Protein AF-0000000069117168 (afdb_homodimer)

Sequence (1388 aa):
MRLRKQLPQWQRTLDWGQEKKAVSTMLRDIQVFTWLEYSKSKDAAFCFPCRIFGKHLKNDTFVNTGFQNWKKALDVYREHEKSPAHKASMESWCSYKASAAHGSVVEQLDSASEREIKERREYLSRVVAVTKFLGKQNIPFRGPDEGMSSDNQGNFLECMNLLKEFDPFLQAYSPPSHSTYLSPSSQNEVIQCCAQEIVKAISQEIKEAGMFSVMADEARDGTTEQLAVCVRYVAGGSVKEHLLAMTDLKGFDAESITTAIEDQLRLNGIDHVKVVAQAYDGASVMSGTVGGVQAKFRENHPMAIYVHCYAHQLNVVLCCTCQAIPVARNLFDLLQNVYTFFSGSLVNHDKFKETQKQLGLQPSELVQLSKTRWSCQLMSINAMIENFPAVLTCLSNISNPTAVGLHANLARFTTIYLLMVFKTFLSVTESLHKYLQSETVDLAKAEEFKCAVCATLKEMRTDPKATEVYDRAKALCETHQIPESCVPRQRQKQRHLEEYIVESSCGAASDLGNAEKLRTNVYLPCLDRMIAELEQRFSSLNSVVLKGVQACNPGSSTFLKEEDLRGLADHYNVDLKREEVWVAKHYLDRKQESLPITDMQCLFGLLDNVMFPTLTQVIKICLTIPVSSCSCERTFSVLRRLHTWLRSTMGQDRLHLLAIMSVERGELSKLSQSQLIDSFAKMKQRRYRLLLKKMRLRKQLPQWQRTLDWGQEKKAVSTMLRDIQVFTWLEYSKSKDAAFCFPCRIFGKHLKNDTFVNTGFQNWKKALDVYREHEKSPAHKASMESWCSYKASAAHGSVVEQLDSASEREIKERREYLSRVVAVTKFLGKQNIPFRGPDEGMSSDNQGNFLECMNLLKEFDPFLQAYSPPSHSTYLSPSSQNEVIQCCAQEIVKAISQEIKEAGMFSVMADEARDGTTEQLAVCVRYVAGGSVKEHLLAMTDLKGFDAESITTAIEDQLRLNGIDHVKVVAQAYDGASVMSGTVGGVQAKFRENHPMAIYVHCYAHQLNVVLCCTCQAIPVARNLFDLLQNVYTFFSGSLVNHDKFKETQKQLGLQPSELVQLSKTRWSCQLMSINAMIENFPAVLTCLSNISNPTAVGLHANLARFTTIYLLMVFKTFLSVTESLHKYLQSETVDLAKAEEFKCAVCATLKEMRTDPKATEVYDRAKALCETHQIPESCVPRQRQKQRHLEEYIVESSCGAASDLGNAEKLRTNVYLPCLDRMIAELEQRFSSLNSVVLKGVQACNPGSSTFLKEEDLRGLADHYNVDLKREEVWVAKHYLDRKQESLPITDMQCLFGLLDNVMFPTLTQVIKICLTIPVSSCSCERTFSVLRRLHTWLRSTMGQDRLHLLAIMSVERGELSKLSQSQLIDSFAKMKQRRYRLLLKK

Organism: Gadus morhua (NCBI:txid8049)

Foldseek 3Di:
DVVPPPPVQQDQDCPPDPDDDVVVVLVVLVVVLVQWGAGPVLRFIAGNLCLPVQPPCPPPCRNPNGHNPSVCVNVVSVVLCPDPSSVVSVVVVVVQVVCVVVCHVVNVLVPCPVVNLVLLLVLVLLLLVLLLVCLQVLHWAADPDLDPPDPDNGSSVVVVVVCCVPPPSNVPDDDDPPSNLSDPVSSLLLLVLLLLVLLLVVLVQLVVQLEKAWEWEWDDDPPWIKIWIKIWADGPLAIDIATNFMDTQPDDALVSNLVVNCVSCVVNPNLPGAHQAYEYADPCQAPPCPGHNRNVNCVSHVNHYYFHFVLNLLVVLLVCLCVLDVLSVVLLVLLQLLLCVQVVDPVNVVQLQVLCVVVPADDDHAFHQDPRDRVRVLSNLVRCLSSVLSLLVSLVPDPDPSSVVSNVVCLALLSLLSSLLCNVLVVLCNVLNVQSLDDQHFPLVNVVSLVVSLVVLVVCLDPVNLVVSSVVSVVSSVVNVRDLDDPPPPPDPPPDPPPPPVVVPPPPPPRLSDSVSCCVPPNVSSSVSSSVSSVPRNPSGDPLQNLLLNCLWPVHPNPLPPSSVVSLCVSSVQDADPVLSVVLVVVVVVVCVPPNDHGLSSVLVVDDCVSGVRSNVSSSSSSSYRNRSSLNVVLVVSLVVSPPDRDVPPDPVSSTSSSSSNSPSVSSVPDDSLSSQVSSCPVDPDPRHNDDDD/DVVPPPPVQFDQDCPPDPDDDVVVVLVVLVVVLVQWGAGPVLRFIAGNLCLVVQPPCPPDCRNPNGHNPSVCVNVVSVVLCPDPSSVVSVVVVVVQVVCVVVCHVVNVLVPCPVVNLVLLLVLLLLLLVLLLVCLQVLHWAADPDLDPPDPDNGSSVVVVVVCCVPPPSNVPDDDDPPSNLSDPVSSLLLLVLLLLVLLLVVLVQLVVQLEKAWEWEWDDDPPWIKIWIKIWADGPLAIDIATNFMDTQPDDALVSNLVVNCVSCVVNPNLPGAHQAYEYADPCQAPPCPGHNRNVNCVSHVNHYYFHFPLNLLVVLLVCLCVLDVLSVVLLVLLQLLLCVCVVDPVNVVQLQVLCVVVPADDDHAFHDDPRDRVRVLSNLVRCLSSVLSLLVSLVPDPDPSSVVSNVVCLALLSLLSSLLCNVLVVLCNVLNVQSLDPQHFPLVNVVSLVVSLVVLVVCLDPVNLVVSSVVSVVSSVVNVRDLDPPPPPPDPPPDPPPPPVVVPPPPPHRLSDSVSCCVPPNVSSSVSSSVSSVPRNPSGDPLQNLLLNCLWPPHPNPLPPSSVVSQCVSVVQDADPVLSVVLVVVVVVVCVPPNDHGLSSVLVPDDCVSGVRSNVSSSSSSSYRNRSSLNVVLVVSLVVSPPDRPVPPDPVSSTSSSSSNSPSVSSVPDDSVSSQVSSCPVDPDPRHNDDDD

Nearest PDB structures (foldseek):
  4d1q-assembly1_H-2  TM=6.725E-01  e=7.048E-11  Musca domestica
  8sjd-assembly1_A  TM=7.132E-01  e=2.355E-10  Musca domestica
  7kzi-assembly2_B  TM=3.952E-01  e=1.306E+00  Escherichia coli K-12
  7n46-assembly1_A  TM=2.799E-01  e=7.436E-01  Escherichia coli K-12
  5nro-assembly1_A  TM=2.473E-01  e=2.032E+00  Escherichia coli

Structure (mmCIF, N/CA/C/O backbone):
data_AF-0000000069117168-model_v1
#
loop_
_entity.id
_entity.type
_entity.pdbx_description
1 polymer 'TTF-type domain-containing protein'
#
loop_
_atom_site.group_PDB
_atom_site.id
_atom_site.type_symbol
_atom_site.label_atom_id
_atom_site.label_alt_id
_atom_site.label_comp_id
_atom_site.label_asym_id
_atom_site.label_entity_id
_atom_site.label_seq_id
_atom_site.pdbx_PDB_ins_code
_atom_site.Cartn_x
_atom_site.Cartn_y
_atom_site.Cartn_z
_atom_site.occupancy
_atom_site.B_iso_or_equiv
_atom_site.auth_seq_id
_atom_site.auth_comp_id
_atom_site.auth_asym_id
_atom_site.auth_atom_id
_atom_site.pdbx_PDB_model_num
ATOM 1 N N . MET A 1 1 ? 27.547 -4.562 40.5 1 19.56 1 MET A N 1
ATOM 2 C CA . MET A 1 1 ? 27.078 -3.723 41.625 1 19.56 1 MET A CA 1
ATOM 3 C C . MET A 1 1 ? 25.781 -3.018 41.25 1 19.56 1 MET A C 1
ATOM 5 O O . MET A 1 1 ? 25.094 -2.451 42.094 1 19.56 1 MET A O 1
ATOM 9 N N . ARG A 1 2 ? 25.625 -2.869 39.875 1 24.41 2 ARG A N 1
ATOM 10 C CA . ARG A 1 2 ? 24.656 -1.885 39.375 1 24.41 2 ARG A CA 1
ATOM 11 C C . ARG A 1 2 ? 23.234 -2.436 39.438 1 24.41 2 ARG A C 1
ATOM 13 O O . ARG A 1 2 ? 22.297 -1.787 38.969 1 24.41 2 ARG A O 1
ATOM 20 N N . LEU A 1 3 ? 23.109 -3.775 39.562 1 25.89 3 LEU A N 1
ATOM 21 C CA . LEU A 1 3 ? 21.766 -4.34 39.719 1 25.89 3 LEU A CA 1
ATOM 22 C C . LEU A 1 3 ? 21.078 -3.828 40.969 1 25.89 3 LEU A C 1
ATOM 24 O O . LEU A 1 3 ? 19.969 -4.23 41.281 1 25.89 3 LEU A O 1
ATOM 28 N N . ARG A 1 4 ? 21.859 -3.516 41.938 1 27.33 4 ARG A N 1
ATOM 29 C CA . ARG A 1 4 ? 21.266 -3.193 43.25 1 27.33 4 ARG A CA 1
ATOM 30 C C . ARG A 1 4 ? 20.391 -1.947 43.125 1 27.33 4 ARG A C 1
ATOM 32 O O . ARG A 1 4 ? 20.031 -1.349 44.156 1 27.33 4 ARG A O 1
ATOM 39 N N . LYS A 1 5 ? 20.625 -1.207 42.094 1 31.44 5 LYS A N 1
ATOM 40 C CA . LYS A 1 5 ? 19.781 -0.058 42.438 1 31.44 5 LYS A CA 1
ATOM 41 C C . LYS A 1 5 ? 18.344 -0.485 42.688 1 31.44 5 LYS A C 1
ATOM 43 O O . LYS A 1 5 ? 17.688 -1.009 41.812 1 31.44 5 LYS A O 1
ATOM 48 N N . GLN A 1 6 ? 18.125 -1.001 43.906 1 27.95 6 GLN A N 1
ATOM 49 C CA . GLN A 1 6 ? 16.938 -1.363 44.656 1 27.95 6 GLN A CA 1
ATOM 50 C C . GLN A 1 6 ? 15.758 -0.451 44.344 1 27.95 6 GLN A C 1
ATOM 52 O O . GLN A 1 6 ? 15.922 0.769 44.25 1 27.95 6 GLN A O 1
ATOM 57 N N . LEU A 1 7 ? 14.977 -1.053 43.531 1 30.5 7 LEU A N 1
ATOM 58 C CA . LEU A 1 7 ? 13.688 -0.367 43.406 1 30.5 7 LEU A CA 1
ATOM 59 C C . LEU A 1 7 ? 13.227 0.154 44.75 1 30.5 7 LEU A C 1
ATOM 61 O O . LEU A 1 7 ? 13.266 -0.572 45.75 1 30.5 7 LEU A O 1
ATOM 65 N N . PRO A 1 8 ? 13.414 1.433 44.969 1 33.44 8 PRO A N 1
ATOM 66 C CA . PRO A 1 8 ? 12.977 1.977 46.25 1 33.44 8 PRO A CA 1
ATOM 67 C C . PRO A 1 8 ? 11.727 1.282 46.781 1 33.44 8 PRO A C 1
ATOM 69 O O . PRO A 1 8 ? 11.484 1.291 48 1 33.44 8 PRO A O 1
ATOM 72 N N . GLN A 1 9 ? 10.938 0.814 45.938 1 35.41 9 GLN A N 1
ATOM 73 C CA . GLN A 1 9 ? 9.664 0.413 46.5 1 35.41 9 GLN A CA 1
ATOM 74 C C . GLN A 1 9 ? 9.766 -0.946 47.188 1 35.41 9 GLN A C 1
ATOM 76 O O . GLN A 1 9 ? 8.836 -1.384 47.844 1 35.41 9 GLN A O 1
ATOM 81 N N . TRP A 1 10 ? 10.805 -1.75 46.812 1 33.75 10 TRP A N 1
ATOM 82 C CA . TRP A 1 10 ? 10.875 -3.064 47.438 1 33.75 10 TRP A CA 1
ATOM 83 C C . TRP A 1 10 ? 11.875 -3.064 48.594 1 33.75 10 TRP A C 1
ATOM 85 O O . TRP A 1 10 ? 13.062 -2.805 48.406 1 33.75 10 TRP A O 1
ATOM 95 N N . GLN A 1 11 ? 11.711 -2.342 49.562 1 33.22 11 GLN A N 1
ATOM 96 C CA . GLN A 1 11 ? 12.586 -2.369 50.75 1 33.22 11 GLN A CA 1
ATOM 97 C C . GLN A 1 11 ? 12.594 -3.748 51.406 1 33.22 11 GLN A C 1
ATOM 99 O O . GLN A 1 11 ? 11.539 -4.367 51.562 1 33.22 11 GLN A O 1
ATOM 104 N N . ARG A 1 12 ? 13.617 -4.293 51.25 1 35.94 12 ARG A N 1
ATOM 105 C CA . ARG A 1 12 ? 13.711 -5.441 52.156 1 35.94 12 ARG A CA 1
ATOM 106 C C . ARG A 1 12 ? 13.234 -5.086 53.562 1 35.94 12 ARG A C 1
ATOM 108 O O . ARG A 1 12 ? 12.711 -5.945 54.281 1 35.94 12 ARG A O 1
ATOM 115 N N . THR A 1 13 ? 13.891 -3.848 53.906 1 32.69 13 THR A N 1
ATOM 116 C CA . THR A 1 13 ? 13.688 -3.631 55.312 1 32.69 13 THR A CA 1
ATOM 117 C C . THR A 1 13 ? 12.281 -3.113 55.594 1 32.69 13 THR A C 1
ATOM 119 O O . THR A 1 13 ? 11.82 -2.17 54.938 1 32.69 13 THR A O 1
ATOM 122 N N . LEU A 1 14 ? 11.414 -3.873 56.031 1 35.66 14 LEU A N 1
ATOM 123 C CA . LEU A 1 14 ? 10.109 -3.613 56.656 1 35.66 14 LEU A CA 1
ATOM 124 C C . LEU A 1 14 ? 10.172 -2.4 57.562 1 35.66 14 LEU A C 1
ATOM 126 O O . LEU A 1 14 ? 10.727 -2.479 58.656 1 35.66 14 LEU A O 1
ATOM 130 N N . ASP A 1 15 ? 10.656 -1.271 57.125 1 32.44 15 ASP A N 1
ATOM 131 C CA . ASP A 1 15 ? 10.453 -0.247 58.125 1 32.44 15 ASP A CA 1
ATOM 132 C C . ASP A 1 15 ? 8.969 -0.108 58.469 1 32.44 15 ASP A C 1
ATOM 134 O O . ASP A 1 15 ? 8.211 0.51 57.719 1 32.44 15 ASP A O 1
ATOM 138 N N . TRP A 1 16 ? 8.352 -1.13 59.062 1 31.94 16 TRP A N 1
ATOM 139 C CA . TRP A 1 16 ? 7.016 -1.102 59.656 1 31.94 16 TRP A CA 1
ATOM 140 C C . TRP A 1 16 ? 6.855 0.083 60.594 1 31.94 16 TRP A C 1
ATOM 142 O O . TRP A 1 16 ? 7.777 0.415 61.344 1 31.94 16 TRP A O 1
ATOM 152 N N . GLY A 1 17 ? 6.238 1.073 60.188 1 31.64 17 GLY A N 1
ATOM 153 C CA . GLY A 1 17 ? 5.84 2.021 61.219 1 31.64 17 GLY A CA 1
ATOM 154 C C . GLY A 1 17 ? 5.66 1.381 62.562 1 31.64 17 GLY A C 1
ATOM 155 O O . GLY A 1 17 ? 5.441 0.172 62.688 1 31.64 17 GLY A O 1
ATOM 156 N N . GLN A 1 18 ? 6.277 1.798 63.656 1 31.84 18 GLN A N 1
ATOM 157 C CA . GLN A 1 18 ? 6.34 1.524 65.125 1 31.84 18 GLN A CA 1
ATOM 158 C C . GLN A 1 18 ? 4.98 1.084 65.625 1 31.84 18 GLN A C 1
ATOM 160 O O . GLN A 1 18 ? 4.824 0.869 66.812 1 31.84 18 GLN A O 1
ATOM 165 N N . GLU A 1 19 ? 3.801 1.077 65 1 33.59 19 GLU A N 1
ATOM 166 C CA . GLU A 1 19 ? 2.77 0.779 66 1 33.59 19 GLU A CA 1
ATOM 167 C C . GLU A 1 19 ? 2.891 -0.654 66.5 1 33.59 19 GLU A C 1
ATOM 169 O O . GLU A 1 19 ? 2.883 -0.892 67.75 1 33.59 19 GLU A O 1
ATOM 174 N N . LYS A 1 20 ? 1.916 -1.735 66.438 1 37.31 20 LYS A N 1
ATOM 175 C CA . LYS A 1 20 ? 1.505 -2.652 67.5 1 37.31 20 LYS A CA 1
ATOM 176 C C . LYS A 1 20 ? 2.447 -3.85 67.625 1 37.31 20 LYS A C 1
ATOM 178 O O . LYS A 1 20 ? 3.043 -4.25 66.625 1 37.31 20 LYS A O 1
ATOM 183 N N . LYS A 1 21 ? 2.676 -4.574 68.75 1 36.28 21 LYS A N 1
ATOM 184 C CA . LYS A 1 21 ? 3.367 -5.652 69.438 1 36.28 21 LYS A CA 1
ATOM 185 C C . LYS A 1 21 ? 3.332 -6.945 68.625 1 36.28 21 LYS A C 1
ATOM 187 O O . LYS A 1 21 ? 4.324 -7.676 68.625 1 36.28 21 LYS A O 1
ATOM 192 N N . ALA A 1 22 ? 2.066 -7.375 68.375 1 37.09 22 ALA A N 1
ATOM 193 C CA . ALA A 1 22 ? 1.873 -8.734 67.875 1 37.09 22 ALA A CA 1
ATOM 194 C C . ALA A 1 22 ? 2.674 -8.977 66.562 1 37.09 22 ALA A C 1
ATOM 196 O O . ALA A 1 22 ? 2.953 -10.125 66.25 1 37.09 22 ALA A O 1
ATOM 197 N N . VAL A 1 23 ? 2.941 -7.906 65.875 1 39.59 23 VAL A N 1
ATOM 198 C CA . VAL A 1 23 ? 3.576 -8.039 64.562 1 39.59 23 VAL A CA 1
ATOM 199 C C . VAL A 1 23 ? 5.066 -8.336 64.688 1 39.59 23 VAL A C 1
ATOM 201 O O . VAL A 1 23 ? 5.746 -8.711 63.75 1 39.59 23 VAL A O 1
ATOM 204 N N . SER A 1 24 ? 5.492 -8.242 66 1 43.88 24 SER A N 1
ATOM 205 C CA . SER A 1 24 ? 6.926 -8.422 66.188 1 43.88 24 SER A CA 1
ATOM 206 C C . SER A 1 24 ? 7.312 -9.898 66.125 1 43.88 24 SER A C 1
ATOM 208 O O . SER A 1 24 ? 8.352 -10.234 65.562 1 43.88 24 SER A O 1
ATOM 210 N N . THR A 1 25 ? 6.504 -10.812 66.875 1 47.22 25 THR A N 1
ATOM 211 C CA . THR A 1 25 ? 6.879 -12.227 66.938 1 47.22 25 THR A CA 1
ATOM 212 C C . THR A 1 25 ? 6.793 -12.859 65.562 1 47.22 25 THR A C 1
ATOM 214 O O . THR A 1 25 ? 7.648 -13.672 65.188 1 47.22 25 THR A O 1
ATOM 217 N N . MET A 1 26 ? 5.68 -12.578 64.875 1 49.03 26 MET A N 1
ATOM 218 C CA . MET A 1 26 ? 5.52 -13.117 63.531 1 49.03 26 MET A CA 1
ATOM 219 C C . MET A 1 26 ? 6.648 -12.648 62.625 1 49.03 26 MET A C 1
ATOM 221 O O . MET A 1 26 ? 7.105 -13.398 61.781 1 49.03 26 MET A O 1
ATOM 225 N N . LEU A 1 27 ? 7.172 -11.531 63.031 1 50.66 27 LEU A N 1
ATOM 226 C CA . LEU A 1 27 ? 8.266 -11 62.25 1 50.66 27 LEU A CA 1
ATOM 227 C C . LEU A 1 27 ? 9.547 -11.781 62.469 1 50.66 27 LEU A C 1
ATOM 229 O O . LEU A 1 27 ? 10.32 -12.016 61.531 1 50.66 27 LEU A O 1
ATOM 233 N N . ARG A 1 28 ? 9.766 -12.203 63.719 1 56 28 ARG A N 1
ATOM 234 C CA . ARG A 1 28 ? 10.961 -12.984 64 1 56 28 ARG A CA 1
ATOM 235 C C . ARG A 1 28 ? 10.922 -14.336 63.312 1 56 28 ARG A C 1
ATOM 237 O O . ARG A 1 28 ? 11.945 -14.82 62.844 1 56 28 ARG A O 1
ATOM 244 N N . ASP A 1 29 ? 9.758 -14.984 63.344 1 58.03 29 ASP A N 1
ATOM 245 C CA . ASP A 1 29 ? 9.641 -16.328 62.781 1 58.03 29 ASP A CA 1
ATOM 246 C C . ASP A 1 29 ? 9.703 -16.297 61.25 1 58.03 29 ASP A C 1
ATOM 248 O O . ASP A 1 29 ? 10.156 -17.25 60.625 1 58.03 29 ASP A O 1
ATOM 252 N N . ILE A 1 30 ? 9.305 -15.148 60.688 1 61.16 30 ILE A N 1
ATOM 253 C CA . ILE A 1 30 ? 9.32 -15.016 59.219 1 61.16 30 ILE A CA 1
ATOM 254 C C . ILE A 1 30 ? 10.734 -14.68 58.75 1 61.16 30 ILE A C 1
ATOM 256 O O . ILE A 1 30 ? 11.117 -15.023 57.625 1 61.16 30 ILE A O 1
ATOM 260 N N . GLN A 1 31 ? 11.617 -14.242 59.688 1 61.19 31 GLN A N 1
ATOM 261 C CA . GLN A 1 31 ? 12.984 -13.875 59.312 1 61.19 31 GLN A CA 1
ATOM 262 C C . GLN A 1 31 ? 13.82 -15.117 59 1 61.19 31 GLN A C 1
ATOM 264 O O . GLN A 1 31 ? 14.844 -15.023 58.344 1 61.19 31 GLN A O 1
ATOM 269 N N . VAL A 1 32 ? 13.391 -16.281 59.406 1 67 32 VAL A N 1
ATOM 270 C CA . VAL A 1 32 ? 14.133 -17.516 59.156 1 67 32 VAL A CA 1
ATOM 271 C C . VAL A 1 32 ? 14.055 -17.891 57.688 1 67 32 VAL A C 1
ATOM 273 O O . VAL A 1 32 ? 14.961 -18.547 57.156 1 67 32 VAL A O 1
ATOM 276 N N . PHE A 1 33 ? 13.023 -17.578 57.031 1 73.94 33 PHE A N 1
ATOM 277 C CA . PHE A 1 33 ? 12.891 -17.859 55.594 1 73.94 33 PHE A CA 1
ATOM 278 C C . PHE A 1 33 ? 13.586 -16.797 54.75 1 73.94 33 PHE A C 1
ATOM 280 O O . PHE A 1 33 ? 13 -15.758 54.469 1 73.94 33 PHE A O 1
ATOM 287 N N . THR A 1 34 ? 14.914 -16.984 54.344 1 71.25 34 THR A N 1
ATOM 288 C CA . THR A 1 34 ? 15.797 -16.047 53.656 1 71.25 34 THR A CA 1
ATOM 289 C C . THR A 1 34 ? 15.289 -15.734 52.25 1 71.25 34 THR A C 1
ATOM 291 O O . THR A 1 34 ? 15.719 -14.758 51.625 1 71.25 34 THR A O 1
ATOM 294 N N . TRP A 1 35 ? 14.383 -16.562 51.812 1 72.31 35 TRP A N 1
ATOM 295 C CA . TRP A 1 35 ? 13.891 -16.422 50.438 1 72.31 35 TRP A CA 1
ATOM 296 C C . TRP A 1 35 ? 12.633 -15.562 50.406 1 72.31 35 TRP A C 1
ATOM 298 O O . TRP A 1 35 ? 12.156 -15.188 49.312 1 72.31 35 TRP A O 1
ATOM 308 N N . LEU A 1 36 ? 12.07 -15.266 51.5 1 73.06 36 LEU A N 1
ATOM 309 C CA . LEU A 1 36 ? 10.781 -14.594 51.594 1 73.06 36 LEU A CA 1
ATOM 310 C C . LEU A 1 36 ? 10.93 -13.094 51.375 1 73.06 36 LEU A C 1
ATOM 312 O O . LEU A 1 36 ? 11.812 -12.469 51.969 1 73.06 36 LEU A O 1
ATOM 316 N N . GLU A 1 37 ? 10.188 -12.477 50.406 1 72.44 37 GLU A N 1
ATOM 317 C CA . GLU A 1 37 ? 10.086 -11.047 50.125 1 72.44 37 GLU A CA 1
ATOM 318 C C . GLU A 1 37 ? 8.672 -10.539 50.406 1 72.44 37 GLU A C 1
ATOM 320 O O . GLU A 1 37 ? 7.688 -11.188 50.031 1 72.44 37 GLU A O 1
ATOM 325 N N . TYR A 1 38 ? 8.586 -9.469 51.156 1 68.19 38 TYR A N 1
ATOM 326 C CA . TYR A 1 38 ? 7.312 -8.844 51.5 1 68.19 38 TYR A CA 1
ATOM 327 C C . TYR A 1 38 ? 7.074 -7.598 50.656 1 68.19 38 TYR A C 1
ATOM 329 O O . TYR A 1 38 ? 7.941 -6.723 50.562 1 68.19 38 TYR A O 1
ATOM 337 N N . SER A 1 39 ? 5.965 -7.512 50 1 68.19 39 SER A N 1
ATOM 338 C CA . SER A 1 39 ? 5.535 -6.324 49.281 1 68.19 39 SER A CA 1
ATOM 339 C C . SER A 1 39 ? 4.531 -5.508 50.062 1 68.19 39 SER A C 1
ATOM 341 O O . SER A 1 39 ? 3.428 -5.977 50.344 1 68.19 39 SER A O 1
ATOM 343 N N . LYS A 1 40 ? 4.867 -4.281 50.438 1 67.38 40 LYS A N 1
ATOM 344 C CA . LYS A 1 40 ? 4 -3.395 51.219 1 67.38 40 LYS A CA 1
ATOM 345 C C . LYS A 1 40 ? 2.764 -2.998 50.406 1 67.38 40 LYS A C 1
ATOM 347 O O . LYS A 1 40 ? 1.671 -2.873 50.969 1 67.38 40 LYS A O 1
ATOM 352 N N . SER A 1 41 ? 3.041 -2.861 49.312 1 67.38 41 SER A N 1
ATOM 353 C CA . SER A 1 41 ? 1.94 -2.365 48.5 1 67.38 41 SER A CA 1
ATOM 354 C C . SER A 1 41 ? 0.868 -3.434 48.312 1 67.38 41 SER A C 1
ATOM 356 O O . SER A 1 41 ? -0.325 -3.125 48.281 1 67.38 41 SER A O 1
ATOM 358 N N . LYS A 1 42 ? 1.21 -4.602 48.406 1 73.88 42 LYS A N 1
ATOM 359 C CA . LYS A 1 42 ? 0.228 -5.668 48.219 1 73.88 42 LYS A CA 1
ATOM 360 C C . LYS A 1 42 ? -0.007 -6.41 49.531 1 73.88 42 LYS A C 1
ATOM 362 O O . LYS A 1 42 ? -0.868 -7.289 49.625 1 73.88 42 LYS A O 1
ATOM 367 N N . ASP A 1 43 ? 0.499 -6.016 50.438 1 74.81 43 ASP A N 1
ATOM 368 C CA . ASP A 1 43 ? 0.437 -6.676 51.75 1 74.81 43 ASP A CA 1
ATOM 369 C C . ASP A 1 43 ? 0.468 -8.195 51.594 1 74.81 43 ASP A C 1
ATOM 371 O O . ASP A 1 43 ? -0.417 -8.891 52.094 1 74.81 43 ASP A O 1
ATOM 375 N N . ALA A 1 44 ? 1.405 -8.578 50.812 1 79.25 44 ALA A N 1
ATOM 376 C CA . ALA A 1 44 ? 1.518 -10.008 50.531 1 79.25 44 ALA A CA 1
ATOM 377 C C . ALA A 1 44 ? 2.975 -10.461 50.562 1 79.25 44 ALA A C 1
ATOM 379 O O . ALA A 1 44 ? 3.885 -9.656 50.344 1 79.25 44 ALA A O 1
ATOM 380 N N . ALA A 1 45 ? 3.15 -11.789 50.844 1 77.5 45 ALA A N 1
ATOM 381 C CA . ALA A 1 45 ? 4.48 -12.383 50.906 1 77.5 45 ALA A CA 1
ATOM 382 C C . ALA A 1 45 ? 4.797 -13.148 49.625 1 77.5 45 ALA A C 1
ATOM 384 O O . ALA A 1 45 ? 3.947 -13.875 49.094 1 77.5 45 ALA A O 1
ATOM 385 N N . PHE A 1 46 ? 5.91 -12.844 49.125 1 79.81 46 PHE A N 1
ATOM 386 C CA . PHE A 1 46 ? 6.371 -13.523 47.906 1 79.81 46 PHE A CA 1
ATOM 387 C C . PHE A 1 46 ? 7.672 -14.273 48.188 1 79.81 46 PHE A C 1
ATOM 389 O O . PHE A 1 46 ? 8.391 -13.953 49.125 1 79.81 46 PHE A O 1
ATOM 396 N N . CYS A 1 47 ? 7.977 -15.328 47.312 1 76.88 47 CYS A N 1
ATOM 397 C CA . CYS A 1 47 ? 9.266 -16.016 47.312 1 76.88 47 CYS A CA 1
ATOM 398 C C . CYS A 1 47 ? 10.18 -15.469 46.25 1 76.88 47 CYS A C 1
ATOM 400 O O . CYS A 1 47 ? 9.898 -15.625 45.031 1 76.88 47 CYS A O 1
ATOM 402 N N . PHE A 1 48 ? 11.289 -14.836 46.656 1 74.5 48 PHE A N 1
ATOM 403 C CA . PHE A 1 48 ? 12.195 -14.164 45.75 1 74.5 48 PHE A CA 1
ATOM 404 C C . PHE A 1 48 ? 12.82 -15.148 44.75 1 74.5 48 PHE A C 1
ATOM 406 O O . PHE A 1 48 ? 12.789 -14.938 43.562 1 74.5 48 PHE A O 1
ATOM 413 N N . PRO A 1 49 ? 13.406 -16.219 45.094 1 74.75 49 PRO A N 1
ATOM 414 C CA . PRO A 1 49 ? 14.023 -17.125 44.125 1 74.75 49 PRO A CA 1
ATOM 415 C C . PRO A 1 49 ? 13.008 -17.75 43.188 1 74.75 49 PRO A C 1
ATOM 417 O O . PRO A 1 49 ? 13.281 -17.891 41.969 1 74.75 49 PRO A O 1
ATOM 420 N N . CYS A 1 50 ? 11.844 -18.094 43.625 1 76.69 50 CYS A N 1
ATOM 421 C CA . CYS A 1 50 ? 10.867 -18.734 42.75 1 76.69 50 CYS A CA 1
ATOM 422 C C . CYS A 1 50 ? 10.266 -17.719 41.781 1 76.69 50 CYS A C 1
ATOM 424 O O . CYS A 1 50 ? 9.922 -18.062 40.656 1 76.69 50 CYS A O 1
ATOM 426 N N . ARG A 1 51 ? 10.094 -16.422 42.188 1 74.81 51 ARG A N 1
ATOM 427 C CA . ARG A 1 51 ? 9.555 -15.367 41.344 1 74.81 51 ARG A CA 1
ATOM 428 C C . ARG A 1 51 ? 10.516 -15.047 40.219 1 74.81 51 ARG A C 1
ATOM 430 O O . ARG A 1 51 ? 10.078 -14.773 39.094 1 74.81 51 ARG A O 1
ATOM 437 N N . ILE A 1 52 ? 11.797 -15.109 40.469 1 71.75 52 ILE A N 1
ATOM 438 C CA . ILE A 1 52 ? 12.797 -14.68 39.5 1 71.75 52 ILE A CA 1
ATOM 439 C C . ILE A 1 52 ? 13.312 -15.883 38.719 1 71.75 52 ILE A C 1
ATOM 441 O O . ILE A 1 52 ? 13.508 -15.805 37.5 1 71.75 52 ILE A O 1
ATOM 445 N N . PHE A 1 53 ? 13.594 -16.984 39.219 1 69.44 53 PHE A N 1
ATOM 446 C CA . PHE A 1 53 ? 14.281 -18.125 38.625 1 69.44 53 PHE A CA 1
ATOM 447 C C . PHE A 1 53 ? 13.328 -19.312 38.469 1 69.44 53 PHE A C 1
ATOM 449 O O . PHE A 1 53 ? 13.727 -20.359 37.938 1 69.44 53 PHE A O 1
ATOM 456 N N . GLY A 1 54 ? 12.156 -19.109 38.875 1 67 54 GLY A N 1
ATOM 457 C CA . GLY A 1 54 ? 11.219 -20.219 38.844 1 67 54 GLY A CA 1
ATOM 458 C C . GLY A 1 54 ? 10.523 -20.344 37.5 1 67 54 GLY A C 1
ATOM 459 O O . GLY A 1 54 ? 9.656 -19.531 37.156 1 67 54 GLY A O 1
ATOM 460 N N . LYS A 1 55 ? 10.906 -21.109 36.5 1 57.59 55 LYS A N 1
ATOM 461 C CA . LYS A 1 55 ? 10.406 -21.234 35.125 1 57.59 55 LYS A CA 1
ATOM 462 C C . LYS A 1 55 ? 9.008 -21.828 35.094 1 57.59 55 LYS A C 1
ATOM 464 O O . LYS A 1 55 ? 8.188 -21.484 34.25 1 57.59 55 LYS A O 1
ATOM 469 N N . HIS A 1 56 ? 8.602 -22.797 35.906 1 56.5 56 HIS A N 1
ATOM 470 C CA . HIS A 1 56 ? 7.383 -23.578 35.812 1 56.5 56 HIS A CA 1
ATOM 471 C C . HIS A 1 56 ? 6.41 -23.234 36.938 1 56.5 56 HIS A C 1
ATOM 473 O O . HIS A 1 56 ? 5.418 -23.938 37.125 1 56.5 56 HIS A O 1
ATOM 479 N N . LEU A 1 57 ? 6.633 -22.203 37.719 1 55.31 57 LEU A N 1
ATOM 480 C CA . LEU A 1 57 ? 5.758 -21.953 38.844 1 55.31 57 LEU A CA 1
ATOM 481 C C . LEU A 1 57 ? 4.805 -20.797 38.562 1 55.31 57 LEU A C 1
ATOM 483 O O . LEU A 1 57 ? 4.508 -20 39.469 1 55.31 57 LEU A O 1
ATOM 487 N N . LYS A 1 58 ? 4.211 -20.75 37.438 1 53.06 58 LYS A N 1
ATOM 488 C CA . LYS A 1 58 ? 3.396 -19.609 37.062 1 53.06 58 LYS A CA 1
ATOM 489 C C . LYS A 1 58 ? 2.148 -19.5 37.938 1 53.06 58 LYS A C 1
ATOM 491 O O . LYS A 1 58 ? 1.669 -18.391 38.188 1 53.06 58 LYS A O 1
ATOM 496 N N . ASN A 1 59 ? 1.652 -20.531 38.438 1 59.22 59 ASN A N 1
ATOM 497 C CA . ASN A 1 59 ? 0.389 -20.469 39.188 1 59.22 59 ASN A CA 1
ATOM 498 C C . ASN A 1 59 ? 0.608 -20.531 40.688 1 59.22 59 ASN A C 1
ATOM 500 O O . ASN A 1 59 ? -0.337 -20.734 41.438 1 59.22 59 ASN A O 1
ATOM 504 N N . ASP A 1 60 ? 1.808 -20.266 41.062 1 67.88 60 ASP A N 1
ATOM 505 C CA . ASP A 1 60 ? 2.045 -20.375 42.5 1 67.88 60 ASP A CA 1
ATOM 506 C C . ASP A 1 60 ? 1.777 -19.047 43.219 1 67.88 60 ASP A C 1
ATOM 508 O O . ASP A 1 60 ? 2.119 -17.984 42.688 1 67.88 60 ASP A O 1
ATOM 512 N N . THR A 1 61 ? 1.05 -19.094 44.375 1 74.69 61 THR A N 1
ATOM 513 C CA . THR A 1 61 ? 0.591 -17.953 45.156 1 74.69 61 THR A CA 1
ATOM 514 C C . THR A 1 61 ? 1.768 -17.078 45.562 1 74.69 61 THR A C 1
ATOM 516 O O . THR A 1 61 ? 1.638 -15.852 45.656 1 74.69 61 THR A O 1
ATOM 519 N N . PHE A 1 62 ? 2.988 -17.734 45.594 1 76.81 62 PHE A N 1
ATOM 520 C CA . PHE A 1 62 ? 4.133 -16.969 46.094 1 76.81 62 PHE A CA 1
ATOM 521 C C . PHE A 1 62 ? 4.816 -16.234 44.938 1 76.81 62 PHE A C 1
ATOM 523 O O . PHE A 1 62 ? 5.645 -15.352 45.156 1 76.81 62 PHE A O 1
ATOM 530 N N . VAL A 1 63 ? 4.531 -16.641 43.688 1 75.81 63 VAL A N 1
ATOM 531 C CA . VAL A 1 63 ? 5.203 -16.031 42.531 1 75.81 63 VAL A CA 1
ATOM 532 C C . VAL A 1 63 ? 4.301 -14.969 41.938 1 75.81 63 VAL A C 1
ATOM 534 O O . VAL A 1 63 ? 4.762 -13.883 41.562 1 75.81 63 VAL A O 1
ATOM 537 N N . ASN A 1 64 ? 2.977 -15.125 41.906 1 74.5 64 ASN A N 1
ATOM 538 C CA . ASN A 1 64 ? 2.08 -14.242 41.156 1 74.5 64 ASN A CA 1
ATOM 539 C C . ASN A 1 64 ? 1.264 -13.352 42.094 1 74.5 64 ASN A C 1
ATOM 541 O O . ASN A 1 64 ? 1.316 -12.125 41.969 1 74.5 64 ASN A O 1
ATOM 545 N N . THR A 1 65 ? 0.373 -13.773 42.938 1 76.31 65 THR A N 1
ATOM 546 C CA . THR A 1 65 ? -0.562 -12.992 43.75 1 76.31 65 THR A CA 1
ATOM 547 C C . THR A 1 65 ? 0.03 -12.68 45.125 1 76.31 65 THR A C 1
ATOM 549 O O . THR A 1 65 ? -0.346 -11.695 45.75 1 76.31 65 THR A O 1
ATOM 552 N N . GLY A 1 66 ? 0.982 -13.289 45.469 1 76.38 66 GLY A N 1
ATOM 553 C CA . GLY A 1 66 ? 1.521 -13.148 46.812 1 76.38 66 GLY A CA 1
ATOM 554 C C . GLY A 1 66 ? 0.675 -13.828 47.875 1 76.38 66 GLY A C 1
ATOM 555 O O . GLY A 1 66 ? -0.541 -13.961 47.719 1 76.38 66 GLY A O 1
ATOM 556 N N . PHE A 1 67 ? 1.174 -14.227 48.875 1 77.25 67 PHE A N 1
ATOM 557 C CA . PHE A 1 67 ? 0.472 -14.898 49.969 1 77.25 67 PHE A CA 1
ATOM 558 C C . PHE A 1 67 ? 0.067 -13.898 51.031 1 77.25 67 PHE A C 1
ATOM 560 O O . PHE A 1 67 ? 0.915 -13.188 51.594 1 77.25 67 PHE A O 1
ATOM 567 N N . GLN A 1 68 ? -1.305 -13.867 51.25 1 74.94 68 GLN A N 1
ATOM 568 C CA . GLN A 1 68 ? -1.845 -12.852 52.156 1 74.94 68 GLN A CA 1
ATOM 569 C C . GLN A 1 68 ? -2.457 -13.492 53.406 1 74.94 68 GLN A C 1
ATOM 571 O O . GLN A 1 68 ? -2.844 -12.789 54.344 1 74.94 68 GLN A O 1
ATOM 576 N N . ASN A 1 69 ? -2.691 -14.727 53.5 1 75.56 69 ASN A N 1
ATOM 577 C CA . ASN A 1 69 ? -3.273 -15.352 54.688 1 75.56 69 ASN A CA 1
ATOM 578 C C . ASN A 1 69 ? -2.23 -15.57 55.781 1 75.56 69 ASN A C 1
ATOM 580 O O . ASN A 1 69 ? -1.597 -16.625 55.844 1 75.56 69 ASN A O 1
ATOM 584 N N . TRP A 1 70 ? -2.121 -14.742 56.719 1 68.81 70 TRP A N 1
ATOM 585 C CA . TRP A 1 70 ? -1.05 -14.641 57.688 1 68.81 70 TRP A CA 1
ATOM 586 C C . TRP A 1 70 ? -1.253 -15.641 58.812 1 68.81 70 TRP A C 1
ATOM 588 O O . TRP A 1 70 ? -0.302 -16 59.531 1 68.81 70 TRP A O 1
ATOM 598 N N . LYS A 1 71 ? -2.541 -16.156 59 1 71.38 71 LYS A N 1
ATOM 599 C CA . LYS A 1 71 ? -2.822 -17.094 60.094 1 71.38 71 LYS A CA 1
ATOM 600 C C . LYS A 1 71 ? -2.158 -18.438 59.844 1 71.38 71 LYS A C 1
ATOM 602 O O . LYS A 1 71 ? -1.723 -19.109 60.781 1 71.38 71 LYS A O 1
ATOM 607 N N . LYS A 1 72 ? -2.016 -18.75 58.5 1 76.62 72 LYS A N 1
ATOM 608 C CA . LYS A 1 72 ? -1.425 -20.047 58.156 1 76.62 72 LYS A CA 1
ATOM 609 C C . LYS A 1 72 ? -0.065 -19.891 57.5 1 76.62 72 LYS A C 1
ATOM 611 O O . LYS A 1 72 ? 0.424 -20.797 56.812 1 76.62 72 LYS A O 1
ATOM 616 N N . ALA A 1 73 ? 0.533 -18.75 57.656 1 73.25 73 ALA A N 1
ATOM 617 C CA . ALA A 1 73 ? 1.725 -18.375 56.906 1 73.25 73 ALA A CA 1
ATOM 618 C C . ALA A 1 73 ? 2.889 -19.312 57.219 1 73.25 73 ALA A C 1
ATOM 620 O O . ALA A 1 73 ? 3.547 -19.812 56.281 1 73.25 73 ALA A O 1
ATOM 621 N N . LEU A 1 74 ? 3.105 -19.609 58.344 1 74.12 74 LEU A N 1
ATOM 622 C CA . LEU A 1 74 ? 4.277 -20.375 58.75 1 74.12 74 LEU A CA 1
ATOM 623 C C . LEU A 1 74 ? 4.199 -21.797 58.219 1 74.12 74 LEU A C 1
ATOM 625 O O . LEU A 1 74 ? 5.199 -22.344 57.719 1 74.12 74 LEU A O 1
ATOM 629 N N . ASP A 1 75 ? 2.953 -22.391 58.25 1 77.5 75 ASP A N 1
ATOM 630 C CA . ASP A 1 75 ? 2.791 -23.75 57.719 1 77.5 75 ASP A CA 1
ATOM 631 C C . ASP A 1 75 ? 2.936 -23.797 56.219 1 77.5 75 ASP A C 1
ATOM 633 O O . ASP A 1 75 ? 3.574 -24.703 55.656 1 77.5 75 ASP A O 1
ATOM 637 N N . VAL A 1 76 ? 2.432 -22.75 55.562 1 79.38 76 VAL A N 1
ATOM 638 C CA . VAL A 1 76 ? 2.484 -22.719 54.094 1 79.38 76 VAL A CA 1
ATOM 639 C C . VAL A 1 76 ? 3.906 -22.406 53.625 1 79.38 76 VAL A C 1
ATOM 641 O O . VAL A 1 76 ? 4.367 -22.922 52.625 1 79.38 76 VAL A O 1
ATOM 644 N N . TYR A 1 77 ? 4.586 -21.547 54.438 1 78 77 TYR A N 1
ATOM 645 C CA . TYR A 1 77 ? 5.973 -21.25 54.094 1 78 77 TYR A CA 1
ATOM 646 C C . TYR A 1 77 ? 6.84 -22.5 54.219 1 78 77 TYR A C 1
ATOM 648 O O . TYR A 1 77 ? 7.691 -22.75 53.344 1 78 77 TYR A O 1
ATOM 656 N N . ARG A 1 78 ? 6.562 -23.234 55.156 1 79.19 78 ARG A N 1
ATOM 657 C CA . ARG A 1 78 ? 7.328 -24.469 55.344 1 79.19 78 ARG A CA 1
ATOM 658 C C . ARG A 1 78 ? 7.031 -25.484 54.25 1 79.19 78 ARG A C 1
ATOM 660 O O . ARG A 1 78 ? 7.934 -26.172 53.781 1 79.19 78 ARG A O 1
ATOM 667 N N . GLU A 1 79 ? 5.77 -25.562 53.844 1 81.5 79 GLU A N 1
ATOM 668 C CA . GLU A 1 79 ? 5.41 -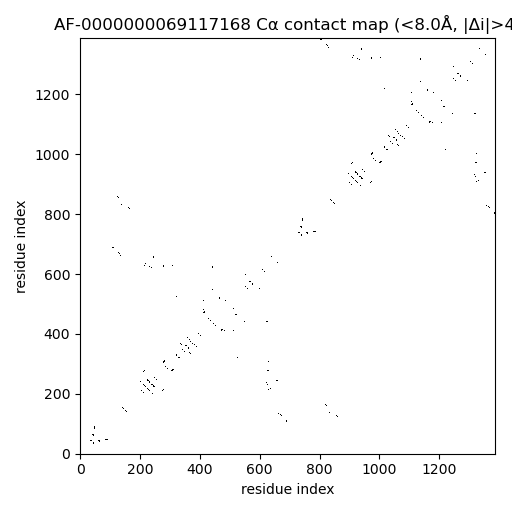26.453 52.75 1 81.5 79 GLU A CA 1
ATOM 669 C C . GLU A 1 79 ? 6.031 -25.984 51.438 1 81.5 79 GLU A C 1
ATOM 671 O O . GLU A 1 79 ? 6.488 -26.797 50.625 1 81.5 79 GLU A O 1
ATOM 676 N N . HIS A 1 80 ? 6.066 -24.641 51.219 1 79 80 HIS A N 1
ATOM 677 C CA . HIS A 1 80 ? 6.707 -24.094 50.031 1 79 80 HIS A CA 1
ATOM 678 C C . HIS A 1 80 ? 8.203 -24.406 50.031 1 79 80 HIS A C 1
ATOM 680 O O . HIS A 1 80 ? 8.742 -24.797 48.969 1 79 80 HIS A O 1
ATOM 686 N N . GLU A 1 81 ? 8.859 -24.328 51.062 1 75.56 81 GLU A N 1
ATOM 687 C CA . GLU A 1 81 ? 10.289 -24.594 51.188 1 75.56 81 GLU A CA 1
ATOM 688 C C . GLU A 1 81 ? 10.609 -26.047 50.844 1 75.56 81 GLU A C 1
ATOM 690 O O . GLU A 1 81 ? 11.703 -26.359 50.375 1 75.56 81 GLU A O 1
ATOM 695 N N . LYS A 1 82 ? 9.625 -26.891 51 1 78.12 82 LYS A N 1
ATOM 696 C CA . LYS A 1 82 ? 9.844 -28.312 50.75 1 78.12 82 LYS A CA 1
ATOM 697 C C . LYS A 1 82 ? 9.492 -28.672 49.312 1 78.12 82 LYS A C 1
ATOM 699 O O . LYS A 1 82 ? 9.75 -29.797 48.875 1 78.12 82 LYS A O 1
ATOM 704 N N . SER A 1 83 ? 8.844 -27.797 48.625 1 78.88 83 SER A N 1
ATOM 705 C CA . SER A 1 83 ? 8.445 -28.109 47.25 1 78.88 83 SER A CA 1
ATOM 706 C C . SER A 1 83 ? 9.664 -28.203 46.312 1 78.88 83 SER A C 1
ATOM 708 O O . SER A 1 83 ? 10.625 -27.453 46.5 1 78.88 83 SER A O 1
ATOM 710 N N . PRO A 1 84 ? 9.727 -29.094 45.344 1 79.88 84 PRO A N 1
ATOM 711 C CA . PRO A 1 84 ? 10.867 -29.25 44.438 1 79.88 84 PRO A CA 1
ATOM 712 C C . PRO A 1 84 ? 11.102 -28.031 43.562 1 79.88 84 PRO A C 1
ATOM 714 O O . PRO A 1 84 ? 12.25 -27.688 43.25 1 79.88 84 PRO A O 1
ATOM 717 N N . ALA A 1 85 ? 10.023 -27.359 43.25 1 75.88 85 ALA A N 1
ATOM 718 C CA . ALA A 1 85 ? 10.172 -26.172 42.406 1 75.88 85 ALA A CA 1
ATOM 719 C C . ALA A 1 85 ? 10.875 -25.047 43.156 1 75.88 85 ALA A C 1
ATOM 721 O O . ALA A 1 85 ? 11.719 -24.359 42.594 1 75.88 85 ALA A O 1
ATOM 722 N N . HIS A 1 86 ? 10.648 -24.859 44.344 1 76 86 HIS A N 1
ATOM 723 C CA . HIS A 1 86 ? 11.352 -23.859 45.156 1 76 86 HIS A CA 1
ATOM 724 C C . HIS A 1 86 ? 12.82 -24.25 45.344 1 76 86 HIS A C 1
ATOM 726 O O . HIS A 1 86 ? 13.703 -23.391 45.188 1 76 86 HIS A O 1
ATOM 732 N N . LYS A 1 87 ? 13.07 -25.531 45.594 1 79.56 87 LYS A N 1
ATOM 733 C CA . LYS A 1 87 ? 14.453 -25.969 45.781 1 79.56 87 LYS A CA 1
ATOM 734 C C . LYS A 1 87 ? 15.281 -25.75 44.531 1 79.56 87 LYS A C 1
ATOM 736 O O . LYS A 1 87 ? 16.438 -25.297 44.594 1 79.56 87 LYS A O 1
ATOM 741 N N . ALA A 1 88 ? 14.656 -26.047 43.406 1 77.25 88 ALA A N 1
ATOM 742 C CA . ALA A 1 88 ? 15.367 -25.797 42.156 1 77.25 88 ALA A CA 1
ATOM 743 C C . ALA A 1 88 ? 15.617 -24.312 41.938 1 77.25 88 ALA A C 1
ATOM 745 O O . ALA A 1 88 ? 16.703 -23.906 41.5 1 77.25 88 ALA A O 1
ATOM 746 N N . SER A 1 89 ? 14.633 -23.469 42.25 1 76.38 89 SER A N 1
ATOM 747 C CA . SER A 1 89 ? 14.805 -22.031 42.125 1 76.38 89 SER A CA 1
ATOM 748 C C . SER A 1 89 ? 15.82 -21.5 43.125 1 76.38 89 SER A C 1
ATOM 750 O O . SER A 1 89 ? 16.594 -20.594 42.812 1 76.38 89 SER A O 1
ATOM 752 N N . MET A 1 90 ? 15.852 -22.094 44.25 1 75.31 90 MET A N 1
ATOM 753 C CA . MET A 1 90 ? 16.828 -21.703 45.281 1 75.31 90 MET A CA 1
ATOM 754 C C . MET A 1 90 ? 18.234 -22.094 44.844 1 75.31 90 MET A C 1
ATOM 756 O O . MET A 1 90 ? 19.188 -21.344 45.062 1 75.31 90 MET A O 1
ATOM 760 N N . GLU A 1 91 ? 18.422 -23.219 44.25 1 74.88 91 GLU A N 1
ATOM 761 C CA . GLU A 1 91 ? 19.734 -23.625 43.75 1 74.88 91 GLU A CA 1
ATOM 762 C C . GLU A 1 91 ? 20.219 -22.672 42.656 1 74.88 91 GLU A C 1
ATOM 764 O O . GLU A 1 91 ? 21.391 -22.297 42.625 1 74.88 91 GLU A O 1
ATOM 769 N N . SER A 1 92 ? 19.312 -22.359 41.781 1 70.62 92 SER A N 1
ATOM 770 C CA . SER A 1 92 ? 19.656 -21.391 40.75 1 70.62 92 SER A CA 1
ATOM 771 C C . SER A 1 92 ? 20.016 -20.031 41.344 1 70.62 92 SER A C 1
ATOM 773 O O . SER A 1 92 ? 20.953 -19.375 40.906 1 70.62 92 SER A O 1
ATOM 775 N N . TRP A 1 93 ? 19.328 -19.688 42.281 1 67.5 93 TRP A N 1
ATOM 776 C CA . TRP A 1 93 ? 19.609 -18.438 42.969 1 67.5 93 TRP A CA 1
ATOM 777 C C . TRP A 1 93 ? 20.938 -18.516 43.719 1 67.5 93 TRP A C 1
ATOM 779 O O . TRP A 1 93 ? 21.75 -17.578 43.656 1 67.5 93 TRP A O 1
ATOM 789 N N . CYS A 1 94 ? 21.203 -19.578 44.406 1 66.25 94 CYS A N 1
ATOM 790 C CA . CYS A 1 94 ? 22.469 -19.734 45.094 1 66.25 94 CYS A CA 1
ATOM 791 C C . CYS A 1 94 ? 23.641 -19.812 44.125 1 66.25 94 CYS A C 1
ATOM 793 O O . CYS A 1 94 ? 24.703 -19.234 44.344 1 66.25 94 CYS A O 1
ATOM 795 N N . SER A 1 95 ? 23.438 -20.531 43.062 1 60.78 95 SER A N 1
ATOM 796 C CA . SER A 1 95 ? 24.469 -20.516 42.031 1 60.78 95 SER A CA 1
ATOM 797 C C . SER A 1 95 ? 24.672 -19.125 41.469 1 60.78 95 SER A C 1
ATOM 799 O O . SER A 1 95 ? 25.812 -18.719 41.219 1 60.78 95 SER A O 1
ATOM 801 N N . TYR A 1 96 ? 23.578 -18.438 41.312 1 56.03 96 TYR A N 1
ATOM 802 C CA . TYR A 1 96 ? 23.672 -17.047 40.906 1 56.03 96 TYR A CA 1
ATOM 803 C C . TYR A 1 96 ? 24.406 -16.203 41.938 1 56.03 96 TYR A C 1
ATOM 805 O O . TYR A 1 96 ? 25.281 -15.398 41.594 1 56.03 96 TYR A O 1
ATOM 813 N N . LYS A 1 97 ? 24.125 -16.281 43.125 1 53.59 97 LYS A N 1
ATOM 814 C CA . LYS A 1 97 ? 24.812 -15.562 44.188 1 53.59 97 LYS A CA 1
ATOM 815 C C . LYS A 1 97 ? 26.281 -15.977 44.281 1 53.59 97 LYS A C 1
ATOM 817 O O . LYS A 1 97 ? 27.156 -15.141 44.5 1 53.59 97 LYS A O 1
ATOM 822 N N . ALA A 1 98 ? 26.531 -17.203 44.344 1 52.5 98 ALA A N 1
ATOM 823 C CA . ALA A 1 98 ? 27.906 -17.672 44.375 1 52.5 98 ALA A CA 1
ATOM 824 C C . ALA A 1 98 ? 28.672 -17.188 43.156 1 52.5 98 ALA A C 1
ATOM 826 O O . ALA A 1 98 ? 29.859 -16.812 43.25 1 52.5 98 ALA A O 1
ATOM 827 N N . SER A 1 99 ? 28.062 -17.219 41.969 1 46.47 99 SER A N 1
ATOM 828 C CA . SER A 1 99 ? 28.734 -16.641 40.812 1 46.47 99 SER A CA 1
ATOM 829 C C . SER A 1 99 ? 28.812 -15.125 40.906 1 46.47 99 SER A C 1
ATOM 831 O O . SER A 1 99 ? 29.781 -14.516 40.438 1 46.47 99 SER A O 1
ATOM 833 N N . ALA A 1 100 ? 27.844 -14.445 41.406 1 42.16 100 ALA A N 1
ATOM 834 C CA . ALA A 1 100 ? 27.891 -13.023 41.688 1 42.16 100 ALA A CA 1
ATOM 835 C C . ALA A 1 100 ? 28.953 -12.727 42.75 1 42.16 100 ALA A C 1
ATOM 837 O O . ALA A 1 100 ? 29.594 -11.68 42.75 1 42.16 100 ALA A O 1
ATOM 838 N N . ALA A 1 101 ? 29.031 -13.305 43.875 1 39.25 101 ALA A N 1
ATOM 839 C CA . ALA A 1 101 ? 30.047 -13.117 44.906 1 39.25 101 ALA A CA 1
ATOM 840 C C . ALA A 1 101 ? 31.438 -13.43 44.344 1 39.25 101 ALA A C 1
ATOM 842 O O . ALA A 1 101 ? 32.438 -12.867 44.812 1 39.25 101 ALA A O 1
ATOM 843 N N . HIS A 1 102 ? 31.641 -14.672 43.812 1 34.69 102 HIS A N 1
ATOM 844 C CA . HIS A 1 102 ? 32.938 -14.797 43.125 1 34.69 102 HIS A CA 1
ATOM 845 C C . HIS A 1 102 ? 32.938 -13.992 41.844 1 34.69 102 HIS A C 1
ATOM 847 O O . HIS A 1 102 ? 32.062 -14.148 41 1 34.69 102 HIS A O 1
ATOM 853 N N . GLY A 1 103 ? 33.781 -12.734 41.656 1 36.16 103 GLY A N 1
ATOM 854 C CA . GLY A 1 103 ? 33.906 -11.547 40.844 1 36.16 103 GLY A CA 1
ATOM 855 C C . GLY A 1 103 ? 33 -11.57 39.594 1 36.16 103 GLY A C 1
ATOM 856 O O . GLY A 1 103 ? 33.188 -12.391 38.719 1 36.16 103 GLY A O 1
ATOM 857 N N . SER A 1 104 ? 31.781 -11.445 39.688 1 34.53 104 SER A N 1
ATOM 858 C CA . SER A 1 104 ? 30.625 -11.953 38.969 1 34.53 104 SER A CA 1
ATOM 859 C C . SER A 1 104 ? 30.797 -11.82 37.469 1 34.53 104 SER A C 1
ATOM 861 O O . SER A 1 104 ? 31.594 -10.992 37 1 34.53 104 SER A O 1
ATOM 863 N N . VAL A 1 105 ? 30.344 -12.773 36.562 1 34.91 105 VAL A N 1
ATOM 864 C CA . VAL A 1 105 ? 30.422 -12.648 35.125 1 34.91 105 VAL A CA 1
ATOM 865 C C . VAL A 1 105 ? 30.188 -11.195 34.719 1 34.91 105 VAL A C 1
ATOM 867 O O . VAL A 1 105 ? 30.625 -10.766 33.656 1 34.91 105 VAL A O 1
ATOM 870 N N . VAL A 1 106 ? 29.422 -10.461 35.406 1 36.38 106 VAL A N 1
ATOM 871 C CA . VAL A 1 106 ? 29.172 -9.031 35.219 1 36.38 106 VAL A CA 1
ATOM 872 C C . VAL A 1 106 ? 30.438 -8.242 35.531 1 36.38 106 VAL A C 1
ATOM 874 O O . VAL A 1 106 ? 30.75 -7.27 34.812 1 36.38 106 VAL A O 1
ATOM 877 N N . GLU A 1 107 ? 31.203 -8.477 36.531 1 37.5 107 GLU A N 1
ATOM 878 C CA . GLU A 1 107 ? 32.469 -7.836 36.844 1 37.5 107 GLU A CA 1
ATOM 879 C C . GLU A 1 107 ? 33.562 -8.219 35.844 1 37.5 107 GLU A C 1
ATOM 881 O O . GLU A 1 107 ? 34.438 -7.41 35.5 1 37.5 107 GLU A O 1
ATOM 886 N N . GLN A 1 108 ? 33.719 -9.492 35.531 1 36.88 108 GLN A N 1
ATOM 887 C CA . GLN A 1 108 ? 34.562 -9.906 34.438 1 36.88 108 GLN A CA 1
ATOM 888 C C . GLN A 1 108 ? 34.094 -9.336 33.094 1 36.88 108 GLN A C 1
ATOM 890 O O . GLN A 1 108 ? 34.875 -9.125 32.188 1 36.88 108 GLN A O 1
ATOM 895 N N . LEU A 1 109 ? 32.75 -9.281 32.844 1 38.09 109 LEU A N 1
ATOM 896 C CA . LEU A 1 109 ? 32.125 -8.57 31.734 1 38.09 109 LEU A CA 1
ATOM 897 C C . LEU A 1 109 ? 32.344 -7.066 31.859 1 38.09 109 LEU A C 1
ATOM 899 O O . LEU A 1 109 ? 32.25 -6.34 30.859 1 38.09 109 LEU A O 1
ATOM 903 N N . ASP A 1 110 ? 32.406 -6.539 32.969 1 43.38 110 ASP A N 1
ATOM 904 C CA . ASP A 1 110 ? 32.781 -5.168 33.281 1 43.38 110 ASP A CA 1
ATOM 905 C C . ASP A 1 110 ? 34.219 -4.887 32.781 1 43.38 110 ASP A C 1
ATOM 907 O O . ASP A 1 110 ? 34.656 -3.732 32.75 1 43.38 110 ASP A O 1
ATOM 911 N N . SER A 1 111 ? 34.938 -5.875 32.812 1 46.22 111 SER A N 1
ATOM 912 C CA . SER A 1 111 ? 36.312 -5.688 32.312 1 46.22 111 SER A CA 1
ATOM 913 C C . SER A 1 111 ? 36.344 -5.527 30.812 1 46.22 111 SER A C 1
ATOM 915 O O . SER A 1 111 ? 37.219 -6.035 30.141 1 46.22 111 SER A O 1
ATOM 917 N N . ALA A 1 112 ? 35.219 -5.566 30.25 1 54.16 112 ALA A N 1
ATOM 918 C CA . ALA A 1 112 ? 35.375 -5.297 28.828 1 54.16 112 ALA A CA 1
ATOM 919 C C . ALA A 1 112 ? 36.312 -4.117 28.594 1 54.16 112 ALA A C 1
ATOM 921 O O . ALA A 1 112 ? 36.156 -3.059 29.219 1 54.16 112 ALA A O 1
ATOM 922 N N . SER A 1 113 ? 37.438 -4.438 28.188 1 64.38 113 SER A N 1
ATOM 923 C CA . SER A 1 113 ? 38.406 -3.414 27.812 1 64.38 113 SER A CA 1
ATOM 924 C C . SER A 1 113 ? 37.75 -2.295 27.016 1 64.38 113 SER A C 1
ATOM 926 O O . SER A 1 113 ? 36.688 -2.482 26.438 1 64.38 113 SER A O 1
ATOM 928 N N . GLU A 1 114 ? 38.031 -1.123 27.453 1 77.19 114 GLU A N 1
ATOM 929 C CA . GLU A 1 114 ? 37.625 0.041 26.656 1 77.19 114 GLU A CA 1
ATOM 930 C C . GLU A 1 114 ? 37.594 -0.295 25.172 1 77.19 114 GLU A C 1
ATOM 932 O O . GLU A 1 114 ? 36.719 0.215 24.453 1 77.19 114 GLU A O 1
ATOM 937 N N . ARG A 1 115 ? 38.375 -1.275 24.938 1 79.81 115 ARG A N 1
ATOM 938 C CA . ARG A 1 115 ? 38.406 -1.668 23.531 1 79.81 115 ARG A CA 1
ATOM 939 C C . ARG A 1 115 ? 37.188 -2.469 23.141 1 79.81 115 ARG A C 1
ATOM 941 O O . ARG A 1 115 ? 36.625 -2.258 22.078 1 79.81 115 ARG A O 1
ATOM 948 N N . GLU A 1 116 ? 36.719 -3.312 24 1 82.62 116 GLU A N 1
ATOM 949 C CA . GLU A 1 116 ? 35.562 -4.137 23.703 1 82.62 116 GLU A CA 1
ATOM 950 C C . GLU A 1 116 ? 34.281 -3.297 23.641 1 82.62 116 GLU A C 1
ATOM 952 O O . GLU A 1 116 ? 33.406 -3.535 22.812 1 82.62 116 GLU A O 1
ATOM 957 N N . ILE A 1 117 ? 34.281 -2.377 24.547 1 86.06 117 ILE A N 1
ATOM 958 C CA . ILE A 1 117 ? 33.094 -1.495 24.562 1 86.06 117 ILE A CA 1
ATOM 959 C C . ILE A 1 117 ? 33.062 -0.666 23.281 1 86.06 117 ILE A C 1
ATOM 961 O O . ILE A 1 117 ? 32 -0.474 22.688 1 86.06 117 ILE A O 1
ATOM 965 N N . LYS A 1 118 ? 34.219 -0.223 22.906 1 87.06 118 LYS A N 1
ATOM 966 C CA . LYS A 1 118 ? 34.312 0.567 21.672 1 87.06 118 LYS A CA 1
ATOM 967 C C . LYS A 1 118 ? 33.875 -0.256 20.469 1 87.06 118 LYS A C 1
ATOM 969 O O . LYS A 1 118 ? 33.219 0.259 19.547 1 87.06 118 LYS A O 1
ATOM 974 N N . GLU A 1 119 ? 34.219 -1.5 20.484 1 88.25 119 GLU A N 1
ATOM 975 C CA . GLU A 1 119 ? 33.875 -2.377 19.375 1 88.25 119 GLU A CA 1
ATOM 976 C C . GLU A 1 119 ? 32.375 -2.646 19.359 1 88.25 119 GLU A C 1
ATOM 978 O O . GLU A 1 119 ? 31.75 -2.686 18.297 1 88.25 119 GLU A O 1
ATOM 983 N N . ARG A 1 120 ? 31.859 -2.828 20.516 1 88.5 120 ARG A N 1
ATOM 984 C CA . ARG A 1 120 ? 30.422 -3.053 20.594 1 88.5 120 ARG A CA 1
ATOM 985 C C . ARG A 1 120 ? 29.641 -1.82 20.141 1 88.5 120 ARG A C 1
ATOM 987 O O . ARG A 1 120 ? 28.609 -1.938 19.484 1 88.5 120 ARG A O 1
ATOM 994 N N . ARG A 1 121 ? 30.125 -0.743 20.531 1 90.75 121 ARG A N 1
ATOM 995 C CA . ARG A 1 121 ? 29.469 0.506 20.141 1 90.75 121 ARG A CA 1
ATOM 996 C C . ARG A 1 121 ? 29.562 0.726 18.641 1 90.75 121 ARG A C 1
ATOM 998 O O . ARG A 1 121 ? 28.625 1.242 18.031 1 90.75 121 ARG A O 1
ATOM 1005 N N . GLU A 1 122 ? 30.672 0.33 18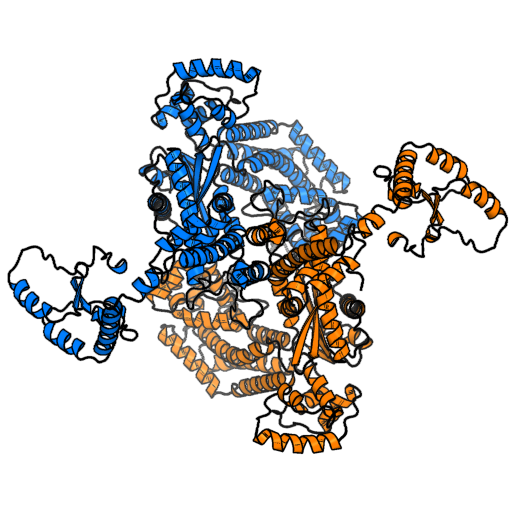.109 1 91 122 GLU A N 1
ATOM 1006 C CA . GLU A 1 122 ? 30.828 0.442 16.672 1 91 122 GLU A CA 1
ATOM 1007 C C . GLU A 1 122 ? 29.859 -0.47 15.938 1 91 122 GLU A C 1
ATOM 1009 O O . GLU A 1 122 ? 29.312 -0.093 14.898 1 91 122 GLU A O 1
ATOM 1014 N N . TYR A 1 123 ? 29.703 -1.587 16.5 1 93.06 123 TYR A N 1
ATOM 1015 C CA . TYR A 1 123 ? 28.734 -2.521 15.93 1 93.06 123 TYR A CA 1
ATOM 1016 C C . TYR A 1 123 ? 27.328 -1.958 16.016 1 93.06 123 TYR A C 1
ATOM 1018 O O . TYR A 1 123 ? 26.578 -1.986 15.047 1 93.06 123 TYR A O 1
ATOM 1026 N N . LEU A 1 124 ? 27.016 -1.384 17.141 1 93 124 LEU A N 1
ATOM 1027 C CA . LEU A 1 124 ? 25.672 -0.841 17.375 1 93 124 LEU A CA 1
ATOM 1028 C C . LEU A 1 124 ? 25.422 0.375 16.484 1 93 124 LEU A C 1
ATOM 1030 O O . LEU A 1 124 ? 24.281 0.668 16.141 1 93 124 LEU A O 1
ATOM 1034 N N . SER A 1 125 ? 26.5 1.038 16.203 1 94.94 125 SER A N 1
ATOM 1035 C CA . SER A 1 125 ? 26.359 2.189 15.312 1 94.94 125 SER A CA 1
ATOM 1036 C C . SER A 1 125 ? 25.781 1.778 13.961 1 94.94 125 SER A C 1
ATOM 1038 O O . SER A 1 125 ? 25.016 2.527 13.352 1 94.94 125 SER A O 1
ATOM 1040 N N . ARG A 1 126 ? 26.219 0.563 13.508 1 95.25 126 ARG A N 1
ATOM 1041 C CA . ARG A 1 126 ? 25.672 0.054 12.25 1 95.25 126 ARG A CA 1
ATOM 1042 C C . ARG A 1 126 ? 24.203 -0.323 12.398 1 95.25 126 ARG A C 1
ATOM 1044 O O . ARG A 1 126 ? 23.391 -0.039 11.516 1 95.25 126 ARG A O 1
ATOM 1051 N N . VAL A 1 127 ? 23.844 -0.898 13.539 1 94.94 127 VAL A N 1
ATOM 1052 C CA . VAL A 1 127 ? 22.469 -1.307 13.805 1 94.94 127 VAL A CA 1
ATOM 1053 C C . VAL A 1 127 ? 21.562 -0.076 13.852 1 94.94 127 VAL A C 1
ATOM 1055 O O . VAL A 1 127 ? 20.469 -0.07 13.273 1 94.94 127 VAL A O 1
ATOM 1058 N N . VAL A 1 128 ? 22.016 0.94 14.516 1 96.12 128 VAL A N 1
ATOM 1059 C CA . VAL A 1 128 ? 21.25 2.172 14.656 1 96.12 128 VAL A CA 1
ATOM 1060 C C . VAL A 1 128 ? 21.109 2.855 13.297 1 96.12 128 VAL A C 1
ATOM 1062 O O . VAL A 1 128 ? 20.031 3.383 12.977 1 96.12 128 VAL A O 1
ATOM 1065 N N . ALA A 1 129 ? 22.172 2.842 12.562 1 96.25 129 ALA A N 1
ATOM 1066 C CA . ALA A 1 129 ? 22.141 3.477 11.242 1 96.25 129 ALA A CA 1
ATOM 1067 C C . ALA A 1 129 ? 21.125 2.803 10.336 1 96.25 129 ALA A C 1
ATOM 1069 O O . ALA A 1 129 ? 20.391 3.479 9.602 1 96.25 129 ALA A O 1
ATOM 1070 N N . VAL A 1 130 ? 21.109 1.494 10.359 1 96.62 130 VAL A N 1
ATOM 1071 C CA . VAL A 1 130 ? 20.156 0.745 9.555 1 96.62 130 VAL A CA 1
ATOM 1072 C C . VAL A 1 130 ? 18.734 1.034 10.031 1 96.62 130 VAL A C 1
ATOM 1074 O O . VAL A 1 130 ? 17.828 1.206 9.219 1 96.62 130 VAL A O 1
ATOM 1077 N N . THR A 1 131 ? 18.531 1.098 11.344 1 96 131 THR A N 1
ATOM 1078 C CA . THR A 1 131 ? 17.234 1.402 11.906 1 96 131 THR A CA 1
ATOM 1079 C C . THR A 1 131 ? 16.766 2.801 11.5 1 96 131 THR A C 1
ATOM 1081 O O . THR A 1 131 ? 15.609 3.004 11.148 1 96 131 THR A O 1
ATOM 1084 N N . LYS A 1 132 ? 17.656 3.754 11.531 1 95.81 132 LYS A N 1
ATOM 1085 C CA . LYS A 1 132 ? 17.359 5.121 11.109 1 95.81 132 LYS A CA 1
ATOM 1086 C C . LYS A 1 132 ? 16.953 5.172 9.641 1 95.81 132 LYS A C 1
ATOM 1088 O O . LYS A 1 132 ? 15.992 5.863 9.281 1 95.81 132 LYS A O 1
ATOM 1093 N N . PHE A 1 133 ? 17.703 4.395 8.875 1 95.69 133 PHE A N 1
ATOM 1094 C CA . PHE A 1 133 ? 17.422 4.375 7.441 1 95.69 133 PHE A CA 1
ATOM 1095 C C . PHE A 1 133 ? 16.031 3.812 7.168 1 95.69 133 PHE A C 1
ATOM 1097 O O . PHE A 1 133 ? 15.242 4.422 6.445 1 95.69 133 PHE A O 1
ATOM 1104 N N . LEU A 1 134 ? 15.727 2.66 7.746 1 94.12 134 LEU A N 1
ATOM 1105 C CA . LEU A 1 134 ? 14.438 2.012 7.516 1 94.12 134 LEU A CA 1
ATOM 1106 C C . LEU A 1 134 ? 13.297 2.854 8.078 1 94.12 134 LEU A C 1
ATOM 1108 O O . LEU A 1 134 ? 12.242 2.971 7.445 1 94.12 134 LEU A O 1
ATOM 1112 N N . GLY A 1 135 ? 13.477 3.42 9.242 1 92.06 135 GLY A N 1
ATOM 1113 C CA . GLY A 1 135 ? 12.453 4.266 9.836 1 92.06 135 GLY A CA 1
ATOM 1114 C C . GLY A 1 135 ? 12.203 5.543 9.062 1 92.06 135 GLY A C 1
ATOM 1115 O O . GLY A 1 135 ? 11.055 5.926 8.836 1 92.06 135 GLY A O 1
ATOM 1116 N N . LYS A 1 136 ? 13.273 6.16 8.633 1 92.5 136 LYS A N 1
ATOM 1117 C CA . LYS A 1 136 ? 13.188 7.398 7.871 1 92.5 136 LYS A CA 1
ATOM 1118 C C . LYS A 1 136 ? 12.445 7.184 6.555 1 92.5 136 LYS A C 1
ATOM 1120 O O . LYS A 1 136 ? 11.641 8.016 6.145 1 92.5 136 LYS A O 1
ATOM 1125 N N . GLN A 1 137 ? 12.758 6.066 5.918 1 89.94 137 GLN A N 1
ATOM 1126 C CA . GLN A 1 137 ? 12.234 5.789 4.586 1 89.94 137 GLN A CA 1
ATOM 1127 C C . GLN A 1 137 ? 10.898 5.055 4.66 1 89.94 137 GLN A C 1
ATOM 1129 O O . GLN A 1 137 ? 10.305 4.727 3.631 1 89.94 137 GLN A O 1
ATOM 1134 N N . ASN A 1 138 ? 10.453 4.84 5.867 1 87.12 138 ASN A N 1
ATOM 1135 C CA . ASN A 1 138 ? 9.172 4.176 6.062 1 87.12 138 ASN A CA 1
ATOM 1136 C C . ASN A 1 138 ? 9.164 2.779 5.445 1 87.12 138 ASN A C 1
ATOM 1138 O O . ASN A 1 138 ? 8.219 2.416 4.738 1 87.12 138 ASN A O 1
ATOM 1142 N N . ILE A 1 139 ? 10.242 2.057 5.578 1 88.69 139 ILE A N 1
ATOM 1143 C CA . ILE A 1 139 ? 10.375 0.692 5.078 1 88.69 139 ILE A CA 1
ATOM 1144 C C . ILE A 1 139 ? 10.109 -0.3 6.207 1 88.69 139 ILE A C 1
ATOM 1146 O O . ILE A 1 139 ? 10.625 -0.149 7.312 1 88.69 139 ILE A O 1
ATOM 1150 N N . PRO A 1 140 ? 9.328 -1.282 5.93 1 85.69 140 PRO A N 1
ATOM 1151 C CA . PRO A 1 140 ? 9.094 -2.287 6.969 1 85.69 140 PRO A CA 1
ATOM 1152 C C . PRO A 1 140 ? 10.367 -3.033 7.363 1 85.69 140 PRO A C 1
ATOM 1154 O O . PRO A 1 140 ? 11.234 -3.279 6.516 1 85.69 140 PRO A O 1
ATOM 1157 N N . PHE A 1 141 ? 10.438 -3.477 8.594 1 88.5 141 PHE A N 1
ATOM 1158 C CA . PHE A 1 141 ? 11.664 -4.062 9.117 1 88.5 141 PHE A CA 1
ATOM 1159 C C . PHE A 1 141 ? 11.688 -5.57 8.883 1 88.5 141 PHE A C 1
ATOM 1161 O O . PHE A 1 141 ? 12.664 -6.105 8.359 1 88.5 141 PHE A O 1
ATOM 1168 N N . ARG A 1 142 ? 10.602 -6.219 9.211 1 82.62 142 ARG A N 1
ATOM 1169 C CA . ARG A 1 142 ? 10.641 -7.672 9.328 1 82.62 142 ARG A CA 1
ATOM 1170 C C . ARG A 1 142 ? 9.969 -8.328 8.125 1 82.62 142 ARG A C 1
ATOM 1172 O O . ARG A 1 142 ? 9.203 -7.684 7.402 1 82.62 142 ARG A O 1
ATOM 1179 N N . GLY A 1 143 ? 10.398 -9.547 7.891 1 75.31 143 GLY A N 1
ATOM 1180 C CA . GLY A 1 143 ? 9.781 -10.383 6.875 1 75.31 143 GLY A CA 1
ATOM 1181 C C . GLY A 1 143 ? 9.023 -11.562 7.453 1 75.31 143 GLY A C 1
ATOM 1182 O O . GLY A 1 143 ? 9 -11.758 8.672 1 75.31 143 GLY A O 1
ATOM 1183 N N . PRO A 1 144 ? 8.398 -12.273 6.613 1 71.75 144 PRO A N 1
ATOM 1184 C CA . PRO A 1 144 ? 7.621 -13.43 7.078 1 71.75 144 PRO A CA 1
ATOM 1185 C C . PRO A 1 144 ? 8.492 -14.531 7.672 1 71.75 144 PRO A C 1
ATOM 1187 O O . PRO A 1 144 ? 8.094 -15.195 8.633 1 71.75 144 PRO A O 1
ATOM 1190 N N . ASP A 1 145 ? 9.648 -14.695 7.09 1 74.75 145 ASP A N 1
ATOM 1191 C CA . ASP A 1 145 ? 10.578 -15.734 7.516 1 74.75 145 ASP A CA 1
ATOM 1192 C C . ASP A 1 145 ? 12 -15.188 7.609 1 74.75 145 ASP A C 1
ATOM 1194 O O . ASP A 1 145 ? 12.648 -14.93 6.59 1 74.75 145 ASP A O 1
ATOM 1198 N N . GLU A 1 146 ? 12.422 -15.047 8.852 1 79.12 146 GLU A N 1
ATOM 1199 C CA . GLU A 1 146 ? 13.75 -14.477 9.055 1 79.12 146 GLU A CA 1
ATOM 1200 C C . GLU A 1 146 ? 14.781 -15.57 9.336 1 79.12 146 GLU A C 1
ATOM 1202 O O . GLU A 1 146 ? 15.859 -15.289 9.867 1 79.12 146 GLU A O 1
ATOM 1207 N N . GLY A 1 147 ? 14.375 -16.734 8.938 1 76.5 147 GLY A N 1
ATOM 1208 C CA . GLY A 1 147 ? 15.289 -17.859 9.141 1 76.5 147 GLY A CA 1
ATOM 1209 C C . GLY A 1 147 ? 16.484 -17.828 8.195 1 76.5 147 GLY A C 1
ATOM 1210 O O . GLY A 1 147 ? 16.469 -17.109 7.203 1 76.5 147 GLY A O 1
ATOM 1211 N N . MET A 1 148 ? 17.516 -18.578 8.469 1 78.31 148 MET A N 1
ATOM 1212 C CA . MET A 1 148 ? 18.766 -18.609 7.707 1 78.31 148 MET A CA 1
ATOM 1213 C C . MET A 1 148 ? 18.547 -19.156 6.305 1 78.31 148 MET A C 1
ATOM 1215 O O . MET A 1 148 ? 19.234 -18.766 5.359 1 78.31 148 MET A O 1
ATOM 1219 N N . SER A 1 149 ? 17.578 -19.922 6.164 1 77.19 149 SER A N 1
ATOM 1220 C CA . SER A 1 149 ? 17.344 -20.562 4.875 1 77.19 149 SER A CA 1
ATOM 1221 C C . SER A 1 149 ? 16.359 -19.766 4.027 1 77.19 149 SER A C 1
ATOM 1223 O O . SER A 1 149 ? 16.109 -20.094 2.871 1 77.19 149 SER A O 1
ATOM 1225 N N . SER A 1 150 ? 15.953 -18.688 4.582 1 82.44 150 SER A N 1
ATOM 1226 C CA . SER A 1 150 ? 14.961 -17.891 3.871 1 82.44 150 SER A CA 1
ATOM 1227 C C . SER A 1 150 ? 15.609 -17.047 2.779 1 82.44 150 SER A C 1
ATOM 1229 O O . SER A 1 150 ? 16.734 -16.547 2.949 1 82.44 150 SER A O 1
ATOM 1231 N N . ASP A 1 151 ? 14.945 -16.938 1.658 1 81.12 151 ASP A N 1
ATOM 1232 C CA . ASP A 1 151 ? 15.414 -16.094 0.562 1 81.12 151 ASP A CA 1
ATOM 1233 C C . ASP A 1 151 ? 15.148 -14.617 0.848 1 81.12 151 ASP A C 1
ATOM 1235 O O . ASP A 1 151 ? 15.633 -13.742 0.126 1 81.12 151 ASP A O 1
ATOM 1239 N N . ASN A 1 152 ? 14.453 -14.336 1.844 1 84.75 152 ASN A N 1
ATOM 1240 C CA . ASN A 1 152 ? 14.141 -12.969 2.256 1 84.75 152 ASN A CA 1
ATOM 1241 C C . ASN A 1 152 ? 13.977 -12.867 3.771 1 84.75 152 ASN A C 1
ATOM 1243 O O . ASN A 1 152 ? 12.906 -13.141 4.305 1 84.75 152 ASN A O 1
ATOM 1247 N N . GLN A 1 153 ? 14.945 -12.438 4.383 1 87.19 153 GLN A N 1
ATOM 1248 C CA . GLN A 1 153 ? 14.961 -12.406 5.84 1 87.19 153 GLN A CA 1
ATOM 1249 C C . GLN A 1 153 ? 14.406 -11.086 6.371 1 87.19 153 GLN A C 1
ATOM 1251 O O . GLN A 1 153 ? 14.594 -10.75 7.543 1 87.19 153 GLN A O 1
ATOM 1256 N N . GLY A 1 154 ? 13.781 -10.32 5.543 1 88.62 154 GLY A N 1
ATOM 1257 C CA . GLY A 1 154 ? 13.273 -9.023 5.969 1 88.62 154 GLY A CA 1
ATOM 1258 C C . GLY A 1 154 ? 14.188 -7.871 5.594 1 88.62 154 GLY A C 1
ATOM 1259 O O . GLY A 1 154 ? 15.367 -8.086 5.285 1 88.62 154 GLY A O 1
ATOM 1260 N N . ASN A 1 155 ? 13.719 -6.684 5.613 1 91.12 155 ASN A N 1
ATOM 1261 C CA . ASN A 1 155 ? 14.492 -5.535 5.145 1 91.12 155 ASN A CA 1
ATOM 1262 C C . ASN A 1 155 ? 15.633 -5.199 6.105 1 91.12 155 ASN A C 1
ATOM 1264 O O . ASN A 1 155 ? 16.703 -4.777 5.672 1 91.12 155 ASN A O 1
ATOM 1268 N N . PHE A 1 156 ? 15.398 -5.387 7.406 1 94.06 156 PHE A N 1
ATOM 1269 C CA . PHE A 1 156 ? 16.406 -5.039 8.398 1 94.06 156 PHE A CA 1
ATOM 1270 C C . PHE A 1 156 ? 17.625 -5.934 8.266 1 94.06 156 PHE A C 1
ATOM 1272 O O . PHE A 1 156 ? 18.75 -5.438 8.125 1 94.06 156 PHE A O 1
ATOM 1279 N N . LEU A 1 157 ? 17.422 -7.207 8.25 1 93.81 157 LEU A N 1
ATOM 1280 C CA . LEU A 1 157 ? 18.531 -8.148 8.164 1 93.81 157 LEU A CA 1
ATOM 1281 C C . LEU A 1 157 ? 19.203 -8.078 6.793 1 93.81 157 LEU A C 1
ATOM 1283 O O . LEU A 1 157 ? 20.422 -8.18 6.688 1 93.81 157 LEU A O 1
ATOM 1287 N N . GLU A 1 158 ? 18.375 -7.941 5.758 1 94.06 158 GLU A N 1
ATOM 1288 C CA . GLU A 1 158 ? 18.922 -7.828 4.414 1 94.06 158 GLU A CA 1
ATOM 1289 C C . GLU A 1 158 ? 19.781 -6.566 4.27 1 94.06 158 GLU A C 1
ATOM 1291 O O . GLU A 1 158 ? 20.766 -6.559 3.539 1 94.06 158 GLU A O 1
ATOM 1296 N N . CYS A 1 159 ? 19.344 -5.52 4.895 1 95.44 159 CYS A N 1
ATOM 1297 C CA . CYS A 1 159 ? 20.125 -4.289 4.879 1 95.44 159 CYS A CA 1
ATOM 1298 C C . CYS A 1 159 ? 21.438 -4.469 5.637 1 95.44 159 CYS A C 1
ATOM 1300 O O . CYS A 1 159 ? 22.484 -3.961 5.215 1 95.44 159 CYS A O 1
ATOM 1302 N N . MET A 1 160 ? 21.391 -5.184 6.77 1 94.25 160 MET A N 1
ATOM 1303 C CA . MET A 1 160 ? 22.609 -5.484 7.523 1 94.25 160 MET A CA 1
ATOM 1304 C C . MET A 1 160 ? 23.578 -6.305 6.68 1 94.25 160 MET A C 1
ATOM 1306 O O . MET A 1 160 ? 24.781 -6.078 6.723 1 94.25 160 MET A O 1
ATOM 1310 N N . ASN A 1 161 ? 23 -7.254 5.941 1 93.62 161 ASN A N 1
ATOM 1311 C CA . ASN A 1 161 ? 23.828 -8.07 5.055 1 93.62 161 ASN A CA 1
ATOM 1312 C C . ASN A 1 161 ? 24.469 -7.234 3.953 1 93.62 161 ASN A C 1
ATOM 1314 O O . ASN A 1 161 ? 25.609 -7.477 3.57 1 93.62 161 ASN A O 1
ATOM 1318 N N . LEU A 1 162 ? 23.734 -6.301 3.467 1 95.06 162 LEU A N 1
ATOM 1319 C CA . LEU A 1 162 ? 24.266 -5.395 2.453 1 95.06 162 LEU A CA 1
ATOM 1320 C C . LEU A 1 162 ? 25.438 -4.598 2.996 1 95.06 162 LEU A C 1
ATOM 1322 O O . LEU A 1 162 ? 26.469 -4.453 2.318 1 95.06 162 LEU A O 1
ATOM 1326 N N . LEU A 1 163 ? 25.328 -4.094 4.215 1 95.5 163 LEU A N 1
ATOM 1327 C CA . LEU A 1 163 ? 26.422 -3.354 4.84 1 95.5 163 LEU A CA 1
ATOM 1328 C C . LEU A 1 163 ? 27.641 -4.246 5.031 1 95.5 163 LEU A C 1
ATOM 1330 O O . LEU A 1 163 ? 28.766 -3.814 4.805 1 95.5 163 LEU A O 1
ATOM 1334 N N . LYS A 1 164 ? 27.344 -5.449 5.445 1 93.94 164 LYS A N 1
ATOM 1335 C CA . LYS A 1 164 ? 28.422 -6.395 5.734 1 93.94 164 LYS A CA 1
ATOM 1336 C C . LYS A 1 164 ? 29.234 -6.703 4.477 1 93.94 164 LYS A C 1
ATOM 1338 O O . LYS A 1 164 ? 30.422 -6.969 4.555 1 93.94 164 LYS A O 1
ATOM 1343 N N . GLU A 1 165 ? 28.609 -6.68 3.365 1 94.12 165 GLU A N 1
ATOM 1344 C CA . GLU A 1 165 ? 29.266 -6.969 2.1 1 94.12 165 GLU A CA 1
ATOM 1345 C C . GLU A 1 165 ? 30.406 -5.984 1.84 1 94.12 165 GLU A C 1
ATOM 1347 O O . GLU A 1 165 ? 31.406 -6.34 1.22 1 94.12 165 GLU A O 1
ATOM 1352 N N . PHE A 1 166 ? 30.312 -4.707 2.365 1 93.69 166 PHE A N 1
ATOM 1353 C CA . PHE A 1 166 ? 31.281 -3.701 1.962 1 93.69 166 PHE A CA 1
ATOM 1354 C C . PHE A 1 166 ? 31.938 -3.059 3.182 1 93.69 166 PHE A C 1
ATOM 1356 O O . PHE A 1 166 ? 32.875 -2.256 3.047 1 93.69 166 PHE A O 1
ATOM 1363 N N . ASP A 1 167 ? 31.438 -3.352 4.398 1 93.5 167 ASP A N 1
ATOM 1364 C CA . ASP A 1 167 ? 32 -2.807 5.637 1 93.5 167 ASP A CA 1
ATOM 1365 C C . ASP A 1 167 ? 33.031 -3.744 6.227 1 93.5 167 ASP A C 1
ATOM 1367 O O . ASP A 1 167 ? 32.719 -4.812 6.746 1 93.5 167 ASP A O 1
ATOM 1371 N N . PRO A 1 168 ? 34.25 -3.299 6.258 1 92.56 168 PRO A N 1
ATOM 1372 C CA . PRO A 1 168 ? 35.312 -4.16 6.777 1 92.56 168 PRO A CA 1
ATOM 1373 C C . PRO A 1 168 ? 35.125 -4.496 8.258 1 92.56 168 PRO A C 1
ATOM 1375 O O . PRO A 1 168 ? 35.469 -5.594 8.695 1 92.56 168 PRO A O 1
ATOM 1378 N N . PHE A 1 169 ? 34.594 -3.572 8.953 1 92.12 169 PHE A N 1
ATOM 1379 C CA . PHE A 1 169 ? 34.375 -3.828 10.375 1 92.12 169 PHE A CA 1
ATOM 1380 C C . PHE A 1 169 ? 33.375 -4.98 10.57 1 92.12 169 PHE A C 1
ATOM 1382 O O . PHE A 1 169 ? 33.656 -5.898 11.344 1 92.12 169 PHE A O 1
ATOM 1389 N N . LEU A 1 170 ? 32.281 -4.988 9.867 1 92.81 170 LEU A N 1
ATOM 1390 C CA . LEU A 1 170 ? 31.25 -6.012 10.016 1 92.81 170 LEU A CA 1
ATOM 1391 C C . LEU A 1 170 ? 31.75 -7.363 9.516 1 92.81 170 LEU A C 1
ATOM 1393 O O . LEU A 1 170 ? 31.328 -8.406 10.008 1 92.81 170 LEU A O 1
ATOM 1397 N N . GLN A 1 171 ? 32.625 -7.301 8.578 1 92.19 171 GLN A N 1
ATOM 1398 C CA . GLN A 1 171 ? 33.188 -8.539 8.047 1 92.19 171 GLN A CA 1
ATOM 1399 C C . GLN A 1 171 ? 34.094 -9.211 9.062 1 92.19 171 GLN A C 1
ATOM 1401 O O . GLN A 1 171 ? 34.188 -10.445 9.125 1 92.19 171 GLN A O 1
ATOM 1406 N N . ALA A 1 172 ? 34.719 -8.375 9.867 1 90.31 172 ALA A N 1
ATOM 1407 C CA . ALA A 1 172 ? 35.719 -8.891 10.789 1 90.31 172 ALA A CA 1
ATOM 1408 C C . ALA A 1 172 ? 35.125 -9.141 12.172 1 90.31 172 ALA A C 1
ATOM 1410 O O . ALA A 1 172 ? 35.656 -9.969 12.938 1 90.31 172 ALA A O 1
ATOM 1411 N N . TYR A 1 173 ? 34.125 -8.406 12.383 1 89.12 173 TYR A N 1
ATOM 1412 C CA . TYR A 1 173 ? 33.594 -8.438 13.734 1 89.12 173 TYR A CA 1
ATOM 1413 C C . TYR A 1 173 ? 32.469 -9.477 13.867 1 89.12 173 TYR A C 1
ATOM 1415 O O . TYR A 1 173 ? 31.609 -9.578 13 1 89.12 173 TYR A O 1
ATOM 1423 N N . SER A 1 174 ? 32.562 -10.328 14.836 1 84.31 174 SER A N 1
ATOM 1424 C CA . SER A 1 174 ? 31.484 -11.258 15.195 1 84.31 174 SER A CA 1
ATOM 1425 C C . SER A 1 174 ? 30.969 -10.984 16.609 1 84.31 174 SER A C 1
ATOM 1427 O O . SER A 1 174 ? 31.703 -11.156 17.578 1 84.31 174 SER A O 1
ATOM 1429 N N . PRO A 1 175 ? 29.781 -10.523 16.625 1 81.94 175 PRO A N 1
ATOM 1430 C CA . PRO A 1 175 ? 29.25 -10.242 17.953 1 81.94 175 PRO A CA 1
ATOM 1431 C C . PRO A 1 175 ? 29.156 -11.492 18.828 1 81.94 175 PRO A C 1
ATOM 1433 O O . PRO A 1 175 ? 28.984 -12.602 18.312 1 81.94 175 PRO A O 1
ATOM 1436 N N . PRO A 1 176 ? 29.406 -11.195 20.062 1 73.38 176 PRO A N 1
ATOM 1437 C CA . PRO A 1 176 ? 29.281 -12.336 20.969 1 73.38 176 PRO A CA 1
ATOM 1438 C C . PRO A 1 176 ? 27.875 -12.953 20.938 1 73.38 176 PRO A C 1
ATOM 1440 O O . PRO A 1 176 ? 26.922 -12.305 20.516 1 73.38 176 PRO A O 1
ATOM 1443 N N . SER A 1 177 ? 27.812 -14.133 21.344 1 68.12 177 SER A N 1
ATOM 1444 C CA . SER A 1 177 ? 26.562 -14.883 21.328 1 68.12 177 SER A CA 1
ATOM 1445 C C . SER A 1 177 ? 25.469 -14.156 22.125 1 68.12 177 SER A C 1
ATOM 1447 O O . SER A 1 177 ? 25.734 -13.594 23.188 1 68.12 177 SER A O 1
ATOM 1449 N N . HIS A 1 178 ? 24.266 -14.055 21.719 1 64.31 178 HIS A N 1
ATOM 1450 C CA . HIS A 1 178 ? 23.062 -13.508 22.344 1 64.31 178 HIS A CA 1
ATOM 1451 C C . HIS A 1 178 ? 23.141 -11.984 22.438 1 64.31 178 HIS A C 1
ATOM 1453 O O . HIS A 1 178 ? 22.438 -11.375 23.25 1 64.31 178 HIS A O 1
ATOM 1459 N N . SER A 1 179 ? 24.203 -11.406 21.75 1 69.75 179 SER A N 1
ATOM 1460 C CA . SER A 1 179 ? 24.281 -9.945 21.781 1 69.75 179 SER A CA 1
ATOM 1461 C C . SER A 1 179 ? 24.344 -9.375 20.375 1 69.75 179 SER A C 1
ATOM 1463 O O . SER A 1 179 ? 25.094 -8.422 20.109 1 69.75 179 SER A O 1
ATOM 1465 N N . THR A 1 180 ? 23.688 -9.93 19.5 1 79.06 180 THR A N 1
ATOM 1466 C CA . THR A 1 180 ? 23.719 -9.438 18.125 1 79.06 180 THR A CA 1
ATOM 1467 C C . THR A 1 180 ? 22.797 -8.227 17.969 1 79.06 180 THR A C 1
ATOM 1469 O O . THR A 1 180 ? 22.984 -7.426 17.047 1 79.06 180 THR A O 1
ATOM 1472 N N . TYR A 1 181 ? 21.812 -8.078 18.906 1 85 181 TYR A N 1
ATOM 1473 C CA . TYR A 1 181 ? 20.859 -6.984 18.906 1 85 181 TYR A CA 1
ATOM 1474 C C . TYR A 1 181 ? 20.109 -6.91 17.578 1 85 181 TYR A C 1
ATOM 1476 O O . TYR A 1 181 ? 19.781 -5.82 17.109 1 85 181 TYR A O 1
ATOM 1484 N N . LEU A 1 182 ? 19.969 -8.055 16.938 1 88.94 182 LEU A N 1
ATOM 1485 C CA . LEU A 1 182 ? 19.266 -8.117 15.656 1 88.94 182 LEU A CA 1
ATOM 1486 C C . LEU A 1 182 ? 17.859 -8.688 15.82 1 88.94 182 LEU A C 1
ATOM 1488 O O . LEU A 1 182 ? 17.078 -8.703 14.875 1 88.94 182 LEU A O 1
ATOM 1492 N N . SER A 1 183 ? 17.562 -9.039 17 1 86.62 183 SER A N 1
ATOM 1493 C CA . SER A 1 183 ? 16.266 -9.641 17.281 1 86.62 183 SER A CA 1
ATOM 1494 C C . SER A 1 183 ? 15.141 -8.609 17.188 1 86.62 183 SER A C 1
ATOM 1496 O O . SER A 1 183 ? 15.391 -7.406 17.25 1 86.62 183 SER A O 1
ATOM 1498 N N . PRO A 1 184 ? 13.938 -9.094 17 1 86.19 184 PRO A N 1
ATOM 1499 C CA . PRO A 1 184 ? 12.805 -8.172 16.922 1 86.19 184 PRO A CA 1
ATOM 1500 C C . PRO A 1 184 ? 12.672 -7.289 18.156 1 86.19 184 PRO A C 1
ATOM 1502 O O . PRO A 1 184 ? 12.328 -6.109 18.047 1 86.19 184 PRO A O 1
ATOM 1505 N N . SER A 1 185 ? 12.938 -7.844 19.281 1 87.06 185 SER A N 1
ATOM 1506 C CA . SER A 1 185 ? 12.828 -7.074 20.516 1 87.06 185 SER A CA 1
ATOM 1507 C C . SER A 1 185 ? 13.859 -5.949 20.562 1 87.06 185 SER A C 1
ATOM 1509 O O . SER A 1 185 ? 13.539 -4.824 20.938 1 87.06 185 SER A O 1
ATOM 1511 N N . SER A 1 186 ? 15.094 -6.285 20.219 1 89.56 186 SER A N 1
ATOM 1512 C CA . SER A 1 186 ? 16.141 -5.27 20.188 1 89.56 186 SER A CA 1
ATOM 1513 C C . SER A 1 186 ? 15.836 -4.188 19.156 1 89.56 186 SER A C 1
ATOM 1515 O O . SER A 1 186 ? 16.109 -3.008 19.391 1 89.56 186 SER A O 1
ATOM 1517 N N . GLN A 1 187 ? 15.297 -4.633 18 1 91.06 187 GLN A N 1
ATOM 1518 C CA . GLN A 1 187 ? 14.922 -3.662 16.969 1 91.06 187 GLN A CA 1
ATOM 1519 C C . GLN A 1 187 ? 13.891 -2.674 17.516 1 91.06 187 GLN A C 1
ATOM 1521 O O . GLN A 1 187 ? 14.016 -1.465 17.297 1 91.06 187 GLN A O 1
ATOM 1526 N N . ASN A 1 188 ? 12.914 -3.209 18.203 1 90.81 188 ASN A N 1
ATOM 1527 C CA . ASN A 1 188 ? 11.859 -2.367 18.766 1 90.81 188 ASN A CA 1
ATOM 1528 C C . ASN A 1 188 ? 12.406 -1.392 19.797 1 90.81 188 ASN A C 1
ATOM 1530 O O . ASN A 1 188 ? 11.93 -0.263 19.922 1 90.81 188 ASN A O 1
ATOM 1534 N N . GLU A 1 189 ? 13.352 -1.869 20.5 1 92.5 189 GLU A N 1
ATOM 1535 C CA . GLU A 1 189 ? 13.961 -1.002 21.5 1 92.5 189 GLU A CA 1
ATOM 1536 C C . GLU A 1 189 ? 14.719 0.15 20.844 1 92.5 189 GLU A C 1
ATOM 1538 O O . GLU A 1 189 ? 14.656 1.288 21.312 1 92.5 189 GLU A O 1
ATOM 1543 N N . VAL A 1 190 ? 15.445 -0.148 19.828 1 94.44 190 VAL A N 1
ATOM 1544 C CA . VAL A 1 190 ? 16.188 0.9 19.125 1 94.44 190 VAL A CA 1
ATOM 1545 C C . VAL A 1 190 ? 15.203 1.886 18.5 1 94.44 190 VAL A C 1
ATOM 1547 O O . VAL A 1 190 ? 15.438 3.098 18.516 1 94.44 190 VAL A O 1
ATOM 1550 N N . ILE A 1 191 ? 14.102 1.382 17.922 1 94.19 191 ILE A N 1
ATOM 1551 C CA . ILE A 1 191 ? 13.062 2.227 17.344 1 94.19 191 ILE A CA 1
ATOM 1552 C C . ILE A 1 191 ? 12.484 3.148 18.406 1 94.19 191 ILE A C 1
ATOM 1554 O O . ILE A 1 191 ? 12.305 4.344 18.172 1 94.19 191 ILE A O 1
ATOM 1558 N N . GLN A 1 192 ? 12.211 2.57 19.531 1 93.94 192 GLN A N 1
ATOM 1559 C CA . GLN A 1 192 ? 11.68 3.344 20.641 1 93.94 192 GLN A CA 1
ATOM 1560 C C . GLN A 1 192 ? 12.648 4.445 21.062 1 93.94 192 GLN A C 1
ATOM 1562 O O . GLN A 1 192 ? 12.234 5.578 21.328 1 93.94 192 GLN A O 1
ATOM 1567 N N . CYS A 1 193 ? 13.906 4.102 21.078 1 94.94 193 CYS A N 1
ATOM 1568 C CA . CYS A 1 193 ? 14.922 5.082 21.438 1 94.94 193 CYS A CA 1
ATOM 1569 C C . CYS A 1 193 ? 14.961 6.223 20.422 1 94.94 193 CYS A C 1
ATOM 1571 O O . CYS A 1 193 ? 15.047 7.391 20.812 1 94.94 193 CYS A O 1
ATOM 1573 N N . CYS A 1 194 ? 14.906 5.891 19.188 1 95.94 194 CYS A N 1
ATOM 1574 C CA . CYS A 1 194 ? 14.922 6.906 18.141 1 95.94 194 CYS A CA 1
ATOM 1575 C C . CYS A 1 194 ? 13.734 7.844 18.266 1 95.94 194 CYS A C 1
ATOM 1577 O O . CYS A 1 194 ? 13.891 9.062 18.266 1 95.94 194 CYS A O 1
ATOM 1579 N N . ALA A 1 195 ? 12.555 7.309 18.391 1 95 195 ALA A N 1
ATOM 1580 C CA . ALA A 1 195 ? 11.328 8.102 18.469 1 95 195 ALA A CA 1
ATOM 1581 C C . ALA A 1 195 ? 11.336 8.992 19.719 1 95 195 ALA A C 1
ATOM 1583 O O . ALA A 1 195 ? 10.961 10.164 19.656 1 95 195 ALA A O 1
ATOM 1584 N N . GLN A 1 196 ? 11.773 8.43 20.781 1 94.25 196 GLN A N 1
ATOM 1585 C CA . GLN A 1 196 ? 11.797 9.172 22.031 1 94.25 196 GLN A CA 1
ATOM 1586 C C . GLN A 1 196 ? 12.773 10.336 21.969 1 94.25 196 GLN A C 1
ATOM 1588 O O . GLN A 1 196 ? 12.5 11.422 22.484 1 94.25 196 GLN A O 1
ATOM 1593 N N . GLU A 1 197 ? 13.891 10.086 21.422 1 95.69 197 GLU A N 1
ATOM 1594 C CA . GLU A 1 197 ? 14.883 11.148 21.297 1 95.69 197 GLU A CA 1
ATOM 1595 C C . GLU A 1 197 ? 14.391 12.266 20.375 1 95.69 197 GLU A C 1
ATOM 1597 O O . GLU A 1 197 ? 14.703 13.438 20.594 1 95.69 197 GLU A O 1
ATOM 1602 N N . ILE A 1 198 ? 13.688 11.93 19.312 1 96.69 198 ILE A N 1
ATOM 1603 C CA . ILE A 1 198 ? 13.086 12.922 18.438 1 96.69 198 ILE A CA 1
ATOM 1604 C C . ILE A 1 198 ? 12.141 13.82 19.219 1 96.69 198 ILE A C 1
ATOM 1606 O O . ILE A 1 198 ? 12.25 15.047 19.172 1 96.69 198 ILE A O 1
ATOM 1610 N N . VAL A 1 199 ? 11.234 13.211 19.953 1 96.94 199 VAL A N 1
ATOM 1611 C CA . VAL A 1 199 ? 10.219 13.945 20.703 1 96.94 199 VAL A CA 1
ATOM 1612 C C . VAL A 1 199 ? 10.875 14.766 21.812 1 96.94 199 VAL A C 1
ATOM 1614 O O . VAL A 1 199 ? 10.438 15.883 22.109 1 96.94 199 VAL A O 1
ATOM 1617 N N . LYS A 1 200 ? 11.906 14.188 22.375 1 95.5 200 LYS A N 1
ATOM 1618 C CA . LYS A 1 200 ? 12.648 14.93 23.391 1 95.5 200 LYS A CA 1
ATOM 1619 C C . LYS A 1 200 ? 13.266 16.203 22.812 1 95.5 200 LYS A C 1
ATOM 1621 O O . LYS A 1 200 ? 13.25 17.25 23.453 1 95.5 200 LYS A O 1
ATOM 1626 N N . ALA A 1 201 ? 13.812 16.062 21.672 1 95.75 201 ALA A N 1
ATOM 1627 C CA . ALA A 1 201 ? 14.398 17.219 21.016 1 95.75 201 ALA A CA 1
ATOM 1628 C C . ALA A 1 201 ? 13.336 18.281 20.719 1 95.75 201 ALA A C 1
ATOM 1630 O O . ALA A 1 201 ? 13.57 19.469 20.891 1 95.75 201 ALA A O 1
ATOM 1631 N N . ILE A 1 202 ? 12.195 17.906 20.266 1 96.88 202 ILE A N 1
ATOM 1632 C CA . ILE A 1 202 ? 11.086 18.797 19.969 1 96.88 202 ILE A CA 1
ATOM 1633 C C . ILE A 1 202 ? 10.602 19.469 21.25 1 96.88 202 ILE A C 1
ATOM 1635 O O . ILE A 1 202 ? 10.391 20.688 21.281 1 96.88 202 ILE A O 1
ATOM 1639 N N . SER A 1 203 ? 10.453 18.688 22.297 1 97.38 203 SER A N 1
ATOM 1640 C CA . SER A 1 203 ? 10 19.203 23.578 1 97.38 203 SER A CA 1
ATOM 1641 C C . SER A 1 203 ? 10.977 20.234 24.141 1 97.38 203 SER A C 1
ATOM 1643 O O . SER A 1 203 ? 10.555 21.234 24.719 1 97.38 203 SER A O 1
ATOM 1645 N N . GLN A 1 204 ? 12.219 19.922 23.938 1 95.81 204 GLN A N 1
ATOM 1646 C CA . GLN A 1 204 ? 13.227 20.875 24.406 1 95.81 204 GLN A CA 1
ATOM 1647 C C . GLN A 1 204 ? 13.156 22.188 23.625 1 95.81 204 GLN A C 1
ATOM 1649 O O . GLN A 1 204 ? 13.281 23.266 24.219 1 95.81 204 GLN A O 1
ATOM 1654 N N . GLU A 1 205 ? 12.953 22.109 22.391 1 96.06 205 GLU A N 1
ATOM 1655 C CA . GLU A 1 205 ? 12.805 23.312 21.562 1 96.06 205 GLU A CA 1
ATOM 1656 C C . GLU A 1 205 ? 11.57 24.109 21.984 1 96.06 205 GLU A C 1
ATOM 1658 O O . GLU A 1 205 ? 11.594 25.344 21.969 1 96.06 205 GLU A O 1
ATOM 1663 N N . ILE A 1 206 ? 10.531 23.469 22.328 1 97.44 206 ILE A N 1
ATOM 1664 C CA . ILE A 1 206 ? 9.297 24.125 22.766 1 97.44 206 ILE A CA 1
ATOM 1665 C C . ILE A 1 206 ? 9.523 24.844 24.078 1 97.44 206 ILE A C 1
ATOM 1667 O O . ILE A 1 206 ? 9.07 25.984 24.266 1 97.44 206 ILE A O 1
ATOM 1671 N N . LYS A 1 207 ? 10.234 24.156 24.969 1 96.62 207 LYS A N 1
ATOM 1672 C CA . LYS A 1 207 ? 10.547 24.781 26.25 1 96.62 207 LYS A CA 1
ATOM 1673 C C . LYS A 1 207 ? 11.398 26.031 26.078 1 96.62 207 LYS A C 1
ATOM 1675 O O . LYS A 1 207 ? 11.188 27.031 26.766 1 96.62 207 LYS A O 1
ATOM 1680 N N . GLU A 1 208 ? 12.297 25.938 25.172 1 95.31 208 GLU A N 1
ATOM 1681 C CA . GLU A 1 208 ? 13.148 27.094 24.891 1 95.31 208 GLU A CA 1
ATOM 1682 C C . GLU A 1 208 ? 12.359 28.219 24.234 1 95.31 208 GLU A C 1
ATOM 1684 O O . GLU A 1 208 ? 12.641 29.391 24.469 1 95.31 208 GLU A O 1
ATOM 1689 N N . ALA A 1 209 ? 11.391 27.906 23.422 1 95.38 209 ALA A N 1
ATOM 1690 C CA . ALA A 1 209 ? 10.555 28.906 22.75 1 95.38 209 ALA A CA 1
ATOM 1691 C C . ALA A 1 209 ? 9.617 29.578 23.75 1 95.38 209 ALA A C 1
ATOM 1693 O O . ALA A 1 209 ? 9.234 30.734 23.562 1 95.38 209 ALA A O 1
ATOM 1694 N N . GLY A 1 210 ? 9.164 28.875 24.719 1 95.38 210 GLY A N 1
ATOM 1695 C CA . GLY A 1 210 ? 8.359 29.422 25.797 1 95.38 210 GLY A CA 1
ATOM 1696 C C . GLY A 1 210 ? 6.871 29.406 25.5 1 95.38 210 GLY A C 1
ATOM 1697 O O . GLY A 1 210 ? 6.059 29.734 26.375 1 95.38 210 GLY A O 1
ATOM 1698 N N . MET A 1 211 ? 6.512 29.141 24.312 1 97.19 211 MET A N 1
ATOM 1699 C CA . MET A 1 211 ? 5.105 29.062 23.938 1 97.19 211 MET A CA 1
ATOM 1700 C C . MET A 1 211 ? 4.922 28.141 22.734 1 97.19 211 MET A C 1
ATOM 1702 O O . MET A 1 211 ? 5.844 27.953 21.938 1 97.19 211 MET A O 1
ATOM 1706 N N . PHE A 1 212 ? 3.756 27.547 22.562 1 98.12 212 PHE A N 1
ATOM 1707 C CA . PHE A 1 212 ? 3.455 26.688 21.422 1 98.12 212 PHE A CA 1
ATOM 1708 C C . PHE A 1 212 ? 1.949 26.547 21.234 1 98.12 212 PHE A C 1
ATOM 1710 O O . PHE A 1 212 ? 1.166 27.109 22 1 98.12 212 PHE A O 1
ATOM 1717 N N . SER A 1 213 ? 1.551 26 20.172 1 97.56 213 SER A N 1
ATOM 1718 C CA . SER A 1 213 ? 0.153 25.688 19.891 1 97.56 213 SER A CA 1
ATOM 1719 C C . SER A 1 213 ? -0.036 24.203 19.578 1 97.56 213 SER A C 1
ATOM 1721 O O . SER A 1 213 ? 0.916 23.516 19.203 1 97.56 213 SER A O 1
ATOM 1723 N N . VAL A 1 214 ? -1.259 23.75 19.766 1 97.25 214 VAL A N 1
ATOM 1724 C CA . VAL A 1 214 ? -1.552 22.328 19.594 1 97.25 214 VAL A CA 1
ATOM 1725 C C . VAL A 1 214 ? -2.527 22.141 18.438 1 97.25 214 VAL A C 1
ATOM 1727 O O . VAL A 1 214 ? -3.471 22.922 18.281 1 97.25 214 VAL A O 1
ATOM 1730 N N . MET A 1 215 ? -2.246 21.266 17.625 1 96.19 215 MET A N 1
ATOM 1731 C CA . MET A 1 215 ? -3.141 20.812 16.562 1 96.19 215 MET A CA 1
ATOM 1732 C C . MET A 1 215 ? -3.436 19.328 16.688 1 96.19 215 MET A C 1
ATOM 1734 O O . MET A 1 215 ? -2.543 18.531 17.016 1 96.19 215 MET A O 1
ATOM 1738 N N . ALA A 1 216 ? -4.656 18.938 16.484 1 95.25 216 ALA A N 1
ATOM 1739 C CA . ALA A 1 216 ? -5.012 17.516 16.609 1 95.25 216 ALA A CA 1
ATOM 1740 C C . ALA A 1 216 ? -6.086 17.125 15.602 1 95.25 216 ALA A C 1
ATOM 1742 O O . ALA A 1 216 ? -6.898 17.969 15.195 1 95.25 216 ALA A O 1
ATOM 1743 N N . ASP A 1 217 ? -6.012 15.984 15.156 1 91.56 217 ASP A N 1
ATOM 1744 C CA . ASP A 1 217 ? -6.984 15.406 14.234 1 91.56 217 ASP A CA 1
ATOM 1745 C C . ASP A 1 217 ? -7.078 13.891 14.422 1 91.56 217 ASP A C 1
ATOM 1747 O O . ASP A 1 217 ? -6.148 13.266 14.938 1 91.56 217 ASP A O 1
ATOM 1751 N N . GLU A 1 218 ? -8.234 13.391 14.102 1 89.31 218 GLU A N 1
ATOM 1752 C CA . GLU A 1 218 ? -8.461 11.953 14.234 1 89.31 218 GLU A CA 1
ATOM 1753 C C . GLU A 1 218 ? -8.625 11.289 12.875 1 89.31 218 GLU A C 1
ATOM 1755 O O . GLU A 1 218 ? -9.109 11.906 11.93 1 89.31 218 GLU A O 1
ATOM 1760 N N . ALA A 1 219 ? -8.148 10.102 12.75 1 83.69 219 ALA A N 1
ATOM 1761 C CA . ALA A 1 219 ? -8.336 9.32 11.531 1 83.69 219 ALA A CA 1
ATOM 1762 C C . ALA A 1 219 ? -8.547 7.84 11.859 1 83.69 219 ALA A C 1
ATOM 1764 O O . ALA A 1 219 ? -7.918 7.305 12.773 1 83.69 219 ALA A O 1
ATOM 1765 N N . ARG A 1 220 ? -9.391 7.281 11.125 1 78.56 220 ARG A N 1
ATOM 1766 C CA . ARG A 1 220 ? -9.656 5.855 11.289 1 78.56 220 ARG A CA 1
ATOM 1767 C C . ARG A 1 220 ? -8.562 5.016 10.641 1 78.56 220 ARG A C 1
ATOM 1769 O O . ARG A 1 220 ? -8.148 5.289 9.508 1 78.56 220 ARG A O 1
ATOM 1776 N N . ASP A 1 221 ? -8.047 4.152 11.328 1 74.69 221 ASP A N 1
ATOM 1777 C CA . ASP A 1 221 ? -7.074 3.186 10.828 1 74.69 221 ASP A CA 1
ATOM 1778 C C . ASP A 1 221 ? -7.551 1.755 11.07 1 74.69 221 ASP A C 1
ATOM 1780 O O . ASP A 1 221 ? -7.219 1.151 12.094 1 74.69 221 ASP A O 1
ATOM 1784 N N 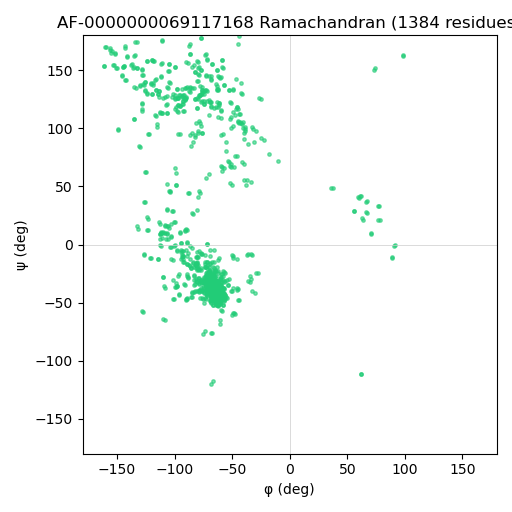. GLY A 1 222 ? -8.172 1.21 10.047 1 71.88 222 GLY A N 1
ATOM 1785 C CA . GLY A 1 222 ? -8.766 -0.101 10.25 1 71.88 222 GLY A CA 1
ATOM 1786 C C . GLY A 1 222 ? -9.852 -0.106 11.305 1 71.88 222 GLY A C 1
ATOM 1787 O O . GLY A 1 222 ? -10.875 0.565 11.148 1 71.88 222 GLY A O 1
ATOM 1788 N N . THR A 1 223 ? -9.547 -0.768 12.43 1 73.5 223 THR A N 1
ATOM 1789 C CA . THR A 1 223 ? -10.531 -0.881 13.5 1 73.5 223 THR A CA 1
ATOM 1790 C C . THR A 1 223 ? -10.156 0.018 14.672 1 73.5 223 THR A C 1
ATOM 1792 O O . THR A 1 223 ? -10.75 -0.082 15.75 1 73.5 223 THR A O 1
ATOM 1795 N N . THR A 1 224 ? -9.164 0.839 14.391 1 78.75 224 THR A N 1
ATOM 1796 C CA . THR A 1 224 ? -8.711 1.721 15.461 1 78.75 224 THR A CA 1
ATOM 1797 C C . THR A 1 224 ? -8.734 3.178 15.008 1 78.75 224 THR A C 1
ATOM 1799 O O . THR A 1 224 ? -8.516 3.469 13.828 1 78.75 224 THR A O 1
ATOM 1802 N N . GLU A 1 225 ? -9.156 3.988 15.93 1 85.12 225 GLU A N 1
ATOM 1803 C CA . GLU A 1 225 ? -9.07 5.422 15.664 1 85.12 225 GLU A CA 1
ATOM 1804 C C . GLU A 1 225 ? -7.777 6.012 16.219 1 85.12 225 GLU A C 1
ATOM 1806 O O . GLU A 1 225 ? -7.426 5.777 17.375 1 85.12 225 GLU A O 1
ATOM 1811 N N . GLN A 1 226 ? -7.102 6.695 15.367 1 89.31 226 GLN A N 1
ATOM 1812 C CA . GLN A 1 226 ? -5.812 7.273 15.734 1 89.31 226 GLN A CA 1
ATOM 1813 C C . GLN A 1 226 ? -5.922 8.789 15.914 1 89.31 226 GLN A C 1
ATOM 1815 O O . GLN A 1 226 ? -6.633 9.461 15.164 1 89.31 226 GLN A O 1
ATOM 1820 N N . LEU A 1 227 ? -5.336 9.25 16.953 1 92.88 227 LEU A N 1
ATOM 1821 C CA . LEU A 1 227 ? -5.246 10.688 17.203 1 92.88 227 LEU A CA 1
ATOM 1822 C C . LEU A 1 227 ? -3.824 11.188 16.984 1 92.88 227 LEU A C 1
ATOM 1824 O O . LEU A 1 227 ? -2.873 10.656 17.562 1 92.88 227 LEU A O 1
ATOM 1828 N N . ALA A 1 228 ? -3.678 12.094 16.078 1 94.75 228 ALA A N 1
ATOM 1829 C CA . ALA A 1 228 ? -2.391 12.75 15.859 1 94.75 228 ALA A CA 1
ATOM 1830 C C . ALA A 1 228 ? -2.326 14.094 16.578 1 94.75 228 ALA A C 1
ATOM 1832 O O . ALA A 1 228 ? -3.238 14.914 16.453 1 94.75 228 ALA A O 1
ATOM 1833 N N . VAL A 1 229 ? -1.344 14.273 17.359 1 96.94 229 VAL A N 1
ATOM 1834 C CA . VAL A 1 229 ? -1.121 15.531 18.062 1 96.94 229 VAL A CA 1
ATOM 1835 C C . VAL A 1 229 ? 0.118 16.234 17.516 1 96.94 229 VAL A C 1
ATOM 1837 O O . VAL A 1 229 ? 1.239 15.742 17.672 1 96.94 229 VAL A O 1
ATOM 1840 N N . CYS A 1 230 ? -0.101 17.359 16.891 1 96.94 230 CYS A N 1
ATOM 1841 C CA . CYS A 1 230 ? 0.992 18.156 16.344 1 96.94 230 CYS A CA 1
ATOM 1842 C C . CYS A 1 230 ? 1.157 19.453 17.109 1 96.94 230 CYS A C 1
ATOM 1844 O O . CYS A 1 230 ? 0.22 19.922 17.766 1 96.94 230 CYS A O 1
ATOM 1846 N N . VAL A 1 231 ? 2.35 19.984 17.031 1 97.44 231 VAL A N 1
ATOM 1847 C CA . VAL A 1 231 ? 2.65 21.219 17.75 1 97.44 231 VAL A CA 1
ATOM 1848 C C . VAL A 1 231 ? 3.264 22.234 16.781 1 97.44 231 VAL A C 1
ATOM 1850 O O . VAL A 1 231 ? 3.9 21.859 15.797 1 97.44 231 VAL A O 1
ATOM 1853 N N . ARG A 1 232 ? 2.982 23.438 16.984 1 96.56 232 ARG A N 1
ATOM 1854 C CA . ARG A 1 232 ? 3.502 24.562 16.219 1 96.56 232 ARG A CA 1
ATOM 1855 C C . ARG A 1 232 ? 4.184 25.578 17.125 1 96.56 232 ARG A C 1
ATOM 1857 O O . ARG A 1 232 ? 3.643 25.938 18.172 1 96.56 232 ARG A O 1
ATOM 1864 N N . TYR A 1 233 ? 5.367 26.031 16.875 1 96.5 233 TYR A N 1
ATOM 1865 C CA . TYR A 1 233 ? 6.117 27.016 17.641 1 96.5 233 TYR A CA 1
ATOM 1866 C C . TYR A 1 233 ? 7.16 27.703 16.781 1 96.5 233 TYR A C 1
ATOM 1868 O O . TYR A 1 233 ? 7.352 27.344 15.617 1 96.5 233 TYR A O 1
ATOM 1876 N N . VAL A 1 234 ? 7.719 28.75 17.312 1 95.19 234 VAL A N 1
ATOM 1877 C CA . VAL A 1 234 ? 8.766 29.5 16.609 1 95.19 234 VAL A CA 1
ATOM 1878 C C . VAL A 1 234 ? 10.117 29.219 17.25 1 95.19 234 VAL A C 1
ATOM 1880 O O . VAL A 1 234 ? 10.297 29.422 18.453 1 95.19 234 VAL A O 1
ATOM 1883 N N . ALA A 1 235 ? 10.969 28.562 16.516 1 92.19 235 ALA A N 1
ATOM 1884 C CA . ALA A 1 235 ? 12.32 28.297 16.969 1 92.19 235 ALA A CA 1
ATOM 1885 C C . ALA A 1 235 ? 13.352 28.688 15.93 1 92.19 235 ALA A C 1
ATOM 1887 O O . ALA A 1 235 ? 13.172 28.438 14.734 1 92.19 235 ALA A O 1
ATOM 1888 N N . GLY A 1 236 ? 14.445 29.328 16.281 1 85.69 236 GLY A N 1
ATOM 1889 C CA . GLY A 1 236 ? 15.492 29.75 15.367 1 85.69 236 GLY A CA 1
ATOM 1890 C C . GLY A 1 236 ? 15.016 30.75 14.336 1 85.69 236 GLY A C 1
ATOM 1891 O O . GLY A 1 236 ? 15.484 30.75 13.203 1 85.69 236 GLY A O 1
ATOM 1892 N N . GLY A 1 237 ? 13.93 31.438 14.68 1 85.56 237 GLY A N 1
ATOM 1893 C CA . GLY A 1 237 ? 13.453 32.5 13.797 1 85.56 237 GLY A CA 1
ATOM 1894 C C . GLY A 1 237 ? 12.445 32 12.781 1 85.56 237 GLY A C 1
ATOM 1895 O O . GLY A 1 237 ? 11.938 32.781 11.977 1 85.56 237 GLY A O 1
ATOM 1896 N N . SER A 1 238 ? 12.18 30.766 12.828 1 90.06 238 SER A N 1
ATOM 1897 C CA . SER A 1 238 ? 11.242 30.219 11.844 1 90.06 238 SER A CA 1
ATOM 1898 C C . SER A 1 238 ? 10.133 29.422 12.523 1 90.06 238 SER A C 1
ATOM 1900 O O . SER A 1 238 ? 10.305 28.922 13.641 1 90.06 238 SER A O 1
ATOM 1902 N N . VAL A 1 239 ? 9 29.438 11.883 1 93.38 239 VAL A N 1
ATOM 1903 C CA . VAL A 1 239 ? 7.871 28.641 12.367 1 93.38 239 VAL A CA 1
ATOM 1904 C C . VAL A 1 239 ? 8.109 27.172 12.07 1 93.38 239 VAL A C 1
ATOM 1906 O O . VAL A 1 239 ? 8.562 26.812 10.984 1 93.38 239 VAL A O 1
ATOM 1909 N N . LYS A 1 240 ? 7.898 26.344 13.023 1 93.5 240 LYS A N 1
ATOM 1910 C CA . LYS A 1 240 ? 8.07 24.906 12.875 1 93.5 240 LYS A CA 1
ATOM 1911 C C . LYS A 1 240 ? 6.812 24.156 13.32 1 93.5 240 LYS A C 1
ATOM 1913 O O . LYS A 1 240 ? 6.16 24.547 14.289 1 93.5 240 LYS A O 1
ATOM 1918 N N . GLU A 1 241 ? 6.441 23.203 12.609 1 95.06 241 GLU A N 1
ATOM 1919 C CA . GLU A 1 241 ? 5.379 22.266 12.984 1 95.06 241 GLU A CA 1
ATOM 1920 C C . GLU A 1 241 ? 5.902 20.844 13.055 1 95.06 241 GLU A C 1
ATOM 1922 O O . GLU A 1 241 ? 6.629 20.391 12.172 1 95.06 241 GLU A O 1
ATOM 1927 N N . HIS A 1 242 ? 5.633 20.172 14.125 1 96.19 242 HIS A N 1
ATOM 1928 C CA . HIS A 1 242 ? 6.133 18.812 14.328 1 96.19 242 HIS A CA 1
ATOM 1929 C C . HIS A 1 242 ? 5.047 17.891 14.883 1 96.19 242 HIS A C 1
ATOM 1931 O O . HIS A 1 242 ? 4.094 18.375 15.508 1 96.19 242 HIS A O 1
ATOM 1937 N N . LEU A 1 243 ? 5.145 16.672 14.609 1 96.69 243 LEU A N 1
ATOM 1938 C CA . LEU A 1 243 ? 4.309 15.648 15.234 1 96.69 243 LEU A CA 1
ATOM 1939 C C . LEU A 1 243 ? 4.84 15.281 16.609 1 96.69 243 LEU A C 1
ATOM 1941 O O . LEU A 1 243 ? 5.977 14.82 16.75 1 96.69 243 LEU A O 1
ATOM 1945 N N . LEU A 1 244 ? 4.07 15.531 17.547 1 96.62 244 LEU A N 1
ATOM 1946 C CA . LEU A 1 244 ? 4.48 15.242 18.922 1 96.62 244 LEU A CA 1
ATOM 1947 C C . LEU A 1 244 ? 4.18 13.789 19.281 1 96.62 244 LEU A C 1
ATOM 1949 O O . LEU A 1 244 ? 4.992 13.125 19.938 1 96.62 244 LEU A O 1
ATOM 1953 N N . ALA A 1 245 ? 2.977 13.383 18.906 1 94.81 245 ALA A N 1
ATOM 1954 C CA . ALA A 1 245 ? 2.574 12.039 19.281 1 94.81 245 ALA A CA 1
ATOM 1955 C C . ALA A 1 245 ? 1.413 11.539 18.422 1 94.81 245 ALA A C 1
ATOM 1957 O O . ALA A 1 245 ? 0.673 12.344 17.859 1 94.81 245 ALA A O 1
ATOM 1958 N N . MET A 1 246 ? 1.395 10.297 18.344 1 92.38 246 MET A N 1
ATOM 1959 C CA . MET A 1 246 ? 0.246 9.586 17.797 1 92.38 246 MET A CA 1
ATOM 1960 C C . MET A 1 246 ? -0.261 8.531 18.781 1 92.38 246 MET A C 1
ATOM 1962 O O . MET A 1 246 ? 0.531 7.812 19.375 1 92.38 246 MET A O 1
ATOM 1966 N N . THR A 1 247 ? -1.575 8.516 18.984 1 90.19 247 THR A N 1
ATOM 1967 C CA . THR A 1 247 ? -2.1 7.586 19.969 1 90.19 247 THR A CA 1
ATOM 1968 C C . THR A 1 247 ? -3.459 7.043 19.547 1 90.19 247 THR A C 1
ATOM 1970 O O . THR A 1 247 ? -4.168 7.68 18.766 1 90.19 247 THR A O 1
ATOM 1973 N N . ASP A 1 248 ? -3.764 5.844 20.016 1 88.38 248 ASP A N 1
ATOM 1974 C CA . ASP A 1 248 ? -5.09 5.273 19.797 1 88.38 248 ASP A CA 1
ATOM 1975 C C . ASP A 1 248 ? -6.113 5.887 20.75 1 88.38 248 ASP A C 1
ATOM 1977 O O . ASP A 1 248 ? -5.809 6.16 21.906 1 88.38 248 ASP A O 1
ATOM 1981 N N . LEU A 1 249 ? -7.23 6.195 20.219 1 87.38 249 LEU A N 1
ATOM 1982 C CA . LEU A 1 249 ? -8.305 6.762 21.031 1 87.38 249 LEU A CA 1
ATOM 1983 C C . LEU A 1 249 ? -9.195 5.66 21.609 1 87.38 249 LEU A C 1
ATOM 1985 O O . LEU A 1 249 ? -9.625 4.766 20.875 1 87.38 249 LEU A O 1
ATOM 1989 N N . LYS A 1 250 ? -9.398 5.629 22.812 1 77.94 250 LYS A N 1
ATOM 1990 C CA . LYS A 1 250 ? -10.273 4.664 23.484 1 77.94 250 LYS A CA 1
ATOM 1991 C C . LYS A 1 250 ? -11.734 5.086 23.375 1 77.94 250 LYS A C 1
ATOM 1993 O O . LYS A 1 250 ? -12.633 4.246 23.422 1 77.94 250 LYS A O 1
ATOM 1998 N N . GLY A 1 251 ? -11.953 6.41 23.359 1 81.5 251 GLY A N 1
ATOM 1999 C CA . GLY A 1 251 ? -13.289 6.973 23.203 1 81.5 251 GLY A CA 1
ATOM 2000 C C . GLY A 1 251 ? -13.352 8.109 22.203 1 81.5 251 GLY A C 1
ATOM 2001 O O . GLY A 1 251 ? -12.328 8.742 21.922 1 81.5 251 GLY A O 1
ATOM 2002 N N . PHE A 1 252 ? -14.562 8.375 21.797 1 80.75 252 PHE A N 1
ATOM 2003 C CA . PHE A 1 252 ? -14.711 9.367 20.75 1 80.75 252 PHE A CA 1
ATOM 2004 C C . PHE A 1 252 ? -15.406 10.617 21.266 1 80.75 252 PHE A C 1
ATOM 2006 O O . PHE A 1 252 ? -15.727 11.523 20.5 1 80.75 252 PHE A O 1
ATOM 2013 N N . ASP A 1 253 ? -15.539 10.609 22.5 1 87.5 253 ASP A N 1
ATOM 2014 C CA . ASP A 1 253 ? -16.188 11.781 23.094 1 87.5 253 ASP A CA 1
ATOM 2015 C C . ASP A 1 253 ? -15.164 12.883 23.391 1 87.5 253 ASP A C 1
ATOM 2017 O O . ASP A 1 253 ? -13.961 12.633 23.375 1 87.5 253 ASP A O 1
ATOM 2021 N N . ALA A 1 254 ? -15.664 14.062 23.609 1 91.81 254 ALA A N 1
ATOM 2022 C CA . ALA A 1 254 ? -14.828 15.242 23.797 1 91.81 254 ALA A CA 1
ATOM 2023 C C . ALA A 1 254 ? -13.914 15.062 25.016 1 91.81 254 ALA A C 1
ATOM 2025 O O . ALA A 1 254 ? -12.75 15.484 24.984 1 91.81 254 ALA A O 1
ATOM 2026 N N . GLU A 1 255 ? -14.414 14.43 25.969 1 92.19 255 GLU A N 1
ATOM 2027 C CA . GLU A 1 255 ? -13.641 14.227 27.188 1 92.19 255 GLU A CA 1
ATOM 2028 C C . GLU A 1 255 ? -12.453 13.297 26.938 1 92.19 255 GLU A C 1
ATOM 2030 O O . GLU A 1 255 ? -11.336 13.578 27.359 1 92.19 255 GLU A O 1
ATOM 2035 N N . SER A 1 256 ? -12.742 12.234 26.297 1 91.69 256 SER A N 1
ATOM 2036 C CA . SER A 1 256 ? -11.703 11.25 26.016 1 91.69 256 SER A CA 1
ATOM 2037 C C . SER A 1 256 ? -10.609 11.844 25.125 1 91.69 256 SER A C 1
ATOM 2039 O O . SER A 1 256 ? -9.422 11.594 25.328 1 91.69 256 SER A O 1
ATOM 2041 N N . ILE A 1 257 ? -11 12.602 24.172 1 93.81 257 ILE A N 1
ATOM 2042 C CA . ILE A 1 257 ? -10.047 13.203 23.234 1 93.81 257 ILE A CA 1
ATOM 2043 C C . ILE A 1 257 ? -9.195 14.242 23.969 1 93.81 257 ILE A C 1
ATOM 2045 O O . ILE A 1 257 ? -7.977 14.289 23.797 1 93.81 257 ILE A O 1
ATOM 2049 N N . THR A 1 258 ? -9.875 15.102 24.781 1 95.31 258 THR A N 1
ATOM 2050 C CA . THR A 1 258 ? -9.164 16.109 25.547 1 95.31 258 THR A CA 1
ATOM 2051 C C . THR A 1 258 ? -8.148 15.469 26.5 1 95.31 258 THR A C 1
ATOM 2053 O O . THR A 1 258 ? -7.016 15.938 26.609 1 95.31 258 THR A O 1
ATOM 2056 N N . THR A 1 259 ? -8.578 14.414 27.078 1 94.88 259 THR A N 1
ATOM 2057 C CA . THR A 1 259 ? -7.695 13.703 28 1 94.88 259 THR A CA 1
ATOM 2058 C C . THR A 1 259 ? -6.492 13.133 27.266 1 94.88 259 THR A C 1
ATOM 2060 O O . THR A 1 259 ? -5.371 13.164 27.766 1 94.88 259 THR A O 1
ATOM 2063 N N . ALA A 1 260 ? -6.734 12.602 26.141 1 94.88 260 ALA A N 1
ATOM 2064 C CA . ALA A 1 260 ? -5.652 12.039 25.344 1 94.88 260 ALA A CA 1
ATOM 2065 C C . ALA A 1 260 ? -4.625 13.109 24.969 1 94.88 260 ALA A C 1
ATOM 2067 O O . ALA A 1 260 ? -3.418 12.859 25.031 1 94.88 260 ALA A O 1
ATOM 2068 N N . ILE A 1 261 ? -5.066 14.297 24.578 1 96.12 261 ILE A N 1
ATOM 2069 C CA . ILE A 1 261 ? -4.18 15.398 24.219 1 96.12 261 ILE A CA 1
ATOM 2070 C C . ILE A 1 261 ? -3.377 15.844 25.438 1 96.12 261 ILE A C 1
ATOM 2072 O O . ILE A 1 261 ? -2.152 15.969 25.375 1 96.12 261 ILE A O 1
ATOM 2076 N N . GLU A 1 262 ? -4.086 16.016 26.547 1 96.5 262 GLU A N 1
ATOM 2077 C CA . GLU A 1 262 ? -3.439 16.453 27.781 1 96.5 262 GLU A CA 1
ATOM 2078 C C . GLU A 1 262 ? -2.406 15.445 28.25 1 96.5 262 GLU A C 1
ATOM 2080 O O . GLU A 1 262 ? -1.345 15.828 28.75 1 96.5 262 GLU A O 1
ATOM 2085 N N . ASP A 1 263 ? -2.785 14.203 28.125 1 95.69 263 ASP A N 1
ATOM 2086 C CA . ASP A 1 263 ? -1.862 13.148 28.531 1 95.69 263 ASP A CA 1
ATOM 2087 C C . ASP A 1 263 ? -0.566 13.211 27.734 1 95.69 263 ASP A C 1
ATOM 2089 O O . ASP A 1 263 ? 0.521 13.016 28.281 1 95.69 263 ASP A O 1
ATOM 2093 N N . GLN A 1 264 ? -0.685 13.469 26.5 1 95.31 264 GLN A N 1
ATOM 2094 C CA . GLN A 1 264 ? 0.5 13.547 25.656 1 95.31 264 GLN A CA 1
ATOM 2095 C C . GLN A 1 264 ? 1.357 14.758 26.016 1 95.31 264 GLN A C 1
ATOM 2097 O O . GLN A 1 264 ? 2.588 14.688 25.969 1 95.31 264 GLN A O 1
ATOM 2102 N N . LEU A 1 265 ? 0.715 15.938 26.312 1 97.06 265 LEU A N 1
ATOM 2103 C CA . LEU A 1 265 ? 1.462 17.125 26.734 1 97.06 265 LEU A CA 1
ATOM 2104 C C . LEU A 1 265 ? 2.195 16.859 28.047 1 97.06 265 LEU A C 1
ATOM 2106 O O . LEU A 1 265 ? 3.352 17.266 28.203 1 97.06 265 LEU A O 1
ATOM 2110 N N . ARG A 1 266 ? 1.558 16.094 28.906 1 96 266 ARG A N 1
ATOM 2111 C CA . ARG A 1 266 ? 2.145 15.773 30.203 1 96 266 ARG A CA 1
ATOM 2112 C C . ARG A 1 266 ? 3.299 14.789 30.047 1 96 266 ARG A C 1
ATOM 2114 O O . ARG A 1 266 ? 4.359 14.969 30.656 1 96 266 ARG A O 1
ATOM 2121 N N . LEU A 1 267 ? 3.057 13.766 29.281 1 94.44 267 LEU A N 1
ATOM 2122 C CA . LEU A 1 267 ? 4.059 12.727 29.078 1 94.44 267 LEU A CA 1
ATOM 2123 C C . LEU A 1 267 ? 5.332 13.32 28.469 1 94.44 267 LEU A C 1
ATOM 2125 O O . LEU A 1 267 ? 6.434 12.836 28.75 1 94.44 267 LEU A O 1
ATOM 2129 N N . ASN A 1 268 ? 5.223 14.367 27.734 1 94.94 268 ASN A N 1
ATOM 2130 C CA . ASN A 1 268 ? 6.379 14.961 27.062 1 94.94 268 ASN A CA 1
ATOM 2131 C C . ASN A 1 268 ? 6.895 16.188 27.828 1 94.94 268 ASN A C 1
ATOM 2133 O O . ASN A 1 268 ? 7.816 16.859 27.375 1 94.94 268 ASN A O 1
ATOM 2137 N N . GLY A 1 269 ? 6.285 16.547 28.891 1 94.44 269 GLY A N 1
ATOM 2138 C CA . GLY A 1 269 ? 6.77 17.547 29.828 1 94.44 269 GLY A CA 1
ATOM 2139 C C . GLY A 1 269 ? 6.57 18.969 29.328 1 94.44 269 GLY A C 1
ATOM 2140 O O . GLY A 1 269 ? 7.414 19.844 29.562 1 94.44 269 GLY A O 1
ATOM 2141 N N . ILE A 1 270 ? 5.52 19.219 28.594 1 96.31 270 ILE A N 1
ATOM 2142 C CA . ILE A 1 270 ? 5.328 20.578 28.062 1 96.31 270 ILE A CA 1
ATOM 2143 C C . ILE A 1 270 ? 3.967 21.109 28.5 1 96.31 270 ILE A C 1
ATOM 2145 O O . ILE A 1 270 ? 3.48 22.094 27.953 1 96.31 270 ILE A O 1
ATOM 2149 N N . ASP A 1 271 ? 3.361 20.422 29.422 1 93.88 271 ASP A N 1
ATOM 2150 C CA . ASP A 1 271 ? 2.035 20.812 29.891 1 93.88 271 ASP A CA 1
ATOM 2151 C C . ASP A 1 271 ? 2.08 22.156 30.609 1 93.88 271 ASP A C 1
ATOM 2153 O O . ASP A 1 271 ? 1.072 22.859 30.688 1 93.88 271 ASP A O 1
ATOM 2157 N N . HIS A 1 272 ? 3.24 22.578 31.078 1 93.31 272 HIS A N 1
ATOM 2158 C CA . HIS A 1 272 ? 3.377 23.812 31.828 1 93.31 272 HIS A CA 1
ATOM 2159 C C . HIS A 1 272 ? 3.734 24.984 30.922 1 93.31 272 HIS A C 1
ATOM 2161 O O . HIS A 1 272 ? 3.732 26.141 31.359 1 93.31 272 HIS A O 1
ATOM 2167 N N . VAL A 1 273 ? 4.055 24.672 29.703 1 95.81 273 VAL A N 1
ATOM 2168 C CA . VAL A 1 273 ? 4.43 25.703 28.75 1 95.81 273 VAL A CA 1
ATOM 2169 C C . VAL A 1 273 ? 3.176 26.406 28.219 1 95.81 273 VAL A C 1
ATOM 2171 O O . VAL A 1 273 ? 2.121 25.781 28.094 1 95.81 273 VAL A O 1
ATOM 2174 N N . LYS A 1 274 ? 3.271 27.672 27.953 1 95.94 274 LYS A N 1
ATOM 2175 C CA . LYS A 1 274 ? 2.146 28.5 27.5 1 95.94 274 LYS A CA 1
ATOM 2176 C C . LYS A 1 274 ? 1.598 28 26.172 1 95.94 274 LYS A C 1
ATOM 2178 O O . LYS A 1 274 ? 2.336 27.906 25.188 1 95.94 274 LYS A O 1
ATOM 2183 N N . VAL A 1 275 ? 0.321 27.672 26.172 1 97.44 275 VAL A N 1
ATOM 2184 C CA . VAL A 1 275 ? -0.338 27.281 24.922 1 97.44 275 VAL A CA 1
ATOM 2185 C C . VAL A 1 275 ? -1.076 28.469 24.328 1 97.44 275 VAL A C 1
ATOM 2187 O O . VAL A 1 275 ? -1.991 29.016 24.953 1 97.44 275 VAL A O 1
ATOM 2190 N N . VAL A 1 276 ? -0.702 28.812 23.172 1 96.75 276 VAL A N 1
ATOM 2191 C CA . VAL A 1 276 ? -1.199 30.047 22.547 1 96.75 276 VAL A CA 1
ATOM 2192 C C . VAL A 1 276 ? -2.535 29.766 21.875 1 96.75 276 VAL A C 1
ATOM 2194 O O . VAL A 1 276 ? -3.434 30.609 21.875 1 96.75 276 VAL A O 1
ATOM 2197 N N . ALA A 1 277 ? -2.564 28.609 21.219 1 96 277 ALA A N 1
ATOM 2198 C CA . ALA A 1 277 ? -3.762 28.328 20.438 1 96 277 ALA A CA 1
ATOM 2199 C C . ALA A 1 277 ? -3.959 26.828 20.266 1 96 277 ALA A C 1
ATOM 2201 O O . ALA A 1 277 ? -3.08 26.031 20.625 1 96 277 ALA A O 1
ATOM 2202 N N . GLN A 1 278 ? -5.145 26.438 19.828 1 95.5 278 GLN A N 1
ATOM 2203 C CA . GLN A 1 278 ? -5.531 25.062 19.484 1 95.5 278 GLN A CA 1
ATOM 2204 C C . GLN A 1 278 ? -6.301 25.031 18.172 1 95.5 278 GLN A C 1
ATOM 2206 O O . GLN A 1 278 ? -7.074 25.938 17.875 1 95.5 278 GLN A O 1
ATOM 2211 N N . ALA A 1 279 ? -5.961 24.125 17.359 1 93.5 279 ALA A N 1
ATOM 2212 C CA . ALA A 1 279 ? -6.625 24.016 16.062 1 93.5 279 ALA A CA 1
ATOM 2213 C C . ALA A 1 279 ? -7.125 22.594 15.812 1 93.5 279 ALA A C 1
ATOM 2215 O O . ALA A 1 279 ? -6.348 21.641 15.867 1 93.5 279 ALA A O 1
ATOM 2216 N N . TYR A 1 280 ? -8.414 22.438 15.586 1 91.31 280 TYR A N 1
ATOM 2217 C CA . TYR A 1 280 ? -9.07 21.156 15.305 1 91.31 280 TYR A CA 1
ATOM 2218 C C . TYR A 1 280 ? -10.023 21.297 14.125 1 91.31 280 TYR A C 1
ATOM 2220 O O . TYR A 1 280 ? -10.242 22.391 13.609 1 91.31 280 TYR A O 1
ATOM 2228 N N . ASP A 1 281 ? -10.562 20.172 13.719 1 83.81 281 ASP A N 1
ATOM 2229 C CA . ASP A 1 281 ? -11.602 20.219 12.688 1 83.81 281 ASP A CA 1
ATOM 2230 C C . ASP A 1 281 ? -12.938 20.672 13.273 1 83.81 281 ASP A C 1
ATOM 2232 O O . ASP A 1 281 ? -13.031 20.953 14.469 1 83.81 281 ASP A O 1
ATOM 2236 N N . GLY A 1 282 ? -13.977 20.812 12.5 1 75.31 282 GLY A N 1
ATOM 2237 C CA . GLY A 1 282 ? -15.227 21.438 12.906 1 75.31 282 GLY A CA 1
ATOM 2238 C C . GLY A 1 282 ? -16.266 20.438 13.367 1 75.31 282 GLY A C 1
ATOM 2239 O O . GLY A 1 282 ? -17.438 20.797 13.539 1 75.31 282 GLY A O 1
ATOM 2240 N N . ALA A 1 283 ? -15.844 19.203 13.539 1 76.62 283 ALA A N 1
ATOM 2241 C CA . ALA A 1 283 ? -16.828 18.25 14.062 1 76.62 283 ALA A CA 1
ATOM 2242 C C . ALA A 1 283 ? -17.344 18.703 15.43 1 76.62 283 ALA A C 1
ATOM 2244 O O . ALA A 1 283 ? -16.609 19.344 16.188 1 76.62 283 ALA A O 1
ATOM 2245 N N . SER A 1 284 ? -18.516 18.484 15.688 1 75.62 284 SER A N 1
ATOM 2246 C CA . SER A 1 284 ? -19.172 18.953 16.891 1 75.62 284 SER A CA 1
ATOM 2247 C C . SER A 1 284 ? -18.422 18.531 18.141 1 75.62 284 SER A C 1
ATOM 2249 O O . SER A 1 284 ? -18.312 19.297 19.109 1 75.62 284 SER A O 1
ATOM 2251 N N . VAL A 1 285 ? -17.875 17.422 18.094 1 83.19 285 VAL A N 1
ATOM 2252 C CA . VAL A 1 285 ? -17.156 16.875 19.25 1 83.19 285 VAL A CA 1
ATOM 2253 C C . VAL A 1 285 ? -15.898 17.719 19.5 1 83.19 285 VAL A C 1
ATOM 2255 O O . VAL A 1 285 ? -15.492 17.891 20.656 1 83.19 285 VAL A O 1
ATOM 2258 N N . MET A 1 286 ? -15.398 18.234 18.453 1 84.88 286 MET A N 1
ATOM 2259 C CA . MET A 1 286 ? -14.164 19 18.562 1 84.88 286 MET A CA 1
ATOM 2260 C C . MET A 1 286 ? -14.445 20.469 18.844 1 84.88 286 MET A C 1
ATOM 2262 O O . MET A 1 286 ? -13.859 21.062 19.75 1 84.88 286 MET A O 1
ATOM 2266 N N . SER A 1 287 ? -15.43 21.047 18.062 1 81.38 287 SER A N 1
ATOM 2267 C CA . SER A 1 287 ? -15.586 22.5 18 1 81.38 287 SER A CA 1
ATOM 2268 C C . SER A 1 287 ? -16.688 22.969 18.938 1 81.38 287 SER A C 1
ATOM 2270 O O . SER A 1 287 ? -16.844 24.172 19.156 1 81.38 287 SER A O 1
ATOM 2272 N N . GLY A 1 288 ? -17.375 22.047 19.547 1 77.44 288 GLY A N 1
ATOM 2273 C CA . GLY A 1 288 ? -18.484 22.453 20.406 1 77.44 288 GLY A CA 1
ATOM 2274 C C . GLY A 1 288 ? -18.078 23.484 21.438 1 77.44 288 GLY A C 1
ATOM 2275 O O . GLY A 1 288 ? -17.062 23.344 22.109 1 77.44 288 GLY A O 1
ATOM 2276 N N . THR A 1 289 ? -18.859 24.562 21.609 1 78.75 289 THR A N 1
ATOM 2277 C CA . THR A 1 289 ? -18.531 25.703 22.469 1 78.75 289 THR A CA 1
ATOM 2278 C C . THR A 1 289 ? -18.672 25.328 23.938 1 78.75 289 THR A C 1
ATOM 2280 O O . THR A 1 289 ? -17.953 25.875 24.797 1 78.75 289 THR A O 1
ATOM 2283 N N . VAL A 1 290 ? -19.484 24.406 24.234 1 80.19 290 VAL A N 1
ATOM 2284 C CA . VAL A 1 290 ? -19.75 24.125 25.641 1 80.19 290 VAL A CA 1
ATOM 2285 C C . VAL A 1 290 ? -19.109 22.797 26.031 1 80.19 290 VAL A C 1
ATOM 2287 O O . VAL A 1 290 ? -18.484 22.672 27.094 1 80.19 290 VAL A O 1
ATOM 2290 N N . GLY A 1 291 ? -19.156 21.891 25.109 1 81.69 291 GLY A N 1
ATOM 2291 C CA . GLY A 1 291 ? -18.734 20.562 25.5 1 81.69 291 GLY A CA 1
ATOM 2292 C C . GLY A 1 291 ? -17.75 19.938 24.531 1 81.69 291 GLY A C 1
ATOM 2293 O O . GLY A 1 291 ? -17.453 18.75 24.609 1 81.69 291 GLY A O 1
ATOM 2294 N N . GLY A 1 292 ? -17.281 20.781 23.734 1 89.69 292 GLY A N 1
ATOM 2295 C CA . GLY A 1 292 ? -16.344 20.219 22.766 1 89.69 292 GLY A CA 1
ATOM 2296 C C . GLY A 1 292 ? -14.922 20.156 23.281 1 89.69 292 GLY A C 1
ATOM 2297 O O . GLY A 1 292 ? -14.633 20.625 24.391 1 89.69 292 GLY A O 1
ATOM 2298 N N . VAL A 1 293 ? -14.102 19.578 22.609 1 92.44 293 VAL A N 1
ATOM 2299 C CA . VAL A 1 293 ? -12.688 19.422 22.969 1 92.44 293 VAL A CA 1
ATOM 2300 C C . VAL A 1 293 ? -12.062 20.797 23.188 1 92.44 293 VAL A C 1
ATOM 2302 O O . VAL A 1 293 ? -11.297 21 24.125 1 92.44 293 VAL A O 1
ATOM 2305 N N . GLN A 1 294 ? -12.359 21.781 22.266 1 92.44 294 GLN A N 1
ATOM 2306 C CA . GLN A 1 294 ? -11.789 23.125 22.375 1 92.44 294 GLN A CA 1
ATOM 2307 C C . GLN A 1 294 ? -12.148 23.766 23.719 1 92.44 294 GLN A C 1
ATOM 2309 O O . GLN A 1 294 ? -11.312 24.422 24.328 1 92.44 294 GLN A O 1
ATOM 2314 N N . ALA A 1 295 ? -13.391 23.625 24.156 1 92.62 295 ALA A N 1
ATOM 2315 C CA . ALA A 1 295 ? -13.844 24.219 25.422 1 92.62 295 ALA A CA 1
ATOM 2316 C C . ALA A 1 295 ? -13.188 23.547 26.609 1 92.62 295 ALA A C 1
ATOM 2318 O O . ALA A 1 295 ? -12.742 24.219 27.547 1 92.62 295 ALA A O 1
ATOM 2319 N N . LYS A 1 296 ? -13.133 22.297 26.578 1 94.5 296 LYS A N 1
ATOM 2320 C CA . LYS A 1 296 ? -12.531 21.547 27.688 1 94.5 296 LYS A CA 1
ATOM 2321 C C . LYS A 1 296 ? -11.039 21.828 27.781 1 94.5 296 LYS A C 1
ATOM 2323 O O . LYS A 1 296 ? -10.484 21.906 28.875 1 94.5 296 LYS A O 1
ATOM 2328 N N . PHE A 1 297 ? -10.391 21.891 26.688 1 95.38 297 PHE A N 1
ATOM 2329 C CA . PHE A 1 297 ? -8.969 22.188 26.656 1 95.38 297 PHE A CA 1
ATOM 2330 C C . PHE A 1 297 ? -8.688 23.578 27.219 1 95.38 297 PHE A C 1
ATOM 2332 O O . PHE A 1 297 ? -7.684 23.797 27.891 1 95.38 297 PHE A O 1
ATOM 2339 N N . ARG A 1 298 ? -9.57 24.562 26.969 1 93.69 298 ARG A N 1
ATOM 2340 C CA . ARG A 1 298 ? -9.422 25.938 27.422 1 93.69 298 ARG A CA 1
ATOM 2341 C C . ARG A 1 298 ? -9.586 26.031 28.938 1 93.69 298 ARG A C 1
ATOM 2343 O O . ARG A 1 298 ? -9.141 27 29.547 1 93.69 298 ARG A O 1
ATOM 2350 N N . GLU A 1 299 ? -10.25 25.062 29.484 1 93.31 299 GLU A N 1
ATOM 2351 C CA . GLU A 1 299 ? -10.352 25.031 30.938 1 93.31 299 GLU A CA 1
ATOM 2352 C C . GLU A 1 299 ? -8.969 24.875 31.578 1 93.31 299 GLU A C 1
ATOM 2354 O O . GLU A 1 299 ? -8.695 25.5 32.625 1 93.31 299 GLU A O 1
ATOM 2359 N N . ASN A 1 300 ? -8.141 24.094 30.953 1 92.75 300 ASN A N 1
ATOM 2360 C CA . ASN A 1 300 ? -6.785 23.875 31.453 1 92.75 300 ASN A CA 1
ATOM 2361 C C . ASN A 1 300 ? -5.816 24.922 30.906 1 92.75 300 ASN A C 1
ATOM 2363 O O . ASN A 1 300 ? -4.785 25.203 31.516 1 92.75 300 ASN A O 1
ATOM 2367 N N . HIS A 1 301 ? -6.148 25.406 29.719 1 95.69 301 HIS A N 1
ATOM 2368 C CA . HIS A 1 301 ? -5.332 26.406 29.031 1 95.69 301 HIS A CA 1
ATOM 2369 C C . HIS A 1 301 ? -6.184 27.578 28.562 1 95.69 301 HIS A C 1
ATOM 2371 O O . HIS A 1 301 ? -6.457 27.703 27.359 1 95.69 301 HIS A O 1
ATOM 2377 N N . PRO A 1 302 ? -6.457 28.484 29.312 1 92.75 302 PRO A N 1
ATOM 2378 C CA . PRO A 1 302 ? -7.422 29.547 29.016 1 92.75 302 PRO A CA 1
ATOM 2379 C C . PRO A 1 302 ? -6.961 30.469 27.891 1 92.75 302 PRO A C 1
ATOM 2381 O O . PRO A 1 302 ? -7.789 31.078 27.203 1 92.75 302 PRO A O 1
ATOM 2384 N N . MET A 1 303 ? -5.699 30.594 27.734 1 93.25 303 MET A N 1
ATOM 2385 C CA . MET A 1 303 ? -5.199 31.5 26.703 1 93.25 303 MET A CA 1
ATOM 2386 C C . MET A 1 303 ? -5.238 30.859 25.328 1 93.25 303 MET A C 1
ATOM 2388 O O . MET A 1 303 ? -5.023 31.516 24.312 1 93.25 303 MET A O 1
ATOM 2392 N N . ALA A 1 304 ? -5.488 29.547 25.266 1 94.69 304 ALA A N 1
ATOM 2393 C CA . ALA A 1 304 ? -5.438 28.812 24 1 94.69 304 ALA A CA 1
ATOM 2394 C C . ALA A 1 304 ? -6.672 29.078 23.156 1 94.69 304 ALA A C 1
ATOM 2396 O O . ALA A 1 304 ? -7.684 28.391 23.266 1 94.69 304 ALA A O 1
ATOM 2397 N N . ILE A 1 305 ? -6.547 29.969 22.297 1 92.38 305 ILE A N 1
ATOM 2398 C CA . ILE A 1 305 ? -7.664 30.312 21.406 1 92.38 305 ILE A CA 1
ATOM 2399 C C . ILE A 1 305 ? -7.934 29.156 20.453 1 92.38 305 ILE A C 1
ATOM 2401 O O . ILE A 1 305 ? -7.004 28.469 20.031 1 92.38 305 ILE A O 1
ATOM 2405 N N . TYR A 1 306 ? -9.234 29.016 20.172 1 92.19 306 TYR A N 1
ATOM 2406 C CA . TYR A 1 306 ? -9.625 27.953 19.234 1 92.19 306 TYR A CA 1
ATOM 2407 C C . TYR A 1 306 ? -9.664 28.469 17.812 1 92.19 306 TYR A C 1
ATOM 2409 O O . TYR A 1 306 ? -10.305 29.484 17.516 1 92.19 306 TYR A O 1
ATOM 2417 N N . VAL A 1 307 ? -8.945 27.797 17 1 90.5 307 VAL A N 1
ATOM 2418 C CA . VAL A 1 307 ? -8.992 28.078 15.57 1 90.5 307 VAL A CA 1
ATOM 2419 C C . VAL A 1 307 ? -9.609 26.891 14.828 1 90.5 307 VAL A C 1
ATOM 2421 O O . VAL A 1 307 ? -9.07 25.797 14.844 1 90.5 307 VAL A O 1
ATOM 2424 N N . HIS A 1 308 ? -10.734 27.125 14.281 1 90.94 308 HIS A N 1
ATOM 2425 C CA . HIS A 1 308 ? -11.297 26.125 13.383 1 90.94 308 HIS A CA 1
ATOM 2426 C C . HIS A 1 308 ? -10.484 26.016 12.102 1 90.94 308 HIS A C 1
ATOM 2428 O O . HIS A 1 308 ? -10.359 26.984 11.359 1 90.94 308 HIS A O 1
ATOM 2434 N N . CYS A 1 309 ? -9.938 24.875 11.844 1 90.44 309 CYS A N 1
ATOM 2435 C CA . CYS A 1 309 ? -9.047 24.672 10.703 1 90.44 309 CYS A CA 1
ATOM 2436 C C . CYS A 1 309 ? -9.633 25.281 9.438 1 90.44 309 CYS A C 1
ATOM 2438 O O . CYS A 1 309 ? -10.688 24.859 8.969 1 90.44 309 CYS A O 1
ATOM 2440 N N . TYR A 1 310 ? -8.938 26.281 8.898 1 89.81 310 TYR A N 1
ATOM 2441 C CA . TYR A 1 310 ? -9.406 27.016 7.73 1 89.81 310 TYR A CA 1
ATOM 2442 C C . TYR A 1 310 ? -9.516 26.094 6.516 1 89.81 310 TYR A C 1
ATOM 2444 O O . TYR A 1 310 ? -10.391 26.281 5.664 1 89.81 310 TYR A O 1
ATOM 2452 N N . ALA A 1 311 ? -8.609 25.141 6.418 1 88.5 311 ALA A N 1
ATOM 2453 C CA . ALA A 1 311 ? -8.656 24.203 5.297 1 88.5 311 ALA A CA 1
ATOM 2454 C C . ALA A 1 311 ? -9.945 23.391 5.324 1 88.5 311 ALA A C 1
ATOM 2456 O O . ALA A 1 311 ? -10.57 23.172 4.281 1 88.5 311 ALA A O 1
ATOM 2457 N N . HIS A 1 312 ? -10.352 22.938 6.457 1 87.19 312 HIS A N 1
ATOM 2458 C CA . HIS A 1 312 ? -11.594 22.188 6.602 1 87.19 312 HIS A CA 1
ATOM 2459 C C . HIS A 1 312 ? -12.812 23.062 6.328 1 87.19 312 HIS A C 1
ATOM 2461 O O . HIS A 1 312 ? -13.805 22.594 5.762 1 87.19 312 HIS A O 1
ATOM 2467 N N . GLN A 1 313 ? -12.742 24.25 6.816 1 89.06 313 GLN A N 1
ATOM 2468 C CA . GLN A 1 313 ? -13.836 25.188 6.59 1 89.06 313 GLN A CA 1
ATOM 2469 C C . GLN A 1 313 ? -14.039 25.453 5.098 1 89.06 313 GLN A C 1
ATOM 2471 O O . GLN A 1 313 ? -15.172 25.453 4.613 1 89.06 313 GLN A O 1
ATOM 2476 N N . LEU A 1 314 ? -12.938 25.703 4.457 1 88.56 314 LEU A N 1
ATOM 2477 C CA . LEU A 1 314 ? -13.039 25.922 3.018 1 88.56 314 LEU A CA 1
ATOM 2478 C C . LEU A 1 314 ? -13.625 24.703 2.318 1 88.56 314 LEU A C 1
ATOM 2480 O O . LEU A 1 314 ? -14.43 24.844 1.394 1 88.56 314 LEU A O 1
ATOM 2484 N N . ASN A 1 315 ? -13.203 23.562 2.711 1 86.5 315 ASN A N 1
ATOM 2485 C CA . ASN A 1 315 ? -13.734 22.328 2.133 1 86.5 315 ASN A CA 1
ATOM 2486 C C . ASN A 1 315 ? -15.242 22.219 2.311 1 86.5 315 ASN A C 1
ATOM 2488 O O . ASN A 1 315 ? -15.953 21.781 1.402 1 86.5 315 ASN A O 1
ATOM 2492 N N . VAL A 1 316 ? -15.734 22.562 3.438 1 85.62 316 VAL A N 1
ATOM 2493 C CA . VAL A 1 316 ? -17.172 22.531 3.713 1 85.62 316 VAL A CA 1
ATOM 2494 C C . VAL A 1 316 ? -17.891 23.531 2.816 1 85.62 316 VAL A C 1
ATOM 2496 O O . VAL A 1 316 ? -18.984 23.25 2.311 1 85.62 316 VAL A O 1
ATOM 2499 N N . VAL A 1 317 ? -17.312 24.688 2.676 1 88.31 317 VAL A N 1
ATOM 2500 C CA . VAL A 1 317 ? -17.891 25.703 1.811 1 88.31 317 VAL A CA 1
ATOM 2501 C C . VAL A 1 317 ? -18.047 25.156 0.394 1 88.31 317 VAL A C 1
ATOM 2503 O O . VAL A 1 317 ? -19.094 25.312 -0.226 1 88.31 317 VAL A O 1
ATOM 2506 N N . LEU A 1 318 ? -17.016 24.531 -0.077 1 86.94 318 LEU A N 1
ATOM 2507 C CA . LEU A 1 318 ? -17.031 24 -1.434 1 86.94 318 LEU A CA 1
ATOM 2508 C C . LEU A 1 318 ? -18.062 22.875 -1.565 1 86.94 318 LEU A C 1
ATOM 2510 O O . LEU A 1 318 ? -18.797 22.812 -2.555 1 86.94 318 LEU A O 1
ATOM 2514 N N . CYS A 1 319 ? -18.141 22.062 -0.594 1 83.88 319 CYS A N 1
ATOM 2515 C CA . CYS A 1 319 ? -19.094 20.969 -0.608 1 83.88 319 CYS A CA 1
ATOM 2516 C C . CYS A 1 319 ? -20.531 21.5 -0.603 1 83.88 319 CYS A C 1
ATOM 2518 O O . CYS A 1 319 ? -21.375 21 -1.35 1 83.88 319 CYS A O 1
ATOM 2520 N N . CYS A 1 320 ? -20.766 22.438 0.214 1 84.44 320 CYS A N 1
ATOM 2521 C CA . CYS A 1 320 ? -22.094 23.031 0.319 1 84.44 320 CYS A CA 1
ATOM 2522 C C . CYS A 1 320 ? -22.484 23.719 -0.981 1 84.44 320 CYS A C 1
ATOM 2524 O O . CYS A 1 320 ? -23.656 23.672 -1.378 1 84.44 320 CYS A O 1
ATOM 2526 N N . THR A 1 321 ? -21.547 24.297 -1.563 1 87.44 321 THR A N 1
ATOM 2527 C CA . THR A 1 321 ? -21.812 24.969 -2.828 1 87.44 321 THR A CA 1
ATOM 2528 C C . THR A 1 321 ? -22.188 23.969 -3.91 1 87.44 321 THR A C 1
ATOM 2530 O O . THR A 1 321 ? -23.109 24.203 -4.691 1 87.44 321 THR A O 1
ATOM 2533 N N . CYS A 1 322 ? -21.5 22.859 -3.947 1 85.12 322 CYS A N 1
ATOM 2534 C CA . CYS A 1 322 ? -21.734 21.844 -4.957 1 85.12 322 CYS A CA 1
ATOM 2535 C C . CYS A 1 322 ? -23.047 21.125 -4.703 1 85.12 322 CYS A C 1
ATOM 2537 O O . CYS A 1 322 ? -23.594 20.469 -5.598 1 85.12 322 CYS A O 1
ATOM 2539 N N . GLN A 1 323 ? -23.562 21.312 -3.516 1 83.62 323 GLN A N 1
ATOM 2540 C CA . GLN A 1 323 ? -24.828 20.688 -3.16 1 83.62 323 GLN A CA 1
ATOM 2541 C C . GLN A 1 323 ? -25.938 21.719 -2.996 1 83.62 323 GLN A C 1
ATOM 2543 O O . GLN A 1 323 ? -27 21.422 -2.439 1 83.62 323 GLN A O 1
ATOM 2548 N N . ALA A 1 324 ? -25.656 22.906 -3.381 1 82.75 324 ALA A N 1
ATOM 2549 C CA . ALA A 1 324 ? -26.547 24.031 -3.137 1 82.75 324 ALA A CA 1
ATOM 2550 C C . ALA A 1 324 ? -27.891 23.828 -3.809 1 82.75 324 ALA A C 1
ATOM 2552 O O . ALA A 1 324 ? -28.938 24.156 -3.234 1 82.75 324 ALA A O 1
ATOM 2553 N N . ILE A 1 325 ? -27.812 23.297 -5.066 1 85.06 325 ILE A N 1
ATOM 2554 C CA . ILE A 1 325 ? -29.031 23.109 -5.836 1 85.06 325 ILE A CA 1
ATOM 2555 C C . ILE A 1 325 ? -29.047 21.703 -6.434 1 85.06 325 ILE A C 1
ATOM 2557 O O . ILE A 1 325 ? -27.984 21.094 -6.648 1 85.06 325 ILE A O 1
ATOM 2561 N N . PRO A 1 326 ? -30.172 21.188 -6.641 1 89.81 326 PRO A N 1
ATOM 2562 C CA . PRO A 1 326 ? -30.266 19.828 -7.152 1 89.81 326 PRO A CA 1
ATOM 2563 C C . PRO A 1 326 ? -29.562 19.641 -8.484 1 89.81 326 PRO A C 1
ATOM 2565 O O . PRO A 1 326 ? -28.938 18.594 -8.727 1 89.81 326 PRO A O 1
ATOM 2568 N N . VAL A 1 327 ? -29.688 20.672 -9.32 1 89.44 327 VAL A N 1
ATOM 2569 C CA . VAL A 1 327 ? -29.078 20.547 -10.648 1 89.44 327 VAL A CA 1
ATOM 2570 C C . VAL A 1 327 ? -27.562 20.438 -10.508 1 89.44 327 VAL A C 1
ATOM 2572 O O . VAL A 1 327 ? -26.922 19.734 -11.297 1 89.44 327 VAL A O 1
ATOM 2575 N N . ALA A 1 328 ? -27.062 21.109 -9.562 1 90.19 328 ALA A N 1
ATOM 2576 C CA . ALA A 1 328 ? -25.641 21.016 -9.305 1 90.19 328 ALA A CA 1
ATOM 2577 C C . ALA A 1 328 ? -25.25 19.625 -8.812 1 90.19 328 ALA A C 1
ATOM 2579 O O . ALA A 1 328 ? -24.234 19.062 -9.25 1 90.19 328 ALA A O 1
ATOM 2580 N N . ARG A 1 329 ? -26.031 19.094 -7.941 1 89 329 ARG A N 1
ATOM 2581 C CA . ARG A 1 329 ? -25.797 17.75 -7.438 1 89 329 ARG A CA 1
ATOM 2582 C C . ARG A 1 329 ? -25.812 16.719 -8.57 1 89 329 ARG A C 1
ATOM 2584 O O . ARG A 1 329 ? -25 15.805 -8.609 1 89 329 ARG A O 1
ATOM 2591 N N . ASN A 1 330 ? -26.719 16.891 -9.383 1 90.56 330 ASN A N 1
ATOM 2592 C CA . ASN A 1 330 ? -26.859 15.992 -10.516 1 90.56 330 ASN A CA 1
ATOM 2593 C C . ASN A 1 330 ? -25.641 16.047 -11.43 1 90.56 330 ASN A C 1
ATOM 2595 O O . ASN A 1 330 ? -25.25 15.047 -12.023 1 90.56 330 ASN A O 1
ATOM 2599 N N . LEU A 1 331 ? -25.125 17.203 -11.562 1 92.12 331 LEU A N 1
ATOM 2600 C CA . LEU A 1 331 ? -23.938 17.344 -12.391 1 92.12 331 LEU A CA 1
ATOM 2601 C C . LEU A 1 331 ? -22.781 16.5 -11.836 1 92.12 331 LEU A C 1
ATOM 2603 O O . LEU A 1 331 ? -22.156 15.758 -12.578 1 92.12 331 LEU A O 1
ATOM 2607 N N . PHE A 1 332 ? -22.531 16.625 -10.594 1 90.31 332 PHE A N 1
ATOM 2608 C CA . PHE A 1 332 ? -21.391 15.945 -10 1 90.31 332 PHE A CA 1
ATOM 2609 C C . PHE A 1 332 ? -21.641 14.445 -9.93 1 90.31 332 PHE A C 1
ATOM 2611 O O . PHE A 1 332 ? -20.703 13.648 -10.055 1 90.31 332 PHE A O 1
ATOM 2618 N N . ASP A 1 333 ? -22.844 14.078 -9.805 1 88.81 333 ASP A N 1
ATOM 2619 C CA . ASP A 1 333 ? -23.188 12.664 -9.922 1 88.81 333 ASP A CA 1
ATOM 2620 C C . ASP A 1 333 ? -22.891 12.148 -11.336 1 88.81 333 ASP A C 1
ATOM 2622 O O . ASP A 1 333 ? -22.406 11.031 -11.5 1 88.81 333 ASP A O 1
ATOM 2626 N N . LEU A 1 334 ? -23.281 12.984 -12.227 1 92.44 334 LEU A N 1
ATOM 2627 C CA . LEU A 1 334 ? -23.031 12.641 -13.625 1 92.44 334 LEU A CA 1
ATOM 2628 C C . LEU A 1 334 ? -21.531 12.477 -13.883 1 92.44 334 LEU A C 1
ATOM 2630 O O . LEU A 1 334 ? -21.125 11.531 -14.555 1 92.44 334 LEU A O 1
ATOM 2634 N N . LEU A 1 335 ? -20.75 13.383 -13.375 1 92.81 335 LEU A N 1
ATOM 2635 C CA . LEU A 1 335 ? -19.312 13.32 -13.555 1 92.81 335 LEU A CA 1
ATOM 2636 C C . LEU A 1 335 ? -18.75 12.047 -12.938 1 92.81 335 LEU A C 1
ATOM 2638 O O . LEU A 1 335 ? -17.859 11.414 -13.508 1 92.81 335 LEU A O 1
ATOM 2642 N N . GLN A 1 336 ? -19.25 11.688 -11.805 1 90.62 336 GLN A N 1
ATOM 2643 C CA . GLN A 1 336 ? -18.812 10.461 -11.141 1 90.62 336 GLN A CA 1
ATOM 2644 C C . GLN A 1 336 ? -19.188 9.227 -11.953 1 90.62 336 GLN A C 1
ATOM 2646 O O . GLN A 1 336 ? -18.422 8.273 -12.031 1 90.62 336 GLN A O 1
ATOM 2651 N N . ASN A 1 337 ? -20.391 9.258 -12.531 1 92 337 ASN A N 1
ATOM 2652 C CA . ASN A 1 337 ? -20.828 8.141 -13.359 1 92 337 ASN A CA 1
ATOM 2653 C C . ASN A 1 337 ? -19.969 7.98 -14.602 1 92 337 ASN A C 1
ATOM 2655 O O . ASN A 1 337 ? -19.656 6.859 -15.016 1 92 337 ASN A O 1
ATOM 2659 N N . VAL A 1 338 ? -19.641 9.109 -15.141 1 93.19 338 VAL A N 1
ATOM 2660 C CA . VAL A 1 338 ? -18.797 9.07 -16.328 1 93.19 338 VAL A CA 1
ATOM 2661 C C . VAL A 1 338 ? -17.422 8.508 -15.961 1 93.19 338 VAL A C 1
ATOM 2663 O O . VAL A 1 338 ? -16.859 7.699 -16.703 1 93.19 338 VAL A O 1
ATOM 2666 N N . TYR A 1 339 ? -16.891 8.922 -14.859 1 91.19 339 TYR A N 1
ATOM 2667 C CA . TYR A 1 339 ? -15.609 8.422 -14.383 1 91.19 339 TYR A CA 1
ATOM 2668 C C . TYR A 1 339 ? -15.656 6.91 -14.188 1 91.19 339 TYR A C 1
ATOM 2670 O O . TYR A 1 339 ? -14.758 6.191 -14.633 1 91.19 339 TYR A O 1
ATOM 2678 N N . THR A 1 340 ? -16.688 6.473 -13.562 1 89.38 340 THR A N 1
ATOM 2679 C CA . THR A 1 340 ? -16.844 5.051 -13.258 1 89.38 340 THR A CA 1
ATOM 2680 C C . THR A 1 340 ? -17 4.238 -14.547 1 89.38 340 THR A C 1
ATOM 2682 O O . THR A 1 340 ? -16.484 3.119 -14.641 1 89.38 340 THR A O 1
ATOM 2685 N N . PHE A 1 341 ? -17.734 4.785 -15.531 1 90.94 341 PHE A N 1
ATOM 2686 C CA . PHE A 1 341 ? -17.953 4.113 -16.797 1 90.94 341 PHE A CA 1
ATOM 2687 C C . PHE A 1 341 ? -16.641 3.855 -17.531 1 90.94 341 PHE A C 1
ATOM 2689 O O . PHE A 1 341 ? -16.422 2.77 -18.062 1 90.94 341 PHE A O 1
ATOM 2696 N N . PHE A 1 342 ? -15.789 4.793 -17.469 1 89.81 342 PHE A N 1
ATOM 2697 C CA . PHE A 1 342 ? -14.555 4.684 -18.234 1 89.81 342 PHE A CA 1
ATOM 2698 C C . PHE A 1 342 ? -13.453 4.051 -17.406 1 89.81 342 PHE A C 1
ATOM 2700 O O . PHE A 1 342 ? -12.57 3.373 -17.938 1 89.81 342 PHE A O 1
ATOM 2707 N N . SER A 1 343 ? -13.398 4.293 -16.094 1 85.31 343 SER A N 1
ATOM 2708 C CA . SER A 1 343 ? -12.336 3.777 -15.234 1 85.31 343 SER A CA 1
ATOM 2709 C C . SER A 1 343 ? -12.633 2.35 -14.789 1 85.31 343 SER A C 1
ATOM 2711 O O . SER A 1 343 ? -11.711 1.59 -14.469 1 85.31 343 SER A O 1
ATOM 2713 N N . GLY A 1 344 ? -13.859 1.947 -14.703 1 80.56 344 GLY A N 1
ATOM 2714 C CA . GLY A 1 344 ? -14.258 0.631 -14.234 1 80.56 344 GLY A CA 1
ATOM 2715 C C . GLY A 1 344 ? -14.062 -0.459 -15.273 1 80.56 344 GLY A C 1
ATOM 2716 O O . GLY A 1 344 ? -13.859 -1.624 -14.93 1 80.56 344 GLY A O 1
ATOM 2717 N N . SER A 1 345 ? -14.188 -0.102 -16.547 1 82 345 SER A N 1
ATOM 2718 C CA . SER A 1 345 ? -14.055 -1.062 -17.641 1 82 345 SER A CA 1
ATOM 2719 C C . SER A 1 345 ? -12.781 -0.816 -18.438 1 82 345 SER A C 1
ATOM 2721 O O . SER A 1 345 ? -12.57 0.274 -18.969 1 82 345 SER A O 1
ATOM 2723 N N . LEU A 1 346 ? -11.992 -1.839 -18.578 1 81.81 346 LEU A N 1
ATOM 2724 C CA . LEU A 1 346 ? -10.742 -1.719 -19.328 1 81.81 346 LEU A CA 1
ATOM 2725 C C . LEU A 1 346 ? -11.016 -1.474 -20.812 1 81.81 346 LEU A C 1
ATOM 2727 O O . LEU A 1 346 ? -10.273 -0.741 -21.469 1 81.81 346 LEU A O 1
ATOM 2731 N N . VAL A 1 347 ? -12.062 -2.07 -21.297 1 82.19 347 VAL A N 1
ATOM 2732 C CA . VAL A 1 347 ? -12.438 -1.924 -22.703 1 82.19 347 VAL A CA 1
ATOM 2733 C C . VAL A 1 347 ? -12.805 -0.47 -22.984 1 82.19 347 VAL A C 1
ATOM 2735 O O . VAL A 1 347 ? -12.336 0.114 -23.969 1 82.19 347 VAL A O 1
ATOM 2738 N N . ASN A 1 348 ? -13.648 0.091 -22.125 1 87.31 348 ASN A N 1
ATOM 2739 C CA . ASN A 1 348 ? -14.078 1.475 -22.297 1 87.31 348 ASN A CA 1
ATOM 2740 C C . ASN A 1 348 ? -12.914 2.447 -22.141 1 87.31 348 ASN A C 1
ATOM 2742 O O . ASN A 1 348 ? -12.852 3.471 -22.828 1 87.31 348 ASN A O 1
ATOM 2746 N N . HIS A 1 349 ? -12.055 2.098 -21.25 1 88.75 349 HIS A N 1
ATOM 2747 C CA . HIS A 1 349 ? -10.898 2.951 -21.016 1 88.75 349 HIS A CA 1
ATOM 2748 C C . HIS A 1 349 ? -9.984 2.979 -22.234 1 88.75 349 HIS A C 1
ATOM 2750 O O . HIS A 1 349 ? -9.445 4.031 -22.594 1 88.75 349 HIS A O 1
ATOM 2756 N N . ASP A 1 350 ? -9.82 1.852 -22.828 1 85.56 350 ASP A N 1
ATOM 2757 C CA . ASP A 1 350 ? -8.984 1.77 -24.016 1 85.56 350 ASP A CA 1
ATOM 2758 C C . ASP A 1 350 ? -9.602 2.562 -25.172 1 85.56 350 ASP A C 1
ATOM 2760 O O . ASP A 1 350 ? -8.883 3.219 -25.922 1 85.56 350 ASP A O 1
ATOM 2764 N N . LYS A 1 351 ? -10.859 2.387 -25.297 1 88.81 351 LYS A N 1
ATOM 2765 C CA . LYS A 1 351 ? -11.562 3.15 -26.328 1 88.81 351 LYS A CA 1
ATOM 2766 C C . LYS A 1 351 ? -11.422 4.652 -26.094 1 88.81 351 LYS A C 1
ATOM 2768 O O . LYS A 1 351 ? -11.273 5.426 -27.031 1 88.81 351 LYS A O 1
ATOM 2773 N N . PHE A 1 352 ? -11.484 5.02 -24.859 1 92.56 352 PHE A N 1
ATOM 2774 C CA . PHE A 1 352 ? -11.328 6.418 -24.469 1 92.56 352 PHE A CA 1
ATOM 2775 C C . PHE A 1 352 ? -9.945 6.934 -24.859 1 92.56 352 PHE A C 1
ATOM 2777 O O . PHE A 1 352 ? -9.82 8 -25.453 1 92.56 352 PHE A O 1
ATOM 2784 N N . LYS A 1 353 ? -8.922 6.152 -24.609 1 88.88 353 LYS A N 1
ATOM 2785 C CA . LYS A 1 353 ? -7.547 6.543 -24.922 1 88.88 353 LYS A CA 1
ATOM 2786 C C . LYS A 1 353 ? -7.328 6.613 -26.422 1 88.88 353 LYS A C 1
ATOM 2788 O O . LYS A 1 353 ? -6.637 7.512 -26.922 1 88.88 353 LYS A O 1
ATOM 2793 N N . GLU A 1 354 ? -7.852 5.672 -27.078 1 88.44 354 GLU A N 1
ATOM 2794 C CA . GLU A 1 354 ? -7.738 5.652 -28.531 1 88.44 354 GLU A CA 1
ATOM 2795 C C . GLU A 1 354 ? -8.414 6.871 -29.156 1 88.44 354 GLU A C 1
ATOM 2797 O O . GLU A 1 354 ? -7.895 7.465 -30.109 1 88.44 354 GLU A O 1
ATOM 2802 N N . THR A 1 355 ? -9.578 7.188 -28.609 1 92.62 355 THR A N 1
ATOM 2803 C CA . THR A 1 355 ? -10.305 8.344 -29.125 1 92.62 355 THR A CA 1
ATOM 2804 C C . THR A 1 355 ? -9.547 9.633 -28.844 1 92.62 355 THR A C 1
ATOM 2806 O O . THR A 1 355 ? -9.555 10.555 -29.672 1 92.62 355 THR A O 1
ATOM 2809 N N . GLN A 1 356 ? -8.945 9.703 -27.703 1 92.25 356 GLN A N 1
ATOM 2810 C CA . GLN A 1 356 ? -8.117 10.867 -27.359 1 92.25 356 GLN A CA 1
ATOM 2811 C C . GLN A 1 356 ? -7.008 11.062 -28.391 1 92.25 356 GLN A C 1
ATOM 2813 O O . GLN A 1 356 ? -6.746 12.18 -28.828 1 92.25 356 GLN A O 1
ATOM 2818 N N . LYS A 1 357 ? -6.391 9.969 -28.734 1 90.75 357 LYS A N 1
ATOM 2819 C CA . LYS A 1 357 ? -5.305 10 -29.703 1 90.75 357 LYS A CA 1
ATOM 2820 C C . LYS A 1 357 ? -5.816 10.414 -31.094 1 90.75 357 LYS A C 1
ATOM 2822 O O . LYS A 1 357 ? -5.176 11.203 -31.781 1 90.75 357 LYS A O 1
ATOM 2827 N N . GLN A 1 358 ? -6.938 9.852 -31.453 1 90.94 358 GLN A N 1
ATOM 2828 C CA . GLN A 1 358 ? -7.539 10.141 -32.75 1 90.94 358 GLN A CA 1
ATOM 2829 C C . GLN A 1 358 ? -7.887 11.625 -32.875 1 90.94 358 GLN A C 1
ATOM 2831 O O . GLN A 1 358 ? -7.746 12.211 -33.969 1 90.94 358 GLN A O 1
ATOM 2836 N N . LEU A 1 359 ? -8.305 12.195 -31.781 1 92.5 359 LEU A N 1
ATOM 2837 C CA . LEU A 1 359 ? -8.727 13.594 -31.781 1 92.5 359 LEU A CA 1
ATOM 2838 C C . LEU A 1 359 ? -7.547 14.523 -31.531 1 92.5 359 LEU A C 1
ATOM 2840 O O . LEU A 1 359 ? -7.691 15.742 -31.578 1 92.5 359 LEU A O 1
ATOM 2844 N N . GLY A 1 360 ? -6.383 13.93 -31.203 1 87.19 360 GLY A N 1
ATOM 2845 C CA . GLY A 1 360 ? -5.176 14.719 -31 1 87.19 360 GLY A CA 1
ATOM 2846 C C . GLY A 1 360 ? -5.137 15.406 -29.656 1 87.19 360 GLY A C 1
ATOM 2847 O O . GLY A 1 360 ? -4.512 16.453 -29.5 1 87.19 360 GLY A O 1
ATOM 2848 N N . LEU A 1 361 ? -5.895 14.891 -28.781 1 88.62 361 LEU A N 1
ATOM 2849 C CA . LEU A 1 361 ? -5.914 15.484 -27.453 1 88.62 361 LEU A CA 1
ATOM 2850 C C . LEU A 1 361 ? -4.742 14.984 -26.609 1 88.62 361 LEU A C 1
ATOM 2852 O O . LEU A 1 361 ? -4.195 13.906 -26.875 1 88.62 361 LEU A O 1
ATOM 2856 N N . GLN A 1 362 ? -4.273 15.789 -25.75 1 87.12 362 GLN A N 1
ATOM 2857 C CA . GLN A 1 362 ? -3.242 15.359 -24.812 1 87.12 362 GLN A CA 1
ATOM 2858 C C . GLN A 1 362 ? -3.756 14.25 -23.891 1 87.12 362 GLN A C 1
ATOM 2860 O O . GLN A 1 362 ? -4.887 14.312 -23.406 1 87.12 362 GLN A O 1
ATOM 2865 N N . PRO A 1 363 ? -2.967 13.227 -23.75 1 84.81 363 PRO A N 1
ATOM 2866 C CA . PRO A 1 363 ? -3.406 12.125 -22.891 1 84.81 363 PRO A CA 1
ATOM 2867 C C . PRO A 1 363 ? -3.664 12.555 -21.453 1 84.81 363 PRO A C 1
ATOM 2869 O O . PRO A 1 363 ? -2.816 13.211 -20.844 1 84.81 363 PRO A O 1
ATOM 2872 N N . SER A 1 364 ? -4.859 12.477 -21.016 1 86.44 364 SER A N 1
ATOM 2873 C CA . SER A 1 364 ? -5.246 12.797 -19.641 1 86.44 364 SER A CA 1
ATOM 2874 C C . SER A 1 364 ? -6.344 11.867 -19.141 1 86.44 364 SER A C 1
ATOM 2876 O O . SER A 1 364 ? -7.035 11.234 -19.953 1 86.44 364 SER A O 1
ATOM 2878 N N . GLU A 1 365 ? -6.395 11.695 -17.844 1 86.75 365 GLU A N 1
ATOM 2879 C CA . GLU A 1 365 ? -7.379 10.805 -17.25 1 86.75 365 GLU A CA 1
ATOM 2880 C C . GLU A 1 365 ? -8.492 11.594 -16.562 1 86.75 365 GLU A C 1
ATOM 2882 O O . GLU A 1 365 ? -8.305 12.758 -16.203 1 86.75 365 GLU A O 1
ATOM 2887 N N . LEU A 1 366 ? -9.656 11.039 -16.547 1 88.69 366 LEU A N 1
ATOM 2888 C CA . LEU A 1 366 ? -10.734 11.617 -15.742 1 88.69 366 LEU A CA 1
ATOM 2889 C C . LEU A 1 366 ? -10.43 11.477 -14.258 1 88.69 366 LEU A C 1
ATOM 2891 O O . LEU A 1 366 ? -9.602 10.656 -13.859 1 88.69 366 LEU A O 1
ATOM 2895 N N . VAL A 1 367 ? -10.992 12.312 -13.469 1 85.25 367 VAL A N 1
ATOM 2896 C CA . VAL A 1 367 ? -10.672 12.344 -12.047 1 85.25 367 VAL A CA 1
ATOM 2897 C C . VAL A 1 367 ? -11.891 11.922 -11.227 1 85.25 367 VAL A C 1
ATOM 2899 O O . VAL A 1 367 ? -13.016 12.32 -11.531 1 85.25 367 VAL A O 1
ATOM 2902 N N . GLN A 1 368 ? -11.594 11.023 -10.305 1 81.62 368 GLN A N 1
ATOM 2903 C CA . GLN A 1 368 ? -12.648 10.578 -9.398 1 81.62 368 GLN A CA 1
ATOM 2904 C C . GLN A 1 368 ? -13 11.664 -8.383 1 81.62 368 GLN A C 1
ATOM 2906 O O . GLN A 1 368 ? -12.125 12.398 -7.93 1 81.62 368 GLN A O 1
ATOM 2911 N N . LEU A 1 369 ? -14.219 11.695 -8.055 1 78.12 369 LEU A N 1
ATOM 2912 C CA . LEU A 1 369 ? -14.656 12.656 -7.043 1 78.12 369 LEU A CA 1
ATOM 2913 C C . LEU A 1 369 ? -14.383 12.125 -5.641 1 78.12 369 LEU A C 1
ATOM 2915 O O . LEU A 1 369 ? -14.453 10.914 -5.402 1 78.12 369 LEU A O 1
ATOM 2919 N N . SER A 1 370 ? -13.656 12.898 -4.832 1 67.38 370 SER A N 1
ATOM 2920 C CA . SER A 1 370 ? -13.445 12.523 -3.438 1 67.38 370 SER A CA 1
ATOM 2921 C C . SER A 1 370 ? -14.516 13.117 -2.531 1 67.38 370 SER A C 1
ATOM 2923 O O . SER A 1 370 ? -14.992 14.227 -2.771 1 67.38 370 SER A O 1
ATOM 2925 N N . LYS A 1 371 ? -14.984 12.258 -1.672 1 58.44 371 LYS A N 1
ATOM 2926 C CA . LYS A 1 371 ? -15.969 12.766 -0.717 1 58.44 371 LYS A CA 1
ATOM 2927 C C . LYS A 1 371 ? -15.305 13.656 0.334 1 58.44 371 LYS A C 1
ATOM 2929 O O . LYS A 1 371 ? -15.977 14.453 0.985 1 58.44 371 LYS A O 1
ATOM 2934 N N . THR A 1 372 ? -13.961 13.492 0.449 1 55.31 372 THR A N 1
ATOM 2935 C CA . THR A 1 372 ? -13.32 14.203 1.552 1 55.31 372 THR A CA 1
ATOM 2936 C C . THR A 1 372 ? -12.445 15.344 1.029 1 55.31 372 THR A C 1
ATOM 2938 O O . THR A 1 372 ? -12.18 16.312 1.749 1 55.31 372 THR A O 1
ATOM 2941 N N . ARG A 1 373 ? -11.969 15.078 -0.238 1 57.34 373 ARG A N 1
ATOM 2942 C CA . ARG A 1 373 ? -11.055 16.094 -0.752 1 57.34 373 ARG A CA 1
ATOM 2943 C C . ARG A 1 373 ? -11.648 16.797 -1.971 1 57.34 373 ARG A C 1
ATOM 2945 O O . ARG A 1 373 ? -11.602 16.25 -3.082 1 57.34 373 ARG A O 1
ATOM 2952 N N . TRP A 1 374 ? -12.18 17.938 -1.85 1 60.16 374 TRP A N 1
ATOM 2953 C CA . TRP A 1 374 ? -13.008 18.578 -2.865 1 60.16 374 TRP A CA 1
ATOM 2954 C C . TRP A 1 374 ? -12.141 19.25 -3.926 1 60.16 374 TRP A C 1
ATOM 2956 O O . TRP A 1 374 ? -12.648 19.688 -4.957 1 60.16 374 TRP A O 1
ATOM 2966 N N . SER A 1 375 ? -10.734 19.453 -3.502 1 61.84 375 SER A N 1
ATOM 2967 C CA . SER A 1 375 ? -9.906 19.844 -4.637 1 61.84 375 SER A CA 1
ATOM 2968 C C . SER A 1 375 ? -10.102 18.906 -5.82 1 61.84 375 SER A C 1
ATOM 2970 O O . SER A 1 375 ? -9.852 19.281 -6.969 1 61.84 375 SER A O 1
ATOM 2972 N N . CYS A 1 376 ? -10.797 17.922 -5.418 1 66.06 376 CYS A N 1
ATOM 2973 C CA . CYS A 1 376 ? -11.016 16.906 -6.434 1 66.06 376 CYS A CA 1
ATOM 2974 C C . CYS A 1 376 ? -12.141 17.297 -7.379 1 66.06 376 CYS A C 1
ATOM 2976 O O . CYS A 1 376 ? -12.188 16.859 -8.531 1 66.06 376 CYS A O 1
ATOM 2978 N N . GLN A 1 377 ? -12.938 18.297 -6.945 1 81.38 377 GLN A N 1
ATOM 2979 C CA . GLN A 1 377 ? -14.055 18.672 -7.801 1 81.38 377 GLN A CA 1
ATOM 2980 C C . GLN A 1 377 ? -13.586 19.5 -8.984 1 81.38 377 GLN A C 1
ATOM 2982 O O . GLN A 1 377 ? -13.992 19.266 -10.125 1 81.38 377 GLN A O 1
ATOM 2987 N N . LEU A 1 378 ? -12.758 20.438 -8.641 1 85.69 378 LEU A N 1
ATOM 2988 C CA . LEU A 1 378 ? -12.234 21.266 -9.719 1 85.69 378 LEU A CA 1
ATOM 2989 C C . LEU A 1 378 ? -11.422 20.438 -10.703 1 85.69 378 LEU A C 1
ATOM 2991 O O . LEU A 1 378 ? -11.508 20.641 -11.914 1 85.69 378 LEU A O 1
ATOM 2995 N N . MET A 1 379 ? -10.68 19.547 -10.203 1 87.69 379 MET A N 1
ATOM 2996 C CA . MET A 1 379 ? -9.875 18.688 -11.07 1 87.69 379 MET A CA 1
ATOM 2997 C C . MET A 1 379 ? -10.766 17.844 -11.969 1 87.69 379 MET A C 1
ATOM 2999 O O . MET A 1 379 ? -10.445 17.641 -13.141 1 87.69 379 MET A O 1
ATOM 3003 N N . SER A 1 380 ? -11.781 17.359 -11.344 1 89.88 380 SER A N 1
ATOM 3004 C CA . SER A 1 380 ? -12.719 16.547 -12.117 1 89.88 380 SER A CA 1
ATOM 3005 C C . SER A 1 380 ? -13.367 17.359 -13.227 1 89.88 380 SER A C 1
ATOM 3007 O O . SER A 1 380 ? -13.508 16.891 -14.359 1 89.88 380 SER A O 1
ATOM 3009 N N . ILE A 1 381 ? -13.734 18.609 -12.977 1 92.12 381 ILE A N 1
ATOM 3010 C CA . ILE A 1 381 ? -14.367 19.484 -13.945 1 92.12 381 ILE A CA 1
ATOM 3011 C C . ILE A 1 381 ? -13.383 19.828 -15.062 1 92.12 381 ILE A C 1
ATOM 3013 O O . ILE A 1 381 ? -13.719 19.75 -16.25 1 92.12 381 ILE A O 1
ATOM 3017 N N . ASN A 1 382 ? -12.211 20.188 -14.672 1 91.75 382 ASN A N 1
ATOM 3018 C CA . ASN A 1 382 ? -11.188 20.516 -15.656 1 91.75 382 ASN A CA 1
ATOM 3019 C C . ASN A 1 382 ? -10.883 19.328 -16.562 1 91.75 382 ASN A C 1
ATOM 3021 O O . ASN A 1 382 ? -10.734 19.484 -17.781 1 91.75 382 ASN A O 1
ATOM 3025 N N . ALA A 1 383 ? -10.789 18.203 -15.914 1 92.31 383 ALA A N 1
ATOM 3026 C CA . ALA A 1 383 ? -10.516 17 -16.688 1 92.31 383 ALA A CA 1
ATOM 3027 C C . ALA A 1 383 ? -11.648 16.719 -17.672 1 92.31 383 ALA A C 1
ATOM 3029 O O . ALA A 1 383 ? -11.406 16.312 -18.812 1 92.31 383 ALA A O 1
ATOM 3030 N N . MET A 1 384 ? -12.859 16.938 -17.281 1 93.5 384 MET A N 1
ATOM 3031 C CA . MET A 1 384 ? -14.023 16.703 -18.141 1 93.5 384 MET A CA 1
ATOM 3032 C C . MET A 1 384 ? -14.031 17.672 -19.312 1 93.5 384 MET A C 1
ATOM 3034 O O . MET A 1 384 ? -14.281 17.266 -20.453 1 93.5 384 MET A O 1
ATOM 3038 N N . ILE A 1 385 ? -13.789 18.875 -19.047 1 92.94 385 ILE A N 1
ATOM 3039 C CA . ILE A 1 385 ? -13.812 19.906 -20.094 1 92.94 385 ILE A CA 1
ATOM 3040 C C . ILE A 1 385 ? -12.703 19.641 -21.109 1 92.94 385 ILE A C 1
ATOM 3042 O O . ILE A 1 385 ? -12.922 19.75 -22.312 1 92.94 385 ILE A O 1
ATOM 3046 N N . GLU A 1 386 ? -11.555 19.25 -20.641 1 92.19 386 GLU A N 1
ATOM 3047 C CA . GLU A 1 386 ? -10.414 18.984 -21.516 1 92.19 386 GLU A CA 1
ATOM 3048 C C . GLU A 1 386 ? -10.656 17.766 -22.375 1 92.19 386 GLU A C 1
ATOM 3050 O O . GLU A 1 386 ? -10.188 17.688 -23.516 1 92.19 386 GLU A O 1
ATOM 3055 N N . ASN A 1 387 ? -11.391 16.844 -21.828 1 94.19 387 ASN A N 1
ATOM 3056 C CA . ASN A 1 387 ? -11.617 15.586 -22.531 1 94.19 387 ASN A CA 1
ATOM 3057 C C . ASN A 1 387 ? -13.039 15.508 -23.078 1 94.19 387 ASN A C 1
ATOM 3059 O O . ASN A 1 387 ? -13.492 14.438 -23.484 1 94.19 387 ASN A O 1
ATOM 3063 N N . PHE A 1 388 ? -13.68 16.625 -23.125 1 93.69 388 PHE A N 1
ATOM 3064 C CA . PHE A 1 388 ? -15.102 16.656 -23.469 1 93.69 388 PHE A CA 1
ATOM 3065 C C . PHE A 1 388 ? -15.344 16.078 -24.844 1 93.69 388 PHE A C 1
ATOM 3067 O O . PHE A 1 388 ? -16.203 15.211 -25.016 1 93.69 388 PHE A O 1
ATOM 3074 N N . PRO A 1 389 ? -14.531 16.406 -25.844 1 93.06 389 PRO A N 1
ATOM 3075 C CA . PRO A 1 389 ? -14.766 15.836 -27.172 1 93.06 389 PRO A CA 1
ATOM 3076 C C . PRO A 1 389 ? -14.539 14.328 -27.219 1 93.06 389 PRO A C 1
ATOM 3078 O O . PRO A 1 389 ? -15.289 13.609 -27.875 1 93.06 389 PRO A O 1
ATOM 3081 N N . ALA A 1 390 ? -13.539 13.914 -26.516 1 94.12 390 ALA A N 1
ATOM 3082 C CA . ALA A 1 390 ? -13.227 12.492 -26.5 1 94.12 390 ALA A CA 1
ATOM 3083 C C . ALA A 1 390 ? -14.328 11.695 -25.812 1 94.12 390 ALA A C 1
ATOM 3085 O O . ALA A 1 390 ? -14.695 10.609 -26.266 1 94.12 390 ALA A O 1
ATOM 3086 N N . VAL A 1 391 ? -14.852 12.242 -24.719 1 95.06 391 VAL A N 1
ATOM 3087 C CA . VAL A 1 391 ? -15.891 11.562 -23.953 1 95.06 391 VAL A CA 1
ATOM 3088 C C . VAL A 1 391 ? -17.172 11.469 -24.797 1 95.06 391 VAL A C 1
ATOM 3090 O O . VAL A 1 391 ? -17.781 10.398 -24.891 1 95.06 391 VAL A O 1
ATOM 3093 N N . LEU A 1 392 ? -17.562 12.539 -25.484 1 93.38 392 LEU A N 1
ATOM 3094 C CA . LEU A 1 392 ? -18.781 12.57 -26.281 1 93.38 392 LEU A CA 1
ATOM 3095 C C . LEU A 1 392 ? -18.688 11.617 -27.469 1 93.38 392 LEU A C 1
ATOM 3097 O O . LEU A 1 392 ? -19.625 10.875 -27.766 1 93.38 392 LEU A O 1
ATOM 3101 N N . THR A 1 393 ? -17.531 11.617 -28.094 1 92.69 393 THR A N 1
ATOM 3102 C CA . THR A 1 393 ? -17.328 10.758 -29.25 1 92.69 393 THR A CA 1
ATOM 3103 C C . THR A 1 393 ? -17.344 9.289 -28.844 1 92.69 393 THR A C 1
ATOM 3105 O O . THR A 1 393 ? -17.938 8.453 -29.531 1 92.69 393 THR A O 1
ATOM 3108 N N . CYS A 1 394 ? -16.656 9.039 -27.812 1 93.5 394 CYS A N 1
ATOM 3109 C CA . CYS A 1 394 ? -16.594 7.66 -27.344 1 93.5 394 CYS A CA 1
ATOM 3110 C C . CYS A 1 394 ? -17.969 7.148 -26.953 1 93.5 394 CYS A C 1
ATOM 3112 O O . CYS A 1 394 ? -18.344 6.027 -27.312 1 93.5 394 CYS A O 1
ATOM 3114 N N . LEU A 1 395 ? -18.719 7.953 -26.234 1 93.06 395 LEU A N 1
ATOM 3115 C CA . LEU A 1 395 ? -20.031 7.551 -25.766 1 93.06 395 LEU A CA 1
ATOM 3116 C C . LEU A 1 395 ? -20.984 7.379 -26.953 1 93.06 395 LEU A C 1
ATOM 3118 O O . LEU A 1 395 ? -21.875 6.52 -26.922 1 93.06 395 LEU A O 1
ATOM 3122 N N . SER A 1 396 ? -20.844 8.148 -27.969 1 90.31 396 SER A N 1
ATOM 3123 C CA . SER A 1 396 ? -21.688 8.062 -29.141 1 90.31 396 SER A CA 1
ATOM 3124 C C . SER A 1 396 ? -21.422 6.773 -29.922 1 90.31 396 SER A C 1
ATOM 3126 O O . SER A 1 396 ? -22.328 6.23 -30.562 1 90.31 396 SER A O 1
ATOM 3128 N N . ASN A 1 397 ? -20.188 6.289 -29.812 1 89.94 397 ASN A N 1
ATOM 3129 C CA . ASN A 1 397 ? -19.781 5.105 -30.562 1 89.94 397 ASN A CA 1
ATOM 3130 C C . ASN A 1 397 ? -20.141 3.822 -29.828 1 89.94 397 ASN A C 1
ATOM 3132 O O . ASN A 1 397 ? -20.203 2.748 -30.422 1 89.94 397 ASN A O 1
ATOM 3136 N N . ILE A 1 398 ? -20.344 3.963 -28.578 1 88.56 398 ILE A N 1
ATOM 3137 C CA . ILE A 1 398 ? -20.672 2.785 -27.781 1 88.56 398 ILE A CA 1
ATOM 3138 C C . ILE A 1 398 ? -22.188 2.613 -27.703 1 88.56 398 ILE A C 1
ATOM 3140 O O . ILE A 1 398 ? -22.906 3.547 -27.344 1 88.56 398 ILE A O 1
ATOM 3144 N N . SER A 1 399 ? -22.734 1.497 -28.047 1 83.56 399 SER A N 1
ATOM 3145 C CA . SER A 1 399 ? -24.172 1.269 -28.141 1 83.56 399 SER A CA 1
ATOM 3146 C C . SER A 1 399 ? -24.734 0.749 -26.828 1 83.56 399 SER A C 1
ATOM 3148 O O . SER A 1 399 ? -25.938 0.468 -26.734 1 83.56 399 SER A O 1
ATOM 3150 N N . ASN A 1 400 ? -24.094 0.746 -25.766 1 86.06 400 ASN A N 1
ATOM 3151 C CA . ASN A 1 400 ? -24.547 0.338 -24.438 1 86.06 400 ASN A CA 1
ATOM 3152 C C . ASN A 1 400 ? -25.531 1.346 -23.859 1 86.06 400 ASN A C 1
ATOM 3154 O O . ASN A 1 400 ? -25.391 2.553 -24.047 1 86.06 400 ASN A O 1
ATOM 3158 N N . PRO A 1 401 ? -26.672 0.927 -23.328 1 86.06 401 PRO A N 1
ATOM 3159 C CA . PRO A 1 401 ? -27.672 1.845 -22.781 1 86.06 401 PRO A CA 1
ATOM 3160 C C . PRO A 1 401 ? -27.062 2.836 -21.781 1 86.06 401 PRO A C 1
ATOM 3162 O O . PRO A 1 401 ? -27.484 3.996 -21.734 1 86.06 401 PRO A O 1
ATOM 3165 N N . THR A 1 402 ? -26.203 2.363 -21.016 1 90.25 402 THR A N 1
ATOM 3166 C CA . THR A 1 402 ? -25.578 3.26 -20.062 1 90.25 402 THR A CA 1
ATOM 3167 C C . THR A 1 402 ? -24.812 4.367 -20.781 1 90.25 402 THR A C 1
ATOM 3169 O O . THR A 1 402 ? -24.859 5.527 -20.359 1 90.25 402 THR A O 1
ATOM 3172 N N . ALA A 1 403 ? -24.172 4.062 -21.844 1 92.38 403 ALA A N 1
ATOM 3173 C CA . ALA A 1 403 ? -23.406 5.035 -22.609 1 92.38 403 ALA A CA 1
ATOM 3174 C C . ALA A 1 403 ? -24.328 6.051 -23.281 1 92.38 403 ALA A C 1
ATOM 3176 O O . ALA A 1 403 ? -24.016 7.238 -23.344 1 92.38 403 ALA A O 1
ATOM 3177 N N . VAL A 1 404 ? -25.469 5.562 -23.719 1 90.12 404 VAL A N 1
ATOM 3178 C CA . VAL A 1 404 ? -26.438 6.43 -24.391 1 90.12 404 VAL A CA 1
ATOM 3179 C C . VAL A 1 404 ? -27 7.43 -23.375 1 90.12 404 VAL A C 1
ATOM 3181 O O . VAL A 1 404 ? -27.156 8.609 -23.688 1 90.12 404 VAL A O 1
ATOM 3184 N N . GLY A 1 405 ? -27.312 6.887 -22.203 1 90.06 405 GLY A N 1
ATOM 3185 C CA . GLY A 1 405 ? -27.812 7.766 -21.156 1 90.06 405 GLY A CA 1
ATOM 3186 C C . GLY A 1 405 ? -26.812 8.836 -20.75 1 90.06 405 GLY A C 1
ATOM 3187 O O . GLY A 1 405 ? -27.172 10 -20.578 1 90.06 405 GLY A O 1
ATOM 3188 N N . LEU A 1 406 ? -25.578 8.469 -20.594 1 94.44 406 LEU A N 1
ATOM 3189 C CA . LEU A 1 406 ? -24.516 9.406 -20.219 1 94.44 406 LEU A CA 1
ATOM 3190 C C . LEU A 1 406 ? -24.312 10.453 -21.297 1 94.44 406 LEU A C 1
ATOM 3192 O O . LEU A 1 406 ? -24.141 11.641 -21 1 94.44 406 LEU A O 1
ATOM 3196 N N . HIS A 1 407 ? -24.344 9.984 -22.547 1 93.19 407 HIS A N 1
ATOM 3197 C CA . HIS A 1 407 ? -24.172 10.883 -23.688 1 93.19 407 HIS A CA 1
ATOM 3198 C C . HIS A 1 407 ? -25.297 11.914 -23.734 1 93.19 407 HIS A C 1
ATOM 3200 O O . HIS A 1 407 ? -25.047 13.102 -23.938 1 93.19 407 HIS A O 1
ATOM 3206 N N . ALA A 1 408 ? -26.484 11.43 -23.469 1 90.19 408 ALA A N 1
ATOM 3207 C CA . ALA A 1 408 ? -27.641 12.305 -23.516 1 90.19 408 ALA A CA 1
ATOM 3208 C C . ALA A 1 408 ? -27.578 13.367 -22.422 1 90.19 408 ALA A C 1
ATOM 3210 O O . ALA A 1 408 ? -27.953 14.516 -22.641 1 90.19 408 ALA A O 1
ATOM 3211 N N . ASN A 1 409 ? -27.156 13 -21.312 1 92.31 409 ASN A N 1
ATOM 3212 C CA . ASN A 1 409 ? -27.078 13.922 -20.188 1 92.31 409 ASN A CA 1
ATOM 3213 C C . ASN A 1 409 ? -25.938 14.906 -20.328 1 92.31 409 ASN A C 1
ATOM 3215 O O . ASN A 1 409 ? -26.031 16.047 -19.875 1 92.31 409 ASN A O 1
ATOM 3219 N N . LEU A 1 410 ? -24.875 14.516 -20.969 1 93.19 410 LEU A N 1
ATOM 3220 C CA . LEU A 1 410 ? -23.703 15.367 -21.141 1 93.19 410 LEU A CA 1
ATOM 3221 C C . LEU A 1 410 ? -23.938 16.375 -22.266 1 93.19 410 LEU A C 1
ATOM 3223 O O . LEU A 1 410 ? -23.453 17.5 -22.203 1 93.19 410 LEU A O 1
ATOM 3227 N N . ALA A 1 411 ? -24.688 15.859 -23.234 1 90.94 411 ALA A N 1
ATOM 3228 C CA . ALA A 1 411 ? -24.922 16.703 -24.406 1 90.94 411 ALA A CA 1
ATOM 3229 C C . ALA A 1 411 ? -26.141 17.594 -24.188 1 90.94 411 ALA A C 1
ATOM 3231 O O . ALA A 1 411 ? -27.062 17.625 -25.016 1 90.94 411 ALA A O 1
ATOM 3232 N N . ARG A 1 412 ? -26.25 18.156 -23.078 1 90.25 412 ARG A N 1
ATOM 3233 C CA . ARG A 1 412 ? -27.281 19.141 -22.734 1 90.25 412 ARG A CA 1
ATOM 3234 C C . ARG A 1 412 ? -26.656 20.5 -22.438 1 90.25 412 ARG A C 1
ATOM 3236 O O . ARG A 1 412 ? -25.594 20.578 -21.828 1 90.25 412 ARG A O 1
ATOM 3243 N N . PHE A 1 413 ? -27.312 21.516 -22.844 1 90.62 413 PHE A N 1
ATOM 3244 C CA . PHE A 1 413 ? -26.797 22.875 -22.625 1 90.62 413 PHE A CA 1
ATOM 3245 C C . PHE A 1 413 ? -26.688 23.172 -21.125 1 90.62 413 PHE A C 1
ATOM 3247 O O . PHE A 1 413 ? -25.734 23.812 -20.688 1 90.62 413 PHE A O 1
ATOM 3254 N N . THR A 1 414 ? -27.719 22.719 -20.422 1 89.44 414 THR A N 1
ATOM 3255 C CA . THR A 1 414 ? -27.719 22.969 -18.984 1 89.44 414 THR A CA 1
ATOM 3256 C C . THR A 1 414 ? -26.5 22.359 -18.312 1 89.44 414 THR A C 1
ATOM 3258 O O . THR A 1 414 ? -25.906 22.953 -17.406 1 89.44 414 THR A O 1
ATOM 3261 N N . THR A 1 415 ? -26.094 21.156 -18.719 1 92.56 415 THR A N 1
ATOM 3262 C CA . THR A 1 415 ? -24.938 20.469 -18.156 1 92.56 415 THR A CA 1
ATOM 3263 C C . THR A 1 415 ? -23.656 21.219 -18.484 1 92.56 415 THR A C 1
ATOM 3265 O O . THR A 1 415 ? -22.797 21.391 -17.609 1 92.56 415 THR A O 1
ATOM 3268 N N . ILE A 1 416 ? -23.562 21.703 -19.625 1 93.81 416 ILE A N 1
ATOM 3269 C CA . ILE A 1 416 ? -22.375 22.422 -20.062 1 93.81 416 ILE A CA 1
ATOM 3270 C C . ILE A 1 416 ? -22.312 23.781 -19.344 1 93.81 416 ILE A C 1
ATOM 3272 O O . ILE A 1 416 ? -21.234 24.234 -18.953 1 93.81 416 ILE A O 1
ATOM 3276 N N . TYR A 1 417 ? -23.484 24.391 -19.25 1 93.56 417 TYR A N 1
ATOM 3277 C CA . TYR A 1 417 ? -23.547 25.641 -18.516 1 93.56 417 TYR A CA 1
ATOM 3278 C C . TYR A 1 417 ? -23.062 25.469 -17.078 1 93.56 417 TYR A C 1
ATOM 3280 O O . TYR A 1 417 ? -22.297 26.281 -16.578 1 93.56 417 TYR A O 1
ATOM 3288 N N . LEU A 1 418 ? -23.531 24.438 -16.484 1 94.06 418 LEU A N 1
ATOM 3289 C CA . LEU A 1 418 ? -23.141 24.156 -15.102 1 94.06 418 LEU A CA 1
ATOM 3290 C C . LEU A 1 418 ? -21.641 23.891 -15.008 1 94.06 418 LEU A C 1
ATOM 3292 O O . LEU A 1 418 ? -20.984 24.297 -14.031 1 94.06 418 LEU A O 1
ATOM 3296 N N . LEU A 1 419 ? -21.078 23.219 -15.953 1 94.44 419 LEU A N 1
ATOM 3297 C CA . LEU A 1 419 ? -19.641 22.969 -15.984 1 94.44 419 LEU A CA 1
ATOM 3298 C C . LEU A 1 419 ? -18.859 24.281 -15.992 1 94.44 419 LEU A C 1
ATOM 3300 O O . LEU A 1 419 ? -17.875 24.422 -15.266 1 94.44 419 LEU A O 1
ATOM 3304 N N . MET A 1 420 ? -19.359 25.156 -16.75 1 94.44 420 MET A N 1
ATOM 3305 C CA . MET A 1 420 ? -18.672 26.438 -16.859 1 94.44 420 MET A CA 1
ATOM 3306 C C . MET A 1 420 ? -18.828 27.266 -15.594 1 94.44 420 MET A C 1
ATOM 3308 O O . MET A 1 420 ? -17.906 27.969 -15.188 1 94.44 420 MET A O 1
ATOM 3312 N N . VAL A 1 421 ? -20 27.203 -15.023 1 94.31 421 VAL A N 1
ATOM 3313 C CA . VAL A 1 421 ? -20.266 27.938 -13.789 1 94.31 421 VAL A CA 1
ATOM 3314 C C . VAL A 1 421 ? -19.328 27.453 -12.688 1 94.31 421 VAL A C 1
ATOM 3316 O O . VAL A 1 421 ? -18.656 28.25 -12.039 1 94.31 421 VAL A O 1
ATOM 3319 N N . PHE A 1 422 ? -19.25 26.203 -12.531 1 93 422 PHE A N 1
ATOM 3320 C CA . PHE A 1 422 ? -18.469 25.656 -11.422 1 93 422 PHE A CA 1
ATOM 3321 C C . PHE A 1 422 ? -16.984 25.75 -11.719 1 93 422 PHE A C 1
ATOM 3323 O O . PHE A 1 422 ? -16.172 25.922 -10.805 1 93 422 PHE A O 1
ATOM 3330 N N . LYS A 1 423 ? -16.594 25.641 -12.953 1 92.88 423 LYS A N 1
ATOM 3331 C CA . LYS A 1 423 ? -15.203 25.922 -13.281 1 92.88 423 LYS A CA 1
ATOM 3332 C C . LYS A 1 423 ? -14.797 27.312 -12.844 1 92.88 423 LYS A C 1
ATOM 3334 O O . LYS A 1 423 ? -13.727 27.516 -12.258 1 92.88 423 LYS A O 1
ATOM 3339 N N . THR A 1 424 ? -15.672 28.203 -13.102 1 92.69 424 THR A N 1
ATOM 3340 C CA . THR A 1 424 ? -15.391 29.609 -12.789 1 92.69 424 THR A CA 1
ATOM 3341 C C . THR A 1 424 ? -15.336 29.828 -11.281 1 92.69 424 THR A C 1
ATOM 3343 O O . THR A 1 424 ? -14.391 30.422 -10.766 1 92.69 424 THR A O 1
ATOM 3346 N N . PHE A 1 425 ? -16.328 29.359 -10.578 1 92.44 425 PHE A N 1
ATOM 3347 C CA . PHE A 1 425 ? -16.422 29.578 -9.133 1 92.44 425 PHE A CA 1
ATOM 3348 C C . PHE A 1 425 ? -15.289 28.859 -8.414 1 92.44 425 PHE A C 1
ATOM 3350 O O . PHE A 1 425 ? -14.625 29.438 -7.547 1 92.44 425 PHE A O 1
ATOM 3357 N N . LEU A 1 426 ? -15.016 27.594 -8.766 1 90.25 426 LEU A N 1
ATOM 3358 C CA . LEU A 1 426 ? -14.047 26.781 -8.039 1 90.25 426 LEU A CA 1
ATOM 3359 C C . LEU A 1 426 ? -12.617 27.219 -8.375 1 90.25 426 LEU A C 1
ATOM 3361 O O . LEU A 1 426 ? -11.711 27.062 -7.559 1 90.25 426 LEU A O 1
ATOM 3365 N N . SER A 1 427 ? -12.414 27.734 -9.523 1 90.06 427 SER A N 1
ATOM 3366 C CA . SER A 1 427 ? -11.086 28.203 -9.914 1 90.06 427 SER A CA 1
ATOM 3367 C C . SER A 1 427 ? -10.641 29.375 -9.055 1 90.06 427 SER A C 1
ATOM 3369 O O . SER A 1 427 ? -9.445 29.547 -8.789 1 90.06 427 SER A O 1
ATOM 3371 N N . VAL A 1 428 ? -11.594 30.141 -8.641 1 91.5 428 VAL A N 1
ATOM 3372 C CA . VAL A 1 428 ? -11.297 31.312 -7.82 1 91.5 428 VAL A CA 1
ATOM 3373 C C . VAL A 1 428 ? -10.805 30.859 -6.449 1 91.5 428 VAL A C 1
ATOM 3375 O O . VAL A 1 428 ? -9.969 31.531 -5.836 1 91.5 428 VAL A O 1
ATOM 3378 N N . THR A 1 429 ? -11.211 29.719 -5.973 1 90.31 429 THR A N 1
ATOM 3379 C CA . THR A 1 429 ? -10.883 29.266 -4.625 1 90.31 429 THR A CA 1
ATOM 3380 C C . THR A 1 429 ? -9.648 28.375 -4.641 1 90.31 429 THR A C 1
ATOM 3382 O O . THR A 1 429 ? -9.141 27.984 -3.586 1 90.31 429 THR A O 1
ATOM 3385 N N . GLU A 1 430 ? -9.109 28.016 -5.766 1 88.25 430 GLU A N 1
ATOM 3386 C CA . GLU A 1 430 ? -8.023 27.062 -5.898 1 88.25 430 GLU A CA 1
ATOM 3387 C C . GLU A 1 430 ? -6.762 27.547 -5.195 1 88.25 430 GLU A C 1
ATOM 3389 O O . GLU A 1 430 ? -6.086 26.781 -4.512 1 88.25 430 GLU A O 1
ATOM 3394 N N . SER A 1 431 ? -6.457 28.797 -5.387 1 87.38 431 SER A N 1
ATOM 3395 C CA . SER A 1 431 ? -5.238 29.359 -4.801 1 87.38 431 SER A CA 1
ATOM 3396 C C . SER A 1 431 ? -5.312 29.359 -3.277 1 87.38 431 SER A C 1
ATOM 3398 O O . SER A 1 431 ? -4.32 29.094 -2.6 1 87.38 431 SER A O 1
ATOM 3400 N N . LEU A 1 432 ? -6.457 29.766 -2.773 1 88.62 432 LEU A N 1
ATOM 3401 C CA . LEU A 1 432 ? -6.645 29.75 -1.326 1 88.62 432 LEU A CA 1
ATOM 3402 C C . LEU A 1 432 ? -6.527 28.328 -0.783 1 88.62 432 LEU A C 1
ATOM 3404 O O . LEU A 1 432 ? -5.93 28.109 0.275 1 88.62 432 LEU A O 1
ATOM 3408 N N . HIS A 1 433 ? -7.035 27.422 -1.495 1 86.81 433 HIS A N 1
ATOM 3409 C CA . HIS A 1 433 ? -6.965 26.031 -1.103 1 86.81 433 HIS A CA 1
ATOM 3410 C C . HIS A 1 433 ? -5.52 25.547 -1.01 1 86.81 433 HIS A C 1
ATOM 3412 O O . HIS A 1 433 ? -5.137 24.891 -0.036 1 86.81 433 HIS A O 1
ATOM 3418 N N . LYS A 1 434 ? -4.715 25.828 -1.955 1 86.19 434 LYS A N 1
ATOM 3419 C CA . LYS A 1 434 ? -3.311 25.422 -1.983 1 86.19 434 LYS A CA 1
ATOM 3420 C C . LYS A 1 434 ? -2.527 26.094 -0.858 1 86.19 434 LYS A C 1
ATOM 3422 O O . LYS A 1 434 ? -1.674 25.469 -0.229 1 86.19 434 LYS A O 1
ATOM 3427 N N . TYR A 1 435 ? -2.885 27.328 -0.643 1 88.06 435 TYR A N 1
ATOM 3428 C CA . TYR A 1 435 ? -2.197 28.078 0.4 1 88.06 435 TYR A CA 1
ATOM 3429 C C . TYR A 1 435 ? -2.467 27.484 1.774 1 88.06 435 TYR A C 1
ATOM 3431 O O . TYR A 1 435 ? -1.549 27.328 2.584 1 88.06 435 TYR A O 1
ATOM 3439 N N . LEU A 1 436 ? -3.674 27.141 2.021 1 88.56 436 LEU A N 1
ATOM 3440 C CA . LEU A 1 436 ? -4.078 26.641 3.332 1 88.56 436 LEU A CA 1
ATOM 3441 C C . LEU A 1 436 ? -3.473 25.266 3.6 1 88.56 436 LEU A C 1
ATOM 3443 O O . LEU A 1 436 ? -3.398 24.828 4.75 1 88.56 436 LEU A O 1
ATOM 3447 N N . GLN A 1 437 ? -3.002 24.578 2.588 1 83.94 437 GLN A N 1
ATOM 3448 C CA . GLN A 1 437 ? -2.436 23.25 2.736 1 83.94 437 GLN A CA 1
ATOM 3449 C C . GLN A 1 437 ? -0.926 23.312 2.943 1 83.94 437 GLN A C 1
ATOM 3451 O O . GLN A 1 437 ? -0.304 22.312 3.312 1 83.94 437 GLN A O 1
ATOM 3456 N N . SER A 1 438 ? -0.399 24.453 2.842 1 82.06 438 SER A N 1
ATOM 3457 C CA . SER A 1 438 ? 1.045 24.594 2.994 1 82.06 438 SER A CA 1
ATOM 3458 C C . SER A 1 438 ? 1.448 24.594 4.465 1 82.06 438 SER A C 1
ATOM 3460 O O . SER A 1 438 ? 0.617 24.844 5.344 1 82.06 438 SER A O 1
ATOM 3462 N N . GLU A 1 439 ? 2.65 24.266 4.867 1 74.62 439 GLU A N 1
ATOM 3463 C CA . GLU A 1 439 ? 3.129 24.156 6.242 1 74.62 439 GLU A CA 1
ATOM 3464 C C . GLU A 1 439 ? 3.402 25.531 6.844 1 74.62 439 GLU A C 1
ATOM 3466 O O . GLU A 1 439 ? 3.246 25.734 8.055 1 74.62 439 GLU A O 1
ATOM 3471 N N . THR A 1 440 ? 3.807 26.484 6.094 1 74.25 440 THR A N 1
ATOM 3472 C CA . THR A 1 440 ? 4.219 27.75 6.695 1 74.25 440 THR A CA 1
ATOM 3473 C C . THR A 1 440 ? 3.172 28.844 6.449 1 74.25 440 THR A C 1
ATOM 3475 O O . THR A 1 440 ? 3.512 29.969 6.082 1 74.25 440 THR A O 1
ATOM 3478 N N . VAL A 1 441 ? 1.958 28.359 6.852 1 81.25 441 VAL A N 1
ATOM 3479 C CA . VAL A 1 441 ? 0.854 29.281 6.609 1 81.25 441 VAL A CA 1
ATOM 3480 C C . VAL A 1 441 ? 0.72 30.25 7.789 1 81.25 441 VAL A C 1
ATOM 3482 O O . VAL A 1 441 ? 0.917 29.859 8.945 1 81.25 441 VAL A O 1
ATOM 3485 N N . ASP A 1 442 ? 0.552 31.469 7.445 1 85.81 442 ASP A N 1
ATOM 3486 C CA . ASP A 1 442 ? 0.31 32.531 8.43 1 85.81 442 ASP A CA 1
ATOM 3487 C C . ASP A 1 442 ? -1.161 32.938 8.438 1 85.81 442 ASP A C 1
ATOM 3489 O O . ASP A 1 442 ? -1.803 33 7.391 1 85.81 442 ASP A O 1
ATOM 3493 N N . LEU A 1 443 ? -1.723 33.156 9.594 1 87.06 443 LEU A N 1
ATOM 3494 C CA . LEU A 1 443 ? -3.145 33.438 9.758 1 87.06 443 LEU A CA 1
ATOM 3495 C C . LEU A 1 443 ? -3.523 34.75 9.102 1 87.06 443 LEU A C 1
ATOM 3497 O O . LEU A 1 443 ? -4.602 34.875 8.516 1 87.06 443 LEU A O 1
ATOM 3501 N N . ALA A 1 444 ? -2.662 35.688 9.25 1 87.06 444 ALA A N 1
ATOM 3502 C CA . ALA A 1 444 ? -2.957 37 8.672 1 87.06 444 ALA A CA 1
ATOM 3503 C C . ALA A 1 444 ? -3.07 36.906 7.152 1 87.06 444 ALA A C 1
ATOM 3505 O O . ALA A 1 444 ? -3.99 37.5 6.559 1 87.06 444 ALA A O 1
ATOM 3506 N N . LYS A 1 445 ? -2.148 36.25 6.613 1 86.31 445 LYS A N 1
ATOM 3507 C CA . LYS A 1 445 ? -2.17 36.094 5.164 1 86.31 445 LYS A CA 1
ATOM 3508 C C . LYS A 1 445 ? -3.365 35.25 4.723 1 86.31 445 LYS A C 1
ATOM 3510 O O . LYS A 1 445 ? -3.947 35.5 3.664 1 86.31 445 LYS A O 1
ATOM 3515 N N . ALA A 1 446 ? -3.666 34.25 5.477 1 89.12 446 ALA A N 1
ATOM 3516 C CA . ALA A 1 446 ? -4.828 33.406 5.172 1 89.12 446 ALA A CA 1
ATOM 3517 C C . ALA A 1 446 ? -6.109 34.25 5.164 1 89.12 446 ALA A C 1
ATOM 3519 O O . ALA A 1 446 ? -6.965 34.062 4.297 1 89.12 446 ALA A O 1
ATOM 3520 N N . GLU A 1 447 ? -6.227 35.094 6.121 1 86.69 447 GLU A N 1
ATOM 3521 C CA . GLU A 1 447 ? -7.395 35.969 6.199 1 86.69 447 GLU A CA 1
ATOM 3522 C C . GLU A 1 447 ? -7.441 36.938 5.02 1 86.69 447 GLU A C 1
ATOM 3524 O O . GLU A 1 447 ? -8.523 37.25 4.504 1 86.69 447 GLU A O 1
ATOM 3529 N N . GLU A 1 448 ? -6.34 37.438 4.715 1 85 448 GLU A N 1
ATOM 3530 C CA . GLU A 1 448 ? -6.266 38.344 3.562 1 85 448 GLU A CA 1
ATOM 3531 C C . GLU A 1 448 ? -6.707 37.625 2.287 1 85 448 GLU A C 1
ATOM 3533 O O . GLU A 1 448 ? -7.457 38.188 1.486 1 85 448 GLU A O 1
ATOM 3538 N N . PHE A 1 449 ? -6.199 36.469 2.1 1 88.19 449 PHE A N 1
ATOM 3539 C CA . PHE A 1 449 ? -6.551 35.688 0.916 1 88.19 449 PHE A CA 1
ATOM 3540 C C . PHE A 1 449 ? -8.039 35.344 0.913 1 88.19 449 PHE A C 1
ATOM 3542 O O . PHE A 1 449 ? -8.688 35.406 -0.134 1 88.19 449 PHE A O 1
ATOM 3549 N N . LYS A 1 450 ? -8.539 34.969 2.004 1 89.44 450 LYS A N 1
ATOM 3550 C CA . LYS A 1 450 ? -9.969 34.688 2.129 1 89.44 450 LYS A CA 1
ATOM 3551 C C . LYS A 1 450 ? -10.812 35.875 1.737 1 89.44 450 LYS A C 1
ATOM 3553 O O . LYS A 1 450 ? -11.781 35.75 0.989 1 89.44 450 LYS A O 1
ATOM 3558 N N . CYS A 1 451 ? -10.445 37.062 2.283 1 88 451 CYS A N 1
ATOM 3559 C CA . CYS A 1 451 ? -11.18 38.281 1.979 1 88 451 CYS A CA 1
ATOM 3560 C C . CYS A 1 451 ? -11.086 38.625 0.496 1 88 451 CYS A C 1
ATOM 3562 O O . CYS A 1 451 ? -12.062 39.094 -0.103 1 88 451 CYS A O 1
ATOM 3564 N N . ALA A 1 452 ? -9.922 38.406 -0.013 1 90 452 ALA A N 1
ATOM 3565 C CA . ALA A 1 452 ? -9.734 38.625 -1.441 1 90 452 ALA A CA 1
ATOM 3566 C C . ALA A 1 452 ? -10.625 37.719 -2.273 1 90 452 ALA A C 1
ATOM 3568 O O . ALA A 1 452 ? -11.211 38.156 -3.271 1 90 452 ALA A O 1
ATOM 3569 N N . VAL A 1 453 ? -10.672 36.469 -1.87 1 93.12 453 VAL A N 1
ATOM 3570 C CA . VAL A 1 453 ? -11.516 35.5 -2.562 1 93.12 453 VAL A CA 1
ATOM 3571 C C . VAL A 1 453 ? -12.984 35.906 -2.443 1 93.12 453 VAL A C 1
ATOM 3573 O O . VAL A 1 453 ? -13.727 35.875 -3.426 1 93.12 453 VAL A O 1
ATOM 3576 N N . CYS A 1 454 ? -13.406 36.375 -1.275 1 91.5 454 CYS A N 1
ATOM 3577 C CA . CYS A 1 454 ? -14.781 36.781 -1.049 1 91.5 454 CYS A CA 1
ATOM 3578 C C . CYS A 1 454 ? -15.125 38.031 -1.896 1 91.5 454 CYS A C 1
ATOM 3580 O O . CYS A 1 454 ? -16.203 38.094 -2.49 1 91.5 454 CYS A O 1
ATOM 3582 N N . ALA A 1 455 ? -14.242 38.906 -1.977 1 92.19 455 ALA A N 1
ATOM 3583 C CA . ALA A 1 455 ? -14.453 40.094 -2.773 1 92.19 455 ALA A CA 1
ATOM 3584 C C . ALA A 1 455 ? -14.562 39.781 -4.258 1 92.19 455 ALA A C 1
ATOM 3586 O O . ALA A 1 455 ? -15.398 40.344 -4.969 1 92.19 455 ALA A O 1
ATOM 3587 N N . THR A 1 456 ? -13.719 38.906 -4.637 1 93.94 456 THR A N 1
ATOM 3588 C CA . THR A 1 456 ? -13.742 38.5 -6.039 1 93.94 456 THR A CA 1
A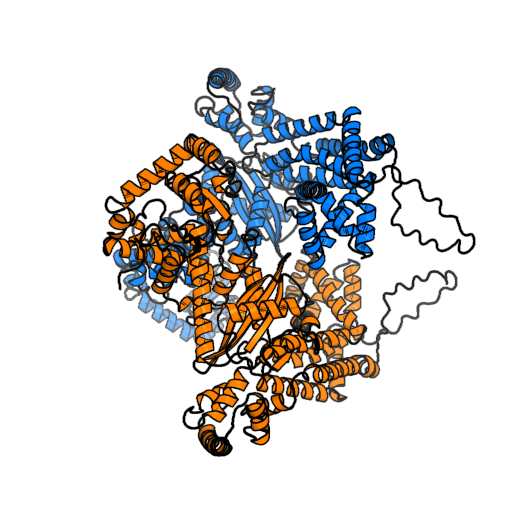TOM 3589 C C . THR A 1 456 ? -15.062 37.812 -6.383 1 93.94 456 THR A C 1
ATOM 3591 O O . THR A 1 456 ? -15.633 38.062 -7.449 1 93.94 456 THR A O 1
ATOM 3594 N N . LEU A 1 457 ? -15.523 37 -5.527 1 94.38 457 LEU A N 1
ATOM 3595 C CA . LEU A 1 457 ? -16.781 36.312 -5.742 1 94.38 457 LEU A CA 1
ATOM 3596 C C . LEU A 1 457 ? -17.953 37.281 -5.746 1 94.38 457 LEU A C 1
ATOM 3598 O O . LEU A 1 457 ? -18.891 37.125 -6.527 1 94.38 457 LEU A O 1
ATOM 3602 N N . LYS A 1 458 ? -17.891 38.25 -4.941 1 93.69 458 LYS A N 1
ATOM 3603 C CA . LYS A 1 458 ? -18.938 39.281 -4.895 1 93.69 458 LYS A CA 1
ATOM 3604 C C . LYS A 1 458 ? -18.953 40.094 -6.176 1 93.69 458 LYS A C 1
ATOM 3606 O O . LYS A 1 458 ? -20.016 40.531 -6.641 1 93.69 458 LYS A O 1
ATOM 3611 N N . GLU A 1 459 ? -17.812 40.281 -6.703 1 92.44 459 GLU A N 1
ATOM 3612 C CA . GLU A 1 459 ? -17.703 41 -7.965 1 92.44 459 GLU A CA 1
ATOM 3613 C C . GLU A 1 459 ? -18.281 40.188 -9.117 1 92.44 459 GLU A C 1
ATOM 3615 O O . GLU A 1 459 ? -18.672 40.75 -10.148 1 92.44 459 GLU A O 1
ATOM 3620 N N . MET A 1 460 ? -18.344 38.969 -8.938 1 93.38 460 MET A N 1
ATOM 3621 C CA . MET A 1 460 ? -18.844 38.094 -9.992 1 93.38 460 MET A CA 1
ATOM 3622 C C . MET A 1 460 ? -20.375 38.094 -10.016 1 93.38 460 MET A C 1
ATOM 3624 O O . MET A 1 460 ? -20.984 37.562 -10.953 1 93.38 460 MET A O 1
ATOM 3628 N N . ARG A 1 461 ? -20.938 38.688 -8.953 1 92.56 461 ARG A N 1
ATOM 3629 C CA . ARG A 1 461 ? -22.391 38.75 -8.906 1 92.56 461 ARG A CA 1
ATOM 3630 C C . ARG A 1 461 ? -22.906 39.875 -9.805 1 92.56 461 ARG A C 1
ATOM 3632 O O . ARG A 1 461 ? -23.625 40.781 -9.344 1 92.56 461 ARG A O 1
ATOM 3639 N N . THR A 1 462 ? -22.438 40.031 -11.016 1 89.31 462 THR A N 1
ATOM 3640 C CA . THR A 1 462 ? -22.828 41.031 -11.984 1 89.31 462 THR A CA 1
ATOM 3641 C C . THR A 1 462 ? -23.391 40.406 -13.258 1 89.31 462 THR A C 1
ATOM 3643 O O . THR A 1 462 ? -23.078 39.25 -13.555 1 89.31 462 THR A O 1
ATOM 3646 N N . ASP A 1 463 ? -24.125 41.156 -13.969 1 86.62 463 ASP A N 1
ATOM 3647 C CA . ASP A 1 463 ? -24.781 40.656 -15.18 1 86.62 463 ASP A CA 1
ATOM 3648 C C . ASP A 1 463 ? -23.75 40.406 -16.281 1 86.62 463 ASP A C 1
ATOM 3650 O O . ASP A 1 463 ? -23.828 39.375 -16.984 1 86.62 463 ASP A O 1
ATOM 3654 N N . PRO A 1 464 ? -22.766 41.188 -16.312 1 89.94 464 PRO A N 1
ATOM 3655 C CA . PRO A 1 464 ? -21.781 40.938 -17.359 1 89.94 464 PRO A CA 1
ATOM 3656 C C . PRO A 1 464 ? -21.047 39.594 -17.156 1 89.94 464 PRO A C 1
ATOM 3658 O O . PRO A 1 464 ? -20.766 38.906 -18.125 1 89.94 464 PRO A O 1
ATOM 3661 N N . LYS A 1 465 ? -20.75 39.281 -15.969 1 91.88 465 LYS A N 1
ATOM 3662 C CA . LYS A 1 465 ? -20.031 38.031 -15.719 1 91.88 465 LYS A CA 1
ATOM 3663 C C . LYS A 1 465 ? -20.922 36.844 -15.984 1 91.88 465 LYS A C 1
ATOM 3665 O O . LYS A 1 465 ? -20.469 35.812 -16.484 1 91.88 465 LYS A O 1
ATOM 3670 N N . ALA A 1 466 ? -22.141 36.938 -15.633 1 92.31 466 ALA A N 1
ATOM 3671 C CA . ALA A 1 466 ? -23.094 35.875 -15.922 1 92.31 466 ALA A CA 1
ATOM 3672 C C . ALA A 1 466 ? -23.219 35.656 -17.422 1 92.31 466 ALA A C 1
ATOM 3674 O O . ALA A 1 466 ? -23.344 34.5 -17.875 1 92.31 466 ALA A O 1
ATOM 3675 N N . THR A 1 467 ? -23.188 36.719 -18.141 1 92.06 467 THR A N 1
ATOM 3676 C CA . THR A 1 467 ? -23.281 36.625 -19.594 1 92.06 467 THR A CA 1
ATOM 3677 C C . THR A 1 467 ? -22.016 36 -20.172 1 92.06 467 THR A C 1
ATOM 3679 O O . THR A 1 467 ? -22.078 35.25 -21.156 1 92.06 467 THR A O 1
ATOM 3682 N N . GLU A 1 468 ? -20.984 36.375 -19.578 1 92.94 468 GLU A N 1
ATOM 3683 C CA . GLU A 1 468 ? -19.719 35.812 -20.016 1 92.94 468 GLU A CA 1
ATOM 3684 C C . GLU A 1 468 ? -19.719 34.281 -19.875 1 92.94 468 GLU A C 1
ATOM 3686 O O . GLU A 1 468 ? -19.281 33.562 -20.781 1 92.94 468 GLU A O 1
ATOM 3691 N N . VAL A 1 469 ? -20.188 33.781 -18.75 1 93.94 469 VAL A N 1
ATOM 3692 C CA . VAL A 1 469 ? -20.234 32.344 -18.5 1 93.94 469 VAL A CA 1
ATOM 3693 C C . VAL A 1 469 ? -21.203 31.688 -19.469 1 93.94 469 VAL A C 1
ATOM 3695 O O . VAL A 1 469 ? -20.938 30.594 -19.984 1 93.94 469 VAL A O 1
ATOM 3698 N N . TYR A 1 470 ? -22.297 32.344 -19.719 1 92.81 470 TYR A N 1
ATOM 3699 C CA . TYR A 1 470 ? -23.281 31.844 -20.672 1 92.81 470 TYR A CA 1
ATOM 3700 C C . TYR A 1 470 ? -22.688 31.75 -22.078 1 92.81 470 TYR A C 1
ATOM 3702 O O . TYR A 1 470 ? -22.906 30.766 -22.781 1 92.81 470 TYR A O 1
ATOM 3710 N N . ASP A 1 471 ? -21.938 32.781 -22.438 1 92.19 471 ASP A N 1
ATOM 3711 C CA . ASP A 1 471 ? -21.328 32.812 -23.766 1 92.19 471 ASP A CA 1
ATOM 3712 C C . ASP A 1 471 ? -20.281 31.719 -23.922 1 92.19 471 ASP A C 1
ATOM 3714 O O . ASP A 1 471 ? -20.125 31.125 -24.984 1 92.19 471 ASP A O 1
ATOM 3718 N N . ARG A 1 472 ? -19.578 31.516 -22.906 1 92.25 472 ARG A N 1
ATOM 3719 C CA . ARG A 1 472 ? -18.578 30.453 -22.938 1 92.25 472 ARG A CA 1
ATOM 3720 C C . ARG A 1 472 ? -19.25 29.094 -23.094 1 92.25 472 ARG A C 1
ATOM 3722 O O . ARG A 1 472 ? -18.75 28.219 -23.812 1 92.25 472 ARG A O 1
ATOM 3729 N N . ALA A 1 473 ? -20.328 28.891 -22.359 1 92.81 473 ALA A N 1
ATOM 3730 C CA . ALA A 1 473 ? -21.094 27.641 -22.484 1 92.81 473 ALA A CA 1
ATOM 3731 C C . ALA A 1 473 ? -21.641 27.469 -23.906 1 92.81 473 ALA A C 1
ATOM 3733 O O . ALA A 1 473 ? -21.609 26.375 -24.453 1 92.81 473 ALA A O 1
ATOM 3734 N N . LYS A 1 474 ? -22.141 28.578 -24.438 1 91.19 474 LYS A N 1
ATOM 3735 C CA . LYS A 1 474 ? -22.672 28.547 -25.797 1 91.19 474 LYS A CA 1
ATOM 3736 C C . LYS A 1 474 ? -21.578 28.219 -26.812 1 91.19 474 LYS A C 1
ATOM 3738 O O . LYS A 1 474 ? -21.812 27.469 -27.75 1 91.19 474 LYS A O 1
ATOM 3743 N N . ALA A 1 475 ? -20.484 28.766 -26.594 1 91.62 475 ALA A N 1
ATOM 3744 C CA . ALA A 1 475 ? -19.359 28.516 -27.5 1 91.62 475 ALA A CA 1
ATOM 3745 C C . ALA A 1 475 ? -18.969 27.031 -27.484 1 91.62 475 ALA A C 1
ATOM 3747 O O . ALA A 1 475 ? -18.688 26.453 -28.531 1 91.62 475 ALA A O 1
ATOM 3748 N N . LEU A 1 476 ? -18.938 26.484 -26.328 1 90.88 476 LEU A N 1
ATOM 3749 C CA . LEU A 1 476 ? -18.578 25.062 -26.203 1 90.88 476 LEU A CA 1
ATOM 3750 C C . LEU A 1 476 ? -19.656 24.188 -26.844 1 90.88 476 LEU A C 1
ATOM 3752 O O . LEU A 1 476 ? -19.344 23.156 -27.438 1 90.88 476 LEU A O 1
ATOM 3756 N N . CYS A 1 477 ? -20.891 24.594 -26.688 1 90.44 477 CYS A N 1
ATOM 3757 C CA . CYS A 1 477 ? -21.984 23.828 -27.297 1 90.44 477 CYS A CA 1
ATOM 3758 C C . CYS A 1 477 ? -21.922 23.906 -28.812 1 90.44 477 CYS A C 1
ATOM 3760 O O . CYS A 1 477 ? -22.172 22.906 -29.484 1 90.44 477 CYS A O 1
ATOM 3762 N N . GLU A 1 478 ? -21.594 25.047 -29.281 1 89.5 478 GLU A N 1
ATOM 3763 C CA . GLU A 1 478 ? -21.5 25.219 -30.719 1 89.5 478 GLU A CA 1
ATOM 3764 C C . GLU A 1 478 ? -20.344 24.422 -31.297 1 89.5 478 GLU A C 1
ATOM 3766 O O . GLU A 1 478 ? -20.453 23.844 -32.375 1 89.5 478 GLU A O 1
ATOM 3771 N N . THR A 1 479 ? -19.312 24.391 -30.578 1 88.75 479 THR A N 1
ATOM 3772 C CA . THR A 1 479 ? -18.125 23.656 -31.016 1 88.75 479 THR A CA 1
ATOM 3773 C C . THR A 1 479 ? -18.438 22.156 -31.141 1 88.75 479 THR A C 1
ATOM 3775 O O . THR A 1 479 ? -17.906 21.484 -32.031 1 88.75 479 THR A O 1
ATOM 3778 N N . HIS A 1 480 ? -19.344 21.672 -30.312 1 88.25 480 HIS A N 1
ATOM 3779 C CA . HIS A 1 480 ? -19.609 20.234 -30.297 1 88.25 480 HIS A CA 1
ATOM 3780 C C . HIS A 1 480 ? -21 19.938 -30.844 1 88.25 480 HIS A C 1
ATOM 3782 O O . HIS A 1 480 ? -21.516 18.828 -30.656 1 88.25 480 HIS A O 1
ATOM 3788 N N . GLN A 1 481 ? -21.641 20.906 -31.406 1 83.62 481 GLN A N 1
ATOM 3789 C CA . GLN A 1 481 ? -22.922 20.781 -32.094 1 83.62 481 GLN A CA 1
ATOM 3790 C C . GLN A 1 481 ? -24.016 20.312 -31.141 1 83.62 481 GLN A C 1
ATOM 3792 O O . GLN A 1 481 ? -24.766 19.391 -31.469 1 83.62 481 GLN A O 1
ATOM 3797 N N . ILE A 1 482 ? -24.016 20.828 -30.031 1 85.56 482 ILE A N 1
ATOM 3798 C CA . ILE A 1 482 ? -25.062 20.531 -29.047 1 85.56 482 ILE A CA 1
ATOM 3799 C C . ILE A 1 482 ? -26.156 21.609 -29.125 1 85.56 482 ILE A C 1
ATOM 3801 O O . ILE A 1 482 ? -25.859 22.797 -29.062 1 85.56 482 ILE A O 1
ATOM 3805 N N . PRO A 1 483 ? -27.375 21.156 -29.438 1 76.69 483 PRO A N 1
ATOM 3806 C CA . PRO A 1 483 ? -28.453 22.141 -29.578 1 76.69 483 PRO A CA 1
ATOM 3807 C C . PRO A 1 483 ? -28.734 22.891 -28.281 1 76.69 483 PRO A C 1
ATOM 3809 O O . PRO A 1 483 ? -28.594 22.312 -27.188 1 76.69 483 PRO A O 1
ATOM 3812 N N . GLU A 1 484 ? -28.859 24.172 -28.391 1 65.81 484 GLU A N 1
ATOM 3813 C CA . GLU A 1 484 ? -29.156 24.984 -27.234 1 65.81 484 GLU A CA 1
ATOM 3814 C C . GLU A 1 484 ? -30.5 24.594 -26.594 1 65.81 484 GLU A C 1
ATOM 3816 O O . GLU A 1 484 ? -30.625 24.562 -25.375 1 65.81 484 GLU A O 1
ATOM 3821 N N . SER A 1 485 ? -31.734 24.766 -27.297 1 57.94 485 SER A N 1
ATOM 3822 C CA . SER A 1 485 ? -33.062 24.641 -26.75 1 57.94 485 SER A CA 1
ATOM 3823 C C . SER A 1 485 ? -33.656 23.266 -27.016 1 57.94 485 SER A C 1
ATOM 3825 O O . SER A 1 485 ? -33.594 22.766 -28.141 1 57.94 485 SER A O 1
ATOM 3827 N N . CYS A 1 486 ? -33.625 22.297 -26.234 1 47.69 486 CYS A N 1
ATOM 3828 C CA . CYS A 1 486 ? -34.5 21.172 -26.547 1 47.69 486 CYS A CA 1
ATOM 3829 C C . CYS A 1 486 ? -35.969 21.594 -26.578 1 47.69 486 CYS A C 1
ATOM 3831 O O . CYS A 1 486 ? -36.469 22.156 -25.609 1 47.69 486 CYS A O 1
ATOM 3833 N N . VAL A 1 487 ? -36.594 21.938 -27.641 1 41.25 487 VAL A N 1
ATOM 3834 C CA . VAL A 1 487 ? -38.062 21.969 -27.734 1 41.25 487 VAL A CA 1
ATOM 3835 C C . VAL A 1 487 ? -38.625 20.688 -27.125 1 41.25 487 VAL A C 1
ATOM 3837 O O . VAL A 1 487 ? -38.156 19.594 -27.406 1 41.25 487 VAL A O 1
ATOM 3840 N N . PRO A 1 488 ? -39.406 20.812 -26.078 1 40.12 488 PRO A N 1
ATOM 3841 C CA . PRO A 1 488 ? -40.031 19.609 -25.516 1 40.12 488 PRO A CA 1
ATOM 3842 C C . PRO A 1 488 ? -40.625 18.703 -26.594 1 40.12 488 PRO A C 1
ATOM 3844 O O . PRO A 1 488 ? -41.25 19.172 -27.531 1 40.12 488 PRO A O 1
ATOM 3847 N N . ARG A 1 489 ? -40.219 17.656 -27 1 35.88 489 ARG A N 1
ATOM 3848 C CA . ARG A 1 489 ? -41 16.734 -27.812 1 35.88 489 ARG A CA 1
ATOM 3849 C C . ARG A 1 489 ? -42.438 16.609 -27.281 1 35.88 489 ARG A C 1
ATOM 3851 O O . ARG A 1 489 ? -42.656 16.359 -26.094 1 35.88 489 ARG A O 1
ATOM 3858 N N . GLN A 1 490 ? -43.531 17.203 -27.875 1 30.34 490 GLN A N 1
ATOM 3859 C CA . GLN A 1 490 ? -44.938 16.922 -27.625 1 30.34 490 GLN A CA 1
ATOM 3860 C C . GLN A 1 490 ? -45.219 15.422 -27.734 1 30.34 490 GLN A C 1
ATOM 3862 O O . GLN A 1 490 ? -45.219 14.867 -28.844 1 30.34 490 GLN A O 1
ATOM 3867 N N . ARG A 1 491 ? -44.812 14.547 -26.984 1 32.31 491 ARG A N 1
ATOM 3868 C CA . ARG A 1 491 ? -45.375 13.203 -27.062 1 32.31 491 ARG A CA 1
ATOM 3869 C C . ARG A 1 491 ? -46.906 13.242 -27.047 1 32.31 491 ARG A C 1
ATOM 3871 O O . ARG A 1 491 ? -47.5 13.992 -26.281 1 32.31 491 ARG A O 1
ATOM 3878 N N . GLN A 1 492 ? -47.594 12.852 -28.125 1 29.77 492 GLN A N 1
ATOM 3879 C CA . GLN A 1 492 ? -49 12.5 -28.234 1 29.77 492 GLN A CA 1
ATOM 3880 C C . GLN A 1 492 ? -49.438 11.602 -27.078 1 29.77 492 GLN A C 1
ATOM 3882 O O . GLN A 1 492 ? -48.812 10.586 -26.797 1 29.77 492 GLN A O 1
ATOM 3887 N N . LYS A 1 493 ? -50.281 11.992 -26.156 1 31.45 493 LYS A N 1
ATOM 3888 C CA . LYS A 1 493 ? -51 11.297 -25.109 1 31.45 493 LYS A CA 1
ATOM 3889 C C . LYS A 1 493 ? -51.75 10.086 -25.672 1 31.45 493 LYS A C 1
ATOM 3891 O O . LYS A 1 493 ? -52.688 10.242 -26.469 1 31.45 493 LYS A O 1
ATOM 3896 N N . GLN A 1 494 ? -51.25 9.016 -26.125 1 27.56 494 GLN A N 1
ATOM 3897 C CA . GLN A 1 494 ? -52.219 7.953 -26.375 1 27.56 494 GLN A CA 1
ATOM 3898 C C . GLN A 1 494 ? -53.094 7.711 -25.141 1 27.56 494 GLN A C 1
ATOM 3900 O O . GLN A 1 494 ? -52.594 7.715 -24.016 1 27.56 494 GLN A O 1
ATOM 3905 N N . ARG A 1 495 ? -54.469 7.777 -25.062 1 29.11 495 ARG A N 1
ATOM 3906 C CA . ARG A 1 495 ? -55.625 7.766 -24.188 1 29.11 495 ARG A CA 1
ATOM 3907 C C . ARG A 1 495 ? -55.562 6.609 -23.188 1 29.11 495 ARG A C 1
ATOM 3909 O O . ARG A 1 495 ? -55.969 6.742 -22.047 1 29.11 495 ARG A O 1
ATOM 3916 N N . HIS A 1 496 ? -55.5 5.34 -23.578 1 27.27 496 HIS A N 1
ATOM 3917 C CA . HIS A 1 496 ? -56.094 4.34 -22.688 1 27.27 496 HIS A CA 1
ATOM 3918 C C . HIS A 1 496 ? -55.281 4.207 -21.391 1 27.27 496 HIS A C 1
ATOM 3920 O O . HIS A 1 496 ? -55.844 4.047 -20.312 1 27.27 496 HIS A O 1
ATOM 3926 N N . LEU A 1 497 ? -54.062 3.492 -21.469 1 26.28 497 LEU A N 1
ATOM 3927 C CA . LEU A 1 497 ? -53.594 3.01 -20.172 1 26.28 497 LEU A CA 1
ATOM 3928 C C . LEU A 1 497 ? -53.125 4.168 -19.312 1 26.28 497 LEU A C 1
ATOM 3930 O O . LEU A 1 497 ? -52.031 4.723 -19.547 1 26.28 497 LEU A O 1
ATOM 3934 N N . GLU A 1 498 ? -53.781 5.25 -18.844 1 28.36 498 GLU A N 1
ATOM 3935 C CA . GLU A 1 498 ? -53.812 6.402 -17.953 1 28.36 498 GLU A CA 1
ATOM 3936 C C . GLU A 1 498 ? -53.062 6.117 -16.656 1 28.36 498 GLU A C 1
ATOM 3938 O O . GLU A 1 498 ? -52.531 7.031 -16.031 1 28.36 498 GLU A O 1
ATOM 3943 N N . GLU A 1 499 ? -53.156 4.941 -16.047 1 27.39 499 GLU A N 1
ATOM 3944 C CA . GLU A 1 499 ? -52.906 4.766 -14.609 1 27.39 499 GLU A CA 1
ATOM 3945 C C . GLU A 1 499 ? -51.406 4.812 -14.297 1 27.39 499 GLU A C 1
ATOM 3947 O O . GLU A 1 499 ? -51 5.453 -13.328 1 27.39 499 GLU A O 1
ATOM 3952 N N . TYR A 1 500 ? -50.656 3.66 -14.602 1 27 500 TYR A N 1
ATOM 3953 C CA . TYR A 1 500 ? -49.438 3.393 -13.836 1 27 500 TYR A CA 1
ATOM 3954 C C . TYR A 1 500 ? -48.281 4.242 -14.344 1 27 500 TYR A C 1
ATOM 3956 O O . TYR A 1 500 ? -47.594 3.861 -15.297 1 27 500 TYR A O 1
ATOM 3964 N N . ILE A 1 501 ? -48.469 5.457 -14.672 1 27.7 501 ILE A N 1
ATOM 3965 C CA . ILE A 1 501 ? -47.312 6.273 -15.07 1 27.7 501 ILE A CA 1
ATOM 3966 C C . ILE A 1 501 ? -46.25 6.199 -14 1 27.7 501 ILE A C 1
ATOM 3968 O O . ILE A 1 501 ? -46.438 6.645 -12.867 1 27.7 501 ILE A O 1
ATOM 3972 N N . VAL A 1 502 ? -45.625 4.996 -13.93 1 28.47 502 VAL A N 1
ATOM 3973 C CA . VAL A 1 502 ? -44.469 5.027 -13.023 1 28.47 502 VAL A CA 1
ATOM 3974 C C . VAL A 1 502 ? -43.625 6.246 -13.328 1 28.47 502 VAL A C 1
ATOM 3976 O O . VAL A 1 502 ? -43.094 6.383 -14.438 1 28.47 502 VAL A O 1
ATOM 3979 N N . GLU A 1 503 ? -44 7.426 -12.938 1 29.19 503 GLU A N 1
ATOM 3980 C CA . GLU A 1 503 ? -43.219 8.641 -12.867 1 29.19 503 GLU A CA 1
ATOM 3981 C C . GLU A 1 503 ? -41.781 8.336 -12.414 1 29.19 503 GLU A C 1
ATOM 3983 O O . GLU A 1 503 ? -41.562 7.969 -11.266 1 29.19 503 GLU A O 1
ATOM 3988 N N . SER A 1 504 ? -41.188 7.461 -13.156 1 29.8 504 SER A N 1
ATOM 3989 C CA . SER A 1 504 ? -39.812 7.277 -12.766 1 29.8 504 SER A CA 1
ATOM 3990 C C . SER A 1 504 ? -39.156 8.602 -12.398 1 29.8 504 SER A C 1
ATOM 3992 O O . SER A 1 504 ? -39.344 9.609 -13.078 1 29.8 504 SER A O 1
ATOM 3994 N N . SER A 1 505 ? -39.125 8.922 -11.156 1 29.95 505 SER A N 1
ATOM 3995 C CA . SER A 1 505 ? -38.625 10.047 -10.398 1 29.95 505 SER A CA 1
ATOM 3996 C C . SER A 1 505 ? -37.312 10.586 -11.016 1 29.95 505 SER A C 1
ATOM 3998 O O . SER A 1 505 ? -36.594 11.359 -10.383 1 29.95 505 SER A O 1
ATOM 4000 N N . CYS A 1 506 ? -36.75 9.891 -11.984 1 30.81 506 CYS A N 1
ATOM 4001 C CA . CYS A 1 506 ? -35.688 10.641 -12.633 1 30.81 506 CYS A CA 1
ATOM 4002 C C . CYS A 1 506 ? -36.188 11.945 -13.227 1 30.81 506 CYS A C 1
ATOM 4004 O O . CYS A 1 506 ? -37.031 11.93 -14.133 1 30.81 506 CYS A O 1
ATOM 4006 N N . GLY A 1 507 ? -36.688 12.922 -12.438 1 31.52 507 GLY A N 1
ATOM 4007 C CA . GLY A 1 507 ? -37.125 14.281 -12.695 1 31.52 507 GLY A CA 1
ATOM 4008 C C . GLY A 1 507 ? -36.531 14.883 -13.945 1 31.52 507 GLY A C 1
ATOM 4009 O O . GLY A 1 507 ? -35.312 14.836 -14.141 1 31.52 507 GLY A O 1
ATOM 4010 N N . ALA A 1 508 ? -37.125 14.766 -15.078 1 34.78 508 ALA A N 1
ATOM 4011 C CA . ALA A 1 508 ? -36.812 15.562 -16.266 1 34.78 508 ALA A CA 1
ATOM 4012 C C . ALA A 1 508 ? -36.531 17.016 -15.883 1 34.78 508 ALA A C 1
ATOM 4014 O O . ALA A 1 508 ? -37.438 17.734 -15.469 1 34.78 508 ALA A O 1
ATOM 4015 N N . ALA A 1 509 ? -35.438 17.312 -15.219 1 40.03 509 ALA A N 1
ATOM 4016 C CA . ALA A 1 509 ? -35.062 18.688 -14.977 1 40.03 509 ALA A CA 1
ATOM 4017 C C . ALA A 1 509 ? -35.312 19.562 -16.203 1 40.03 509 ALA A C 1
ATOM 4019 O O . ALA A 1 509 ? -35.031 19.172 -17.328 1 40.03 509 ALA A O 1
ATOM 4020 N N . SER A 1 510 ? -36.375 20.312 -16.281 1 42.06 510 SER A N 1
ATOM 4021 C CA . SER A 1 510 ? -36.719 21.359 -17.25 1 42.06 510 SER A CA 1
ATOM 4022 C C . SER A 1 510 ? -35.5 22.047 -17.797 1 42.06 510 SER A C 1
ATOM 4024 O O . SER A 1 510 ? -34.594 22.406 -17.047 1 42.06 510 SER A O 1
ATOM 4026 N N . ASP A 1 511 ? -34.969 21.719 -18.938 1 50.78 511 ASP A N 1
ATOM 4027 C CA . ASP A 1 511 ? -33.938 22.453 -19.625 1 50.78 511 ASP A CA 1
ATOM 4028 C C . ASP A 1 511 ? -34.125 23.969 -19.438 1 50.78 511 ASP A C 1
ATOM 4030 O O . ASP A 1 511 ? -35.188 24.516 -19.734 1 50.78 511 ASP A O 1
ATOM 4034 N N . LEU A 1 512 ? -33.688 24.578 -18.516 1 56.38 512 LEU A N 1
ATOM 4035 C CA . LEU A 1 512 ? -33.75 26.016 -18.266 1 56.38 512 LEU A CA 1
ATOM 4036 C C . LEU A 1 512 ? -33.281 26.797 -19.5 1 56.38 512 LEU A C 1
ATOM 4038 O O . LEU A 1 512 ? -32.094 27.047 -19.641 1 56.38 512 LEU A O 1
ATOM 4042 N N . GLY A 1 513 ? -33.781 26.562 -20.672 1 58.47 513 GLY A N 1
ATOM 4043 C CA . GLY A 1 513 ? -33.375 27.031 -21.984 1 58.47 513 GLY A CA 1
ATOM 4044 C C . GLY A 1 513 ? -33.156 28.531 -22.047 1 58.47 513 GLY A C 1
ATOM 4045 O O . GLY A 1 513 ? -32.656 29.062 -23.031 1 58.47 513 GLY A O 1
ATOM 4046 N N . ASN A 1 514 ? -33.562 29.219 -21.031 1 76.81 514 ASN A N 1
ATOM 4047 C CA . ASN A 1 514 ? -33.469 30.672 -21.125 1 76.81 514 ASN A CA 1
ATOM 4048 C C . ASN A 1 514 ? -32.344 31.219 -20.25 1 76.81 514 ASN A C 1
ATOM 4050 O O . ASN A 1 514 ? -32.125 30.75 -19.141 1 76.81 514 ASN A O 1
ATOM 4054 N N . ALA A 1 515 ? -31.375 32.094 -20.891 1 80.81 515 ALA A N 1
ATOM 4055 C CA . ALA A 1 515 ? -30.234 32.688 -20.234 1 80.81 515 ALA A CA 1
ATOM 4056 C C . ALA A 1 515 ? -30.625 33.281 -18.891 1 80.81 515 ALA A C 1
ATOM 4058 O O . ALA A 1 515 ? -29.891 33.156 -17.906 1 80.81 515 ALA A O 1
ATOM 4059 N N . GLU A 1 516 ? -31.781 33.875 -18.859 1 86.44 516 GLU A N 1
ATOM 4060 C CA . GLU A 1 516 ? -32.219 34.5 -17.641 1 86.44 516 GLU A CA 1
ATOM 4061 C C . GLU A 1 516 ? -32.594 33.5 -16.578 1 86.44 516 GLU A C 1
ATOM 4063 O O . GLU A 1 516 ? -32.344 33.688 -15.383 1 86.44 516 GLU A O 1
ATOM 4068 N N . LYS A 1 517 ? -33.125 32.438 -17 1 87 517 LYS A N 1
ATOM 4069 C CA . LYS A 1 517 ? -33.5 31.391 -16.062 1 87 517 LYS A CA 1
ATOM 4070 C C . LYS A 1 517 ? -32.281 30.703 -15.469 1 87 517 LYS A C 1
ATOM 4072 O O . LYS A 1 517 ? -32.25 30.375 -14.281 1 87 517 LYS A O 1
ATOM 4077 N N . LEU A 1 518 ? -31.344 30.578 -16.281 1 90.75 518 LEU A N 1
ATOM 4078 C CA . LEU A 1 518 ? -30.109 29.938 -15.82 1 90.75 518 LEU A CA 1
ATOM 4079 C C . LEU A 1 518 ? -29.359 30.859 -14.852 1 90.75 518 LEU A C 1
ATOM 4081 O O . LEU A 1 518 ? -28.781 30.391 -13.875 1 90.75 518 LEU A O 1
ATOM 4085 N N . ARG A 1 519 ? -29.438 32.062 -15.172 1 91.69 519 ARG A N 1
ATOM 4086 C CA . ARG A 1 519 ? -28.781 33.031 -14.305 1 91.69 519 ARG A CA 1
ATOM 4087 C C . ARG A 1 519 ? -29.469 33.094 -12.938 1 91.69 519 ARG A C 1
ATOM 4089 O O . ARG A 1 519 ? -28.797 33.062 -11.906 1 91.69 519 ARG A O 1
ATOM 4096 N N . THR A 1 520 ? -30.766 33.062 -12.906 1 90.94 520 THR A N 1
ATOM 4097 C CA . THR A 1 520 ? -31.531 33.281 -11.68 1 90.94 520 THR A CA 1
ATOM 4098 C C . THR A 1 520 ? -31.625 31.969 -10.883 1 90.94 520 THR A C 1
ATOM 4100 O O . THR A 1 520 ? -31.641 32 -9.648 1 90.94 520 THR A O 1
ATOM 4103 N N . ASN A 1 521 ? -31.625 30.875 -11.664 1 89.75 521 ASN A N 1
ATOM 4104 C CA . ASN A 1 521 ? -31.906 29.625 -10.969 1 89.75 521 ASN A CA 1
ATOM 4105 C C . ASN A 1 521 ? -30.625 28.828 -10.711 1 89.75 521 ASN A C 1
ATOM 4107 O O . ASN A 1 521 ? -30.625 27.906 -9.898 1 89.75 521 ASN A O 1
ATOM 4111 N N . VAL A 1 522 ? -29.609 29.188 -11.312 1 92 522 VAL A N 1
ATOM 4112 C CA . VAL A 1 522 ? -28.406 28.375 -11.172 1 92 522 VAL A CA 1
ATOM 4113 C C . VAL A 1 522 ? -27.234 29.266 -10.75 1 92 522 VAL A C 1
ATOM 4115 O O . VAL A 1 522 ? -26.734 29.156 -9.633 1 92 522 VAL A O 1
ATOM 4118 N N . TYR A 1 523 ? -26.922 30.25 -11.523 1 93.19 523 TYR A N 1
ATOM 4119 C CA . TYR A 1 523 ? -25.734 31.078 -11.328 1 93.19 523 TYR A CA 1
ATOM 4120 C C . TYR A 1 523 ? -25.797 31.812 -9.992 1 93.19 523 TYR A C 1
ATOM 4122 O O . TYR A 1 523 ? -24.891 31.703 -9.172 1 93.19 523 TYR A O 1
ATOM 4130 N N . LEU A 1 524 ? -26.859 32.5 -9.742 1 93.75 524 LEU A N 1
ATOM 4131 C CA . LEU A 1 524 ? -26.953 33.344 -8.57 1 93.75 524 LEU A CA 1
ATOM 4132 C C . LEU A 1 524 ? -27.109 32.531 -7.301 1 93.75 524 LEU A C 1
ATOM 4134 O O . LEU A 1 524 ? -26.438 32.781 -6.297 1 93.75 524 LEU A O 1
ATOM 4138 N N . PRO A 1 525 ? -27.922 31.516 -7.355 1 93.38 525 PRO A N 1
ATOM 4139 C CA . PRO A 1 525 ? -28.062 30.734 -6.125 1 93.38 525 PRO A CA 1
ATOM 4140 C C . PRO A 1 525 ? -26.75 30.062 -5.715 1 93.38 525 PRO A C 1
ATOM 4142 O O . PRO A 1 525 ? -26.438 29.984 -4.523 1 93.38 525 PRO A O 1
ATOM 4145 N N . CYS A 1 526 ? -26.047 29.547 -6.617 1 93.06 526 CYS A N 1
ATOM 4146 C CA . CYS A 1 526 ? -24.781 28.891 -6.309 1 93.06 526 CYS A CA 1
ATOM 4147 C C . CYS A 1 526 ? -23.766 29.906 -5.781 1 93.06 526 CYS A C 1
ATOM 4149 O O . CYS A 1 526 ? -23.062 29.641 -4.805 1 93.06 526 CYS A O 1
ATOM 4151 N N . LEU A 1 527 ? -23.703 31 -6.395 1 94.69 527 LEU A N 1
ATOM 4152 C CA . LEU A 1 527 ? -22.781 32.062 -5.996 1 94.69 527 LEU A CA 1
ATOM 4153 C C . LEU A 1 527 ? -23.141 32.625 -4.621 1 94.69 527 LEU A C 1
ATOM 4155 O O . LEU A 1 527 ? -22.266 32.812 -3.775 1 94.69 527 LEU A O 1
ATOM 4159 N N . ASP A 1 528 ? -24.406 32.844 -4.422 1 94.06 528 ASP A N 1
ATOM 4160 C CA . ASP A 1 528 ? -24.859 33.375 -3.146 1 94.06 528 ASP A CA 1
ATOM 4161 C C . ASP A 1 528 ? -24.578 32.406 -2.008 1 94.06 528 ASP A C 1
ATOM 4163 O O . ASP A 1 528 ? -24.219 32.812 -0.904 1 94.06 528 ASP A O 1
ATOM 4167 N N . ARG A 1 529 ? -24.812 31.203 -2.336 1 93.38 529 ARG A N 1
ATOM 4168 C CA . ARG A 1 529 ? -24.531 30.203 -1.323 1 93.38 529 ARG A CA 1
ATOM 4169 C C . ARG A 1 529 ? -23.047 30.172 -0.964 1 93.38 529 ARG A C 1
ATOM 4171 O O . ARG A 1 529 ? -22.688 30.094 0.213 1 93.38 529 ARG A O 1
ATOM 4178 N N . MET A 1 530 ? -22.219 30.234 -1.906 1 92.75 530 MET A N 1
ATOM 4179 C CA . MET A 1 530 ? -20.766 30.203 -1.68 1 92.75 530 MET A CA 1
ATOM 4180 C C . MET A 1 530 ? -20.328 31.406 -0.851 1 92.75 530 MET A C 1
ATOM 4182 O O . MET A 1 530 ? -19.562 31.266 0.099 1 92.75 530 MET A O 1
ATOM 4186 N N . ILE A 1 531 ? -20.859 32.562 -1.189 1 93.12 531 ILE A N 1
ATOM 4187 C CA . ILE A 1 531 ? -20.516 33.812 -0.495 1 93.12 531 ILE A CA 1
ATOM 4188 C C . ILE A 1 531 ? -21.031 33.75 0.942 1 93.12 531 ILE A C 1
ATOM 4190 O O . ILE A 1 531 ? -20.297 34.094 1.879 1 93.12 531 ILE A O 1
ATOM 4194 N N . ALA A 1 532 ? -22.203 33.281 1.076 1 91.38 532 ALA A N 1
ATOM 4195 C CA . ALA A 1 532 ? -22.797 33.188 2.406 1 91.38 532 ALA A CA 1
ATOM 4196 C C . ALA A 1 532 ? -22.016 32.219 3.301 1 91.38 532 ALA A C 1
ATOM 4198 O O . ALA A 1 532 ? -21.781 32.531 4.473 1 91.38 532 ALA A O 1
ATOM 4199 N N . GLU A 1 533 ? -21.672 31.141 2.715 1 90.06 533 GLU A N 1
ATOM 4200 C CA . GLU A 1 533 ? -20.922 30.141 3.477 1 90.06 533 GLU A CA 1
ATOM 4201 C C . GLU A 1 533 ? -19.547 30.656 3.846 1 90.06 533 GLU A C 1
ATOM 4203 O O . GLU A 1 533 ? -19.047 30.375 4.938 1 90.06 533 GLU A O 1
ATOM 4208 N N . LEU A 1 534 ? -18.875 31.344 2.98 1 89.12 534 LEU A N 1
ATOM 4209 C CA . LEU A 1 534 ? -17.547 31.875 3.225 1 89.12 534 LEU A CA 1
ATOM 4210 C C . LEU A 1 534 ? -17.578 32.938 4.34 1 89.12 534 LEU A C 1
ATOM 4212 O O . LEU A 1 534 ? -16.656 33 5.156 1 89.12 534 LEU A O 1
ATOM 4216 N N . GLU A 1 535 ? -18.547 33.625 4.359 1 86.06 535 GLU A N 1
ATOM 4217 C CA . GLU A 1 535 ? -18.672 34.688 5.355 1 86.06 535 GLU A CA 1
ATOM 4218 C C . GLU A 1 535 ? -19.062 34.125 6.719 1 86.06 535 GLU A C 1
ATOM 4220 O O . GLU A 1 535 ? -18.594 34.625 7.754 1 86.06 535 GLU A O 1
ATOM 4225 N N . GLN A 1 536 ? -19.766 33.125 6.742 1 82.75 536 GLN A N 1
ATOM 4226 C CA . GLN A 1 536 ? -20.266 32.562 7.988 1 82.75 536 GLN A CA 1
ATOM 4227 C C . GLN A 1 536 ? -19.219 31.672 8.664 1 82.75 536 GLN A C 1
ATOM 4229 O O . GLN A 1 536 ? -19.078 31.688 9.883 1 82.75 536 GLN A O 1
ATOM 4234 N N . ARG A 1 537 ? -18.547 30.953 8.047 1 80.12 537 ARG A N 1
ATOM 4235 C CA . ARG A 1 537 ? -17.703 29.906 8.625 1 80.12 537 ARG A CA 1
ATOM 4236 C C . ARG A 1 537 ? -16.375 30.484 9.094 1 80.12 537 ARG A C 1
ATOM 4238 O O . ARG A 1 537 ? -15.781 30 10.055 1 80.12 537 ARG A O 1
ATOM 4245 N N . PHE A 1 538 ? -15.703 31.438 8.562 1 75.69 538 PHE A N 1
ATOM 4246 C CA . PHE A 1 538 ? -14.406 31.969 8.961 1 75.69 538 PHE A CA 1
ATOM 4247 C C . PHE A 1 538 ? -14.57 33 10.07 1 75.69 538 PHE A C 1
ATOM 4249 O O . PHE A 1 538 ? -13.648 33.781 10.328 1 75.69 538 PHE A O 1
ATOM 4256 N N . SER A 1 539 ? -15.617 32.875 10.812 1 66.12 539 SER A N 1
ATOM 4257 C CA . SER A 1 539 ? -15.906 33.906 11.828 1 66.12 539 SER A CA 1
ATOM 4258 C C . SER A 1 539 ? -15.656 33.344 13.234 1 66.12 539 SER A C 1
ATOM 4260 O O . SER A 1 539 ? -16 34 14.219 1 66.12 539 SER A O 1
ATOM 4262 N N . SER A 1 540 ? -14.961 32.281 13.32 1 63.59 540 SER A N 1
ATOM 4263 C CA . SER A 1 540 ? -14.859 31.625 14.633 1 63.59 540 SER A CA 1
ATOM 4264 C C . SER A 1 540 ? -13.883 32.375 15.539 1 63.59 540 SER A C 1
ATOM 4266 O O . SER A 1 540 ? -14 32.312 16.766 1 63.59 540 SER A O 1
ATOM 4268 N N . LEU A 1 541 ? -13 33.125 14.977 1 75.62 541 LEU A N 1
ATOM 4269 C CA . LEU A 1 541 ? -12 33.781 15.812 1 75.62 541 LEU A CA 1
ATOM 4270 C C . LEU A 1 541 ? -12.523 35.094 16.375 1 75.62 541 LEU A C 1
ATOM 4272 O O . LEU A 1 541 ? -13.273 35.812 15.695 1 75.62 541 LEU A O 1
ATOM 4276 N N . ASN A 1 542 ? -12.281 35.25 17.578 1 78.5 542 ASN A N 1
ATOM 4277 C CA . ASN A 1 542 ? -12.609 36.5 18.234 1 78.5 542 ASN A CA 1
ATOM 4278 C C . ASN A 1 542 ? -12.086 37.688 17.438 1 78.5 542 ASN A C 1
ATOM 4280 O O . ASN A 1 542 ? -10.984 37.656 16.891 1 78.5 542 ASN A O 1
ATOM 4284 N N . SER A 1 543 ? -12.875 38.656 17.266 1 81.19 543 SER A N 1
ATOM 4285 C CA . SER A 1 543 ? -12.586 39.844 16.453 1 81.19 543 SER A CA 1
ATOM 4286 C C . SER A 1 543 ? -11.344 40.562 16.969 1 81.19 543 SER A C 1
ATOM 4288 O O . SER A 1 543 ? -10.539 41.062 16.172 1 81.19 543 SER A O 1
ATOM 4290 N N . VAL A 1 544 ? -11.18 40.469 18.266 1 85.81 544 VAL A N 1
ATOM 4291 C CA . VAL A 1 544 ? -10.047 41.188 18.859 1 85.81 544 VAL A CA 1
ATOM 4292 C C . VAL A 1 544 ? -8.742 40.5 18.438 1 85.81 544 VAL A C 1
ATOM 4294 O O . VAL A 1 544 ? -7.777 41.156 18.078 1 85.81 544 VAL A O 1
ATOM 4297 N N . VAL A 1 545 ? -8.828 39.25 18.453 1 87.62 545 VAL A N 1
ATOM 4298 C CA . VAL A 1 545 ? -7.641 38.5 18.109 1 87.62 545 VAL A CA 1
ATOM 4299 C C . VAL A 1 545 ? -7.34 38.625 16.625 1 87.62 545 VAL A C 1
ATOM 4301 O O . VAL A 1 545 ? -6.184 38.812 16.234 1 87.62 545 VAL A O 1
ATOM 4304 N N . LEU A 1 546 ? -8.328 38.625 15.883 1 88.5 546 LEU A N 1
ATOM 4305 C CA . LEU A 1 546 ? -8.148 38.719 14.438 1 88.5 546 LEU A CA 1
ATOM 4306 C C . LEU A 1 546 ? -7.582 40.094 14.055 1 88.5 546 LEU A C 1
ATOM 4308 O O . LEU A 1 546 ? -6.707 40.188 13.195 1 88.5 546 LEU A O 1
ATOM 4312 N N . LYS A 1 547 ? -8.07 41.125 14.68 1 90.31 547 LYS A N 1
ATOM 4313 C CA . LYS A 1 547 ? -7.562 42.469 14.422 1 90.31 547 LYS A CA 1
ATOM 4314 C C . LYS A 1 547 ? -6.109 42.594 14.859 1 90.31 547 LYS A C 1
ATOM 4316 O O . LYS A 1 547 ? -5.312 43.25 14.195 1 90.31 547 LYS A O 1
ATOM 4321 N N . GLY A 1 548 ? -5.887 41.969 15.969 1 92.12 548 GLY A N 1
ATOM 4322 C CA . GLY A 1 548 ? -4.512 41.969 16.453 1 92.12 548 GLY A CA 1
ATOM 4323 C C . GLY A 1 548 ? -3.555 41.281 15.5 1 92.12 548 GLY A C 1
ATOM 4324 O O . GLY A 1 548 ? -2.441 41.75 15.273 1 92.12 548 GLY A O 1
ATOM 4325 N N . VAL A 1 549 ? -4 40.156 14.961 1 91.69 549 VAL A N 1
ATOM 4326 C CA . VAL A 1 549 ? -3.186 39.406 14.031 1 91.69 549 VAL A CA 1
ATOM 4327 C C . VAL A 1 549 ? -2.971 40.188 12.742 1 91.69 549 VAL A C 1
ATOM 4329 O O . VAL A 1 549 ? -1.873 40.188 12.18 1 91.69 549 VAL A O 1
ATOM 4332 N N . GLN A 1 550 ? -3.955 40.875 12.336 1 90 550 GLN A N 1
ATOM 4333 C CA . GLN A 1 550 ? -3.846 41.688 11.133 1 90 550 GLN A CA 1
ATOM 4334 C C . GLN A 1 550 ? -2.881 42.875 11.352 1 90 550 GLN A C 1
ATOM 4336 O O . GLN A 1 550 ? -2.152 43.25 10.438 1 90 550 GLN A O 1
ATOM 4341 N N . ALA A 1 551 ? -2.873 43.312 12.547 1 93 551 ALA A N 1
ATOM 4342 C CA . ALA A 1 551 ? -1.993 44.438 12.883 1 93 551 ALA A CA 1
ATOM 4343 C C . ALA A 1 551 ? -0.531 44 12.891 1 93 551 ALA A C 1
ATOM 4345 O O . ALA A 1 551 ? 0.373 44.844 12.805 1 93 551 ALA A O 1
ATOM 4346 N N . CYS A 1 552 ? -0.307 42.781 12.977 1 92.31 552 CYS A N 1
ATOM 4347 C CA . CYS A 1 552 ? 1.051 42.25 12.992 1 92.31 552 CYS A CA 1
ATOM 4348 C C . CYS A 1 552 ? 1.547 41.969 11.57 1 92.31 552 CYS A C 1
ATOM 4350 O O . CYS A 1 552 ? 2.738 41.75 11.359 1 92.31 552 CYS A O 1
ATOM 4352 N N . ASN A 1 553 ? 0.73 42.031 10.602 1 90.25 553 ASN A N 1
ATOM 4353 C CA . ASN A 1 553 ? 1.081 41.75 9.211 1 90.25 553 ASN A CA 1
ATOM 4354 C C . ASN A 1 553 ? 1.479 43.031 8.461 1 90.25 553 ASN A C 1
ATOM 4356 O O . ASN A 1 553 ? 0.678 43.938 8.344 1 90.25 553 ASN A O 1
ATOM 4360 N N . PRO A 1 554 ? 2.639 43.062 7.902 1 87.69 554 PRO A N 1
ATOM 4361 C CA . PRO A 1 554 ? 3.096 44.25 7.195 1 87.69 554 PRO A CA 1
ATOM 4362 C C . PRO A 1 554 ? 2.254 44.562 5.961 1 87.69 554 PRO A C 1
ATOM 4364 O O . PRO A 1 554 ? 2.203 45.719 5.523 1 87.69 554 PRO A O 1
ATOM 4367 N N . GLY A 1 555 ? 1.569 43.625 5.406 1 80.12 555 GLY A N 1
ATOM 4368 C CA . GLY A 1 555 ? 0.761 43.875 4.223 1 80.12 555 GLY A CA 1
ATOM 4369 C C . GLY A 1 555 ? -0.627 44.406 4.539 1 80.12 555 GLY A C 1
ATOM 4370 O O . GLY A 1 555 ? -1.361 44.812 3.641 1 80.12 555 GLY A O 1
ATOM 4371 N N . SER A 1 556 ? -0.931 44.5 5.805 1 86.5 556 SER A N 1
ATOM 4372 C CA . SER A 1 556 ? -2.264 44.938 6.215 1 86.5 556 SER A CA 1
ATOM 4373 C C . SER A 1 556 ? -2.346 46.438 6.332 1 86.5 556 SER A C 1
ATOM 4375 O O . SER A 1 556 ? -1.331 47.125 6.551 1 86.5 556 SER A O 1
ATOM 4377 N N . SER A 1 557 ? -3.545 46.938 6.219 1 85.25 557 SER A N 1
ATOM 4378 C CA . SER A 1 557 ? -3.777 48.375 6.344 1 85.25 557 SER A CA 1
ATOM 4379 C C . SER A 1 557 ? -3.664 48.844 7.797 1 85.25 557 SER A C 1
ATOM 4381 O O . SER A 1 557 ? -3.404 50.031 8.062 1 85.25 557 SER A O 1
ATOM 4383 N N . THR A 1 558 ? -3.771 47.938 8.695 1 89.5 558 THR A N 1
ATOM 4384 C CA . THR A 1 558 ? -3.725 48.281 10.109 1 89.5 558 THR A CA 1
ATOM 4385 C C . THR A 1 558 ? -2.396 47.844 10.727 1 89.5 558 THR A C 1
ATOM 4387 O O . THR A 1 558 ? -2.314 47.625 11.938 1 89.5 558 THR A O 1
ATOM 4390 N N . PHE A 1 559 ? -1.414 47.844 9.938 1 91.5 559 PHE A N 1
ATOM 4391 C CA . PHE A 1 559 ? -0.103 47.375 10.383 1 91.5 559 PHE A CA 1
ATOM 4392 C C . PHE A 1 559 ? 0.398 48.25 11.539 1 91.5 559 PHE A C 1
ATOM 4394 O O . PHE A 1 559 ? 0.406 49.469 11.453 1 91.5 559 PHE A O 1
ATOM 4401 N N . LEU A 1 560 ? 0.672 47.719 12.672 1 92.19 560 LEU A N 1
ATOM 4402 C CA . LEU A 1 560 ? 1.259 48.281 13.883 1 92.19 560 LEU A CA 1
ATOM 4403 C C . LEU A 1 560 ? 0.321 49.312 14.516 1 92.19 560 LEU A C 1
ATOM 4405 O O . LEU A 1 560 ? 0.774 50.25 15.172 1 92.19 560 LEU A O 1
ATOM 4409 N N . LYS A 1 561 ? -0.928 49.031 14.219 1 92.62 561 LYS A N 1
ATOM 4410 C CA . LYS A 1 561 ? -1.898 49.875 14.945 1 92.62 561 LYS A CA 1
ATOM 4411 C C . LYS A 1 561 ? -1.906 49.5 16.438 1 92.62 561 LYS A C 1
ATOM 4413 O O . LYS A 1 561 ? -2.188 48.375 16.812 1 92.62 561 LYS A O 1
ATOM 4418 N N . GLU A 1 562 ? -1.678 50.438 17.219 1 91.19 562 GLU A N 1
ATOM 4419 C CA . GLU A 1 562 ? -1.429 50.219 18.656 1 91.19 562 GLU A CA 1
ATOM 4420 C C . GLU A 1 562 ? -2.639 49.594 19.344 1 91.19 562 GLU A C 1
ATOM 4422 O O . GLU A 1 562 ? -2.494 48.688 20.141 1 91.19 562 GLU A O 1
ATOM 4427 N N . GLU A 1 563 ? -3.834 50.062 19.031 1 91.44 563 GLU A N 1
ATOM 4428 C CA . GLU A 1 563 ? -5.047 49.594 19.688 1 91.44 563 GLU A CA 1
ATOM 4429 C C . GLU A 1 563 ? -5.285 48.094 19.406 1 91.44 563 GLU A C 1
ATOM 4431 O O . GLU A 1 563 ? -5.652 47.344 20.312 1 91.44 563 GLU A O 1
ATOM 4436 N N . ASP A 1 564 ? -5.059 47.719 18.234 1 93.31 564 ASP A N 1
ATOM 4437 C CA . ASP A 1 564 ? -5.277 46.344 17.828 1 93.31 564 ASP A CA 1
ATOM 4438 C C . ASP A 1 564 ? -4.199 45.438 18.406 1 93.31 564 ASP A C 1
ATOM 4440 O O . ASP A 1 564 ? -4.492 44.312 18.844 1 93.31 564 ASP A O 1
ATOM 4444 N N . LEU A 1 565 ? -2.992 45.906 18.406 1 94.75 565 LEU A N 1
ATOM 4445 C CA . LEU A 1 565 ? -1.897 45.125 18.984 1 94.75 565 LEU A CA 1
ATOM 4446 C C . LEU A 1 565 ? -2.102 44.938 20.484 1 94.75 565 LEU A C 1
ATOM 4448 O O . LEU A 1 565 ? -1.803 43.844 21.016 1 94.75 565 LEU A O 1
ATOM 4452 N N . ARG A 1 566 ? -2.615 45.906 21.109 1 93.5 566 ARG A N 1
ATOM 4453 C CA . ARG A 1 566 ? -2.838 45.844 22.547 1 93.5 566 ARG A CA 1
ATOM 4454 C C . ARG A 1 566 ? -3.912 44.812 22.891 1 93.5 566 ARG A C 1
ATOM 4456 O O . ARG A 1 566 ? -3.824 44.156 23.922 1 93.5 566 ARG A O 1
ATOM 4463 N N . GLY A 1 567 ? -4.91 44.812 22.109 1 91.81 567 GLY A N 1
ATOM 4464 C CA . GLY A 1 567 ? -5.941 43.812 22.328 1 91.81 567 GLY A CA 1
ATOM 4465 C C . GLY A 1 567 ? -5.402 42.375 22.344 1 91.81 567 GLY A C 1
ATOM 4466 O O . GLY A 1 567 ? -5.766 41.594 23.203 1 91.81 567 GLY A O 1
ATOM 4467 N N . LEU A 1 568 ? -4.578 42.062 21.406 1 92.94 568 LEU A N 1
ATOM 4468 C CA . LEU A 1 568 ? -3.951 40.75 21.328 1 92.94 568 LEU A CA 1
ATOM 4469 C C . LEU A 1 568 ? -2.98 40.531 22.484 1 92.94 568 LEU A C 1
ATOM 4471 O O . LEU A 1 568 ? -2.959 39.469 23.078 1 92.94 568 LEU A O 1
ATOM 4475 N N . ALA A 1 569 ? -2.164 41.531 22.766 1 95 569 ALA A N 1
ATOM 4476 C CA . ALA A 1 569 ? -1.181 41.469 23.844 1 95 569 ALA A CA 1
ATOM 4477 C C . ALA A 1 569 ? -1.86 41.25 25.188 1 95 569 ALA A C 1
ATOM 4479 O O . ALA A 1 569 ? -1.38 40.438 26.016 1 95 569 ALA A O 1
ATOM 4480 N N . ASP A 1 570 ? -2.975 41.875 25.375 1 93.5 570 ASP A N 1
ATOM 4481 C CA . ASP A 1 570 ? -3.699 41.781 26.641 1 93.5 570 ASP A CA 1
ATOM 4482 C C . ASP A 1 570 ? -4.254 40.375 26.844 1 93.5 570 ASP A C 1
ATOM 4484 O O . ASP A 1 570 ? -4.285 39.875 27.969 1 93.5 570 ASP A O 1
ATOM 4488 N N . HIS A 1 571 ? -4.66 39.812 25.797 1 92.62 571 HIS A N 1
ATOM 4489 C CA . HIS A 1 571 ? -5.195 38.438 25.891 1 92.62 571 HIS A CA 1
ATOM 4490 C C . HIS A 1 571 ? -4.141 37.469 26.406 1 92.62 571 HIS A C 1
ATOM 4492 O O . HIS A 1 571 ? -4.465 36.531 27.141 1 92.62 571 HIS A O 1
ATOM 4498 N N . TYR A 1 572 ? -2.932 37.688 26.047 1 94.56 572 TYR A N 1
ATOM 4499 C CA . TYR A 1 572 ? -1.856 36.781 26.422 1 94.56 572 TYR A CA 1
ATOM 4500 C C . TYR A 1 572 ? -1.024 37.344 27.562 1 94.56 572 TYR A C 1
ATOM 4502 O O . TYR A 1 572 ? 0.093 36.875 27.812 1 94.56 572 TYR A O 1
ATOM 4510 N N . ASN A 1 573 ? -1.405 38.438 28.172 1 92.69 573 ASN A N 1
ATOM 4511 C CA . ASN A 1 573 ? -0.779 39.062 29.328 1 92.69 573 ASN A CA 1
ATOM 4512 C C . ASN A 1 573 ? 0.612 39.594 29 1 92.69 573 ASN A C 1
ATOM 4514 O O . ASN A 1 573 ? 1.561 39.375 29.75 1 92.69 573 ASN A O 1
ATOM 4518 N N . VAL A 1 574 ? 0.682 40.094 27.797 1 93.81 574 VAL A N 1
ATOM 4519 C CA . VAL A 1 574 ? 1.916 40.781 27.406 1 93.81 574 VAL A CA 1
ATOM 4520 C C . VAL A 1 574 ? 1.757 42.281 27.578 1 93.81 574 VAL A C 1
ATOM 4522 O O . VAL A 1 574 ? 0.783 42.875 27.094 1 93.81 574 VAL A O 1
ATOM 4525 N N . ASP A 1 575 ? 2.643 42.906 28.297 1 92.31 575 ASP A N 1
ATOM 4526 C CA . ASP A 1 575 ? 2.6 44.344 28.5 1 92.31 575 ASP A CA 1
ATOM 4527 C C . ASP A 1 575 ? 3.299 45.094 27.359 1 92.31 575 ASP A C 1
ATOM 4529 O O . ASP A 1 575 ? 4.465 45.469 27.484 1 92.31 575 ASP A O 1
ATOM 4533 N N . LEU A 1 576 ? 2.514 45.312 26.328 1 93.5 576 LEU A N 1
ATOM 4534 C CA . LEU A 1 576 ? 3.055 45.969 25.156 1 93.5 576 LEU A CA 1
ATOM 4535 C C . LEU A 1 576 ? 3.312 47.469 25.438 1 93.5 576 LEU A C 1
ATOM 4537 O O . LEU A 1 576 ? 2.398 48.188 25.828 1 93.5 576 LEU A O 1
ATOM 4541 N N . LYS A 1 577 ? 4.52 47.875 25.234 1 91.31 577 LYS A N 1
ATOM 4542 C CA . LYS A 1 577 ? 4.898 49.281 25.453 1 91.31 577 LYS A CA 1
ATOM 4543 C C . LYS A 1 577 ? 4.637 50.125 24.203 1 91.31 577 LYS A C 1
ATOM 4545 O O . LYS A 1 577 ? 5.109 49.781 23.109 1 91.31 577 LYS A O 1
ATOM 4550 N N . ARG A 1 578 ? 4.023 51.188 24.375 1 89.25 578 ARG A N 1
ATOM 4551 C CA . ARG A 1 578 ? 3.654 52.062 23.266 1 89.25 578 ARG A CA 1
ATOM 4552 C C . ARG A 1 578 ? 4.891 52.625 22.594 1 89.25 578 ARG A C 1
ATOM 4554 O O . ARG A 1 578 ? 4.918 52.812 21.375 1 89.25 578 ARG A O 1
ATOM 4561 N N . GLU A 1 579 ? 5.855 52.938 23.391 1 89.56 579 GLU A N 1
ATOM 4562 C CA . GLU A 1 579 ? 7.078 53.531 22.875 1 89.56 579 GLU A CA 1
ATOM 4563 C C . GLU A 1 579 ? 7.809 52.594 21.938 1 89.56 579 GLU A C 1
ATOM 4565 O O . GLU A 1 579 ? 8.406 53.031 20.953 1 89.56 579 GLU A O 1
ATOM 4570 N N . GLU A 1 580 ? 7.688 51.344 22.312 1 90.69 580 GLU A N 1
ATOM 4571 C CA . GLU A 1 580 ? 8.336 50.344 21.453 1 90.69 580 GLU A CA 1
ATOM 4572 C C . GLU A 1 580 ? 7.699 50.344 20.078 1 90.69 580 GLU A C 1
ATOM 4574 O O . GLU A 1 580 ? 8.398 50.219 19.062 1 90.69 580 GLU A O 1
ATOM 4579 N N . VAL A 1 581 ? 6.422 50.438 20.031 1 92.31 581 VAL A N 1
ATOM 4580 C CA . VAL A 1 581 ? 5.68 50.375 18.781 1 92.31 581 VAL A CA 1
ATOM 4581 C C . VAL A 1 581 ? 6.012 51.594 17.922 1 92.31 581 VAL A C 1
ATOM 4583 O O . VAL A 1 581 ? 6.199 51.5 16.719 1 92.31 581 VAL A O 1
ATOM 4586 N N . TRP A 1 582 ? 6.137 52.719 18.594 1 90.25 582 TRP A N 1
ATOM 4587 C CA . TRP A 1 582 ? 6.438 53.938 17.891 1 90.25 582 TRP A CA 1
ATOM 4588 C C . TRP A 1 582 ? 7.824 53.875 17.25 1 90.25 582 TRP A C 1
ATOM 4590 O O . TRP A 1 582 ? 7.996 54.25 16.094 1 90.25 582 TRP A O 1
ATOM 4600 N N . VAL A 1 583 ? 8.719 53.469 18.062 1 90.06 583 VAL A N 1
ATOM 4601 C CA . VAL A 1 583 ? 10.094 53.375 17.578 1 90.06 583 VAL A CA 1
ATOM 4602 C C . VAL A 1 583 ? 10.18 52.344 16.453 1 90.06 583 VAL A C 1
ATOM 4604 O O . VAL A 1 583 ? 10.906 52.562 15.477 1 90.06 583 VAL A O 1
ATOM 4607 N N . ALA A 1 584 ? 9.5 51.281 16.672 1 91 584 ALA A N 1
ATOM 4608 C CA . ALA A 1 584 ? 9.516 50.219 15.672 1 91 584 ALA A CA 1
ATOM 4609 C C . ALA A 1 584 ? 8.977 50.688 14.336 1 91 584 ALA A C 1
ATOM 4611 O O . ALA A 1 584 ? 9.477 50.312 13.273 1 91 584 ALA A O 1
ATOM 4612 N N . LYS A 1 585 ? 7.965 51.5 14.344 1 88.62 585 LYS A N 1
ATOM 4613 C CA . LYS A 1 585 ? 7.383 52.031 13.117 1 88.62 585 LYS A CA 1
ATOM 4614 C C . LYS A 1 585 ? 8.422 52.812 12.305 1 88.62 585 LYS A C 1
ATOM 4616 O O . LYS A 1 585 ? 8.531 52.594 11.086 1 88.62 585 LYS A O 1
ATOM 4621 N N . HIS A 1 586 ? 9.141 53.625 13.039 1 86.44 586 HIS A N 1
ATOM 4622 C CA . HIS A 1 586 ? 10.156 54.406 12.359 1 86.44 586 HIS A CA 1
ATOM 4623 C C . HIS A 1 586 ? 11.312 53.531 11.891 1 86.44 586 HIS A C 1
ATOM 4625 O O . HIS A 1 586 ? 11.859 53.75 10.805 1 86.44 586 HIS A O 1
ATOM 4631 N N . TYR A 1 587 ? 11.609 52.688 12.766 1 87 587 TYR A N 1
ATOM 4632 C CA . TYR A 1 587 ? 12.688 51.75 12.438 1 87 587 TYR A CA 1
ATOM 4633 C C . TYR A 1 587 ? 12.359 50.969 11.18 1 87 587 TYR A C 1
ATOM 4635 O O . TYR A 1 587 ? 13.195 50.812 10.281 1 87 587 TYR A O 1
ATOM 4643 N N . LEU A 1 588 ? 11.203 50.438 11.039 1 88.44 588 LEU A N 1
ATOM 4644 C CA . LEU A 1 588 ? 10.773 49.594 9.93 1 88.44 588 LEU A CA 1
ATOM 4645 C C . LEU A 1 588 ? 10.562 50.406 8.664 1 88.44 588 LEU A C 1
ATOM 4647 O O . LEU A 1 588 ? 10.797 49.906 7.555 1 88.44 588 LEU A O 1
ATOM 4651 N N . ASP A 1 589 ? 10.133 51.594 8.828 1 84.56 589 ASP A N 1
ATOM 4652 C CA . ASP A 1 589 ? 9.984 52.5 7.68 1 84.56 589 ASP A CA 1
ATOM 4653 C C . ASP A 1 589 ? 11.328 52.719 6.992 1 84.56 589 ASP A C 1
ATOM 4655 O O . ASP A 1 589 ? 11.398 52.781 5.762 1 84.56 589 ASP A O 1
ATOM 4659 N N . ARG A 1 590 ? 12.273 52.812 7.762 1 79.06 590 ARG A N 1
ATOM 4660 C CA . ARG A 1 590 ? 13.617 53.031 7.219 1 79.06 590 ARG A CA 1
ATOM 4661 C C . ARG A 1 590 ? 14.125 51.781 6.527 1 79.06 590 ARG A C 1
ATOM 4663 O O . ARG A 1 590 ? 14.789 51.844 5.496 1 79.06 590 ARG A O 1
ATOM 4670 N N . LYS A 1 591 ? 13.875 50.688 7.148 1 80.81 591 LYS A N 1
ATOM 4671 C CA . LYS A 1 591 ? 14.352 49.438 6.609 1 80.81 591 LYS A CA 1
ATOM 4672 C C . LYS A 1 591 ? 13.586 49.062 5.344 1 80.81 591 LYS A C 1
ATOM 4674 O O . LYS A 1 591 ? 14.141 48.406 4.441 1 80.81 591 LYS A O 1
ATOM 4679 N N . GLN A 1 592 ? 12.273 49.281 5.285 1 79 592 GLN A N 1
ATOM 4680 C CA . GLN A 1 592 ? 11.422 48.969 4.141 1 79 592 GLN A CA 1
ATOM 4681 C C . GLN A 1 592 ? 11.977 49.594 2.859 1 79 592 GLN A C 1
ATOM 4683 O O . GLN A 1 592 ? 11.773 49.062 1.767 1 79 592 GLN A O 1
ATOM 4688 N N . GLU A 1 593 ? 12.594 50.594 2.957 1 71.38 593 GLU A N 1
ATOM 4689 C CA . GLU A 1 593 ? 13.219 51.281 1.812 1 71.38 593 GLU A CA 1
ATOM 4690 C C . GLU A 1 593 ? 14.328 50.406 1.217 1 71.38 593 GLU A C 1
ATOM 4692 O O . GLU A 1 593 ? 14.531 50.406 0 1 71.38 593 GLU A O 1
ATOM 4697 N N . SER A 1 594 ? 14.891 49.625 1.979 1 69.25 594 SER A N 1
ATOM 4698 C CA . SER A 1 594 ? 16.016 48.812 1.524 1 69.25 594 SER A CA 1
ATOM 4699 C C . SER A 1 594 ? 15.562 47.375 1.218 1 69.25 594 SER A C 1
ATOM 4701 O O . SER A 1 594 ? 15.984 46.781 0.22 1 69.25 594 SER A O 1
ATOM 4703 N N . LEU A 1 595 ? 14.75 46.812 2.227 1 73.75 595 LEU A N 1
ATOM 4704 C CA . LEU A 1 595 ? 14.281 45.438 2.064 1 73.75 595 LEU A CA 1
ATOM 4705 C C . LEU A 1 595 ? 12.766 45.344 2.252 1 73.75 595 LEU A C 1
ATOM 4707 O O . LEU A 1 595 ? 12.25 45.719 3.309 1 73.75 595 LEU A O 1
ATOM 4711 N N . PRO A 1 596 ? 12.211 45.031 1.284 1 80.56 596 PRO A N 1
ATOM 4712 C CA . PRO A 1 596 ? 10.758 44.938 1.441 1 80.56 596 PRO A CA 1
ATOM 4713 C C . PRO A 1 596 ? 10.344 43.875 2.457 1 80.56 596 PRO A C 1
ATOM 4715 O O . PRO A 1 596 ? 10.82 42.75 2.393 1 80.56 596 PRO A O 1
ATOM 4718 N N . ILE A 1 597 ? 9.664 44.375 3.541 1 83.56 597 ILE A N 1
ATOM 4719 C CA . ILE A 1 597 ? 9.109 43.469 4.547 1 83.56 597 ILE A CA 1
ATOM 4720 C C . ILE A 1 597 ? 7.801 42.875 4.031 1 83.56 597 ILE A C 1
ATOM 4722 O O . ILE A 1 597 ? 6.773 43.562 3.98 1 83.56 597 ILE A O 1
ATOM 4726 N N . THR A 1 598 ? 7.809 41.625 3.648 1 76.62 598 THR A N 1
ATOM 4727 C CA . THR A 1 598 ? 6.688 41.062 2.916 1 76.62 598 THR A CA 1
ATOM 4728 C C . THR A 1 598 ? 5.801 40.219 3.85 1 76.62 598 THR A C 1
ATOM 4730 O O . THR A 1 598 ? 4.586 40.156 3.648 1 76.62 598 THR A O 1
ATOM 4733 N N . ASP A 1 599 ? 6.434 39.656 4.828 1 84.38 599 ASP A N 1
ATOM 4734 C CA . ASP A 1 599 ? 5.625 38.781 5.668 1 84.38 599 ASP A CA 1
ATOM 4735 C C . ASP A 1 599 ? 6.035 38.875 7.133 1 84.38 599 ASP A C 1
ATOM 4737 O O . ASP A 1 599 ? 6.988 39.594 7.465 1 84.38 599 ASP A O 1
ATOM 4741 N N . MET A 1 600 ? 5.254 38.312 7.945 1 88.62 600 MET A N 1
ATOM 4742 C CA . MET A 1 600 ? 5.445 38.406 9.391 1 88.62 600 MET A CA 1
ATOM 4743 C C . MET A 1 600 ? 6.754 37.719 9.805 1 88.62 600 MET A C 1
ATOM 4745 O O . MET A 1 600 ? 7.402 38.156 10.758 1 88.62 600 MET A O 1
ATOM 4749 N N . GLN A 1 601 ? 7.121 36.719 9.047 1 87.06 601 GLN A N 1
ATOM 4750 C CA . GLN A 1 601 ? 8.367 36.031 9.359 1 87.06 601 GLN A CA 1
ATOM 4751 C C . GLN A 1 601 ? 9.57 36.938 9.141 1 87.06 601 GLN A C 1
ATOM 4753 O O . GLN A 1 601 ? 10.508 36.938 9.938 1 87.06 601 GLN A O 1
ATOM 4758 N N . CYS A 1 602 ? 9.531 37.656 8.086 1 86.19 602 CYS A N 1
ATOM 4759 C CA . CYS A 1 602 ? 10.578 38.625 7.809 1 86.19 602 CYS A CA 1
ATOM 4760 C C . CYS A 1 602 ? 10.617 39.688 8.891 1 86.19 602 CYS A C 1
ATOM 4762 O O . CYS A 1 602 ? 11.695 40.094 9.328 1 86.19 602 CYS A O 1
ATOM 4764 N N . LEU A 1 603 ? 9.445 40.156 9.242 1 89.06 603 LEU A N 1
ATOM 4765 C CA . LEU A 1 603 ? 9.336 41.156 10.297 1 89.06 603 LEU A CA 1
ATOM 4766 C C . LEU A 1 603 ? 9.953 40.656 11.594 1 89.06 603 LEU A C 1
ATOM 4768 O O . LEU A 1 603 ? 10.703 41.375 12.25 1 89.06 603 LEU A O 1
ATOM 4772 N N . PHE A 1 604 ? 9.648 39.438 11.906 1 90.88 604 PHE A N 1
ATOM 4773 C CA . PHE A 1 604 ? 10.156 38.844 13.133 1 90.88 604 PHE A CA 1
ATOM 4774 C C . PHE A 1 604 ? 11.68 38.75 13.102 1 90.88 604 PHE A C 1
ATOM 4776 O O . PHE A 1 604 ? 12.344 39 14.117 1 90.88 604 PHE A O 1
ATOM 4783 N N . GLY A 1 605 ? 12.242 38.5 11.984 1 87.69 605 GLY A N 1
ATOM 4784 C CA . GLY A 1 605 ? 13.688 38.406 11.836 1 87.69 605 GLY A CA 1
ATOM 4785 C C . GLY A 1 605 ? 14.375 39.75 11.938 1 87.69 605 GLY A C 1
ATOM 4786 O O . GLY A 1 605 ? 15.539 39.844 12.344 1 87.69 605 GLY A O 1
ATOM 4787 N N . LEU A 1 606 ? 13.688 40.781 11.68 1 86.25 606 LEU A N 1
ATOM 4788 C CA . LEU A 1 606 ? 14.258 42.125 11.664 1 86.25 606 LEU A CA 1
ATOM 4789 C C . LEU A 1 606 ? 14.188 42.781 13.047 1 86.25 606 LEU A C 1
ATOM 4791 O O . LEU A 1 606 ? 14.984 43.656 13.367 1 86.25 606 LEU A O 1
ATOM 4795 N N . LEU A 1 607 ? 13.219 42.312 13.82 1 88.75 607 LEU A N 1
ATOM 4796 C CA . LEU A 1 607 ? 13.023 42.906 15.133 1 88.75 607 LEU A CA 1
ATOM 4797 C C . LEU A 1 607 ? 14.062 42.406 16.125 1 88.75 607 LEU A C 1
ATOM 4799 O O . LEU A 1 607 ? 14.305 41.219 16.219 1 88.75 607 LEU A O 1
ATOM 4803 N N . ASP A 1 608 ? 14.758 43.344 16.672 1 85.81 608 ASP A N 1
ATOM 4804 C CA . ASP A 1 608 ? 15.727 43 17.719 1 85.81 608 ASP A CA 1
ATOM 4805 C C . ASP A 1 608 ? 15.031 42.75 19.062 1 85.81 608 ASP A C 1
ATOM 4807 O O . ASP A 1 608 ? 14.281 43.594 19.547 1 85.81 608 ASP A O 1
ATOM 4811 N N . ASN A 1 609 ? 15.281 41.719 19.672 1 86.5 609 ASN A N 1
ATOM 4812 C CA . ASN A 1 609 ? 14.594 41.312 20.906 1 86.5 609 ASN A CA 1
ATOM 4813 C C . ASN A 1 609 ? 14.984 42.188 22.078 1 86.5 609 ASN A C 1
ATOM 4815 O O . ASN A 1 609 ? 14.234 42.312 23.047 1 86.5 609 ASN A O 1
ATOM 4819 N N . VAL A 1 610 ? 16.094 42.75 22.031 1 87.12 610 VAL A N 1
ATOM 4820 C CA . VAL A 1 610 ? 16.562 43.594 23.109 1 87.12 610 VAL A CA 1
ATOM 4821 C C . VAL A 1 610 ? 15.914 44.969 23.016 1 87.12 610 VAL A C 1
ATOM 4823 O O . VAL A 1 610 ? 15.469 45.531 24.016 1 87.12 610 VAL A O 1
ATOM 4826 N N . MET A 1 611 ? 15.789 45.5 21.781 1 87.88 611 MET A N 1
ATOM 4827 C CA . MET A 1 611 ? 15.227 46.812 21.562 1 87.88 611 MET A CA 1
ATOM 4828 C C . MET A 1 611 ? 13.703 46.781 21.641 1 87.88 611 MET A C 1
ATOM 4830 O O . MET A 1 611 ? 13.086 47.75 22.125 1 87.88 611 MET A O 1
ATOM 4834 N N . PHE A 1 612 ? 13.148 45.688 21.078 1 91.88 612 PHE A N 1
ATOM 4835 C CA . PHE A 1 612 ? 11.695 45.594 21 1 91.88 612 PHE A CA 1
ATOM 4836 C C . PHE A 1 612 ? 11.203 44.312 21.656 1 91.88 612 PHE A C 1
ATOM 4838 O O . PHE A 1 612 ? 10.523 43.531 21 1 91.88 612 PHE A O 1
ATOM 4845 N N . PRO A 1 613 ? 11.391 44.094 22.859 1 91.56 613 PRO A N 1
ATOM 4846 C CA . PRO A 1 613 ? 11.078 42.812 23.484 1 91.56 613 PRO A CA 1
ATOM 4847 C C . PRO A 1 613 ? 9.578 42.5 23.5 1 91.56 613 PRO A C 1
ATOM 4849 O O . PRO A 1 613 ? 9.172 41.375 23.219 1 91.56 613 PRO A O 1
ATOM 4852 N N . THR A 1 614 ? 8.766 43.438 23.812 1 93.88 614 THR A N 1
ATOM 4853 C CA . THR A 1 614 ? 7.336 43.188 23.938 1 93.88 614 THR A CA 1
ATOM 4854 C C . THR A 1 614 ? 6.691 43.062 22.562 1 93.88 614 THR A C 1
ATOM 4856 O O . THR A 1 614 ? 5.805 42.219 22.375 1 93.88 614 THR A O 1
ATOM 4859 N N . LEU A 1 615 ? 7.141 43.875 21.688 1 93.5 615 LEU A N 1
ATOM 4860 C CA . LEU A 1 615 ? 6.609 43.781 20.344 1 93.5 615 LEU A CA 1
ATOM 4861 C C . LEU A 1 615 ? 7.004 42.438 19.703 1 93.5 615 LEU A C 1
ATOM 4863 O O . LEU A 1 615 ? 6.195 41.812 19.016 1 93.5 615 LEU A O 1
ATOM 4867 N N . THR A 1 616 ? 8.234 42.031 19.906 1 93.5 616 THR A N 1
ATOM 4868 C CA . THR A 1 616 ? 8.719 40.75 19.391 1 93.5 616 THR A CA 1
ATOM 4869 C C . THR A 1 616 ? 7.891 39.594 19.953 1 93.5 616 THR A C 1
ATOM 4871 O O . THR A 1 616 ? 7.598 38.625 19.25 1 93.5 616 THR A O 1
ATOM 4874 N N . GLN A 1 617 ? 7.512 39.719 21.125 1 94.12 617 GLN A N 1
ATOM 4875 C CA . GLN A 1 617 ? 6.695 38.719 21.766 1 94.12 617 GLN A CA 1
ATOM 4876 C C . GLN A 1 617 ? 5.312 38.625 21.141 1 94.12 617 GLN A C 1
ATOM 4878 O O . GLN A 1 617 ? 4.77 37.531 20.953 1 94.12 617 GLN A O 1
ATOM 4883 N N . VAL A 1 618 ? 4.77 39.719 20.859 1 94.88 618 VAL A N 1
ATOM 4884 C CA . VAL A 1 618 ? 3.443 39.781 20.25 1 94.88 618 VAL A CA 1
ATOM 4885 C C . VAL A 1 618 ? 3.496 39.156 18.844 1 94.88 618 VAL A C 1
ATOM 4887 O O . VAL A 1 618 ? 2.609 38.375 18.484 1 94.88 618 VAL A O 1
ATOM 4890 N N . ILE A 1 619 ? 4.551 39.469 18.125 1 93.62 619 ILE A N 1
ATOM 4891 C CA . ILE A 1 619 ? 4.703 38.906 16.781 1 93.62 619 ILE A CA 1
ATOM 4892 C C . ILE A 1 619 ? 4.93 37.406 16.891 1 93.62 619 ILE A C 1
ATOM 4894 O O . ILE A 1 619 ? 4.414 36.625 16.062 1 93.62 619 ILE A O 1
ATOM 4898 N N . LYS A 1 620 ? 5.691 36.969 17.812 1 94.25 620 LYS A N 1
ATOM 4899 C CA . LYS A 1 620 ? 5.938 35.562 18.047 1 94.25 620 LYS A CA 1
ATOM 4900 C C . LYS A 1 620 ? 4.637 34.812 18.344 1 94.25 620 LYS A C 1
ATOM 4902 O O . LYS A 1 620 ? 4.426 33.688 17.859 1 94.25 620 LYS A O 1
ATOM 4907 N N . ILE A 1 621 ? 3.787 35.406 19.141 1 95.56 621 ILE A N 1
ATOM 4908 C CA . ILE A 1 621 ? 2.484 34.812 19.469 1 95.56 621 ILE A CA 1
ATOM 4909 C C . ILE A 1 621 ? 1.671 34.656 18.188 1 95.56 621 ILE A C 1
ATOM 4911 O O . ILE A 1 621 ? 1.088 33.594 17.953 1 95.56 621 ILE A O 1
ATOM 4915 N N . CYS A 1 622 ? 1.701 35.625 17.375 1 94.31 622 CYS A N 1
ATOM 4916 C CA . CYS A 1 622 ? 0.936 35.594 16.141 1 94.31 622 CYS A CA 1
ATOM 4917 C C . CYS A 1 622 ? 1.433 34.5 15.211 1 94.31 622 CYS A C 1
ATOM 4919 O O . CYS A 1 622 ? 0.633 33.812 14.586 1 94.31 622 CYS A O 1
ATOM 4921 N N . LEU A 1 623 ? 2.689 34.375 15.133 1 93.94 623 LEU A N 1
ATOM 4922 C CA . LEU A 1 623 ? 3.287 33.344 14.281 1 93.94 623 LEU A CA 1
ATOM 4923 C C . LEU A 1 623 ? 2.992 31.953 14.82 1 93.94 623 LEU A C 1
ATOM 4925 O O . LEU A 1 623 ? 2.984 30.969 14.062 1 93.94 623 LEU A O 1
ATOM 4929 N N . THR A 1 624 ? 2.75 31.812 16.062 1 95.62 624 THR A N 1
ATOM 4930 C CA . THR A 1 624 ? 2.541 30.516 16.719 1 95.62 624 THR A CA 1
ATOM 4931 C C . THR A 1 624 ? 1.092 30.062 16.562 1 95.62 624 THR A C 1
ATOM 4933 O O . THR A 1 624 ? 0.774 28.906 16.797 1 95.62 624 THR A O 1
ATOM 4936 N N . ILE A 1 625 ? 0.19 30.938 16.188 1 93.88 625 ILE A N 1
ATOM 4937 C CA . ILE A 1 625 ? -1.211 30.578 15.992 1 93.88 625 ILE A CA 1
ATOM 4938 C C . ILE A 1 625 ? -1.359 29.781 14.695 1 93.88 625 ILE A C 1
ATOM 4940 O O . ILE A 1 625 ? -1.021 30.266 13.617 1 93.88 625 ILE A O 1
ATOM 4944 N N . PRO A 1 626 ? -1.863 28.547 14.789 1 93.44 626 PRO A N 1
ATOM 4945 C CA . PRO A 1 626 ? -2.023 27.734 13.578 1 93.44 626 PRO A CA 1
ATOM 4946 C C . PRO A 1 626 ? -3.238 28.141 12.75 1 93.44 626 PRO A C 1
ATOM 4948 O O . PRO A 1 626 ? -4.207 28.688 13.289 1 93.44 626 PRO A O 1
ATOM 4951 N N . VAL A 1 627 ? -3.133 27.938 11.492 1 91.12 627 VAL A N 1
ATOM 4952 C CA . VAL A 1 627 ? -4.23 28.25 10.586 1 91.12 627 VAL A CA 1
ATOM 4953 C C . VAL A 1 627 ? -5.008 26.984 10.25 1 91.12 627 VAL A C 1
ATOM 4955 O O . VAL A 1 627 ? -6.227 27.031 10.07 1 91.12 627 VAL A O 1
ATOM 4958 N N . SER A 1 628 ? -4.25 25.922 10.133 1 90.06 628 SER A N 1
ATOM 4959 C CA . SER A 1 628 ? -4.863 24.672 9.734 1 90.06 628 SER A CA 1
ATOM 4960 C C . SER A 1 628 ? -4.25 23.484 10.484 1 90.06 628 SER A C 1
ATOM 4962 O O . SER A 1 628 ? -3.195 23.625 11.109 1 90.06 628 SER A O 1
ATOM 4964 N N . SER A 1 629 ? -4.977 22.375 10.469 1 89.12 629 SER A N 1
ATOM 4965 C CA . SER A 1 629 ? -4.477 21.141 11.055 1 89.12 629 SER A CA 1
ATOM 4966 C C . SER A 1 629 ? -3.988 20.172 9.984 1 89.12 629 SER A C 1
ATOM 4968 O O . SER A 1 629 ? -4.078 18.953 10.148 1 89.12 629 SER A O 1
ATOM 4970 N N . CYS A 1 630 ? -3.525 20.672 8.867 1 89.12 630 CYS A N 1
ATOM 4971 C CA . CYS A 1 630 ? -3.109 19.859 7.73 1 89.12 630 CYS A CA 1
ATOM 4972 C C . CYS A 1 630 ? -1.893 19.016 8.078 1 89.12 630 CYS A C 1
ATOM 4974 O O . CYS A 1 630 ? -1.67 17.969 7.477 1 89.12 630 CYS A O 1
ATOM 4976 N N . SER A 1 631 ? -1.095 19.5 9.023 1 90.94 631 SER A N 1
ATOM 4977 C CA . SER A 1 631 ? 0.05 18.703 9.469 1 90.94 631 SER A CA 1
ATOM 4978 C C . SER A 1 631 ? -0.389 17.344 10 1 90.94 631 SER A C 1
ATOM 4980 O O . SER A 1 631 ? 0.296 16.344 9.789 1 90.94 631 SER A O 1
ATOM 4982 N N . CYS A 1 632 ? -1.492 17.344 10.656 1 91.44 632 CYS A N 1
ATOM 4983 C CA . CYS A 1 632 ? -2.027 16.078 11.164 1 91.44 632 CYS A CA 1
ATOM 4984 C C . CYS A 1 632 ? -2.451 15.172 10.016 1 91.44 632 CYS A C 1
ATOM 4986 O O . CYS A 1 632 ? -2.215 13.961 10.062 1 91.44 632 CYS A O 1
ATOM 4988 N N . GLU A 1 633 ? -3.057 15.742 9.008 1 86.44 633 GLU A N 1
ATOM 4989 C CA . GLU A 1 633 ? -3.488 14.961 7.852 1 86.44 633 GLU A CA 1
ATOM 4990 C C . GLU A 1 633 ? -2.297 14.32 7.145 1 86.44 633 GLU A C 1
ATOM 4992 O O . GLU A 1 633 ? -2.395 13.195 6.645 1 86.44 633 GLU A O 1
ATOM 4997 N N . ARG A 1 634 ? -1.268 15.078 7.105 1 86.88 634 ARG A N 1
ATOM 4998 C CA . ARG A 1 634 ? -0.061 14.555 6.473 1 86.88 634 ARG A CA 1
ATOM 4999 C C . ARG A 1 634 ? 0.489 13.359 7.242 1 86.88 634 ARG A C 1
ATOM 5001 O O . ARG A 1 634 ? 1.043 12.43 6.645 1 86.88 634 ARG A O 1
ATOM 5008 N N . THR A 1 635 ? 0.347 13.43 8.5 1 89.88 635 THR A N 1
ATOM 5009 C CA . THR A 1 635 ? 0.807 12.32 9.328 1 89.88 635 THR A CA 1
ATOM 5010 C C . THR A 1 635 ? -0.006 11.062 9.039 1 89.88 635 THR A C 1
ATOM 5012 O O . THR A 1 635 ? 0.537 9.953 9.031 1 89.88 635 THR A O 1
ATOM 5015 N N . PHE A 1 636 ? -1.279 11.242 8.781 1 86 636 PHE A N 1
ATOM 5016 C CA . PHE A 1 636 ? -2.125 10.086 8.492 1 86 636 PHE A CA 1
ATOM 5017 C C . PHE A 1 636 ? -1.773 9.477 7.145 1 86 636 PHE A C 1
ATOM 5019 O O . PHE A 1 636 ? -1.887 8.266 6.953 1 86 636 PHE A O 1
ATOM 5026 N N . SER A 1 637 ? -1.396 10.32 6.258 1 81.44 637 SER A N 1
ATOM 5027 C CA . SER A 1 637 ? -0.937 9.805 4.973 1 81.44 637 SER A CA 1
ATOM 5028 C C . SER A 1 637 ? 0.27 8.883 5.145 1 81.44 637 SER A C 1
ATOM 5030 O O . SER A 1 637 ? 0.372 7.855 4.477 1 81.44 637 SER A O 1
ATOM 5032 N N . VAL A 1 638 ? 1.115 9.289 5.973 1 83.31 638 VAL A N 1
ATOM 5033 C CA . VAL A 1 638 ? 2.295 8.484 6.27 1 83.31 638 VAL A CA 1
ATOM 5034 C C . VAL A 1 638 ? 1.874 7.176 6.941 1 83.31 638 VAL A C 1
ATOM 5036 O O . VAL A 1 638 ? 2.422 6.113 6.641 1 83.31 638 VAL A O 1
ATOM 5039 N N . LEU A 1 639 ? 0.914 7.316 7.82 1 81.81 639 LEU A N 1
ATOM 5040 C CA . LEU A 1 639 ? 0.423 6.145 8.531 1 81.81 639 LEU A CA 1
ATOM 5041 C C . LEU A 1 639 ? -0.175 5.129 7.559 1 81.81 639 LEU A C 1
ATOM 5043 O O . LEU A 1 639 ? 0.027 3.924 7.711 1 81.81 639 LEU A O 1
ATOM 5047 N N . ARG A 1 640 ? -0.877 5.609 6.629 1 75.88 640 ARG A N 1
ATOM 5048 C CA . ARG A 1 640 ? -1.493 4.738 5.637 1 75.88 640 ARG A CA 1
ATOM 5049 C C . ARG A 1 640 ? -0.434 3.99 4.832 1 75.88 640 ARG A C 1
ATOM 5051 O O . ARG A 1 640 ? -0.632 2.83 4.461 1 75.88 640 ARG A O 1
ATOM 5058 N N . ARG A 1 641 ? 0.611 4.629 4.617 1 72.94 641 ARG A N 1
ATOM 5059 C CA . ARG A 1 641 ? 1.705 4.008 3.877 1 72.94 641 ARG A CA 1
ATOM 5060 C C . ARG A 1 641 ? 2.393 2.934 4.715 1 72.94 641 ARG A C 1
ATOM 5062 O O . ARG A 1 641 ? 2.959 1.982 4.172 1 72.94 641 ARG A O 1
ATOM 5069 N N . LEU A 1 642 ? 2.344 3.23 5.961 1 70 642 LEU A N 1
ATOM 5070 C CA . LEU A 1 642 ? 2.947 2.275 6.883 1 70 642 LEU A CA 1
ATOM 5071 C C . LEU A 1 642 ? 2.121 0.996 6.961 1 70 642 LEU A C 1
ATOM 5073 O O . LEU A 1 642 ? 2.668 -0.092 7.152 1 70 642 LEU A O 1
ATOM 5077 N N . HIS A 1 643 ? 0.685 1.097 6.898 1 63.31 643 HIS A N 1
ATOM 5078 C CA . HIS A 1 643 ? -0.203 -0.058 6.973 1 63.31 643 HIS A CA 1
ATOM 5079 C C . HIS A 1 643 ? -0.087 -0.923 5.723 1 63.31 643 HIS A C 1
ATOM 5081 O O . HIS A 1 643 ? -0.646 -2.02 5.668 1 63.31 643 HIS A O 1
ATOM 5087 N N . THR A 1 644 ? 0.564 -0.451 4.754 1 55.19 644 THR A N 1
ATOM 5088 C CA . THR A 1 644 ? 0.572 -1.369 3.621 1 55.19 644 THR A CA 1
ATOM 5089 C C . THR A 1 644 ? 0.829 -2.799 4.086 1 55.19 644 THR A C 1
ATOM 5091 O O . THR A 1 644 ? 1.202 -3.027 5.238 1 55.19 644 THR A O 1
ATOM 5094 N N . TRP A 1 645 ? 0.874 -3.779 3.33 1 48.12 645 TRP A N 1
ATOM 5095 C CA . TRP A 1 645 ? 0.75 -5.23 3.414 1 48.12 645 TRP A CA 1
ATOM 5096 C C . TRP A 1 645 ? 1.633 -5.789 4.523 1 48.12 645 TRP A C 1
ATOM 5098 O O . TRP A 1 645 ? 1.229 -6.707 5.246 1 48.12 645 TRP A O 1
ATOM 5108 N N . LEU A 1 646 ? 2.811 -5.316 4.789 1 44.94 646 LEU A N 1
ATOM 5109 C CA . LEU A 1 646 ? 3.727 -6.082 5.625 1 44.94 646 LEU A CA 1
ATOM 5110 C C . LEU A 1 646 ? 3.393 -5.898 7.102 1 44.94 646 LEU A C 1
ATOM 5112 O O . LEU A 1 646 ? 3.906 -6.625 7.957 1 44.94 646 LEU A O 1
ATOM 5116 N N . ARG A 1 647 ? 2.381 -4.949 7.434 1 50.09 647 ARG A N 1
ATOM 5117 C CA . ARG A 1 647 ? 2.375 -4.66 8.859 1 50.09 647 ARG A CA 1
ATOM 5118 C C . ARG A 1 647 ? 1.001 -4.922 9.469 1 50.09 647 ARG A C 1
ATOM 5120 O O . ARG A 1 647 ? 0.61 -4.266 10.438 1 50.09 647 ARG A O 1
ATOM 5127 N N . SER A 1 648 ? 0.267 -5.727 8.852 1 48.25 648 SER A N 1
ATOM 5128 C CA . SER A 1 648 ? -1.064 -5.906 9.43 1 48.25 648 SER A CA 1
ATOM 5129 C C . SER A 1 648 ? -0.986 -6.473 10.844 1 48.25 648 SER A C 1
ATOM 5131 O O . SER A 1 648 ? -1.916 -6.309 11.633 1 48.25 648 SER A O 1
ATOM 5133 N N . THR A 1 649 ? 0.266 -6.949 11.227 1 51.31 649 THR A N 1
ATOM 5134 C CA . THR A 1 649 ? 0.323 -7.598 12.531 1 51.31 649 THR A CA 1
ATOM 5135 C C . THR A 1 649 ? 1.047 -6.715 13.539 1 51.31 649 THR A C 1
ATOM 5137 O O . THR A 1 649 ? 1.248 -7.117 14.688 1 51.31 649 THR A O 1
ATOM 5140 N N . MET A 1 650 ? 1.375 -5.547 13.062 1 57.62 650 MET A N 1
ATOM 5141 C CA . MET A 1 650 ? 2.176 -4.73 13.969 1 57.62 650 MET A CA 1
ATOM 5142 C C . MET A 1 650 ? 1.312 -4.137 15.078 1 57.62 650 MET A C 1
ATOM 5144 O O . MET A 1 650 ? 0.19 -3.697 14.828 1 57.62 650 MET A O 1
ATOM 5148 N N . GLY A 1 651 ? 1.76 -4.266 16.281 1 63.53 651 GLY A N 1
ATOM 5149 C CA . GLY A 1 651 ? 1.107 -3.613 17.406 1 63.53 651 GLY A CA 1
ATOM 5150 C C . GLY A 1 651 ? 1.051 -2.104 17.266 1 63.53 651 GLY A C 1
ATOM 5151 O O . GLY A 1 651 ? 1.901 -1.502 16.609 1 63.53 651 GLY A O 1
ATOM 5152 N N . GLN A 1 652 ? 0.139 -1.464 17.828 1 69.5 652 GLN A N 1
ATOM 5153 C CA . GLN A 1 652 ? -0.14 -0.035 17.734 1 69.5 652 GLN A CA 1
ATOM 5154 C C . GLN A 1 652 ? 1.041 0.792 18.234 1 69.5 652 GLN A C 1
ATOM 5156 O O . GLN A 1 652 ? 1.375 1.824 17.641 1 69.5 652 GLN A O 1
ATOM 5161 N N . ASP A 1 653 ? 1.697 0.269 19.234 1 76.56 653 ASP A N 1
ATOM 5162 C CA . ASP A 1 653 ? 2.789 1.053 19.797 1 76.56 653 ASP A CA 1
ATOM 5163 C C . ASP A 1 653 ? 3.943 1.185 18.812 1 76.56 653 ASP A C 1
ATOM 5165 O O . ASP A 1 653 ? 4.504 2.271 18.641 1 76.56 653 ASP A O 1
ATOM 5169 N N . ARG A 1 654 ? 4.297 0.138 18.266 1 84.06 654 ARG A N 1
ATOM 5170 C CA . ARG A 1 654 ? 5.371 0.164 17.281 1 84.06 654 ARG A CA 1
ATOM 5171 C C . ARG A 1 654 ? 4.992 1.038 16.078 1 84.06 654 ARG A C 1
ATOM 5173 O O . ARG A 1 654 ? 5.828 1.778 15.562 1 84.06 654 ARG A O 1
ATOM 5180 N N . LEU A 1 655 ? 3.723 0.98 15.812 1 84.81 655 LEU A N 1
ATOM 5181 C CA . LEU A 1 655 ? 3.221 1.771 14.695 1 84.81 655 LEU A CA 1
ATOM 5182 C C . LEU A 1 655 ? 3.393 3.264 14.961 1 84.81 655 LEU A C 1
ATOM 5184 O O . LEU A 1 655 ? 3.83 4.008 14.078 1 84.81 655 LEU A O 1
ATOM 5188 N N . HIS A 1 656 ? 3.09 3.672 16.125 1 89.19 656 HIS A N 1
ATOM 5189 C CA . HIS A 1 656 ? 3.182 5.082 16.5 1 89.19 656 HIS A CA 1
ATOM 5190 C C . HIS A 1 656 ? 4.629 5.562 16.469 1 89.19 656 HIS A C 1
ATOM 5192 O O . HIS A 1 656 ? 4.91 6.672 16.016 1 89.19 656 HIS A O 1
ATOM 5198 N N . LEU A 1 657 ? 5.48 4.691 16.969 1 91.75 657 LEU A N 1
ATOM 5199 C CA . LEU A 1 657 ? 6.898 5.039 17.016 1 91.75 657 LEU A CA 1
ATOM 5200 C C . LEU A 1 657 ? 7.477 5.168 15.617 1 91.75 657 LEU A C 1
ATOM 5202 O O . LEU A 1 657 ? 8.234 6.105 15.336 1 91.75 657 LEU A O 1
ATOM 5206 N N . LEU A 1 658 ? 7.09 4.254 14.781 1 91 658 LEU A N 1
ATOM 5207 C CA . LEU A 1 658 ? 7.562 4.293 13.398 1 91 658 LEU A CA 1
ATOM 5208 C C . LEU A 1 658 ? 7.012 5.512 12.672 1 91 658 LEU A C 1
ATOM 5210 O O . LEU A 1 658 ? 7.699 6.098 11.828 1 91 658 LEU A O 1
ATOM 5214 N N . ALA A 1 659 ? 5.777 5.871 12.977 1 91.12 659 ALA A N 1
ATOM 5215 C CA . ALA A 1 659 ? 5.18 7.059 12.375 1 91.12 659 ALA A CA 1
ATOM 5216 C C . ALA A 1 659 ? 5.965 8.312 12.734 1 91.12 659 ALA A C 1
ATOM 5218 O O . ALA A 1 659 ? 6.207 9.172 11.883 1 91.12 659 ALA A O 1
ATOM 5219 N N . ILE A 1 660 ? 6.391 8.398 13.977 1 94.44 660 ILE A N 1
ATOM 5220 C CA . ILE A 1 660 ? 7.164 9.547 14.438 1 94.44 660 ILE A CA 1
ATOM 5221 C C . ILE A 1 660 ? 8.484 9.609 13.68 1 94.44 660 ILE A C 1
ATOM 5223 O O . ILE A 1 660 ? 8.898 10.68 13.219 1 94.44 660 ILE A O 1
ATOM 5227 N N . MET A 1 661 ? 9.117 8.469 13.508 1 94.06 661 MET A N 1
ATOM 5228 C CA . MET A 1 661 ? 10.406 8.414 12.82 1 94.06 661 MET A CA 1
ATOM 5229 C C . MET A 1 661 ? 10.266 8.836 11.359 1 94.06 661 MET A C 1
ATOM 5231 O O . MET A 1 661 ? 11.133 9.516 10.82 1 94.06 661 MET A O 1
ATOM 5235 N N . SER A 1 662 ? 9.188 8.414 10.75 1 91.88 662 SER A N 1
ATOM 5236 C CA . SER A 1 662 ? 8.984 8.672 9.328 1 91.88 662 SER A CA 1
ATOM 5237 C C . SER A 1 662 ? 8.555 10.117 9.078 1 91.88 662 SER A C 1
ATOM 5239 O O . SER A 1 662 ? 8.961 10.727 8.094 1 91.88 662 SER A O 1
ATOM 5241 N N . VAL A 1 663 ? 7.691 10.664 9.93 1 93.31 663 VAL A N 1
ATOM 5242 C CA . VAL A 1 663 ? 7.191 12.023 9.766 1 93.31 663 VAL A CA 1
ATOM 5243 C C . VAL A 1 663 ? 8.297 13.023 10.094 1 93.31 663 VAL A C 1
ATOM 5245 O O . VAL A 1 663 ? 8.484 14.008 9.367 1 93.31 663 VAL A O 1
ATOM 5248 N N . GLU A 1 664 ? 9 12.75 11.164 1 95.44 664 GLU A N 1
ATOM 5249 C CA . GLU A 1 664 ? 10.039 13.664 11.633 1 95.44 664 GLU A CA 1
ATOM 5250 C C . GLU A 1 664 ? 11.422 13.203 11.18 1 95.44 664 GLU A C 1
ATOM 5252 O O . GLU A 1 664 ? 12.344 13.094 12 1 95.44 664 GLU A O 1
ATOM 5257 N N . ARG A 1 665 ? 11.531 12.961 9.953 1 92.25 665 ARG A N 1
ATOM 5258 C CA . ARG A 1 665 ? 12.773 12.453 9.383 1 92.25 665 ARG A CA 1
ATOM 5259 C C . ARG A 1 665 ? 13.898 13.477 9.523 1 92.25 665 ARG A C 1
ATOM 5261 O O . ARG A 1 665 ? 15.055 13.109 9.719 1 92.25 665 ARG A O 1
ATOM 5268 N N . GLY A 1 666 ? 13.57 14.781 9.375 1 90.5 666 GLY A N 1
ATOM 5269 C CA . GLY A 1 666 ? 14.57 15.82 9.547 1 90.5 666 GLY A CA 1
ATOM 5270 C C . GLY A 1 666 ? 15.188 15.844 10.93 1 90.5 666 GLY A C 1
ATOM 5271 O O . GLY A 1 666 ? 16.406 15.93 11.07 1 90.5 666 GLY A O 1
ATOM 5272 N N . GLU A 1 667 ? 14.336 15.719 11.891 1 93.44 667 GLU A N 1
ATOM 5273 C CA . GLU A 1 667 ? 14.82 15.688 13.273 1 93.44 667 GLU A CA 1
ATOM 5274 C C . GLU A 1 667 ? 15.617 14.422 13.547 1 93.44 667 GLU A C 1
ATOM 5276 O O . GLU A 1 667 ? 16.594 14.445 14.297 1 93.44 667 GLU A O 1
ATOM 5281 N N . LEU A 1 668 ? 15.18 13.328 13 1 94.62 668 LEU A N 1
ATOM 5282 C CA . LEU A 1 668 ? 15.867 12.055 13.172 1 94.62 668 LEU A CA 1
ATOM 5283 C C . LEU A 1 668 ? 17.281 12.125 12.617 1 94.62 668 LEU A C 1
ATOM 5285 O O . LEU A 1 668 ? 18.219 11.586 13.219 1 94.62 668 LEU A O 1
ATOM 5289 N N . SER A 1 669 ? 17.469 12.766 11.469 1 91.38 669 SER A N 1
ATOM 5290 C CA . SER A 1 669 ? 18.75 12.859 10.805 1 91.38 669 SER A CA 1
ATOM 5291 C C . SER A 1 669 ? 19.75 13.672 11.625 1 91.38 669 SER A C 1
ATOM 5293 O O . SER A 1 669 ? 20.969 13.469 11.523 1 91.38 669 SER A O 1
ATOM 5295 N N . LYS A 1 670 ? 19.281 14.547 12.492 1 91.69 670 LYS A N 1
ATOM 5296 C CA . LYS A 1 670 ? 20.141 15.398 13.305 1 91.69 670 LYS A CA 1
ATOM 5297 C C . LYS A 1 670 ? 20.672 14.648 14.523 1 91.69 670 LYS A C 1
ATOM 5299 O O . LYS A 1 670 ? 21.656 15.07 15.141 1 91.69 670 LYS A O 1
ATOM 5304 N N . LEU A 1 671 ? 20.047 13.602 14.836 1 93.69 671 LEU A N 1
ATOM 5305 C CA . LEU A 1 671 ? 20.438 12.852 16.016 1 93.69 671 LEU A CA 1
ATOM 5306 C C . LEU A 1 671 ? 21.703 12.039 15.75 1 93.69 671 LEU A C 1
ATOM 5308 O O . LEU A 1 671 ? 21.812 11.375 14.719 1 93.69 671 LEU A O 1
ATOM 5312 N N . SER A 1 672 ? 22.641 12.117 16.656 1 93 672 SER A N 1
ATOM 5313 C CA . SER A 1 672 ? 23.875 11.359 16.516 1 93 672 SER A CA 1
ATOM 5314 C C . SER A 1 672 ? 23.688 9.906 16.922 1 93 672 SER A C 1
ATOM 5316 O O . SER A 1 672 ? 22.859 9.602 17.797 1 93 672 SER A O 1
ATOM 5318 N N . GLN A 1 673 ? 24.469 9.055 16.344 1 93 673 GLN A N 1
ATOM 5319 C CA . GLN A 1 673 ? 24.391 7.633 16.656 1 93 673 GLN A CA 1
ATOM 5320 C C . GLN A 1 673 ? 24.828 7.363 18.094 1 93 673 GLN A C 1
ATOM 5322 O O . GLN A 1 673 ? 24.266 6.5 18.766 1 93 673 GLN A O 1
ATOM 5327 N N . SER A 1 674 ? 25.766 8.125 18.5 1 91.56 674 SER A N 1
ATOM 5328 C CA . SER A 1 674 ? 26.281 7.961 19.859 1 91.56 674 SER A CA 1
ATOM 5329 C C . SER A 1 674 ? 25.203 8.266 20.891 1 91.56 674 SER A C 1
ATOM 5331 O O . SER A 1 674 ? 25.078 7.555 21.891 1 91.56 674 SER A O 1
ATOM 5333 N N . GLN A 1 675 ? 24.453 9.281 20.625 1 92.06 675 GLN A N 1
ATOM 5334 C CA . GLN A 1 675 ? 23.359 9.648 21.516 1 92.06 675 GLN A CA 1
ATOM 5335 C C . GLN A 1 675 ? 22.312 8.547 21.594 1 92.06 675 GLN A C 1
ATOM 5337 O O . GLN A 1 675 ? 21.797 8.25 22.672 1 92.06 675 GLN A O 1
ATOM 5342 N N . LEU A 1 676 ? 22.016 7.973 20.5 1 94.56 676 LEU A N 1
ATOM 5343 C CA . LEU A 1 676 ? 21 6.926 20.438 1 94.56 676 LEU A CA 1
ATOM 5344 C C . LEU A 1 676 ? 21.5 5.652 21.125 1 94.56 676 LEU A C 1
ATOM 5346 O O . LEU A 1 676 ? 20.719 4.957 21.781 1 94.56 676 LEU A O 1
ATOM 5350 N N . ILE A 1 677 ? 22.781 5.359 20.969 1 93.88 677 ILE A N 1
ATOM 5351 C CA . ILE A 1 677 ? 23.359 4.184 21.625 1 93.88 677 ILE A CA 1
ATOM 5352 C C . ILE A 1 677 ? 23.344 4.371 23.141 1 93.88 677 ILE A C 1
ATOM 5354 O O . ILE A 1 677 ? 23.062 3.428 23.875 1 93.88 677 ILE A O 1
ATOM 5358 N N . ASP A 1 678 ? 23.609 5.59 23.531 1 91.75 678 ASP A N 1
ATOM 5359 C CA . ASP A 1 678 ? 23.547 5.887 24.969 1 91.75 678 ASP A CA 1
ATOM 5360 C C . ASP A 1 678 ? 22.125 5.691 25.5 1 91.75 678 ASP A C 1
ATOM 5362 O O . ASP A 1 678 ? 21.938 5.129 26.578 1 91.75 678 ASP A O 1
ATOM 5366 N N . SER A 1 679 ? 21.188 6.199 24.766 1 92.56 679 SER A N 1
ATOM 5367 C CA . SER A 1 679 ? 19.797 6.023 25.156 1 92.56 679 SER A CA 1
ATOM 5368 C C . SER A 1 679 ? 19.422 4.547 25.203 1 92.56 679 SER A C 1
ATOM 5370 O O . SER A 1 679 ? 18.672 4.121 26.078 1 92.56 679 SER A O 1
ATOM 5372 N N . PHE A 1 680 ? 19.922 3.785 24.203 1 92.75 680 PHE A N 1
ATOM 5373 C CA . PHE A 1 680 ? 19.672 2.35 24.141 1 92.75 680 PHE A CA 1
ATOM 5374 C C . PHE A 1 680 ? 20.281 1.632 25.328 1 92.75 680 PHE A C 1
ATOM 5376 O O . PHE A 1 680 ? 19.688 0.721 25.891 1 92.75 680 PHE A O 1
ATOM 5383 N N . ALA A 1 681 ? 21.438 2.092 25.734 1 89.56 681 ALA A N 1
ATOM 5384 C CA . ALA A 1 681 ? 22.156 1.482 26.844 1 89.56 681 ALA A CA 1
ATOM 5385 C C . ALA A 1 681 ? 21.453 1.759 28.172 1 89.56 681 ALA A C 1
ATOM 5387 O O . ALA A 1 681 ? 21.469 0.921 29.078 1 89.56 681 ALA A O 1
ATOM 5388 N N . LYS A 1 682 ? 20.797 2.896 28.266 1 88.12 682 LYS A N 1
ATOM 5389 C CA . LYS A 1 682 ? 20.188 3.34 29.516 1 88.12 682 LYS A CA 1
ATOM 5390 C C . LYS A 1 682 ? 18.766 2.777 29.656 1 88.12 682 LYS A C 1
ATOM 5392 O O . LYS A 1 682 ? 18.203 2.789 30.75 1 88.12 682 LYS A O 1
ATOM 5397 N N . MET A 1 683 ? 18.172 2.32 28.594 1 87.94 683 MET A N 1
ATOM 5398 C CA . MET A 1 683 ? 16.781 1.864 28.609 1 87.94 683 MET A CA 1
ATOM 5399 C C . MET A 1 683 ? 16.594 0.703 29.578 1 87.94 683 MET A C 1
ATOM 5401 O O . MET A 1 683 ? 15.555 0.595 30.234 1 87.94 683 MET A O 1
ATOM 5405 N N . LYS A 1 684 ? 17.5 -0.222 29.531 1 82 684 LYS A N 1
ATOM 5406 C CA . LYS A 1 684 ? 17.5 -1.367 30.438 1 82 684 LYS A CA 1
ATOM 5407 C C . LYS A 1 684 ? 18.906 -1.898 30.672 1 82 684 LYS A C 1
ATOM 5409 O O . LYS A 1 684 ? 19.844 -1.523 29.969 1 82 684 LYS A O 1
ATOM 5414 N N . GLN A 1 685 ? 19.047 -2.656 31.625 1 75.25 685 GLN A N 1
ATOM 5415 C CA . GLN A 1 685 ? 20.344 -3.26 31.891 1 75.25 685 GLN A CA 1
ATOM 5416 C C . GLN A 1 685 ? 20.703 -4.277 30.812 1 75.25 685 GLN A C 1
ATOM 5418 O O . GLN A 1 685 ? 19.922 -5.188 30.516 1 75.25 685 GLN A O 1
ATOM 5423 N N . ARG A 1 686 ? 21.828 -4.031 30.203 1 80.88 686 ARG A N 1
ATOM 5424 C CA . ARG A 1 686 ? 22.266 -4.895 29.125 1 80.88 686 ARG A CA 1
ATOM 5425 C C . ARG A 1 686 ? 23.297 -5.906 29.609 1 80.88 686 ARG A C 1
ATOM 5427 O O . ARG A 1 686 ? 23.969 -5.676 30.609 1 80.88 686 ARG A O 1
ATOM 5434 N N . ARG A 1 687 ? 23.344 -7.008 28.953 1 70 687 ARG A N 1
ATOM 5435 C CA . ARG A 1 687 ? 24.297 -8.062 29.297 1 70 687 ARG A CA 1
ATOM 5436 C C . ARG A 1 687 ? 25.734 -7.547 29.219 1 70 687 ARG A C 1
ATOM 5438 O O . ARG A 1 687 ? 26.562 -7.887 30.062 1 70 687 ARG A O 1
ATOM 5445 N N . TYR A 1 688 ? 26 -6.707 28.172 1 75.81 688 TYR A N 1
ATOM 5446 C CA . TYR A 1 688 ? 27.328 -6.129 27.984 1 75.81 688 TYR A CA 1
ATOM 5447 C C . TYR A 1 688 ? 27.266 -4.605 28.062 1 75.81 688 TYR A C 1
ATOM 5449 O O . TYR A 1 688 ? 26.312 -3.99 27.594 1 75.81 688 TYR A O 1
ATOM 5457 N N . ARG A 1 689 ? 28.266 -4.137 28.719 1 74.44 689 ARG A N 1
ATOM 5458 C CA . ARG A 1 689 ? 28.312 -2.691 28.891 1 74.44 689 ARG A CA 1
ATOM 5459 C C . ARG A 1 689 ? 28.469 -1.981 27.547 1 74.44 689 ARG A C 1
ATOM 5461 O O . ARG A 1 689 ? 29.25 -2.418 26.703 1 74.44 689 ARG A O 1
ATOM 5468 N N . LEU A 1 690 ? 27.719 -0.933 27.438 1 82.81 690 LEU A N 1
ATOM 5469 C CA . LEU A 1 690 ? 27.734 -0.169 26.188 1 82.81 690 LEU A CA 1
ATOM 5470 C C . LEU A 1 690 ? 28.141 1.277 26.453 1 82.81 690 LEU A C 1
ATOM 5472 O O . LEU A 1 690 ? 28.438 2.021 25.516 1 82.81 690 LEU A O 1
ATOM 5476 N N . LEU A 1 691 ? 28.172 1.632 27.734 1 75.12 691 LEU A N 1
ATOM 5477 C CA . LEU A 1 691 ? 28.484 3.016 28.078 1 75.12 691 LEU A CA 1
ATOM 5478 C C . LEU A 1 691 ? 29.969 3.166 28.406 1 75.12 691 LEU A C 1
ATOM 5480 O O . LEU A 1 691 ? 30.547 2.316 29.094 1 75.12 691 LEU A O 1
ATOM 5484 N N . LEU A 1 692 ? 30.578 4.176 27.719 1 68.44 692 LEU A N 1
ATOM 5485 C CA . LEU A 1 692 ? 31.969 4.48 28.047 1 68.44 692 LEU A CA 1
ATOM 5486 C C . LEU A 1 692 ? 32.062 5.273 29.344 1 68.44 692 LEU A C 1
ATOM 5488 O O . LEU A 1 692 ? 31.172 6.051 29.656 1 68.44 692 LEU A O 1
ATOM 5492 N N . LYS A 1 693 ? 32.969 4.77 30.312 1 54.81 693 LYS A N 1
ATOM 5493 C CA . LYS A 1 693 ? 33.219 5.512 31.547 1 54.81 693 LYS A CA 1
ATOM 5494 C C . LYS A 1 693 ? 33.594 6.965 31.25 1 54.81 693 LYS A C 1
ATOM 5496 O O . LYS A 1 693 ? 34.406 7.234 30.375 1 54.81 693 LYS A O 1
ATOM 5501 N N . LYS A 1 694 ? 32.656 7.984 31.547 1 45.09 694 LYS A N 1
ATOM 5502 C CA . LYS A 1 694 ? 33.062 9.391 31.484 1 45.09 694 LYS A CA 1
ATOM 5503 C C . LYS A 1 694 ? 34.312 9.664 32.281 1 45.09 694 LYS A C 1
ATOM 5505 O O . LYS A 1 694 ? 34.531 9.07 33.344 1 45.09 694 LYS A O 1
ATOM 5510 N N . MET B 1 1 ? 38 4 -30.703 1 20.02 1 MET B N 1
ATOM 5511 C CA . MET B 1 1 ? 37.938 3.186 -31.906 1 20.02 1 MET B CA 1
ATOM 5512 C C . MET B 1 1 ? 36.594 2.529 -32.062 1 20.02 1 MET B C 1
ATOM 5514 O O . MET B 1 1 ? 36.219 2.068 -33.156 1 20.02 1 MET B O 1
ATOM 5518 N N . ARG B 1 2 ? 35.969 2.338 -30.859 1 24.45 2 ARG B N 1
ATOM 5519 C CA . ARG B 1 2 ? 34.844 1.384 -30.859 1 24.45 2 ARG B CA 1
ATOM 5520 C C . ARG B 1 2 ? 33.562 2.029 -31.391 1 24.45 2 ARG B C 1
ATOM 5522 O O . ARG B 1 2 ? 32.5 1.42 -31.344 1 24.45 2 ARG B O 1
ATOM 5529 N N . LEU B 1 3 ? 33.562 3.381 -31.469 1 25.56 3 LEU B N 1
ATOM 5530 C CA . LEU B 1 3 ? 32.375 4.043 -31.969 1 25.56 3 LEU B CA 1
ATOM 5531 C C . LEU B 1 3 ? 32.125 3.668 -33.438 1 25.56 3 LEU B C 1
ATOM 5533 O O . LEU B 1 3 ? 31.141 4.145 -34.031 1 25.56 3 LEU B O 1
ATOM 5537 N N . ARG B 1 4 ? 33.156 3.428 -34.156 1 27.91 4 ARG B N 1
ATOM 5538 C CA . ARG B 1 4 ? 32.969 3.32 -35.594 1 27.91 4 ARG B CA 1
ATOM 5539 C C . ARG B 1 4 ? 32.125 2.113 -35.938 1 27.91 4 ARG B C 1
ATOM 5541 O O . ARG B 1 4 ? 32.188 1.587 -37.062 1 27.91 4 ARG B O 1
ATOM 5548 N N . LYS B 1 5 ? 31.797 1.354 -34.938 1 31.31 5 LYS B N 1
ATOM 5549 C CA . LYS B 1 5 ? 31.125 0.313 -35.719 1 31.31 5 LYS B CA 1
ATOM 5550 C C . LYS B 1 5 ? 30.016 0.905 -36.594 1 31.31 5 LYS B C 1
ATOM 5552 O O . LYS B 1 5 ? 29.094 1.553 -36.062 1 31.31 5 LYS B O 1
ATOM 5557 N N . GLN B 1 6 ? 30.344 1.307 -37.75 1 28.39 6 GLN B N 1
ATOM 5558 C CA . GLN B 1 6 ? 29.531 1.682 -38.906 1 28.39 6 GLN B CA 1
ATOM 5559 C C . GLN B 1 6 ? 28.219 0.887 -38.969 1 28.39 6 GLN B C 1
ATOM 5561 O O . GLN B 1 6 ? 28.234 -0.344 -38.875 1 28.39 6 GLN B O 1
ATOM 5566 N N . LEU B 1 7 ? 27.297 1.476 -38.312 1 30.7 7 LEU B N 1
ATOM 5567 C CA . LEU B 1 7 ? 26.031 0.846 -38.625 1 30.7 7 LEU B CA 1
ATOM 5568 C C . LEU B 1 7 ? 25.938 0.514 -40.094 1 30.7 7 LEU B C 1
ATOM 5570 O O . LEU B 1 7 ? 26.281 1.337 -40.969 1 30.7 7 LEU B O 1
ATOM 5574 N N . PRO B 1 8 ? 26.078 -0.743 -40.438 1 33.53 8 PRO B N 1
ATOM 5575 C CA . PRO B 1 8 ? 26.031 -1.135 -41.844 1 33.53 8 PRO B CA 1
ATOM 5576 C C . PRO B 1 8 ? 25.062 -0.289 -42.688 1 33.53 8 PRO B C 1
ATOM 5578 O O . PRO B 1 8 ? 25.234 -0.157 -43.875 1 33.53 8 PRO B O 1
ATOM 5581 N N . GLN B 1 9 ? 24.078 0.22 -42.062 1 35.69 9 GLN B N 1
ATOM 5582 C CA . GLN B 1 9 ? 23.062 0.784 -42.938 1 35.69 9 GLN B CA 1
ATOM 5583 C C . GLN B 1 9 ? 23.453 2.18 -43.438 1 35.69 9 GLN B C 1
ATOM 5585 O O . GLN B 1 9 ? 22.812 2.748 -44.312 1 35.69 9 GLN B O 1
ATOM 5590 N N . TRP B 1 10 ? 24.375 2.861 -42.688 1 34.03 10 TRP B N 1
ATOM 5591 C CA . TRP B 1 10 ? 24.719 4.211 -43.125 1 34.03 10 TRP B CA 1
ATOM 5592 C C . TRP B 1 10 ? 26.031 4.219 -43.906 1 34.03 10 TRP B C 1
ATOM 5594 O O . TRP B 1 10 ? 27.094 3.871 -43.344 1 34.03 10 TRP B O 1
ATOM 5604 N N . GLN B 1 11 ? 26.109 3.645 -45 1 35.34 11 GLN B N 1
ATOM 5605 C CA . GLN B 1 11 ? 27.297 3.658 -45.844 1 35.34 11 GLN B CA 1
ATOM 5606 C C . GLN B 1 11 ? 27.641 5.078 -46.281 1 35.34 11 GLN B C 1
ATOM 5608 O O . GLN B 1 11 ? 26.766 5.84 -46.688 1 35.34 11 GLN B O 1
ATOM 5613 N N . ARG B 1 12 ? 28.656 5.512 -45.75 1 36.69 12 ARG B N 1
ATOM 5614 C CA . ARG B 1 12 ? 29.141 6.719 -46.406 1 36.69 12 ARG B CA 1
ATOM 5615 C C . ARG B 1 12 ? 29.125 6.555 -47.938 1 36.69 12 ARG B C 1
ATOM 5617 O O . ARG B 1 12 ? 28.922 7.527 -48.656 1 36.69 12 ARG B O 1
ATOM 5624 N N . THR B 1 13 ? 29.75 5.285 -48.219 1 34.22 13 THR B N 1
ATOM 5625 C CA . THR B 1 13 ? 30 5.223 -49.656 1 34.22 13 THR B CA 1
ATOM 5626 C C . THR B 1 13 ? 28.734 4.816 -50.406 1 34.22 13 THR B C 1
ATOM 5628 O O . THR B 1 13 ? 28.062 3.85 -50.031 1 34.22 13 THR B O 1
ATOM 5631 N N . LEU B 1 14 ? 28.094 5.656 -51.031 1 36.06 14 LEU B N 1
ATOM 5632 C CA . LEU B 1 14 ? 27.047 5.508 -52.062 1 36.06 14 LEU B CA 1
ATOM 5633 C C . LEU B 1 14 ? 27.375 4.375 -53.031 1 36.06 14 LEU B C 1
ATOM 5635 O O . LEU B 1 14 ? 28.25 4.516 -53.875 1 36.06 14 LEU B O 1
ATOM 5639 N N . ASP B 1 15 ? 27.594 3.16 -52.531 1 32.97 15 ASP B N 1
ATOM 5640 C CA . ASP B 1 15 ? 27.688 2.238 -53.656 1 32.97 15 ASP B CA 1
ATOM 5641 C C . ASP B 1 15 ? 26.406 2.244 -54.469 1 32.97 15 ASP B C 1
ATOM 5643 O O . ASP B 1 15 ? 25.406 1.624 -54.094 1 32.97 15 ASP B O 1
ATOM 5647 N N . TRP B 1 16 ? 26.062 3.32 -55.156 1 31.92 16 TRP B N 1
ATOM 5648 C CA . TRP B 1 16 ? 24.984 3.418 -56.156 1 31.92 16 TRP B CA 1
ATOM 5649 C C . TRP B 1 16 ? 25.109 2.314 -57.188 1 31.92 16 TRP B C 1
ATOM 5651 O O . TRP B 1 16 ? 26.203 1.977 -57.625 1 31.92 16 TRP B O 1
ATOM 5661 N N . GLY B 1 17 ? 24.375 1.329 -57.062 1 32.72 17 GLY B N 1
ATOM 5662 C CA . GLY B 1 17 ? 24.297 0.465 -58.25 1 32.72 17 GLY B CA 1
ATOM 5663 C C . GLY B 1 17 ? 24.594 1.189 -59.531 1 32.72 17 GLY B C 1
ATOM 5664 O O . GLY B 1 17 ? 24.469 2.412 -59.625 1 32.72 17 GLY B O 1
ATOM 5665 N N . GLN B 1 18 ? 25.5 0.802 -60.375 1 32.22 18 GLN B N 1
ATOM 5666 C CA . GLN B 1 18 ? 26.047 1.153 -61.688 1 32.22 18 GLN B CA 1
ATOM 5667 C C . GLN B 1 18 ? 24.953 1.709 -62.625 1 32.22 18 GLN B C 1
ATOM 5669 O O . GLN B 1 18 ? 25.203 1.999 -63.781 1 32.22 18 GLN B O 1
ATOM 5674 N N . GLU B 1 19 ? 23.641 1.737 -62.406 1 33.16 19 GLU B N 1
ATOM 5675 C CA . GLU B 1 19 ? 22.984 2.125 -63.656 1 33.16 19 GLU B CA 1
ATOM 5676 C C . GLU B 1 19 ? 23.312 3.568 -64.062 1 33.16 19 GLU B C 1
ATOM 5678 O O . GLU B 1 19 ? 23.703 3.852 -65.188 1 33.16 19 GLU B O 1
ATOM 5683 N N . LYS B 1 20 ? 22.375 4.672 -64.188 1 36.53 20 LYS B N 1
ATOM 5684 C CA . LYS B 1 20 ? 22.359 5.652 -65.25 1 36.53 20 LYS B CA 1
ATOM 5685 C C . LYS B 1 20 ? 23.359 6.781 -65 1 36.53 20 LYS B C 1
ATOM 5687 O O . LYS B 1 20 ? 23.672 7.086 -63.875 1 36.53 20 LYS B O 1
ATOM 5692 N N . LYS B 1 21 ? 23.906 7.539 -66.062 1 37.94 21 LYS B N 1
ATOM 5693 C CA . LYS B 1 21 ? 24.859 8.594 -66.438 1 37.94 21 LYS B CA 1
ATOM 5694 C C . LYS B 1 21 ? 24.656 9.836 -65.562 1 37.94 21 LYS B C 1
ATOM 5696 O O . LYS B 1 21 ? 25.641 10.461 -65.125 1 37.94 21 LYS B O 1
ATOM 5701 N N . ALA B 1 22 ? 23.438 10.445 -65.625 1 36.19 22 ALA B N 1
ATOM 5702 C CA . ALA B 1 22 ? 23.141 11.781 -65.125 1 36.19 22 ALA B CA 1
ATOM 5703 C C . ALA B 1 22 ? 23.453 11.883 -63.625 1 36.19 22 ALA B C 1
ATOM 5705 O O . ALA B 1 22 ? 23.656 12.984 -63.094 1 36.19 22 ALA B O 1
ATOM 5706 N N . VAL B 1 23 ? 23.391 10.75 -62.906 1 39.94 23 VAL B N 1
ATOM 5707 C CA . VAL B 1 23 ? 23.578 10.742 -61.438 1 39.94 23 VAL B CA 1
ATOM 5708 C C . VAL B 1 23 ? 25.047 10.953 -61.094 1 39.94 23 VAL B C 1
ATOM 5710 O O . VAL B 1 23 ? 25.391 11.211 -59.938 1 39.94 23 VAL B O 1
ATOM 5713 N N . SER B 1 24 ? 25.859 10.906 -62.219 1 44.12 24 SER B N 1
ATOM 5714 C CA . SER B 1 24 ? 27.281 11 -61.938 1 44.12 24 SER B CA 1
ATOM 5715 C C . SER B 1 24 ? 27.688 12.422 -61.562 1 44.12 24 SER B C 1
ATOM 5717 O O . SER B 1 24 ? 28.5 12.641 -60.688 1 44.12 24 SER B O 1
ATOM 5719 N N . THR B 1 25 ? 27.219 13.445 -62.5 1 47.22 25 THR B N 1
ATOM 5720 C CA . THR B 1 25 ? 27.656 14.828 -62.312 1 47.22 25 THR B CA 1
ATOM 5721 C C . THR B 1 25 ? 27.172 15.367 -60.969 1 47.22 25 THR B C 1
ATOM 5723 O O . THR B 1 25 ? 27.906 16.078 -60.281 1 47.22 25 THR B O 1
ATOM 5726 N N . MET B 1 26 ? 25.859 15.117 -60.688 1 48.56 26 MET B N 1
ATOM 5727 C CA . MET B 1 26 ? 25.297 15.57 -59.438 1 48.56 26 MET B CA 1
ATOM 5728 C C . MET B 1 26 ? 26.047 14.945 -58.25 1 48.56 26 MET B C 1
ATOM 5730 O O . MET B 1 26 ? 26.25 15.594 -57.219 1 48.56 26 MET B O 1
ATOM 5734 N N . LEU B 1 27 ? 26.609 13.812 -58.562 1 50.38 27 LEU B N 1
ATOM 5735 C CA . LEU B 1 27 ? 27.344 13.133 -57.5 1 50.38 27 LEU B CA 1
ATOM 5736 C C . LEU B 1 27 ? 28.672 13.828 -57.25 1 50.38 27 LEU B C 1
ATOM 5738 O O . LEU B 1 27 ? 29.109 13.93 -56.094 1 50.38 27 LEU B O 1
ATOM 5742 N N . ARG B 1 28 ? 29.328 14.312 -58.344 1 55.72 28 ARG B N 1
ATOM 5743 C CA . ARG B 1 28 ? 30.594 15.016 -58.156 1 55.72 28 ARG B CA 1
ATOM 5744 C C . ARG B 1 28 ? 30.391 16.312 -57.375 1 55.72 28 ARG B C 1
ATOM 5746 O O . ARG B 1 28 ? 31.234 16.672 -56.531 1 55.72 28 ARG B O 1
ATOM 5753 N N . ASP B 1 29 ? 29.328 17.031 -57.719 1 57.88 29 ASP B N 1
ATOM 5754 C CA . ASP B 1 29 ? 29.109 18.344 -57.094 1 57.88 29 ASP B CA 1
ATOM 5755 C C . ASP B 1 29 ? 28.672 18.188 -55.656 1 57.88 29 ASP B C 1
ATOM 5757 O O . ASP B 1 29 ? 28.953 19.062 -54.812 1 57.88 29 ASP B O 1
ATOM 5761 N N . ILE B 1 30 ? 28.047 17.047 -55.344 1 61.03 30 ILE B N 1
ATOM 5762 C CA . ILE B 1 30 ? 27.594 16.812 -54 1 61.03 30 ILE B CA 1
ATOM 5763 C C . ILE B 1 30 ? 28.75 16.328 -53.125 1 61.03 30 ILE B C 1
ATOM 5765 O O . ILE B 1 30 ? 28.781 16.562 -51.938 1 61.03 30 ILE B O 1
ATOM 5769 N N . GLN B 1 31 ? 29.859 15.867 -53.781 1 60.78 31 GLN B N 1
ATOM 5770 C CA . GLN B 1 31 ? 31 15.367 -53.031 1 60.78 31 GLN B CA 1
ATOM 5771 C C . GLN B 1 31 ? 31.781 16.5 -52.375 1 60.78 31 GLN B C 1
ATOM 5773 O O . GLN B 1 31 ? 32.531 16.281 -51.438 1 60.78 31 GLN B O 1
ATOM 5778 N N . VAL B 1 32 ? 31.562 17.703 -52.781 1 66.94 32 VAL B N 1
ATOM 5779 C CA . VAL B 1 32 ? 32.281 18.844 -52.219 1 66.94 32 VAL B CA 1
ATOM 5780 C C . VAL B 1 32 ? 31.75 19.141 -50.812 1 66.94 32 VAL B C 1
ATOM 5782 O O . VAL B 1 32 ? 32.469 19.688 -49.969 1 66.94 32 VAL B O 1
ATOM 5785 N N . PHE B 1 33 ? 30.547 18.875 -50.531 1 73.94 33 PHE B N 1
ATOM 5786 C CA . PHE B 1 33 ? 29.984 19.094 -49.219 1 73.94 33 PHE B CA 1
ATOM 5787 C C . PHE B 1 33 ? 30.312 17.922 -48.281 1 73.94 33 PHE B C 1
ATOM 5789 O O . PHE B 1 33 ? 29.594 16.922 -48.281 1 73.94 33 PHE B O 1
ATOM 5796 N N . THR B 1 34 ? 31.438 17.984 -47.438 1 71.25 34 THR B N 1
ATOM 5797 C CA . THR B 1 34 ? 32 16.922 -46.594 1 71.25 34 THR B CA 1
ATOM 5798 C C . THR B 1 34 ? 31.062 16.578 -45.469 1 71.25 34 THR B C 1
ATOM 5800 O O . THR B 1 34 ? 31.203 15.539 -44.812 1 71.25 34 THR B O 1
ATOM 5803 N N . TRP B 1 35 ? 30.109 17.453 -45.25 1 72.5 35 TRP B N 1
ATOM 5804 C CA . TRP B 1 35 ? 29.203 17.266 -44.125 1 72.5 35 TRP B CA 1
ATOM 5805 C C . TRP B 1 35 ? 27.938 16.516 -44.562 1 72.5 35 TRP B C 1
ATOM 5807 O O . TRP B 1 35 ? 27.125 16.125 -43.719 1 72.5 35 TRP B O 1
ATOM 5817 N N . LEU B 1 36 ? 27.75 16.312 -45.781 1 73.25 36 LEU B N 1
ATOM 5818 C CA . LEU B 1 36 ? 26.516 15.766 -46.312 1 73.25 36 LEU B CA 1
ATOM 5819 C C . LEU B 1 36 ? 26.5 14.25 -46.188 1 73.25 36 LEU B C 1
ATOM 5821 O O . LEU B 1 36 ? 27.484 13.578 -46.531 1 73.25 36 LEU B O 1
ATOM 5825 N N . GLU B 1 37 ? 25.438 13.641 -45.531 1 72.44 37 GLU B N 1
ATOM 5826 C CA . GLU B 1 37 ? 25.156 12.211 -45.438 1 72.44 37 GLU B CA 1
ATOM 5827 C C . GLU B 1 37 ? 23.875 11.844 -46.156 1 72.44 37 GLU B C 1
ATOM 5829 O O . GLU B 1 37 ? 22.875 12.555 -46.062 1 72.44 37 GLU B O 1
ATOM 5834 N N . TYR B 1 38 ? 23.969 10.844 -47 1 69.38 38 TYR B N 1
ATOM 5835 C CA . TYR B 1 38 ? 22.844 10.344 -47.781 1 69.38 38 TYR B CA 1
ATOM 5836 C C . TYR B 1 38 ? 22.266 9.086 -47.125 1 69.38 38 TYR B C 1
ATOM 5838 O O . TYR B 1 38 ? 23 8.133 -46.875 1 69.38 38 TYR B O 1
ATOM 5846 N N . SER B 1 39 ? 20.969 9.07 -46.844 1 68.38 39 SER B N 1
ATOM 5847 C CA . SER B 1 39 ? 20.25 7.883 -46.406 1 68.38 39 SER B CA 1
ATOM 5848 C C . SER B 1 39 ? 19.5 7.211 -47.562 1 68.38 39 SER B C 1
ATOM 5850 O O . SER B 1 39 ? 18.562 7.789 -48.125 1 68.38 39 SER B O 1
ATOM 5852 N N . LYS B 1 40 ? 19.859 5.969 -47.875 1 67.88 40 LYS B N 1
ATOM 5853 C CA . LYS B 1 40 ? 19.219 5.207 -48.969 1 67.88 40 LYS B CA 1
ATOM 5854 C C . LYS B 1 40 ? 17.766 4.875 -48.625 1 67.88 40 LYS B C 1
ATOM 5856 O O . LYS B 1 40 ? 16.906 4.875 -49.5 1 67.88 40 LYS B O 1
ATOM 5861 N N . SER B 1 41 ? 17.688 4.672 -47.469 1 67.62 41 SER B N 1
ATOM 5862 C CA . SER B 1 41 ? 16.344 4.23 -47.094 1 67.62 41 SER B CA 1
ATOM 5863 C C . SER B 1 41 ? 15.336 5.371 -47.156 1 67.62 41 SER B C 1
ATOM 5865 O O . SER B 1 41 ? 14.188 5.168 -47.562 1 67.62 41 SER B O 1
ATOM 5867 N N . LYS B 1 42 ? 15.773 6.52 -47.031 1 74.06 42 LYS B N 1
ATOM 5868 C CA . LYS B 1 42 ? 14.859 7.656 -47.094 1 74.06 42 LYS B CA 1
ATOM 5869 C C . LYS B 1 42 ? 15.094 8.484 -48.375 1 74.06 42 LYS B C 1
ATOM 5871 O O . LYS B 1 42 ? 14.367 9.445 -48.625 1 74.06 42 LYS B O 1
ATOM 5876 N N . ASP B 1 43 ? 15.836 8.07 -49.125 1 74.88 43 ASP B N 1
ATOM 5877 C CA . ASP B 1 43 ? 16.234 8.805 -50.312 1 74.88 43 ASP B CA 1
ATOM 5878 C C . ASP B 1 43 ? 16.312 10.305 -50.031 1 74.88 43 ASP B C 1
ATOM 5880 O O . ASP B 1 43 ? 15.672 11.102 -50.719 1 74.88 43 ASP B O 1
ATOM 5884 N N . ALA B 1 44 ? 16.984 10.57 -48.969 1 79.44 44 ALA B N 1
ATOM 5885 C CA . ALA B 1 44 ? 17.094 11.969 -48.562 1 79.44 44 ALA B CA 1
ATOM 5886 C C . ALA B 1 44 ? 18.516 12.297 -48.094 1 79.44 44 ALA B C 1
ATOM 5888 O O . ALA B 1 44 ? 19.266 11.406 -47.688 1 79.44 44 ALA B O 1
ATOM 5889 N N . ALA B 1 45 ? 18.875 13.609 -48.219 1 77.44 45 ALA B N 1
ATOM 5890 C CA . ALA B 1 45 ? 20.188 14.094 -47.812 1 77.44 45 ALA B CA 1
ATOM 5891 C C . ALA B 1 45 ? 20.125 14.758 -46.438 1 77.44 45 ALA B C 1
ATOM 5893 O O . ALA B 1 45 ? 19.203 15.523 -46.156 1 77.44 45 ALA B O 1
ATOM 5894 N N . PHE B 1 46 ? 21 14.312 -45.625 1 79.62 46 PHE B N 1
ATOM 5895 C CA . PHE B 1 46 ? 21.094 14.883 -44.281 1 79.62 46 PHE B CA 1
ATOM 5896 C C . PHE B 1 46 ? 22.469 15.531 -44.094 1 79.62 46 PHE B C 1
ATOM 5898 O O . PHE B 1 46 ? 23.422 15.211 -44.781 1 79.62 46 PHE B O 1
ATOM 5905 N N . CYS B 1 47 ? 22.547 16.516 -43.094 1 76.75 47 CYS B N 1
ATOM 5906 C CA . CYS B 1 47 ? 23.812 17.078 -42.656 1 76.75 47 CYS B CA 1
ATOM 5907 C C . CYS B 1 47 ? 24.297 16.391 -41.375 1 76.75 47 CYS B C 1
ATOM 5909 O O . CYS B 1 47 ? 23.672 16.5 -40.344 1 76.75 47 CYS B O 1
ATOM 5911 N N . PHE B 1 48 ? 25.453 15.68 -41.5 1 74.44 48 PHE B N 1
ATOM 5912 C CA . PHE B 1 48 ? 25.984 14.875 -40.406 1 74.44 48 PHE B CA 1
ATOM 5913 C C . PHE B 1 48 ? 26.328 15.758 -39.219 1 74.44 48 PHE B C 1
ATOM 5915 O O . PHE B 1 48 ? 25.891 15.477 -38.094 1 74.44 48 PHE B O 1
ATOM 5922 N N . PRO B 1 49 ? 27.047 16.781 -39.25 1 74.69 49 PRO B N 1
ATOM 5923 C CA . PRO B 1 49 ? 27.391 17.578 -38.062 1 74.69 49 PRO B CA 1
ATOM 5924 C C . PRO B 1 49 ? 26.172 18.234 -37.438 1 74.69 49 PRO B C 1
ATOM 5926 O O . PRO B 1 49 ? 26.062 18.281 -36.219 1 74.69 49 PRO B O 1
ATOM 5929 N N . CYS B 1 50 ? 25.219 18.703 -38.188 1 77 50 CYS B N 1
ATOM 5930 C CA . CYS B 1 50 ? 24.062 19.359 -37.625 1 77 50 CYS B CA 1
ATOM 5931 C C . CYS B 1 50 ? 23.125 18.359 -36.969 1 77 50 CYS B C 1
ATOM 5933 O O . CYS B 1 50 ? 22.453 18.672 -35.969 1 77 50 CYS B O 1
ATOM 5935 N N . ARG B 1 51 ? 23 17.109 -37.5 1 75 51 ARG B N 1
ATOM 5936 C CA . ARG B 1 51 ? 22.156 16.047 -36.938 1 75 51 ARG B CA 1
ATOM 5937 C C . ARG B 1 51 ? 22.688 15.594 -35.594 1 75 51 ARG B C 1
ATOM 5939 O O . ARG B 1 51 ? 21.906 15.297 -34.688 1 75 51 ARG B O 1
ATOM 5946 N N . ILE B 1 52 ? 23.984 15.562 -35.438 1 71.62 52 ILE B N 1
ATOM 5947 C CA . ILE B 1 52 ? 24.609 15 -34.25 1 71.62 52 ILE B CA 1
ATOM 5948 C C . ILE B 1 52 ? 24.922 16.125 -33.25 1 71.62 52 ILE B C 1
ATOM 5950 O O . ILE B 1 52 ? 24.734 15.961 -32.062 1 71.62 52 ILE B O 1
ATOM 5954 N N . PHE B 1 53 ? 25.422 17.234 -33.594 1 69.56 53 PHE B N 1
ATOM 5955 C CA . PHE B 1 53 ? 25.969 18.281 -32.719 1 69.56 53 PHE B CA 1
ATOM 5956 C C . PHE B 1 53 ? 25.094 19.516 -32.75 1 69.56 53 PHE B C 1
ATOM 5958 O O . PHE B 1 53 ? 25.375 20.516 -32.094 1 69.56 53 PHE B O 1
ATOM 5965 N N . GLY B 1 54 ? 24.078 19.453 -33.531 1 67.19 54 GLY B N 1
ATOM 5966 C CA . GLY B 1 54 ? 23.234 20.625 -33.688 1 67.19 54 GLY B CA 1
ATOM 5967 C C . GLY B 1 54 ? 22.156 20.734 -32.594 1 67.19 54 GLY B C 1
ATOM 5968 O O . GLY B 1 54 ? 21.203 19.969 -32.594 1 67.19 54 GLY B O 1
ATOM 5969 N N . LYS B 1 55 ? 22.266 21.438 -31.5 1 57.59 55 LYS B N 1
ATOM 5970 C CA . LYS B 1 55 ? 21.359 21.516 -30.344 1 57.59 55 LYS B CA 1
ATOM 5971 C C . LYS B 1 55 ? 20.078 22.234 -30.719 1 57.59 55 LYS B C 1
ATOM 5973 O O . LYS B 1 55 ? 19 21.906 -30.203 1 57.59 55 LYS B O 1
ATOM 5978 N N . HIS B 1 56 ? 20.016 23.281 -31.516 1 56.69 56 HIS B N 1
ATOM 5979 C CA . HIS B 1 56 ? 18.875 24.156 -31.75 1 56.69 56 HIS B CA 1
ATOM 5980 C C . HIS B 1 56 ? 18.281 23.953 -33.125 1 56.69 56 HIS B C 1
ATOM 5982 O O . HIS B 1 56 ? 17.453 24.75 -33.594 1 56.69 56 HIS B O 1
ATOM 5988 N N . LEU B 1 57 ? 18.672 22.938 -33.875 1 55.59 57 LEU B N 1
ATOM 5989 C CA . LEU B 1 57 ? 18.172 22.828 -35.219 1 55.59 57 LEU B CA 1
ATOM 5990 C C . LEU B 1 57 ? 17.094 21.75 -35.344 1 55.59 57 LEU B C 1
ATOM 5992 O O . LEU B 1 57 ? 17.031 21.031 -36.344 1 55.59 57 LEU B O 1
ATOM 5996 N N . LYS B 1 58 ? 16.172 21.719 -34.469 1 53.22 58 LYS B N 1
ATOM 5997 C CA . LYS B 1 58 ? 15.195 20.641 -34.438 1 53.22 58 LYS B CA 1
ATOM 5998 C C . LYS B 1 58 ? 14.289 20.688 -35.656 1 53.22 58 LYS B C 1
ATOM 6000 O O . LYS B 1 58 ? 13.836 19.656 -36.156 1 53.22 58 LYS B O 1
ATOM 6005 N N . ASN B 1 59 ? 14.07 21.797 -36.25 1 59.12 59 ASN B N 1
ATOM 6006 C CA . ASN B 1 59 ? 13.102 21.891 -37.312 1 59.12 59 ASN B CA 1
ATOM 6007 C C . ASN B 1 59 ? 13.781 22 -38.688 1 59.12 59 ASN B C 1
ATOM 6009 O O . ASN B 1 59 ? 13.141 22.328 -39.688 1 59.12 59 ASN B O 1
ATOM 6013 N N . ASP B 1 60 ? 15.039 21.672 -38.719 1 67.75 60 ASP B N 1
ATOM 6014 C CA . ASP B 1 60 ? 15.719 21.828 -40 1 67.75 60 ASP B CA 1
ATOM 6015 C C . ASP B 1 60 ? 15.594 20.562 -40.844 1 67.75 60 ASP B C 1
ATOM 6017 O O . ASP B 1 60 ? 15.68 19.453 -40.312 1 67.75 60 ASP B O 1
ATOM 6021 N N . THR B 1 61 ? 15.289 20.719 -42.156 1 74.75 61 THR B N 1
ATOM 6022 C CA . THR B 1 61 ? 15.031 19.672 -43.125 1 74.75 61 THR B CA 1
ATOM 6023 C C . THR B 1 61 ? 16.219 18.719 -43.25 1 74.75 61 THR B C 1
ATOM 6025 O O . THR B 1 61 ? 16.031 17.516 -43.438 1 74.75 61 THR B O 1
ATOM 6028 N N . PHE B 1 62 ? 17.438 19.266 -42.844 1 77.06 62 PHE B N 1
ATOM 6029 C CA . PHE B 1 62 ? 18.625 18.438 -43 1 77.06 62 PHE B CA 1
ATOM 6030 C C . PHE B 1 62 ? 18.859 17.578 -41.75 1 77.06 62 PHE B C 1
ATOM 6032 O O . PHE B 1 62 ? 19.656 16.641 -41.781 1 77.06 62 PHE B O 1
ATOM 6039 N N . VAL B 1 63 ? 18.219 17.938 -40.625 1 75.88 63 VAL B N 1
ATOM 6040 C CA . VAL B 1 63 ? 18.438 17.219 -39.375 1 75.88 63 VAL B CA 1
ATOM 6041 C C . VAL B 1 63 ? 17.328 16.203 -39.156 1 75.88 63 VAL B C 1
ATOM 6043 O O . VAL B 1 63 ? 17.578 15.062 -38.75 1 75.88 63 VAL B O 1
ATOM 6046 N N . ASN B 1 64 ? 16.047 16.453 -39.531 1 74.62 64 ASN B N 1
ATOM 6047 C CA . ASN B 1 64 ? 14.906 15.617 -39.156 1 74.62 64 ASN B CA 1
ATOM 6048 C C . ASN B 1 64 ? 14.367 14.859 -40.375 1 74.62 64 ASN B C 1
ATOM 6050 O O . ASN B 1 64 ? 14.305 13.625 -40.375 1 74.62 64 ASN B O 1
ATOM 6054 N N . THR B 1 65 ? 13.828 15.414 -41.438 1 76.31 65 THR B N 1
ATOM 6055 C CA . THR B 1 65 ? 13.133 14.773 -42.562 1 76.31 65 THR B CA 1
ATOM 6056 C C . THR B 1 65 ? 14.102 14.477 -43.688 1 76.31 65 THR B C 1
ATOM 6058 O O . THR B 1 65 ? 13.867 13.562 -44.5 1 76.31 65 THR B O 1
ATOM 6061 N N . GLY B 1 66 ? 15.188 15 -43.688 1 76.06 66 GLY B N 1
ATOM 6062 C CA . GLY B 1 66 ? 16.109 14.875 -44.812 1 76.06 66 GLY B CA 1
ATOM 6063 C C . GLY B 1 66 ? 15.688 15.688 -46.031 1 76.06 66 GLY B C 1
ATOM 6064 O O . GLY B 1 66 ? 14.492 15.922 -46.25 1 76.06 66 GLY B O 1
ATOM 6065 N N . PHE B 1 67 ? 16.516 16.094 -46.75 1 77.69 67 PHE B N 1
ATOM 6066 C CA . PHE B 1 67 ? 16.234 16.891 -47.969 1 77.69 67 PHE B CA 1
ATOM 6067 C C . PHE B 1 67 ? 16.125 15.992 -49.188 1 77.69 67 PHE B C 1
ATOM 6069 O O . PHE B 1 67 ? 17.062 15.242 -49.5 1 77.69 67 PHE B O 1
ATOM 6076 N N . GLN B 1 68 ? 14.891 16.078 -49.844 1 75.12 68 GLN B N 1
ATOM 6077 C CA . GLN B 1 68 ? 14.602 15.172 -50.938 1 75.12 68 GLN B CA 1
ATOM 6078 C C . GLN B 1 68 ? 14.461 15.938 -52.25 1 75.12 68 GLN B C 1
ATOM 6080 O O . GLN B 1 68 ? 14.344 15.328 -53.312 1 75.12 68 GLN B O 1
ATOM 6085 N N . ASN B 1 69 ? 14.352 17.219 -52.312 1 75.62 69 ASN B N 1
ATOM 6086 C CA . ASN B 1 69 ? 14.211 17.969 -53.562 1 75.62 69 ASN B CA 1
ATOM 6087 C C . ASN B 1 69 ? 15.555 18.141 -54.25 1 75.62 69 ASN B C 1
ATOM 6089 O O . ASN B 1 69 ? 16.234 19.141 -54.031 1 75.62 69 ASN B O 1
ATOM 6093 N N . TRP B 1 70 ? 15.906 17.344 -55.156 1 68.56 70 TRP B N 1
ATOM 6094 C CA . TRP B 1 70 ? 17.219 17.203 -55.781 1 68.56 70 TRP B CA 1
ATOM 6095 C C . TRP B 1 70 ? 17.453 18.281 -56.812 1 68.56 70 TRP B C 1
ATOM 6097 O O . TRP B 1 70 ? 18.594 18.594 -57.156 1 68.56 70 TRP B O 1
ATOM 6107 N N . LYS B 1 71 ? 16.312 18.938 -57.375 1 71.44 71 LYS B N 1
ATOM 6108 C CA . LYS B 1 71 ? 16.453 19.953 -58.406 1 71.44 71 LYS B CA 1
ATOM 6109 C C . LYS B 1 71 ? 17.094 21.219 -57.844 1 71.44 71 LYS B C 1
ATOM 6111 O O . LYS B 1 71 ? 17.859 21.891 -58.562 1 71.44 71 LYS B O 1
ATOM 6116 N N . LYS B 1 72 ? 16.828 21.438 -56.469 1 76.44 72 LYS B N 1
ATOM 6117 C CA . LYS B 1 72 ? 17.359 22.656 -55.875 1 76.44 72 LYS B CA 1
ATOM 6118 C C . LYS B 1 72 ? 18.438 22.312 -54.844 1 76.44 72 LYS B C 1
ATOM 6120 O O . LYS B 1 72 ? 18.75 23.141 -54 1 76.44 72 LYS B O 1
ATOM 6125 N N . ALA B 1 73 ? 18.984 21.141 -54.906 1 73.38 73 ALA B N 1
ATOM 6126 C CA . ALA B 1 73 ? 19.859 20.625 -53.875 1 73.38 73 ALA B CA 1
ATOM 6127 C C . ALA B 1 73 ? 21.109 21.469 -53.719 1 73.38 73 ALA B C 1
ATOM 6129 O O . ALA B 1 73 ? 21.484 21.859 -52.625 1 73.38 73 ALA B O 1
ATOM 6130 N N . LEU B 1 74 ? 21.703 21.812 -54.719 1 74 74 LEU B N 1
ATOM 6131 C CA . LEU B 1 74 ? 23 22.516 -54.688 1 74 74 LEU B CA 1
ATOM 6132 C C . LEU B 1 74 ? 22.844 23.891 -54.062 1 74 74 LEU B C 1
ATOM 6134 O O . LEU B 1 74 ? 23.672 24.312 -53.25 1 74 74 LEU B O 1
ATOM 6138 N N . ASP B 1 75 ? 21.703 24.594 -54.438 1 77.44 75 ASP B N 1
ATOM 6139 C CA . ASP B 1 75 ? 21.484 25.922 -53.906 1 77.44 75 ASP B CA 1
ATOM 6140 C C . ASP B 1 75 ? 21.141 25.859 -52.406 1 77.44 75 ASP B C 1
ATOM 6142 O O . ASP B 1 75 ? 21.625 26.672 -51.625 1 77.44 75 ASP B O 1
ATOM 6146 N N . VAL B 1 76 ? 20.359 24.828 -52.031 1 79.38 76 VAL B N 1
ATOM 6147 C CA . VAL B 1 76 ? 19.953 24.703 -50.625 1 79.38 76 VAL B CA 1
ATOM 6148 C C . VAL B 1 76 ? 21.141 24.25 -49.781 1 79.38 76 VAL B C 1
ATOM 6150 O O . VAL B 1 76 ? 21.297 24.672 -48.625 1 79.38 76 VAL B O 1
ATOM 6153 N N . TYR B 1 77 ? 22 23.375 -50.375 1 78.06 77 TYR B N 1
ATOM 6154 C CA . TYR B 1 77 ? 23.188 22.938 -49.656 1 78.06 77 TYR B CA 1
ATOM 6155 C C . TYR B 1 77 ? 24.125 24.125 -49.406 1 78.06 77 TYR B C 1
ATOM 6157 O O . TYR B 1 77 ? 24.672 24.25 -48.312 1 78.06 77 TYR B O 1
ATOM 6165 N N . ARG B 1 78 ? 24.203 24.938 -50.312 1 79.19 78 ARG B N 1
ATOM 6166 C CA . ARG B 1 78 ? 25.062 26.109 -50.188 1 79.19 78 ARG B CA 1
ATOM 6167 C C . ARG B 1 78 ? 24.5 27.094 -49.156 1 79.19 78 ARG B C 1
ATOM 6169 O O . ARG B 1 78 ? 25.25 27.672 -48.375 1 79.19 78 ARG B O 1
ATOM 6176 N N . GLU B 1 79 ? 23.172 27.266 -49.156 1 81.38 79 GLU B N 1
ATOM 6177 C CA . GLU B 1 79 ? 22.547 28.109 -48.156 1 81.38 79 GLU B CA 1
ATOM 6178 C C . GLU B 1 79 ? 22.688 27.516 -46.75 1 81.38 79 GLU B C 1
ATOM 6180 O O . GLU B 1 79 ? 22.922 28.234 -45.781 1 81.38 79 GLU B O 1
ATOM 6185 N N . HIS B 1 80 ? 22.562 26.141 -46.656 1 79.19 80 HIS B N 1
ATOM 6186 C CA . HIS B 1 80 ? 22.766 25.484 -45.375 1 79.19 80 HIS B CA 1
ATOM 6187 C C . HIS B 1 80 ? 24.203 25.672 -44.875 1 79.19 80 HIS B C 1
ATOM 6189 O O . HIS B 1 80 ? 24.422 25.953 -43.688 1 79.19 80 HIS B O 1
ATOM 6195 N N . GLU B 1 81 ? 25.156 25.578 -45.688 1 75.5 81 GLU B N 1
ATOM 6196 C CA . GLU B 1 81 ? 26.562 25.734 -45.344 1 75.5 81 GLU B CA 1
ATOM 6197 C C . GLU B 1 81 ? 26.844 27.141 -44.812 1 75.5 81 GLU B C 1
ATOM 6199 O O . GLU B 1 81 ? 27.75 27.328 -44 1 75.5 81 GLU B O 1
ATOM 6204 N N . LYS B 1 82 ? 26.016 28.078 -45.156 1 77.94 82 LYS B N 1
ATOM 6205 C CA . LYS B 1 82 ? 26.234 29.453 -44.75 1 77.94 82 LYS B CA 1
ATOM 6206 C C . LYS B 1 82 ? 25.469 29.766 -43.469 1 77.94 82 LYS B C 1
ATOM 6208 O O . LYS B 1 82 ? 25.641 30.828 -42.875 1 77.94 82 LYS B O 1
ATOM 6213 N N . SER B 1 83 ? 24.562 28.891 -43.062 1 78.69 83 SER B N 1
ATOM 6214 C CA . SER B 1 83 ? 23.781 29.156 -41.875 1 78.69 83 SER B CA 1
ATOM 6215 C C . SER B 1 83 ? 24.656 29.094 -40.625 1 78.69 83 SER B C 1
ATOM 6217 O O . SER B 1 83 ? 25.578 28.281 -40.531 1 78.69 83 SER B O 1
ATOM 6219 N N . PRO B 1 84 ? 24.484 29.953 -39.594 1 79.75 84 PRO B N 1
ATOM 6220 C CA . PRO B 1 84 ? 25.297 29.969 -38.375 1 79.75 84 PRO B CA 1
ATOM 6221 C C . PRO B 1 84 ? 25.156 28.672 -37.594 1 79.75 84 PRO B C 1
ATOM 6223 O O . PRO B 1 84 ? 26.125 28.219 -36.969 1 79.75 84 PRO B O 1
ATOM 6226 N N . ALA B 1 85 ? 24 28.062 -37.656 1 75.94 85 ALA B N 1
ATOM 6227 C CA . ALA B 1 85 ? 23.797 26.828 -36.906 1 75.94 85 ALA B CA 1
ATOM 6228 C C . ALA B 1 85 ? 24.625 25.688 -37.5 1 75.94 85 ALA B C 1
ATOM 6230 O O . ALA B 1 85 ? 25.203 24.891 -36.781 1 75.94 85 ALA B O 1
ATOM 6231 N N . HIS B 1 86 ? 24.766 25.578 -38.719 1 76 86 HIS B N 1
ATOM 6232 C CA . HIS B 1 86 ? 25.609 24.578 -39.344 1 76 86 HIS B CA 1
ATOM 6233 C C . HIS B 1 86 ? 27.094 24.844 -39.062 1 76 86 HIS B C 1
ATOM 6235 O O . HIS B 1 86 ? 27.828 23.922 -38.719 1 76 86 HIS B O 1
ATOM 6241 N N . LYS B 1 87 ? 27.5 26.109 -39.094 1 79.5 87 LYS B N 1
ATOM 6242 C CA . LYS B 1 87 ? 28.906 26.438 -38.812 1 79.5 87 LYS B CA 1
ATOM 6243 C C . LYS B 1 87 ? 29.281 26.078 -37.375 1 79.5 87 LYS B C 1
ATOM 6245 O O . LYS B 1 87 ? 30.375 25.531 -37.156 1 79.5 87 LYS B O 1
ATOM 6250 N N . ALA B 1 88 ? 28.344 26.359 -36.5 1 77.31 88 ALA B N 1
ATOM 6251 C CA . ALA B 1 88 ? 28.609 25.984 -35.125 1 77.31 88 ALA B CA 1
ATOM 6252 C C . ALA B 1 88 ? 28.688 24.469 -34.969 1 77.31 88 ALA B C 1
ATOM 6254 O O . ALA B 1 88 ? 29.562 23.953 -34.25 1 77.31 88 ALA B O 1
ATOM 6255 N N . SER B 1 89 ? 27.797 23.734 -35.625 1 76.5 89 SER B N 1
ATOM 6256 C CA . SER B 1 89 ? 27.828 22.266 -35.562 1 76.5 89 SER B CA 1
ATOM 6257 C C . SER B 1 89 ? 29.078 21.719 -36.25 1 76.5 89 SER B C 1
ATOM 6259 O O . SER B 1 89 ? 29.656 20.734 -35.812 1 76.5 89 SER B O 1
ATOM 6261 N N . MET B 1 90 ? 29.5 22.359 -37.25 1 75.19 90 MET B N 1
ATOM 6262 C CA . MET B 1 90 ? 30.719 21.953 -37.969 1 75.19 90 MET B CA 1
ATOM 6263 C C . MET B 1 90 ? 31.953 22.203 -37.094 1 75.19 90 MET B C 1
ATOM 6265 O O . MET B 1 90 ? 32.875 21.375 -37.062 1 75.19 90 MET B O 1
ATOM 6269 N N . GLU B 1 91 ? 32.031 23.266 -36.375 1 74.69 91 GLU B N 1
ATOM 6270 C CA . GLU B 1 91 ? 33.125 23.516 -35.469 1 74.69 91 GLU B CA 1
ATOM 6271 C C . GLU B 1 91 ? 33.188 22.469 -34.344 1 74.69 91 GLU B C 1
ATOM 6273 O O . GLU B 1 91 ? 34.25 22 -34 1 74.69 91 GLU B O 1
ATOM 6278 N N . SER B 1 92 ? 32.031 22.172 -33.844 1 70.81 92 SER B N 1
ATOM 6279 C CA . SER B 1 92 ? 31.969 21.125 -32.844 1 70.81 92 SER B CA 1
ATOM 6280 C C . SER B 1 92 ? 32.406 19.781 -33.406 1 70.81 92 SER B C 1
ATOM 6282 O O . SER B 1 92 ? 33.094 19.016 -32.75 1 70.81 92 SER B O 1
ATOM 6284 N N . TRP B 1 93 ? 32.031 19.562 -34.531 1 67.31 93 TRP B N 1
ATOM 6285 C CA . TRP B 1 93 ? 32.438 18.328 -35.219 1 67.31 93 TRP B CA 1
ATOM 6286 C C . TRP B 1 93 ? 33.938 18.344 -35.5 1 67.31 93 TRP B C 1
ATOM 6288 O O . TRP B 1 93 ? 34.625 17.344 -35.25 1 67.31 93 TRP B O 1
ATOM 6298 N N . CYS B 1 94 ? 34.469 19.406 -35.969 1 66.19 94 CYS B N 1
ATOM 6299 C CA . CYS B 1 94 ? 35.906 19.5 -36.25 1 66.19 94 CYS B CA 1
ATOM 6300 C C . CYS B 1 94 ? 36.719 19.406 -34.938 1 66.19 94 CYS B C 1
ATOM 6302 O O . CYS B 1 94 ? 37.75 18.766 -34.906 1 66.19 94 CYS B O 1
ATOM 6304 N N . SER B 1 95 ? 36.25 20.078 -33.938 1 60.75 95 SER B N 1
ATOM 6305 C CA . SER B 1 95 ? 36.906 19.922 -32.656 1 60.75 95 SER B CA 1
ATOM 6306 C C . SER B 1 95 ? 36.844 18.484 -32.156 1 60.75 95 SER B C 1
ATOM 6308 O O . SER B 1 95 ? 37.812 17.969 -31.609 1 60.75 95 SER B O 1
ATOM 6310 N N . TYR B 1 96 ? 35.719 17.875 -32.406 1 55.81 96 TYR B N 1
ATOM 6311 C CA . TYR B 1 96 ? 35.594 16.453 -32.094 1 55.81 96 TYR B CA 1
ATOM 6312 C C . TYR B 1 96 ? 36.562 15.617 -32.938 1 55.81 96 TYR B C 1
ATOM 6314 O O . TYR B 1 96 ? 37.219 14.719 -32.406 1 55.81 96 TYR B O 1
ATOM 6322 N N . LYS B 1 97 ? 36.688 15.789 -34.125 1 53.78 97 LYS B N 1
ATOM 6323 C CA . LYS B 1 97 ? 37.625 15.078 -35 1 53.78 97 LYS B CA 1
ATOM 6324 C C . LYS B 1 97 ? 39.062 15.375 -34.625 1 53.78 97 LYS B C 1
ATOM 6326 O O . LYS B 1 97 ? 39.906 14.477 -34.625 1 53.78 97 LYS B O 1
ATOM 6331 N N . ALA B 1 98 ? 39.406 16.578 -34.5 1 52.31 98 ALA B N 1
ATOM 6332 C CA . ALA B 1 98 ? 40.781 16.922 -34.031 1 52.31 98 ALA B CA 1
ATOM 6333 C C . ALA B 1 98 ? 41.094 16.297 -32.688 1 52.31 98 ALA B C 1
ATOM 6335 O O . ALA B 1 98 ? 42.188 15.836 -32.469 1 52.31 98 ALA B O 1
ATOM 6336 N N . SER B 1 99 ? 40.125 16.312 -31.75 1 46.19 99 SER B N 1
ATOM 6337 C CA . SER B 1 99 ? 40.375 15.609 -30.484 1 46.19 99 SER B CA 1
ATOM 6338 C C . SER B 1 99 ? 40.375 14.094 -30.688 1 46.19 99 SER B C 1
ATOM 6340 O O . SER B 1 99 ? 41.094 13.375 -30 1 46.19 99 SER B O 1
ATOM 6342 N N . ALA B 1 100 ? 39.594 13.547 -31.516 1 41.88 100 ALA B N 1
ATOM 6343 C CA . ALA B 1 100 ? 39.625 12.141 -31.906 1 41.88 100 ALA B CA 1
ATOM 6344 C C . ALA B 1 100 ? 40.938 11.812 -32.625 1 41.88 100 ALA B C 1
ATOM 6346 O O . ALA B 1 100 ? 41.469 10.711 -32.5 1 41.88 100 ALA B O 1
ATOM 6347 N N . ALA B 1 101 ? 41.438 12.43 -33.625 1 39.38 101 ALA B N 1
ATOM 6348 C CA . ALA B 1 101 ? 42.688 12.219 -34.312 1 39.38 101 ALA B CA 1
ATOM 6349 C C . ALA B 1 101 ? 43.875 12.391 -33.344 1 39.38 101 ALA B C 1
ATOM 6351 O O . ALA B 1 101 ? 44.938 11.797 -33.562 1 39.38 101 ALA B O 1
ATOM 6352 N N . HIS B 1 102 ? 44.031 13.547 -32.656 1 35.72 102 HIS B N 1
ATOM 6353 C CA . HIS B 1 102 ? 45 13.453 -31.578 1 35.72 102 HIS B CA 1
ATOM 6354 C C . HIS B 1 102 ? 44.531 12.5 -30.484 1 35.72 102 HIS B C 1
ATOM 6356 O O . HIS B 1 102 ? 43.344 12.555 -30.094 1 35.72 102 HIS B O 1
ATOM 6362 N N . GLY B 1 103 ? 45.219 11.258 -30.094 1 35.72 103 GLY B N 1
ATOM 6363 C CA . GLY B 1 103 ? 44.875 10.039 -29.391 1 35.72 103 GLY B CA 1
ATOM 6364 C C . GLY B 1 103 ? 43.625 10.148 -28.562 1 35.72 103 GLY B C 1
ATOM 6365 O O . GLY B 1 103 ? 43.562 10.953 -27.625 1 35.72 103 GLY B O 1
ATOM 6366 N N . SER B 1 104 ? 42.531 10.094 -29.094 1 34.62 104 SER B N 1
ATOM 6367 C CA . SER B 1 104 ? 41.219 10.641 -28.797 1 34.62 104 SER B CA 1
ATOM 6368 C C . SER B 1 104 ? 40.875 10.531 -27.312 1 34.62 104 SER B C 1
ATOM 6370 O O . SER B 1 104 ? 41.438 9.688 -26.609 1 34.62 104 SER B O 1
ATOM 6372 N N . VAL B 1 105 ? 40.25 11.531 -26.625 1 34.66 105 VAL B N 1
ATOM 6373 C CA . VAL B 1 105 ? 39.844 11.43 -25.234 1 34.66 105 VAL B CA 1
ATOM 6374 C C . VAL B 1 105 ? 39.406 10 -24.922 1 34.66 105 VAL B C 1
ATOM 6376 O O . VAL B 1 105 ? 39.469 9.562 -23.766 1 34.66 105 VAL B O 1
ATOM 6379 N N . VAL B 1 106 ? 38.844 9.289 -25.828 1 36.25 106 VAL B N 1
ATOM 6380 C CA . VAL B 1 106 ? 38.469 7.883 -25.719 1 36.25 106 VAL B CA 1
ATOM 6381 C C . VAL B 1 106 ? 39.719 7.02 -25.641 1 36.25 106 VAL B C 1
ATOM 6383 O O . VAL B 1 106 ? 39.75 6.035 -24.906 1 36.25 106 VAL B O 1
ATOM 6386 N N . GLU B 1 107 ? 40.75 7.211 -26.359 1 37.62 107 GLU B N 1
ATOM 6387 C CA . GLU B 1 107 ? 42.031 6.523 -26.297 1 37.62 107 GLU B CA 1
ATOM 6388 C C . GLU B 1 107 ? 42.781 6.891 -25.016 1 37.62 107 GLU B C 1
ATOM 6390 O O . GLU B 1 107 ? 43.5 6.055 -24.453 1 37.62 107 GLU B O 1
ATOM 6395 N N . GLN B 1 108 ? 42.875 8.156 -24.703 1 36.75 108 GLN B N 1
ATOM 6396 C CA . GLN B 1 108 ? 43.406 8.578 -23.406 1 36.75 108 GLN B CA 1
ATOM 6397 C C . GLN B 1 108 ? 42.531 8.062 -22.281 1 36.75 108 GLN B C 1
ATOM 6399 O O . GLN B 1 108 ? 43 7.84 -21.156 1 36.75 108 GLN B O 1
ATOM 6404 N N . LEU B 1 109 ? 41.156 8.086 -22.438 1 38.12 109 LEU B N 1
ATOM 6405 C CA . LEU B 1 109 ? 40.219 7.43 -21.547 1 38.12 109 LEU B CA 1
ATOM 6406 C C . LEU B 1 109 ? 40.375 5.914 -21.594 1 38.12 109 LEU B C 1
ATOM 6408 O O . LEU B 1 109 ? 39.969 5.211 -20.656 1 38.12 109 LEU B O 1
ATOM 6412 N N . ASP B 1 110 ? 40.688 5.359 -22.641 1 43.44 110 ASP B N 1
ATOM 6413 C CA . ASP B 1 110 ? 41.125 3.975 -22.828 1 43.44 110 ASP B CA 1
ATOM 6414 C C . ASP B 1 110 ? 42.344 3.658 -21.969 1 43.44 110 ASP B C 1
ATOM 6416 O O . ASP B 1 110 ? 42.719 2.494 -21.812 1 43.44 110 ASP B O 1
ATOM 6420 N N . SER B 1 111 ? 43.062 4.645 -21.797 1 46.31 111 SER B N 1
ATOM 6421 C CA . SER B 1 111 ? 44.219 4.441 -20.922 1 46.31 111 SER B CA 1
ATOM 6422 C C . SER B 1 111 ? 43.812 4.301 -19.469 1 46.31 111 SER B C 1
ATOM 6424 O O . SER B 1 111 ? 44.469 4.848 -18.578 1 46.31 111 SER B O 1
ATOM 6426 N N . ALA B 1 112 ? 42.594 4.379 -19.266 1 54.38 112 ALA B N 1
ATOM 6427 C CA . ALA B 1 112 ? 42.312 4.117 -17.844 1 54.38 112 ALA B CA 1
ATOM 6428 C C . ALA B 1 112 ? 43.125 2.926 -17.359 1 54.38 112 ALA B C 1
ATOM 6430 O O . ALA B 1 112 ? 43.156 1.867 -17.984 1 54.38 112 ALA B O 1
ATOM 6431 N N . SER B 1 113 ? 44.094 3.264 -16.656 1 64.25 113 SER B N 1
ATOM 6432 C CA . SER B 1 113 ? 44.875 2.225 -16.016 1 64.25 113 SER B CA 1
ATOM 6433 C C . SER B 1 113 ? 44 1.122 -15.438 1 64.25 113 SER B C 1
ATOM 6435 O O . SER B 1 113 ? 42.812 1.334 -15.203 1 64.25 113 SER B O 1
ATOM 6437 N N . GLU B 1 114 ? 44.375 -0.044 -15.797 1 77.06 114 GLU B N 1
ATOM 6438 C CA . GLU B 1 114 ? 43.75 -1.196 -15.148 1 77.06 114 GLU B CA 1
ATOM 6439 C C . GLU B 1 114 ? 43.281 -0.848 -13.734 1 77.06 114 GLU B C 1
ATOM 6441 O O . GLU B 1 114 ? 42.25 -1.338 -13.289 1 77.06 114 GLU B O 1
ATOM 6446 N N . ARG B 1 115 ? 43.969 0.131 -13.297 1 79.75 115 ARG B N 1
ATOM 6447 C CA . ARG B 1 115 ? 43.625 0.53 -11.938 1 79.75 115 ARG B CA 1
ATOM 6448 C C . ARG B 1 115 ? 42.344 1.356 -11.914 1 79.75 115 ARG B C 1
ATOM 6450 O O . ARG B 1 115 ? 41.5 1.161 -11.047 1 79.75 115 ARG B O 1
ATOM 6457 N N . GLU B 1 116 ? 42.156 2.207 -12.867 1 82.56 116 GLU B N 1
ATOM 6458 C CA . GLU B 1 116 ? 40.969 3.059 -12.914 1 82.56 116 GLU B CA 1
ATOM 6459 C C . GLU B 1 116 ? 39.719 2.244 -13.219 1 82.56 116 GLU B C 1
ATOM 6461 O O . GLU B 1 116 ? 38.656 2.504 -12.664 1 82.56 116 GLU B O 1
ATOM 6466 N N . ILE B 1 117 ? 39.938 1.325 -14.086 1 85.88 117 ILE B N 1
ATOM 6467 C CA . ILE B 1 117 ? 38.812 0.467 -14.438 1 85.88 117 ILE B CA 1
ATOM 6468 C C . ILE B 1 117 ? 38.406 -0.358 -13.227 1 85.88 117 ILE B C 1
ATOM 6470 O O . ILE B 1 117 ? 37.219 -0.525 -12.961 1 85.88 117 ILE B O 1
ATOM 6474 N N . LYS B 1 118 ? 39.406 -0.814 -12.531 1 87 118 LYS B N 1
ATOM 6475 C CA . LYS B 1 118 ? 39.094 -1.604 -11.336 1 87 118 LYS B CA 1
ATOM 6476 C C . LYS B 1 118 ? 38.375 -0.771 -10.289 1 87 118 LYS B C 1
ATOM 6478 O O . LYS B 1 118 ? 37.469 -1.271 -9.609 1 87 118 LYS B O 1
ATOM 6483 N N . GLU B 1 119 ? 38.75 0.461 -10.203 1 88.19 119 GLU B N 1
ATOM 6484 C CA . GLU B 1 119 ? 38.094 1.347 -9.242 1 88.19 119 GLU B CA 1
ATOM 6485 C C . GLU B 1 119 ? 36.656 1.644 -9.656 1 88.19 119 GLU B C 1
ATOM 6487 O O . GLU B 1 119 ? 35.75 1.695 -8.812 1 88.19 119 GLU B O 1
ATOM 6492 N N . ARG B 1 120 ? 36.5 1.835 -10.914 1 88.38 120 ARG B N 1
ATOM 6493 C CA . ARG B 1 120 ? 35.156 2.088 -11.414 1 88.38 120 ARG B CA 1
ATOM 6494 C C . ARG B 1 120 ? 34.25 0.871 -11.211 1 88.38 120 ARG B C 1
ATOM 6496 O O . ARG B 1 120 ? 33.062 1.009 -10.867 1 88.38 120 ARG B O 1
ATOM 6503 N N . ARG B 1 121 ? 34.812 -0.22 -11.445 1 90.69 121 ARG B N 1
ATOM 6504 C CA . ARG B 1 121 ? 34.062 -1.456 -11.266 1 90.69 121 ARG B CA 1
ATOM 6505 C C . ARG B 1 121 ? 33.688 -1.674 -9.797 1 90.69 121 ARG B C 1
ATOM 6507 O O . ARG B 1 121 ? 32.625 -2.172 -9.484 1 90.69 121 ARG B O 1
ATOM 6514 N N . GLU B 1 122 ? 34.625 -1.29 -8.977 1 91 122 GLU B N 1
ATOM 6515 C CA . GLU B 1 122 ? 34.344 -1.402 -7.543 1 91 122 GLU B CA 1
ATOM 6516 C C . GLU B 1 122 ? 33.219 -0.47 -7.117 1 91 122 GLU B C 1
ATOM 6518 O O . GLU B 1 122 ? 32.375 -0.836 -6.285 1 91 122 GLU B O 1
ATOM 6523 N N . TYR B 1 123 ? 33.25 0.651 -7.695 1 93 123 TYR B N 1
ATOM 6524 C CA . TYR B 1 123 ? 32.188 1.604 -7.434 1 93 123 TYR B CA 1
ATOM 6525 C C . TYR B 1 123 ? 30.844 1.067 -7.93 1 93 123 TYR B C 1
ATOM 6527 O O . TYR B 1 123 ? 29.844 1.114 -7.211 1 93 123 TYR B O 1
ATOM 6535 N N . LEU B 1 124 ? 30.859 0.498 -9.102 1 92.94 124 LEU B N 1
ATOM 6536 C CA . LEU B 1 124 ? 29.641 -0.019 -9.703 1 92.94 124 LEU B CA 1
ATOM 6537 C C . LEU B 1 124 ? 29.125 -1.228 -8.93 1 92.94 124 LEU B C 1
ATOM 6539 O O . LEU B 1 124 ? 27.922 -1.494 -8.922 1 92.94 124 LEU B O 1
ATOM 6543 N N . SER B 1 125 ? 30.062 -1.914 -8.352 1 94.88 125 SER B N 1
ATOM 6544 C CA . SER B 1 125 ? 29.641 -3.059 -7.543 1 94.88 125 SER B CA 1
ATOM 6545 C C . SER B 1 125 ? 28.719 -2.631 -6.41 1 94.88 125 SER B C 1
ATOM 6547 O O . SER B 1 125 ? 27.797 -3.361 -6.047 1 94.88 125 SER B O 1
ATOM 6549 N N . ARG B 1 126 ? 29.016 -1.423 -5.844 1 95.19 126 ARG B N 1
ATOM 6550 C CA . ARG B 1 126 ? 28.156 -0.897 -4.793 1 95.19 126 ARG B CA 1
ATOM 6551 C C . ARG B 1 126 ? 26.797 -0.49 -5.355 1 95.19 126 ARG B C 1
ATOM 6553 O O . ARG B 1 126 ? 25.766 -0.753 -4.742 1 95.19 126 ARG B O 1
ATOM 6560 N N . VAL B 1 127 ? 26.781 0.087 -6.551 1 94.81 127 VAL B N 1
ATOM 6561 C CA . VAL B 1 127 ? 25.547 0.526 -7.191 1 94.81 127 VAL B CA 1
ATOM 6562 C C . VAL B 1 127 ? 24.672 -0.684 -7.508 1 94.81 127 VAL B C 1
ATOM 6564 O O . VAL B 1 127 ? 23.469 -0.666 -7.258 1 94.81 127 VAL B O 1
ATOM 6567 N N . VAL B 1 128 ? 25.281 -1.706 -8.008 1 96 128 VAL B N 1
ATOM 6568 C CA . VAL B 1 128 ? 24.562 -2.92 -8.367 1 96 128 VAL B CA 1
ATOM 6569 C C . VAL B 1 128 ? 24.016 -3.598 -7.113 1 96 128 VAL B C 1
ATOM 6571 O O . VAL B 1 128 ? 22.891 -4.102 -7.105 1 96 128 VAL B O 1
ATOM 6574 N N . ALA B 1 129 ? 24.844 -3.607 -6.102 1 96.19 129 ALA B N 1
ATOM 6575 C CA . ALA B 1 129 ? 24.422 -4.234 -4.848 1 96.19 129 ALA B CA 1
ATOM 6576 C C . ALA B 1 129 ? 23.203 -3.537 -4.27 1 96.19 129 ALA B C 1
ATOM 6578 O O . ALA B 1 129 ? 22.281 -4.195 -3.779 1 96.19 129 ALA B O 1
ATOM 6579 N N . VAL B 1 130 ? 23.219 -2.232 -4.289 1 96.62 130 VAL B N 1
ATOM 6580 C CA . VAL B 1 130 ? 22.094 -1.459 -3.787 1 96.62 130 VAL B CA 1
ATOM 6581 C C . VAL B 1 130 ? 20.859 -1.72 -4.652 1 96.62 130 VAL B C 1
ATOM 6583 O O . VAL B 1 130 ? 19.75 -1.873 -4.137 1 96.62 130 VAL B O 1
ATOM 6586 N N . THR B 1 131 ? 21.047 -1.78 -5.961 1 95.94 131 THR B N 1
ATOM 6587 C CA . THR B 1 131 ? 19.953 -2.059 -6.879 1 95.94 131 THR B CA 1
ATOM 6588 C C . THR B 1 131 ? 19.359 -3.447 -6.621 1 95.94 131 THR B C 1
ATOM 6590 O O . THR B 1 131 ? 18.141 -3.623 -6.613 1 95.94 131 THR B O 1
ATOM 6593 N N . LYS B 1 132 ? 20.203 -4.418 -6.402 1 95.75 132 LYS B N 1
ATOM 6594 C CA . LYS B 1 132 ? 19.766 -5.777 -6.09 1 95.75 132 LYS B CA 1
ATOM 6595 C C . LYS B 1 132 ? 18.953 -5.812 -4.797 1 95.75 132 LYS B C 1
ATOM 6597 O O . LYS B 1 132 ? 17.922 -6.484 -4.727 1 95.75 132 LYS B O 1
ATOM 6602 N N . PHE B 1 133 ? 19.469 -5.055 -3.852 1 95.69 133 PHE B N 1
ATOM 6603 C CA . PHE B 1 133 ? 18.797 -5.023 -2.559 1 95.69 133 PHE B CA 1
ATOM 6604 C C . PHE B 1 133 ? 17.406 -4.434 -2.691 1 95.69 133 PHE B C 1
ATOM 6606 O O . PHE B 1 133 ? 16.422 -5.023 -2.225 1 95.69 133 PHE B O 1
ATOM 6613 N N . LEU B 1 134 ? 17.281 -3.27 -3.322 1 94.12 134 LEU B N 1
ATOM 6614 C CA . LEU B 1 134 ? 16 -2.59 -3.467 1 94.12 134 LEU B CA 1
ATOM 6615 C C . LEU B 1 134 ? 15.055 -3.408 -4.328 1 94.12 134 LEU B C 1
ATOM 6617 O O . LEU B 1 134 ? 13.859 -3.504 -4.027 1 94.12 134 LEU B O 1
ATOM 6621 N N . GLY B 1 135 ? 15.547 -3.979 -5.402 1 92.06 135 GLY B N 1
ATOM 6622 C CA . GLY B 1 135 ? 14.719 -4.801 -6.266 1 92.06 135 GLY B CA 1
ATOM 6623 C C . GLY B 1 135 ? 14.234 -6.07 -5.598 1 92.06 135 GLY B C 1
ATOM 6624 O O . GLY B 1 135 ? 13.055 -6.43 -5.715 1 92.06 135 GLY B O 1
ATOM 6625 N N . LYS B 1 136 ? 15.109 -6.707 -4.891 1 92.44 136 LYS B N 1
ATOM 6626 C CA . LYS B 1 136 ? 14.789 -7.941 -4.184 1 92.44 136 LYS B CA 1
ATOM 6627 C C . LYS B 1 136 ? 13.711 -7.703 -3.129 1 92.44 136 LYS B C 1
ATOM 6629 O O . LYS B 1 136 ? 12.797 -8.523 -2.971 1 92.44 136 LYS B O 1
ATOM 6634 N N . GLN B 1 137 ? 13.844 -6.59 -2.418 1 89.88 137 GLN B N 1
ATOM 6635 C CA . GLN B 1 137 ? 12.969 -6.297 -1.289 1 89.88 137 GLN B CA 1
ATOM 6636 C C . GLN B 1 137 ? 11.734 -5.531 -1.74 1 89.88 137 GLN B C 1
ATOM 6638 O O . GLN B 1 137 ? 10.875 -5.191 -0.922 1 89.88 137 GLN B O 1
ATOM 6643 N N . ASN B 1 138 ? 11.641 -5.309 -3.016 1 87.12 138 ASN B N 1
ATOM 6644 C CA . ASN B 1 138 ? 10.484 -4.613 -3.564 1 87.12 138 ASN B CA 1
ATOM 6645 C C . ASN B 1 138 ? 10.336 -3.221 -2.965 1 87.12 138 ASN B C 1
ATOM 6647 O O . ASN B 1 138 ? 9.234 -2.836 -2.549 1 87.12 138 ASN B O 1
ATOM 6651 N N . ILE B 1 139 ? 11.406 -2.52 -2.795 1 88.69 139 ILE B N 1
ATOM 6652 C CA . ILE B 1 139 ? 11.43 -1.157 -2.27 1 88.69 139 ILE B CA 1
ATOM 6653 C C . ILE B 1 139 ? 11.516 -0.162 -3.426 1 88.69 139 ILE B C 1
ATOM 6655 O O . ILE B 1 139 ? 12.328 -0.33 -4.34 1 88.69 139 ILE B O 1
ATOM 6659 N N . PRO B 1 140 ? 10.711 0.833 -3.371 1 85.94 140 PRO B N 1
ATOM 6660 C CA . PRO B 1 140 ? 10.805 1.836 -4.434 1 85.94 140 PRO B CA 1
ATOM 6661 C C . PRO B 1 140 ? 12.156 2.551 -4.449 1 85.94 140 PRO B C 1
ATOM 6663 O O . PRO B 1 140 ? 12.742 2.793 -3.393 1 85.94 140 PRO B O 1
ATOM 6666 N N . PHE B 1 141 ? 12.594 2.977 -5.613 1 88.62 141 PHE B N 1
ATOM 6667 C CA . PHE B 1 141 ? 13.938 3.533 -5.762 1 88.62 141 PHE B CA 1
ATOM 6668 C C . PHE B 1 141 ? 13.922 5.039 -5.523 1 88.62 141 PHE B C 1
ATOM 6670 O O . PHE B 1 141 ? 14.742 5.555 -4.758 1 88.62 141 PHE B O 1
ATOM 6677 N N . ARG B 1 142 ? 12.977 5.703 -6.145 1 82.88 142 ARG B N 1
ATOM 6678 C CA . ARG B 1 142 ? 13.078 7.156 -6.234 1 82.88 142 ARG B CA 1
ATOM 6679 C C . ARG B 1 142 ? 12.109 7.832 -5.27 1 82.88 142 ARG B C 1
ATOM 6681 O O . ARG B 1 142 ? 11.156 7.207 -4.801 1 82.88 142 ARG B O 1
ATOM 6688 N N . GLY B 1 143 ? 12.477 9.039 -4.914 1 75.62 143 GLY B N 1
ATOM 6689 C CA . GLY B 1 143 ? 11.617 9.891 -4.109 1 75.62 143 GLY B CA 1
ATOM 6690 C C . GLY B 1 143 ? 11.07 11.078 -4.875 1 75.62 143 GLY B C 1
ATOM 6691 O O . GLY B 1 143 ? 11.391 11.266 -6.051 1 75.62 143 GLY B O 1
ATOM 6692 N N . PRO B 1 144 ? 10.242 11.805 -4.246 1 71.56 144 PRO B N 1
ATOM 6693 C CA . PRO B 1 144 ? 9.656 12.969 -4.91 1 71.56 144 PRO B CA 1
ATOM 6694 C C . PRO B 1 144 ? 10.688 14.047 -5.234 1 71.56 144 PRO B C 1
ATOM 6696 O O . PRO B 1 144 ? 10.578 14.719 -6.262 1 71.56 144 PRO B O 1
ATOM 6699 N N . ASP B 1 145 ? 11.641 14.188 -4.352 1 74.62 145 ASP B N 1
ATOM 6700 C CA . ASP B 1 145 ? 12.68 15.203 -4.5 1 74.62 145 ASP B CA 1
ATOM 6701 C C . ASP B 1 145 ? 14.055 14.617 -4.191 1 74.62 145 ASP B C 1
ATOM 6703 O O . ASP B 1 145 ? 14.383 14.359 -3.031 1 74.62 145 ASP B O 1
ATOM 6707 N N . GLU B 1 146 ? 14.805 14.469 -5.262 1 78.94 146 GLU B N 1
ATOM 6708 C CA . GLU B 1 146 ? 16.125 13.867 -5.094 1 78.94 146 GLU B CA 1
ATOM 6709 C C . GLU B 1 146 ? 17.219 14.93 -5.059 1 78.94 146 GLU B C 1
ATOM 6711 O O . GLU B 1 146 ? 18.391 14.625 -5.258 1 78.94 146 GLU B O 1
ATOM 6716 N N . GLY B 1 147 ? 16.734 16.109 -4.773 1 76.44 147 GLY B N 1
ATOM 6717 C CA . GLY B 1 147 ? 17.688 17.203 -4.695 1 76.44 147 GLY B CA 1
ATOM 6718 C C . GLY B 1 147 ? 18.547 17.156 -3.451 1 76.44 147 GLY B C 1
ATOM 6719 O O . GLY B 1 147 ? 18.25 16.438 -2.504 1 76.44 147 GLY B O 1
ATOM 6720 N N . MET B 1 148 ? 19.656 17.875 -3.406 1 78.44 148 MET B N 1
ATOM 6721 C CA . MET B 1 148 ? 20.625 17.875 -2.316 1 78.44 148 MET B CA 1
ATOM 6722 C C . MET B 1 148 ? 20.016 18.453 -1.04 1 78.44 148 MET B C 1
ATOM 6724 O O . MET B 1 148 ? 20.375 18.047 0.063 1 78.44 148 MET B O 1
ATOM 6728 N N . SER B 1 149 ? 19.062 19.234 -1.176 1 77.19 149 SER B N 1
ATOM 6729 C CA . SER B 1 149 ? 18.469 19.891 -0.007 1 77.19 149 SER B CA 1
ATOM 6730 C C . SER B 1 149 ? 17.266 19.109 0.514 1 77.19 149 SER B C 1
ATOM 6732 O O . SER B 1 149 ? 16.703 19.453 1.555 1 77.19 149 SER B O 1
ATOM 6734 N N . SER B 1 150 ? 17.016 18.031 -0.141 1 82.31 150 SER B N 1
ATOM 6735 C CA . SER B 1 150 ? 15.844 17.266 0.249 1 82.31 150 SER B CA 1
ATOM 6736 C C . SER B 1 150 ? 16.125 16.406 1.476 1 82.31 150 SER B C 1
ATOM 6738 O O . SER B 1 150 ? 17.25 15.891 1.636 1 82.31 150 SER B O 1
ATOM 6740 N N . ASP B 1 151 ? 15.18 16.312 2.359 1 81.19 151 ASP B N 1
ATOM 6741 C CA . ASP B 1 151 ? 15.297 15.461 3.539 1 81.19 151 ASP B CA 1
ATOM 6742 C C . ASP B 1 151 ? 15.086 13.992 3.182 1 81.19 151 ASP B C 1
ATOM 6744 O O . ASP B 1 151 ? 15.32 13.109 4.008 1 81.19 151 ASP B O 1
ATOM 6748 N N . ASN B 1 152 ? 14.703 13.727 2.023 1 84.69 152 ASN B N 1
ATOM 6749 C CA . ASN B 1 152 ? 14.484 12.375 1.526 1 84.69 152 ASN B CA 1
ATOM 6750 C C . ASN B 1 152 ? 14.773 12.273 0.031 1 84.69 152 ASN B C 1
ATOM 6752 O O . ASN B 1 152 ? 13.906 12.578 -0.793 1 84.69 152 ASN B O 1
ATOM 6756 N N . GLN B 1 153 ? 15.875 11.828 -0.271 1 87.19 153 GLN B N 1
ATOM 6757 C CA . GLN B 1 153 ? 16.312 11.789 -1.662 1 87.19 153 GLN B CA 1
ATOM 6758 C C . GLN B 1 153 ? 15.898 10.492 -2.34 1 87.19 153 GLN B C 1
ATOM 6760 O O . GLN B 1 153 ? 16.406 10.156 -3.416 1 87.19 153 GLN B O 1
ATOM 6765 N N . GLY B 1 154 ? 15.047 9.734 -1.727 1 88.62 154 GLY B N 1
ATOM 6766 C CA . GLY B 1 154 ? 14.664 8.453 -2.281 1 88.62 154 GLY B CA 1
ATOM 6767 C C . GLY B 1 154 ? 15.414 7.285 -1.664 1 88.62 154 GLY B C 1
ATOM 6768 O O . GLY B 1 154 ? 16.453 7.477 -1.032 1 88.62 154 GLY B O 1
ATOM 6769 N N . ASN B 1 155 ? 14.945 6.105 -1.811 1 91.12 155 ASN B N 1
ATOM 6770 C CA . ASN B 1 155 ? 15.523 4.945 -1.146 1 91.12 155 ASN B CA 1
ATOM 6771 C C . ASN B 1 155 ? 16.875 4.574 -1.742 1 91.12 155 ASN B C 1
ATOM 6773 O O . ASN B 1 155 ? 17.766 4.125 -1.026 1 91.12 155 ASN B O 1
ATOM 6777 N N . PHE B 1 156 ? 17.031 4.773 -3.061 1 94.06 156 PHE B N 1
ATOM 6778 C CA . PHE B 1 156 ? 18.266 4.402 -3.727 1 94.06 156 PHE B CA 1
ATOM 6779 C C . PHE B 1 156 ? 19.422 5.27 -3.24 1 94.06 156 PHE B C 1
ATOM 6781 O O . PHE B 1 156 ? 20.453 4.754 -2.793 1 94.06 156 PHE B O 1
ATOM 6788 N N . LEU B 1 157 ? 19.25 6.551 -3.285 1 93.75 157 LEU B N 1
ATOM 6789 C CA . LEU B 1 157 ? 20.312 7.473 -2.877 1 93.75 157 LEU B CA 1
ATOM 6790 C C . LEU B 1 157 ? 20.547 7.395 -1.374 1 93.75 157 LEU B C 1
ATOM 6792 O O . LEU B 1 157 ? 21.703 7.469 -0.92 1 93.75 157 LEU B O 1
ATOM 6796 N N . GLU B 1 158 ? 19.453 7.273 -0.618 1 94.06 158 GLU B N 1
ATOM 6797 C CA . GLU B 1 158 ? 19.609 7.152 0.829 1 94.06 158 GLU B CA 1
ATOM 6798 C C . GLU B 1 158 ? 20.359 5.875 1.201 1 94.06 158 GLU B C 1
ATOM 6800 O O . GLU B 1 158 ? 21.094 5.848 2.184 1 94.06 158 GLU B O 1
ATOM 6805 N N . CYS B 1 159 ? 20.094 4.828 0.477 1 95.38 159 CYS B N 1
ATOM 6806 C CA . CYS B 1 159 ? 20.812 3.584 0.712 1 95.38 159 CYS B CA 1
ATOM 6807 C C . CYS B 1 159 ? 22.281 3.732 0.358 1 95.38 159 CYS B C 1
ATOM 6809 O O . CYS B 1 159 ? 23.156 3.201 1.056 1 95.38 159 CYS B O 1
ATOM 6811 N N . MET B 1 160 ? 22.578 4.449 -0.74 1 94.25 160 MET B N 1
ATOM 6812 C CA . MET B 1 160 ? 23.969 4.723 -1.115 1 94.25 160 MET B CA 1
ATOM 6813 C C . MET B 1 160 ? 24.672 5.523 -0.029 1 94.25 160 MET B C 1
ATOM 6815 O O . MET B 1 160 ? 25.844 5.266 0.277 1 94.25 160 MET B O 1
ATOM 6819 N N . ASN B 1 161 ? 23.938 6.48 0.519 1 93.56 161 ASN B N 1
ATOM 6820 C CA . ASN B 1 161 ? 24.484 7.285 1.604 1 93.56 161 ASN B CA 1
ATOM 6821 C C . ASN B 1 161 ? 24.766 6.438 2.842 1 93.56 161 ASN B C 1
ATOM 6823 O O . ASN B 1 161 ? 25.766 6.656 3.539 1 93.56 161 ASN B O 1
ATOM 6827 N N . LEU B 1 162 ? 23.906 5.527 3.105 1 95.06 162 LEU B N 1
ATOM 6828 C CA . LEU B 1 162 ? 24.094 4.613 4.227 1 95.06 162 LEU B CA 1
ATOM 6829 C C . LEU B 1 162 ? 25.375 3.789 4.039 1 95.06 162 LEU B C 1
ATOM 6831 O O . LEU B 1 162 ? 26.156 3.623 4.977 1 95.06 162 LEU B O 1
ATOM 6835 N N . LEU B 1 163 ? 25.594 3.277 2.836 1 95.5 163 LEU B N 1
ATOM 6836 C CA . LEU B 1 163 ? 26.812 2.512 2.545 1 95.5 163 LEU B CA 1
ATOM 6837 C C . LEU B 1 163 ? 28.047 3.379 2.711 1 95.5 163 LEU B C 1
ATOM 6839 O O . LEU B 1 163 ? 29.062 2.922 3.244 1 95.5 163 LEU B O 1
ATOM 6843 N N . LYS B 1 164 ? 27.906 4.594 2.23 1 93.94 164 LYS B N 1
ATOM 6844 C CA . LYS B 1 164 ? 29.047 5.516 2.266 1 93.94 164 LYS B CA 1
ATOM 6845 C C . LYS B 1 164 ? 29.469 5.809 3.701 1 93.94 164 LYS B C 1
ATOM 6847 O O . LYS B 1 164 ? 30.641 6.055 3.969 1 93.94 164 LYS B O 1
ATOM 6852 N N . GLU B 1 165 ? 28.547 5.793 4.586 1 94.12 165 GLU B N 1
ATOM 6853 C CA . GLU B 1 165 ? 28.828 6.074 5.992 1 94.12 165 GLU B CA 1
ATOM 6854 C C . GLU B 1 165 ? 29.828 5.07 6.562 1 94.12 165 GLU B C 1
ATOM 6856 O O . GLU B 1 165 ? 30.625 5.406 7.441 1 94.12 165 GLU B O 1
ATOM 6861 N N . PHE B 1 166 ? 29.859 3.799 6.027 1 93.75 166 PHE B N 1
ATOM 6862 C CA . PHE B 1 166 ? 30.656 2.775 6.688 1 93.75 166 PHE B CA 1
ATOM 6863 C C . PHE B 1 166 ? 31.609 2.119 5.699 1 93.75 166 PHE B C 1
ATOM 6865 O O . PHE B 1 166 ? 32.438 1.298 6.09 1 93.75 166 PHE B O 1
ATOM 6872 N N . ASP B 1 167 ? 31.484 2.404 4.395 1 93.5 167 ASP B N 1
ATOM 6873 C CA . ASP B 1 167 ? 32.375 1.849 3.365 1 93.5 167 ASP B CA 1
ATOM 6874 C C . ASP B 1 167 ? 33.562 2.762 3.107 1 93.5 167 ASP B C 1
ATOM 6876 O O . ASP B 1 167 ? 33.406 3.836 2.521 1 93.5 167 ASP B O 1
ATOM 6880 N N . PRO B 1 168 ? 34.719 2.297 3.418 1 92.56 168 PRO B N 1
ATOM 6881 C CA . PRO B 1 168 ? 35.875 3.137 3.227 1 92.56 168 PRO B CA 1
ATOM 6882 C C . PRO B 1 168 ? 36.156 3.479 1.761 1 92.56 168 PRO B C 1
ATOM 6884 O O . PRO B 1 168 ? 36.625 4.566 1.451 1 92.56 168 PRO B O 1
ATOM 6887 N N . PHE B 1 169 ? 35.812 2.559 0.935 1 92.12 169 PHE B N 1
ATOM 6888 C CA . PHE B 1 169 ? 36.031 2.818 -0.486 1 92.12 169 PHE B CA 1
ATOM 6889 C C . PHE B 1 169 ? 35.156 3.988 -0.95 1 92.12 169 PHE B C 1
ATOM 6891 O O . PHE B 1 169 ? 35.656 4.898 -1.617 1 92.12 169 PHE B O 1
ATOM 6898 N N . LEU B 1 170 ? 33.906 4.023 -0.588 1 92.88 170 LEU B N 1
ATOM 6899 C CA . LEU B 1 170 ? 32.969 5.07 -1.018 1 92.88 170 LEU B CA 1
ATOM 6900 C C . LEU B 1 170 ? 33.344 6.41 -0.387 1 92.88 170 LEU B C 1
ATOM 6902 O O . LEU B 1 170 ? 33.094 7.465 -0.974 1 92.88 170 LEU B O 1
ATOM 6906 N N . GLN B 1 171 ? 33.906 6.332 0.754 1 92.19 171 GLN B N 1
ATOM 6907 C CA . GLN B 1 171 ? 34.312 7.562 1.43 1 92.19 171 GLN B CA 1
ATOM 6908 C C . GLN B 1 171 ? 35.5 8.219 0.719 1 92.19 171 GLN B C 1
ATOM 6910 O O . GLN B 1 171 ? 35.594 9.445 0.691 1 92.19 171 GLN B O 1
ATOM 6915 N N . ALA B 1 172 ? 36.281 7.371 0.113 1 90.25 172 ALA B N 1
ATOM 6916 C CA . ALA B 1 172 ? 37.531 7.863 -0.475 1 90.25 172 ALA B CA 1
ATOM 6917 C C . ALA B 1 172 ? 37.344 8.125 -1.969 1 90.25 172 ALA B C 1
ATOM 6919 O O . ALA B 1 172 ? 38.094 8.938 -2.549 1 90.25 172 ALA B O 1
ATOM 6920 N N . TYR B 1 173 ? 36.438 7.395 -2.473 1 89.12 173 TYR B N 1
ATOM 6921 C CA . TYR B 1 173 ? 36.312 7.43 -3.926 1 89.12 173 TYR B CA 1
ATOM 6922 C C . TYR B 1 173 ? 35.312 8.492 -4.363 1 89.12 173 TYR B C 1
ATOM 6924 O O . TYR B 1 173 ? 34.219 8.602 -3.787 1 89.12 173 TYR B O 1
ATOM 6932 N N . SER B 1 174 ? 35.688 9.336 -5.25 1 84.19 174 SER B N 1
ATOM 6933 C CA . SER B 1 174 ? 34.781 10.281 -5.891 1 84.19 174 SER B CA 1
ATOM 6934 C C . SER B 1 174 ? 34.656 10.023 -7.391 1 84.19 174 SER B C 1
ATOM 6936 O O . SER B 1 174 ? 35.656 10.18 -8.117 1 84.19 174 SER B O 1
ATOM 6938 N N . PRO B 1 175 ? 33.531 9.586 -7.746 1 81.56 175 PRO B N 1
ATOM 6939 C CA . PRO B 1 175 ? 33.375 9.312 -9.18 1 81.56 175 PRO B CA 1
ATOM 6940 C C . PRO B 1 175 ? 33.562 10.57 -10.039 1 81.56 175 PRO B C 1
ATOM 6942 O O . PRO B 1 175 ? 33.281 11.68 -9.578 1 81.56 175 PRO B O 1
ATOM 6945 N N . PRO B 1 176 ? 34.156 10.273 -11.148 1 73.06 176 PRO B N 1
ATOM 6946 C CA . PRO B 1 176 ? 34.312 11.422 -12.047 1 73.06 176 PRO B CA 1
ATOM 6947 C C . PRO B 1 176 ? 32.969 12.062 -12.414 1 73.06 176 PRO B C 1
ATOM 6949 O O . PRO B 1 176 ? 31.922 11.43 -12.273 1 73.06 176 PRO B O 1
ATOM 6952 N N . SER B 1 177 ? 33.031 13.234 -12.812 1 68.19 177 SER B N 1
ATOM 6953 C CA . SER B 1 177 ? 31.844 14 -13.156 1 68.19 177 SER B CA 1
ATOM 6954 C C . SER B 1 177 ? 31.031 13.297 -14.234 1 68.19 177 SER B C 1
ATOM 6956 O O . SER B 1 177 ? 31.578 12.734 -15.172 1 68.19 177 SER B O 1
ATOM 6958 N N . HIS B 1 178 ? 29.75 13.211 -14.195 1 64.25 178 HIS B N 1
ATOM 6959 C CA . HIS B 1 178 ? 28.781 12.688 -15.141 1 64.25 178 HIS B CA 1
ATOM 6960 C C . HIS B 1 178 ? 28.859 11.164 -15.227 1 64.25 178 HIS B C 1
ATOM 6962 O O . HIS B 1 178 ? 28.422 10.578 -16.219 1 64.25 178 HIS B O 1
ATOM 6968 N N . SER B 1 179 ? 29.656 10.57 -14.266 1 69.75 179 SER B N 1
ATOM 6969 C CA . SER B 1 179 ? 29.719 9.109 -14.281 1 69.75 179 SER B CA 1
ATOM 6970 C C . SER B 1 179 ? 29.375 8.531 -12.914 1 69.75 179 SER B C 1
ATOM 6972 O O . SER B 1 179 ? 30 7.566 -12.461 1 69.75 179 SER B O 1
ATOM 6974 N N . THR B 1 180 ? 28.5 9.117 -12.266 1 78.88 180 THR B N 1
ATOM 6975 C CA . THR B 1 180 ? 28.125 8.617 -10.945 1 78.88 180 THR B CA 1
ATOM 6976 C C . THR B 1 180 ? 27.188 7.426 -11.062 1 78.88 180 THR B C 1
ATOM 6978 O O . THR B 1 180 ? 27.078 6.617 -10.133 1 78.88 180 THR B O 1
ATOM 6981 N N . TYR B 1 181 ? 26.516 7.293 -12.242 1 84.69 181 TYR B N 1
ATOM 6982 C CA . TYR B 1 181 ? 25.578 6.215 -12.516 1 84.69 181 TYR B CA 1
ATOM 6983 C C . TYR B 1 181 ? 24.484 6.16 -11.461 1 84.69 181 TYR B C 1
ATOM 6985 O O . TYR B 1 181 ? 23.984 5.082 -11.117 1 84.69 181 TYR B O 1
ATOM 6993 N N . LEU B 1 182 ? 24.172 7.32 -10.883 1 88.81 182 LEU B N 1
ATOM 6994 C CA . LEU B 1 182 ? 23.156 7.402 -9.852 1 88.81 182 LEU B CA 1
ATOM 6995 C C . LEU B 1 182 ? 21.859 8 -10.406 1 88.81 182 LEU B C 1
ATOM 6997 O O . LEU B 1 182 ? 20.844 8.031 -9.719 1 88.81 182 LEU B O 1
ATOM 7001 N N . SER B 1 183 ? 21.906 8.352 -11.617 1 86.38 183 SER B N 1
ATOM 7002 C CA . SER B 1 183 ? 20.75 8.984 -12.25 1 86.38 183 SER B CA 1
ATOM 7003 C C . SER B 1 183 ? 19.625 7.977 -12.477 1 86.38 183 SER B C 1
ATOM 7005 O O . SER B 1 183 ? 19.875 6.766 -12.492 1 86.38 183 SER B O 1
ATOM 7007 N N . PRO B 1 184 ? 18.438 8.477 -12.641 1 85.88 184 PRO B N 1
ATOM 7008 C CA . PRO B 1 184 ? 17.312 7.578 -12.898 1 85.88 184 PRO B CA 1
ATOM 7009 C C . PRO B 1 184 ? 17.516 6.699 -14.125 1 85.88 184 PRO B C 1
ATOM 7011 O O . PRO B 1 184 ? 17.141 5.527 -14.125 1 85.88 184 PRO B O 1
ATOM 7014 N N . SER B 1 185 ? 18.109 7.246 -15.133 1 86.94 185 SER B N 1
ATOM 7015 C CA . SER B 1 185 ? 18.344 6.48 -16.344 1 86.94 185 SER B CA 1
ATOM 7016 C C . SER B 1 185 ? 19.312 5.336 -16.109 1 86.94 185 SER B C 1
ATOM 7018 O O . SER B 1 185 ? 19.094 4.215 -16.562 1 86.94 185 SER B O 1
ATOM 7020 N N . SER B 1 186 ? 20.406 5.648 -15.414 1 89.38 186 SER B N 1
ATOM 7021 C CA . SER B 1 186 ? 21.391 4.613 -15.094 1 89.38 186 SER B CA 1
ATOM 7022 C C . SER B 1 186 ? 20.781 3.535 -14.195 1 89.38 186 SER B C 1
ATOM 7024 O O . SER B 1 186 ? 21.078 2.35 -14.352 1 89.38 186 SER B O 1
ATOM 7026 N N . GLN B 1 187 ? 19.938 3.998 -13.234 1 90.88 187 GLN B N 1
ATOM 7027 C CA . GLN B 1 187 ? 19.266 3.035 -12.367 1 90.88 187 GLN B CA 1
ATOM 7028 C C . GLN B 1 187 ? 18.422 2.064 -13.18 1 90.88 187 GLN B C 1
ATOM 7030 O O . GLN B 1 187 ? 18.453 0.854 -12.953 1 90.88 187 GLN B O 1
ATOM 7035 N N . ASN B 1 188 ? 17.688 2.615 -14.125 1 90.69 188 ASN B N 1
ATOM 7036 C CA . ASN B 1 188 ? 16.812 1.796 -14.961 1 90.69 188 ASN B CA 1
ATOM 7037 C C . ASN B 1 188 ? 17.625 0.808 -15.805 1 90.69 188 ASN B C 1
ATOM 7039 O O . ASN B 1 188 ? 17.172 -0.312 -16.047 1 90.69 188 ASN B O 1
ATOM 7043 N N . GLU B 1 189 ? 18.734 1.27 -16.203 1 92.44 189 GLU B N 1
ATOM 7044 C CA . GLU B 1 189 ? 19.578 0.389 -16.984 1 92.44 189 GLU B CA 1
ATOM 7045 C C . GLU B 1 189 ? 20.094 -0.777 -16.156 1 92.44 189 GLU B C 1
ATOM 7047 O O . GLU B 1 189 ? 20.156 -1.914 -16.625 1 92.44 189 GLU B O 1
ATOM 7052 N N . VAL B 1 190 ? 20.516 -0.497 -14.977 1 94.31 190 VAL B N 1
ATOM 7053 C CA . VAL B 1 190 ? 21 -1.56 -14.102 1 94.31 190 VAL B CA 1
ATOM 7054 C C . VAL B 1 190 ? 19.875 -2.525 -13.773 1 94.31 190 VAL B C 1
ATOM 7056 O O . VAL B 1 190 ? 20.078 -3.742 -13.727 1 94.31 190 VAL B O 1
ATOM 7059 N N . ILE B 1 191 ? 18.656 -1.998 -13.531 1 94.12 191 ILE B N 1
ATOM 7060 C CA . ILE B 1 191 ? 17.484 -2.822 -13.273 1 94.12 191 ILE B CA 1
ATOM 7061 C C . ILE B 1 191 ? 17.219 -3.732 -14.469 1 94.12 191 ILE B C 1
ATOM 7063 O O . ILE B 1 191 ? 16.953 -4.926 -14.305 1 94.12 191 ILE B O 1
ATOM 7067 N N . GLN B 1 192 ? 17.281 -3.141 -15.609 1 93.94 192 GLN B N 1
ATOM 7068 C CA . GLN B 1 192 ? 17.078 -3.904 -16.844 1 93.94 192 GLN B CA 1
ATOM 7069 C C . GLN B 1 192 ? 18.094 -5.027 -16.969 1 93.94 192 GLN B C 1
ATOM 7071 O O . GLN B 1 192 ? 17.75 -6.152 -17.344 1 93.94 192 GLN B O 1
ATOM 7076 N N . CYS B 1 193 ? 19.312 -4.711 -16.625 1 94.88 193 CYS B N 1
ATOM 7077 C CA . CYS B 1 193 ? 20.375 -5.715 -16.688 1 94.88 193 CYS B CA 1
ATOM 7078 C C . CYS B 1 193 ? 20.094 -6.855 -15.711 1 94.88 193 CYS B C 1
ATOM 7080 O O . CYS B 1 193 ? 20.266 -8.023 -16.047 1 94.88 193 CYS B O 1
ATOM 7082 N N . CYS B 1 194 ? 19.703 -6.516 -14.531 1 95.88 194 CYS B N 1
ATOM 7083 C CA . CYS B 1 194 ? 19.406 -7.531 -13.523 1 95.88 194 CYS B CA 1
ATOM 7084 C C . CYS B 1 194 ? 18.281 -8.445 -13.992 1 95.88 194 CYS B C 1
ATOM 7086 O O . CYS B 1 194 ? 18.406 -9.672 -13.945 1 95.88 194 CYS B O 1
ATOM 7088 N N . ALA B 1 195 ? 17.188 -7.887 -14.445 1 95 195 ALA B N 1
ATOM 7089 C CA . ALA B 1 195 ? 16.016 -8.656 -14.875 1 95 195 ALA B CA 1
ATOM 7090 C C . ALA B 1 195 ? 16.359 -9.547 -16.078 1 95 195 ALA B C 1
ATOM 7092 O O . ALA B 1 195 ? 15.969 -10.711 -16.125 1 95 195 ALA B O 1
ATOM 7093 N N . GLN B 1 196 ? 17.109 -8.984 -16.969 1 94.19 196 GLN B N 1
ATOM 7094 C CA . GLN B 1 196 ? 17.469 -9.734 -18.172 1 94.19 196 GLN B CA 1
ATOM 7095 C C . GLN B 1 196 ? 18.359 -10.914 -17.828 1 94.19 196 GLN B C 1
ATOM 7097 O O . GLN B 1 196 ? 18.219 -11.992 -18.422 1 94.19 196 GLN B O 1
ATOM 7102 N N . GLU B 1 197 ? 19.281 -10.695 -16.969 1 95.69 197 GLU B N 1
ATOM 7103 C CA . GLU B 1 197 ? 20.172 -11.781 -16.578 1 95.69 197 GLU B CA 1
ATOM 7104 C C . GLU B 1 197 ? 19.406 -12.883 -15.852 1 95.69 197 GLU B C 1
ATOM 7106 O O . GLU B 1 197 ? 19.75 -14.062 -15.977 1 95.69 197 GLU B O 1
ATOM 7111 N N . ILE B 1 198 ? 18.438 -12.531 -15.039 1 96.62 198 ILE B N 1
ATOM 7112 C CA . ILE B 1 198 ? 17.594 -13.516 -14.367 1 96.62 198 ILE B CA 1
ATOM 7113 C C . ILE B 1 198 ? 16.906 -14.391 -15.406 1 96.62 198 ILE B C 1
ATOM 7115 O O . ILE B 1 198 ? 16.969 -15.625 -15.328 1 96.62 198 ILE B O 1
ATOM 7119 N N . VAL B 1 199 ? 16.25 -13.766 -16.359 1 96.88 199 VAL B N 1
ATOM 7120 C CA . VAL B 1 199 ? 15.477 -14.477 -17.375 1 96.88 199 VAL B CA 1
ATOM 7121 C C . VAL B 1 199 ? 16.406 -15.312 -18.234 1 96.88 199 VAL B C 1
ATOM 7123 O O . VAL B 1 199 ? 16.047 -16.422 -18.656 1 96.88 199 VAL B O 1
ATOM 7126 N N . LYS B 1 200 ? 17.578 -14.75 -18.484 1 95.5 200 LYS B N 1
ATOM 7127 C CA . LYS B 1 200 ? 18.562 -15.508 -19.25 1 95.5 200 LYS B CA 1
ATOM 7128 C C . LYS B 1 200 ? 18.953 -16.797 -18.516 1 95.5 200 LYS B C 1
ATOM 7130 O O . LYS B 1 200 ? 19.109 -17.844 -19.141 1 95.5 200 LYS B O 1
ATOM 7135 N N . ALA B 1 201 ? 19.156 -16.672 -17.281 1 95.75 201 ALA B N 1
ATOM 7136 C CA . ALA B 1 201 ? 19.5 -17.844 -16.484 1 95.75 201 ALA B CA 1
ATOM 7137 C C . ALA B 1 201 ? 18.375 -18.875 -16.5 1 95.75 201 ALA B C 1
ATOM 7139 O O . ALA B 1 201 ? 18.625 -20.062 -16.609 1 95.75 201 ALA B O 1
ATOM 7140 N N . ILE B 1 202 ? 17.172 -18.484 -16.406 1 96.88 202 ILE B N 1
ATOM 7141 C CA . ILE B 1 202 ? 16 -19.359 -16.438 1 96.88 202 ILE B CA 1
ATOM 7142 C C . ILE B 1 202 ? 15.898 -20.016 -17.797 1 96.88 202 ILE B C 1
ATOM 7144 O O . ILE B 1 202 ? 15.68 -21.234 -17.906 1 96.88 202 ILE B O 1
ATOM 7148 N N . SER B 1 203 ? 16.062 -19.219 -18.844 1 97.38 203 SER B N 1
ATOM 7149 C CA . SER B 1 203 ? 15.992 -19.734 -20.203 1 97.38 203 SER B CA 1
ATOM 7150 C C . SER B 1 203 ? 17.062 -20.797 -20.469 1 97.38 203 SER B C 1
ATOM 7152 O O . SER B 1 203 ? 16.812 -21.781 -21.156 1 97.38 203 SER B O 1
ATOM 7154 N N . GLN B 1 204 ? 18.203 -20.5 -19.922 1 95.81 204 GLN B N 1
ATOM 7155 C CA . GLN B 1 204 ? 19.281 -21.469 -20.078 1 95.81 204 GLN B CA 1
ATOM 7156 C C . GLN B 1 204 ? 18.969 -22.781 -19.359 1 95.81 204 GLN B C 1
ATOM 7158 O O . GLN B 1 204 ? 19.234 -23.859 -19.891 1 95.81 204 GLN B O 1
ATOM 7163 N N . GLU B 1 205 ? 18.422 -22.688 -18.234 1 96 205 GLU B N 1
ATOM 7164 C CA . GLU B 1 205 ? 18.016 -23.891 -17.5 1 96 205 GLU B CA 1
ATOM 7165 C C . GLU B 1 205 ? 16.938 -24.672 -18.25 1 96 205 GLU B C 1
ATOM 7167 O O . GLU B 1 205 ? 16.938 -25.891 -18.234 1 96 205 GLU B O 1
ATOM 7172 N N . ILE B 1 206 ? 16.047 -24.016 -18.875 1 97.38 206 ILE B N 1
ATOM 7173 C CA . ILE B 1 206 ? 14.977 -24.641 -19.641 1 97.38 206 ILE B CA 1
ATOM 7174 C C . ILE B 1 206 ? 15.562 -25.359 -20.859 1 97.38 206 ILE B C 1
ATOM 7176 O O . ILE B 1 206 ? 15.164 -26.484 -21.156 1 97.38 206 ILE B O 1
ATOM 7180 N N . LYS B 1 207 ? 16.516 -24.688 -21.484 1 96.56 207 LYS B N 1
ATOM 7181 C CA . LYS B 1 207 ? 17.172 -25.312 -22.641 1 96.56 207 LYS B CA 1
ATOM 7182 C C . LYS B 1 207 ? 17.922 -26.578 -22.234 1 96.56 207 LYS B C 1
ATOM 7184 O O . LYS B 1 207 ? 17.891 -27.578 -22.953 1 96.56 207 LYS B O 1
ATOM 7189 N N . GLU B 1 208 ? 18.516 -26.516 -21.109 1 95.31 208 GLU B N 1
ATOM 7190 C CA . GLU B 1 208 ? 19.219 -27.688 -20.594 1 95.31 208 GLU B CA 1
ATOM 7191 C C . GLU B 1 208 ? 18.25 -28.797 -20.188 1 95.31 208 GLU B C 1
ATOM 7193 O O . GLU B 1 208 ? 18.562 -29.984 -20.344 1 95.31 208 GLU B O 1
ATOM 7198 N N . ALA B 1 209 ? 17.109 -28.469 -19.703 1 95.31 209 ALA B N 1
ATOM 7199 C CA . ALA B 1 209 ? 16.094 -29.438 -19.312 1 95.31 209 ALA B CA 1
ATOM 7200 C C . ALA B 1 209 ? 15.469 -30.109 -20.531 1 95.31 209 ALA B C 1
ATOM 7202 O O . ALA B 1 209 ? 15.023 -31.25 -20.469 1 95.31 209 ALA B O 1
ATOM 7203 N N . GLY B 1 210 ? 15.32 -29.375 -21.578 1 95.25 210 GLY B N 1
ATOM 7204 C CA . GLY B 1 210 ? 14.844 -29.906 -22.859 1 95.25 210 GLY B CA 1
ATOM 7205 C C . GLY B 1 210 ? 13.336 -29.875 -23 1 95.25 210 GLY B C 1
ATOM 7206 O O . GLY B 1 210 ? 12.797 -30.188 -24.062 1 95.25 210 GLY B O 1
ATOM 7207 N N . MET B 1 211 ? 12.656 -29.609 -21.953 1 97.12 211 MET B N 1
ATOM 7208 C CA . MET B 1 211 ? 11.195 -29.484 -21.984 1 97.12 211 MET B CA 1
ATOM 7209 C C . MET B 1 211 ? 10.695 -28.562 -20.891 1 97.12 211 MET B C 1
ATOM 7211 O O . MET B 1 211 ? 11.352 -28.406 -19.859 1 97.12 211 MET B O 1
ATOM 7215 N N . PHE B 1 212 ? 9.547 -27.938 -21.062 1 98.06 212 PHE B N 1
ATOM 7216 C CA . PHE B 1 212 ? 8.945 -27.078 -20.047 1 98.06 212 PHE B CA 1
ATOM 7217 C C . PHE B 1 212 ? 7.453 -26.906 -20.297 1 98.06 212 PHE B C 1
ATOM 7219 O O . PHE B 1 212 ? 6.914 -27.438 -21.266 1 98.06 212 PHE B O 1
ATOM 7226 N N . SER B 1 213 ? 6.777 -26.344 -19.391 1 97.56 213 SER B N 1
ATOM 7227 C CA . SER B 1 213 ? 5.363 -26.016 -19.531 1 97.56 213 SER B CA 1
ATOM 7228 C C . SER B 1 213 ? 5.125 -24.516 -19.281 1 97.56 213 SER B C 1
ATOM 7230 O O . SER B 1 213 ? 5.941 -23.859 -18.641 1 97.56 213 SER B O 1
ATOM 7232 N N . VAL B 1 214 ? 4.02 -24.047 -19.812 1 97.25 214 VAL B N 1
ATOM 7233 C CA . VAL B 1 214 ? 3.719 -22.625 -19.719 1 97.25 214 VAL B CA 1
ATOM 7234 C C . VAL B 1 214 ? 2.455 -22.406 -18.891 1 97.25 214 VAL B C 1
ATOM 7236 O O . VAL B 1 214 ? 1.491 -23.172 -19 1 97.25 214 VAL B O 1
ATOM 7239 N N . MET B 1 215 ? 2.52 -21.531 -18.031 1 96.19 215 MET B N 1
ATOM 7240 C CA . MET B 1 215 ? 1.369 -21.062 -17.266 1 96.19 215 MET B CA 1
ATOM 7241 C C . MET B 1 215 ? 1.153 -19.578 -17.469 1 96.19 215 MET B C 1
ATOM 7243 O O . MET B 1 215 ? 2.115 -18.797 -17.531 1 96.19 215 MET B O 1
ATOM 7247 N N . ALA B 1 216 ? -0.07 -19.156 -17.609 1 95.25 216 ALA B N 1
ATOM 7248 C CA . ALA B 1 216 ? -0.342 -17.75 -17.844 1 95.25 216 ALA B CA 1
ATOM 7249 C C . ALA B 1 216 ? -1.653 -17.328 -17.172 1 95.25 216 ALA B C 1
ATOM 7251 O O . ALA B 1 216 ? -2.564 -18.141 -17.016 1 95.25 216 ALA B O 1
ATOM 7252 N N . ASP B 1 217 ? -1.683 -16.188 -16.719 1 91.5 217 ASP B N 1
ATOM 7253 C CA . ASP B 1 217 ? -2.865 -15.578 -16.125 1 91.5 217 ASP B CA 1
ATOM 7254 C C . ASP B 1 217 ? -2.871 -14.062 -16.312 1 91.5 217 ASP B C 1
ATOM 7256 O O . ASP B 1 217 ? -1.82 -13.461 -16.547 1 91.5 217 ASP B O 1
ATOM 7260 N N . GLU B 1 218 ? -4.062 -13.539 -16.344 1 89.38 218 GLU B N 1
ATOM 7261 C CA . GLU B 1 218 ? -4.211 -12.102 -16.531 1 89.38 218 GLU B CA 1
ATOM 7262 C C . GLU B 1 218 ? -4.746 -11.43 -15.266 1 89.38 218 GLU B C 1
ATOM 7264 O O . GLU B 1 218 ? -5.5 -12.039 -14.508 1 89.38 218 GLU B O 1
ATOM 7269 N N . ALA B 1 219 ? -4.297 -10.258 -15 1 83.62 219 ALA B N 1
ATOM 7270 C CA . ALA B 1 219 ? -4.812 -9.469 -13.883 1 83.62 219 ALA B CA 1
ATOM 7271 C C . ALA B 1 219 ? -4.895 -7.988 -14.25 1 83.62 219 ALA B C 1
ATOM 7273 O O . ALA B 1 219 ? -4.02 -7.469 -14.953 1 83.62 219 ALA B O 1
ATOM 7274 N N . ARG B 1 220 ? -5.902 -7.402 -13.797 1 78.62 220 ARG B N 1
ATOM 7275 C CA . ARG B 1 220 ? -6.082 -5.973 -14.031 1 78.62 220 ARG B CA 1
ATOM 7276 C C . ARG B 1 220 ? -5.215 -5.152 -13.086 1 78.62 220 ARG B C 1
ATOM 7278 O O . ARG B 1 220 ? -5.156 -5.434 -11.883 1 78.62 220 ARG B O 1
ATOM 7285 N N . ASP B 1 221 ? -4.496 -4.309 -13.578 1 74.75 221 ASP B N 1
ATOM 7286 C CA . ASP B 1 221 ? -3.695 -3.355 -12.82 1 74.75 221 ASP B CA 1
ATOM 7287 C C . ASP B 1 221 ? -4.059 -1.918 -13.188 1 74.75 221 ASP B C 1
ATOM 7289 O O . ASP B 1 221 ? -3.441 -1.324 -14.07 1 74.75 221 ASP B O 1
ATOM 7293 N N . GLY B 1 222 ? -4.941 -1.353 -12.383 1 71.69 222 GLY B N 1
ATOM 7294 C CA . GLY B 1 222 ? -5.434 -0.032 -12.742 1 71.69 222 GLY B CA 1
ATOM 7295 C C . GLY B 1 222 ? -6.172 -0.013 -14.07 1 71.69 222 GLY B C 1
ATOM 7296 O O . GLY B 1 222 ? -7.207 -0.668 -14.219 1 71.69 222 GLY B O 1
ATOM 7297 N N . THR B 1 223 ? -5.543 0.64 -15.062 1 73.25 223 THR B N 1
ATOM 7298 C CA . THR B 1 223 ? -6.176 0.767 -16.375 1 73.25 223 THR B CA 1
ATOM 7299 C C . THR B 1 223 ? -5.496 -0.145 -17.391 1 73.25 223 THR B C 1
ATOM 7301 O O . THR B 1 223 ? -5.762 -0.047 -18.594 1 73.25 223 THR B O 1
ATOM 7304 N N . THR B 1 224 ? -4.637 -0.982 -16.844 1 78.62 224 THR B N 1
ATOM 7305 C CA . THR B 1 224 ? -3.914 -1.875 -17.734 1 78.62 224 THR B CA 1
ATOM 7306 C C . THR B 1 224 ? -4.09 -3.33 -17.312 1 78.62 224 THR B C 1
ATOM 7308 O O . THR B 1 224 ? -4.215 -3.621 -16.125 1 78.62 224 THR B O 1
ATOM 7311 N N . GLU B 1 225 ? -4.238 -4.137 -18.312 1 85 225 GLU B N 1
ATOM 7312 C CA . GLU B 1 225 ? -4.266 -5.57 -18.047 1 85 225 GLU B CA 1
ATOM 7313 C C . GLU B 1 225 ? -2.879 -6.188 -18.203 1 85 225 GLU B C 1
ATOM 7315 O O . GLU B 1 225 ? -2.203 -5.961 -19.219 1 85 225 GLU B O 1
ATOM 7320 N N . GLN B 1 226 ? -2.494 -6.875 -17.188 1 89.25 226 GLN B N 1
ATOM 7321 C CA . GLN B 1 226 ? -1.165 -7.477 -17.172 1 89.25 226 GLN B CA 1
ATOM 7322 C C . GLN B 1 226 ? -1.245 -8.984 -17.391 1 89.25 226 GLN B C 1
ATOM 7324 O O . GLN B 1 226 ? -2.154 -9.641 -16.875 1 89.25 226 GLN B O 1
ATOM 7329 N N . LEU B 1 227 ? -0.4 -9.461 -18.219 1 92.88 227 LEU B N 1
ATOM 7330 C CA . LEU B 1 227 ? -0.265 -10.898 -18.438 1 92.88 227 LEU B CA 1
ATOM 7331 C C . LEU B 1 227 ? 1.02 -11.43 -17.812 1 92.88 227 LEU B C 1
ATOM 7333 O O . LEU B 1 227 ? 2.107 -10.914 -18.094 1 92.88 227 LEU B O 1
ATOM 7337 N N . ALA B 1 228 ? 0.887 -12.336 -16.922 1 94.75 228 ALA B N 1
ATOM 7338 C CA . ALA B 1 228 ? 2.043 -13.016 -16.344 1 94.75 228 ALA B CA 1
ATOM 7339 C C . ALA B 1 228 ? 2.283 -14.367 -17.016 1 94.75 228 ALA B C 1
ATOM 7341 O O . ALA B 1 228 ? 1.357 -15.164 -17.156 1 94.75 228 ALA B O 1
ATOM 7342 N N . VAL B 1 229 ? 3.441 -14.562 -17.484 1 96.94 229 VAL B N 1
ATOM 7343 C CA . VAL B 1 229 ? 3.834 -15.82 -18.109 1 96.94 229 VAL B CA 1
ATOM 7344 C C . VAL B 1 229 ? 4.848 -16.547 -17.219 1 96.94 229 VAL B C 1
ATOM 7346 O O . VAL B 1 229 ? 5.977 -16.078 -17.047 1 96.94 229 VAL B O 1
ATOM 7349 N N . CYS B 1 230 ? 4.434 -17.672 -16.688 1 97 230 CYS B N 1
ATOM 7350 C CA . CYS B 1 230 ? 5.305 -18.484 -15.852 1 97 230 CYS B CA 1
ATOM 7351 C C . CYS B 1 230 ? 5.656 -19.797 -16.547 1 97 230 CYS B C 1
ATOM 7353 O O . CYS B 1 230 ? 4.941 -20.234 -17.453 1 97 230 CYS B O 1
ATOM 7355 N N . VAL B 1 231 ? 6.773 -20.344 -16.141 1 97.44 231 VAL B N 1
ATOM 7356 C CA . VAL B 1 231 ? 7.242 -21.594 -16.734 1 97.44 231 VAL B CA 1
ATOM 7357 C C . VAL B 1 231 ? 7.531 -22.609 -15.641 1 97.44 231 VAL B C 1
ATOM 7359 O O . VAL B 1 231 ? 7.867 -22.25 -14.516 1 97.44 231 VAL B O 1
ATOM 7362 N N . ARG B 1 232 ? 7.289 -23.812 -15.922 1 96.56 232 ARG B N 1
ATOM 7363 C CA . ARG B 1 232 ? 7.543 -24.953 -15.039 1 96.56 232 ARG B CA 1
ATOM 7364 C C . ARG B 1 232 ? 8.43 -25.984 -15.719 1 96.56 232 ARG B C 1
ATOM 7366 O O . ARG B 1 232 ? 8.211 -26.344 -16.875 1 96.56 232 ARG B O 1
ATOM 7373 N N . TYR B 1 233 ? 9.484 -26.453 -15.133 1 96.5 233 TYR B N 1
ATOM 7374 C CA . TYR B 1 233 ? 10.414 -27.438 -15.664 1 96.5 233 TYR B CA 1
ATOM 7375 C C . TYR B 1 233 ? 11.148 -28.156 -14.547 1 96.5 233 TYR B C 1
ATOM 7377 O O . TYR B 1 233 ? 11.008 -27.812 -13.375 1 96.5 233 TYR B O 1
ATOM 7385 N N . VAL B 1 234 ? 11.812 -29.219 -14.898 1 95.19 234 VAL B N 1
ATOM 7386 C CA . VAL B 1 234 ? 12.594 -29.984 -13.938 1 95.19 234 VAL B CA 1
ATOM 7387 C C . VAL B 1 234 ? 14.086 -29.734 -14.164 1 95.19 234 VAL B C 1
ATOM 7389 O O . VAL B 1 234 ? 14.594 -29.953 -15.266 1 95.19 234 VAL B O 1
ATOM 7392 N N . ALA B 1 235 ? 14.688 -29.094 -13.211 1 92.25 235 ALA B N 1
ATOM 7393 C CA . ALA B 1 235 ? 16.125 -28.859 -13.258 1 92.25 235 ALA B CA 1
ATOM 7394 C C . ALA B 1 235 ? 16.797 -29.266 -11.961 1 92.25 235 ALA B C 1
ATOM 7396 O O . ALA B 1 235 ? 16.281 -29 -10.867 1 92.25 235 ALA B O 1
ATOM 7397 N N . GLY B 1 236 ? 17.938 -29.922 -11.992 1 85.75 236 GLY B N 1
ATOM 7398 C CA . GLY B 1 236 ? 18.672 -30.344 -10.805 1 85.75 236 GLY B CA 1
ATOM 7399 C C . GLY B 1 236 ? 17.906 -31.344 -9.961 1 85.75 236 GLY B C 1
ATOM 7400 O O . GLY B 1 236 ? 18.016 -31.344 -8.734 1 85.75 236 GLY B O 1
ATOM 7401 N N . GLY B 1 237 ? 16.953 -32 -10.602 1 85.56 237 GLY B N 1
ATOM 7402 C CA . GLY B 1 237 ? 16.219 -33.062 -9.906 1 85.56 237 GLY B CA 1
ATOM 7403 C C . GLY B 1 237 ? 14.969 -32.562 -9.211 1 85.56 237 GLY B C 1
ATOM 7404 O O . GLY B 1 237 ? 14.25 -33.312 -8.586 1 85.56 237 GLY B O 1
ATOM 7405 N N . SER B 1 238 ? 14.742 -31.297 -9.328 1 90.12 238 SER B N 1
ATOM 7406 C CA . SER B 1 238 ? 13.57 -30.75 -8.656 1 90.12 238 SER B CA 1
ATOM 7407 C C . SER B 1 238 ? 12.719 -29.938 -9.617 1 90.12 238 SER B C 1
ATOM 7409 O O . SER B 1 238 ? 13.219 -29.438 -10.633 1 90.12 238 SER B O 1
ATOM 7411 N N . VAL B 1 239 ? 11.461 -29.922 -9.328 1 93.31 239 VAL B N 1
ATOM 7412 C CA . VAL B 1 239 ? 10.531 -29.109 -10.109 1 93.31 239 VAL B CA 1
ATOM 7413 C C . VAL B 1 239 ? 10.703 -27.641 -9.758 1 93.31 239 VAL B C 1
ATOM 7415 O O . VAL B 1 239 ? 10.828 -27.281 -8.586 1 93.31 239 VAL B O 1
ATOM 7418 N N . LYS B 1 240 ? 10.805 -26.812 -10.727 1 93.56 240 LYS B N 1
ATOM 7419 C CA . LYS B 1 240 ? 10.953 -25.375 -10.531 1 93.56 240 LYS B CA 1
ATOM 7420 C C . LYS B 1 240 ? 9.898 -24.594 -11.32 1 93.56 240 LYS B C 1
ATOM 7422 O O . LYS B 1 240 ? 9.547 -24.969 -12.438 1 93.56 240 LYS B O 1
ATOM 7427 N N . GLU B 1 241 ? 9.352 -23.641 -10.727 1 95.12 241 GLU B N 1
ATOM 7428 C CA . GLU B 1 241 ? 8.461 -22.688 -11.391 1 95.12 241 GLU B CA 1
ATOM 7429 C C . GLU B 1 241 ? 9.008 -21.266 -11.305 1 95.12 241 GLU B C 1
ATOM 7431 O O . GLU B 1 241 ? 9.461 -20.828 -10.242 1 95.12 241 GLU B O 1
ATOM 7436 N N . HIS B 1 242 ? 9.078 -20.594 -12.406 1 96.19 242 HIS B N 1
ATOM 7437 C CA . HIS B 1 242 ? 9.641 -19.25 -12.445 1 96.19 242 HIS B CA 1
ATOM 7438 C C . HIS B 1 242 ? 8.773 -18.312 -13.289 1 96.19 242 HIS B C 1
ATOM 7440 O O . HIS B 1 242 ? 8.031 -18.766 -14.156 1 96.19 242 HIS B O 1
ATOM 7446 N N . LEU B 1 243 ? 8.812 -17.094 -12.992 1 96.69 243 LEU B N 1
ATOM 7447 C CA . LEU B 1 243 ? 8.211 -16.062 -13.828 1 96.69 243 LEU B CA 1
ATOM 7448 C C . LEU B 1 243 ? 9.125 -15.703 -15 1 96.69 243 LEU B C 1
ATOM 7450 O O . LEU B 1 243 ? 10.258 -15.258 -14.797 1 96.69 243 LEU B O 1
ATOM 7454 N N . LEU B 1 244 ? 8.664 -15.93 -16.125 1 96.5 244 LEU B N 1
ATOM 7455 C CA . LEU B 1 244 ? 9.453 -15.648 -17.312 1 96.5 244 LEU B CA 1
ATOM 7456 C C . LEU B 1 244 ? 9.297 -14.195 -17.734 1 96.5 244 LEU B C 1
ATOM 7458 O O . LEU B 1 244 ? 10.273 -13.547 -18.109 1 96.5 244 LEU B O 1
ATOM 7462 N N . ALA B 1 245 ? 8.039 -13.766 -17.719 1 94.75 245 ALA B N 1
ATOM 7463 C CA . ALA B 1 245 ? 7.793 -12.414 -18.188 1 94.75 245 ALA B CA 1
ATOM 7464 C C . ALA B 1 245 ? 6.445 -11.891 -17.703 1 94.75 245 ALA B C 1
ATOM 7466 O O . ALA B 1 245 ? 5.551 -12.68 -17.375 1 94.75 245 ALA B O 1
ATOM 7467 N N . MET B 1 246 ? 6.426 -10.648 -17.625 1 92.44 246 MET B N 1
ATOM 7468 C CA . MET B 1 246 ? 5.188 -9.906 -17.422 1 92.44 246 MET B CA 1
ATOM 7469 C C . MET B 1 246 ? 5.004 -8.852 -18.5 1 92.44 246 MET B C 1
ATOM 7471 O O . MET B 1 246 ? 5.949 -8.141 -18.859 1 92.44 246 MET B O 1
ATOM 7475 N N . THR B 1 247 ? 3.803 -8.805 -19.094 1 90.25 247 THR B N 1
ATOM 7476 C CA . THR B 1 247 ? 3.607 -7.867 -20.188 1 90.25 247 THR B CA 1
ATOM 7477 C C . THR B 1 247 ? 2.191 -7.293 -20.172 1 90.25 247 THR B C 1
ATOM 7479 O O . THR B 1 247 ? 1.272 -7.918 -19.625 1 90.25 247 THR B O 1
ATOM 7482 N N . ASP B 1 248 ? 2.072 -6.09 -20.703 1 88.38 248 ASP B N 1
ATOM 7483 C CA . ASP B 1 248 ? 0.752 -5.488 -20.891 1 88.38 248 ASP B CA 1
ATOM 7484 C C . ASP B 1 248 ? 0.027 -6.098 -22.078 1 88.38 248 ASP B C 1
ATOM 7486 O O . ASP B 1 248 ? 0.647 -6.387 -23.109 1 88.38 248 ASP B O 1
ATOM 7490 N N . LEU B 1 249 ? -1.205 -6.383 -21.891 1 87.44 249 LEU B N 1
ATOM 7491 C CA . LEU B 1 249 ? -2.014 -6.93 -22.969 1 87.44 249 LEU B CA 1
ATOM 7492 C C . LEU B 1 249 ? -2.678 -5.816 -23.766 1 87.44 249 LEU B C 1
ATOM 7494 O O . LEU B 1 249 ? -3.283 -4.906 -23.188 1 87.44 249 LEU B O 1
ATOM 7498 N N . LYS B 1 250 ? -2.518 -5.777 -25 1 77.88 250 LYS B N 1
ATOM 7499 C CA . LYS B 1 250 ? -3.143 -4.797 -25.875 1 77.88 250 LYS B CA 1
ATOM 7500 C C . LYS B 1 250 ? -4.582 -5.188 -26.203 1 77.88 250 LYS B C 1
ATOM 7502 O O . LYS B 1 250 ? -5.414 -4.328 -26.5 1 77.88 250 LYS B O 1
ATOM 7507 N N . GLY B 1 251 ? -4.824 -6.504 -26.25 1 81.38 251 GLY B N 1
ATOM 7508 C CA . GLY B 1 251 ? -6.156 -7.035 -26.5 1 81.38 251 GLY B CA 1
ATOM 7509 C C . GLY B 1 251 ? -6.527 -8.172 -25.562 1 81.38 251 GLY B C 1
ATOM 7510 O O . GLY B 1 251 ? -5.648 -8.836 -25 1 81.38 251 GLY B O 1
ATOM 7511 N N . PHE B 1 252 ? -7.805 -8.414 -25.516 1 80.56 252 PHE B N 1
ATOM 7512 C CA . PHE B 1 252 ? -8.273 -9.398 -24.547 1 80.56 252 PHE B CA 1
ATOM 7513 C C . PHE B 1 252 ? -8.82 -10.633 -25.25 1 80.56 252 PHE B C 1
ATOM 7515 O O . PHE B 1 252 ? -9.375 -11.531 -24.594 1 80.56 252 PHE B O 1
ATOM 7522 N N . ASP B 1 253 ? -8.586 -10.617 -26.469 1 87.38 253 ASP B N 1
ATOM 7523 C CA . ASP B 1 253 ? -9.062 -11.773 -27.219 1 87.38 253 ASP B CA 1
ATOM 7524 C C . ASP B 1 253 ? -8.023 -12.898 -27.203 1 87.38 253 ASP B C 1
ATOM 7526 O O . ASP B 1 253 ? -6.863 -12.68 -26.859 1 87.38 253 ASP B O 1
ATOM 7530 N N . ALA B 1 254 ? -8.477 -14.086 -27.562 1 91.75 254 ALA B N 1
ATOM 7531 C CA . ALA B 1 254 ? -7.633 -15.281 -27.516 1 91.75 254 ALA B CA 1
ATOM 7532 C C . ALA B 1 254 ? -6.406 -15.125 -28.422 1 91.75 254 ALA B C 1
ATOM 7534 O O . ALA B 1 254 ? -5.309 -15.562 -28.062 1 91.75 254 ALA B O 1
ATOM 7535 N N . GLU B 1 255 ? -6.605 -14.469 -29.469 1 92.25 255 GLU B N 1
ATOM 7536 C CA . GLU B 1 255 ? -5.504 -14.289 -30.422 1 92.25 255 GLU B CA 1
ATOM 7537 C C . GLU B 1 255 ? -4.426 -13.383 -29.828 1 92.25 255 GLU B C 1
ATOM 7539 O O . GLU B 1 255 ? -3.232 -13.688 -29.922 1 92.25 255 GLU B O 1
ATOM 7544 N N . SER B 1 256 ? -4.859 -12.312 -29.297 1 91.69 256 SER B N 1
ATOM 7545 C CA . SER B 1 256 ? -3.92 -11.352 -28.719 1 91.69 256 SER B CA 1
ATOM 7546 C C . SER B 1 256 ? -3.148 -11.969 -27.562 1 91.69 256 SER B C 1
ATOM 7548 O O . SER B 1 256 ? -1.946 -11.742 -27.422 1 91.69 256 SER B O 1
ATOM 7550 N N . ILE B 1 257 ? -3.807 -12.719 -26.766 1 93.81 257 ILE B N 1
ATOM 7551 C CA . ILE B 1 257 ? -3.176 -13.336 -25.609 1 93.81 257 ILE B CA 1
ATOM 7552 C C . ILE B 1 257 ? -2.176 -14.398 -26.062 1 93.81 257 ILE B C 1
ATOM 7554 O O . ILE B 1 257 ? -1.056 -14.461 -25.547 1 93.81 257 ILE B O 1
ATOM 7558 N N . THR B 1 258 ? -2.604 -15.234 -27.047 1 95.31 258 THR B N 1
ATOM 7559 C CA . THR B 1 258 ? -1.719 -16.266 -27.562 1 95.31 258 THR B CA 1
ATOM 7560 C C . THR B 1 258 ? -0.469 -15.641 -28.188 1 95.31 258 THR B C 1
ATOM 7562 O O . THR B 1 258 ? 0.644 -16.125 -27.969 1 95.31 258 THR B O 1
ATOM 7565 N N . THR B 1 259 ? -0.696 -14.57 -28.859 1 94.94 259 THR B N 1
ATOM 7566 C CA . THR B 1 259 ? 0.429 -13.883 -29.5 1 94.94 259 THR B CA 1
ATOM 7567 C C . THR B 1 259 ? 1.381 -13.328 -28.438 1 94.94 259 THR B C 1
ATOM 7569 O O . THR B 1 259 ? 2.602 -13.383 -28.609 1 94.94 259 THR B O 1
ATOM 7572 N N . ALA B 1 260 ? 0.839 -12.805 -27.422 1 94.81 260 ALA B N 1
ATOM 7573 C CA . ALA B 1 260 ? 1.659 -12.258 -26.344 1 94.81 260 ALA B CA 1
ATOM 7574 C C . ALA B 1 260 ? 2.514 -13.352 -25.703 1 94.81 260 ALA B C 1
ATOM 7576 O O . ALA B 1 260 ? 3.691 -13.125 -25.406 1 94.81 260 ALA B O 1
ATOM 7577 N N . ILE B 1 261 ? 1.95 -14.523 -25.453 1 96.06 261 ILE B N 1
ATOM 7578 C CA . ILE B 1 261 ? 2.672 -15.648 -24.859 1 96.06 261 ILE B CA 1
ATOM 7579 C C . ILE B 1 261 ? 3.783 -16.109 -25.797 1 96.06 261 ILE B C 1
ATOM 7581 O O . ILE B 1 261 ? 4.934 -16.266 -25.391 1 96.06 261 ILE B O 1
ATOM 7585 N N . GLU B 1 262 ? 3.418 -16.266 -27.078 1 96.44 262 GLU B N 1
ATOM 7586 C CA . GLU B 1 262 ? 4.383 -16.719 -28.062 1 96.44 262 GLU B CA 1
ATOM 7587 C C . GLU B 1 262 ? 5.527 -15.727 -28.219 1 96.44 262 GLU B C 1
ATOM 7589 O O . GLU B 1 262 ? 6.684 -16.125 -28.406 1 96.44 262 GLU B O 1
ATOM 7594 N N . ASP B 1 263 ? 5.156 -14.477 -28.203 1 95.69 263 ASP B N 1
ATOM 7595 C CA . ASP B 1 263 ? 6.176 -13.438 -28.312 1 95.69 263 ASP B CA 1
ATOM 7596 C C . ASP B 1 263 ? 7.184 -13.523 -27.172 1 95.69 263 ASP B C 1
ATOM 7598 O O . ASP B 1 263 ? 8.391 -13.359 -27.391 1 95.69 263 ASP B O 1
ATOM 7602 N N . GLN B 1 264 ? 6.719 -13.781 -26.047 1 95.38 264 GLN B N 1
ATOM 7603 C CA . GLN B 1 264 ? 7.609 -13.883 -24.891 1 95.38 264 GLN B CA 1
ATOM 7604 C C . GLN B 1 264 ? 8.508 -15.109 -24.984 1 95.38 264 GLN B C 1
ATOM 7606 O O . GLN B 1 264 ? 9.672 -15.062 -24.594 1 95.38 264 GLN B O 1
ATOM 7611 N N . LEU B 1 265 ? 7.961 -16.281 -25.484 1 97.06 265 LEU B N 1
ATOM 7612 C CA . LEU B 1 265 ? 8.773 -17.469 -25.672 1 97.06 265 LEU B CA 1
ATOM 7613 C C . LEU B 1 265 ? 9.859 -17.234 -26.719 1 97.06 265 LEU B C 1
ATOM 7615 O O . LEU B 1 265 ? 11.008 -17.641 -26.531 1 97.06 265 LEU B O 1
ATOM 7619 N N . ARG B 1 266 ? 9.492 -16.453 -27.703 1 96 266 ARG B N 1
ATOM 7620 C CA . ARG B 1 266 ? 10.438 -16.156 -28.781 1 96 266 ARG B CA 1
ATOM 7621 C C . ARG B 1 266 ? 11.516 -15.188 -28.297 1 96 266 ARG B C 1
ATOM 7623 O O . ARG B 1 266 ? 12.703 -15.391 -28.578 1 96 266 ARG B O 1
ATOM 7630 N N . LEU B 1 267 ? 11.094 -14.156 -27.625 1 94.44 267 LEU B N 1
ATOM 7631 C CA . LEU B 1 267 ? 12.008 -13.141 -27.125 1 94.44 267 LEU B CA 1
ATOM 7632 C C . LEU B 1 267 ? 13.047 -13.758 -26.203 1 94.44 267 LEU B C 1
ATOM 7634 O O . LEU B 1 267 ? 14.195 -13.297 -26.141 1 94.44 267 LEU B O 1
ATOM 7638 N N . ASN B 1 268 ? 12.695 -14.812 -25.516 1 94.94 268 ASN B N 1
ATOM 7639 C CA . ASN B 1 268 ? 13.602 -15.43 -24.562 1 94.94 268 ASN B CA 1
ATOM 7640 C C . ASN B 1 268 ? 14.289 -16.656 -25.156 1 94.94 268 ASN B C 1
ATOM 7642 O O . ASN B 1 268 ? 15.031 -17.359 -24.469 1 94.94 268 ASN B O 1
ATOM 7646 N N . GLY B 1 269 ? 14.008 -17 -26.344 1 94.44 269 GLY B N 1
ATOM 7647 C CA . GLY B 1 269 ? 14.719 -18.016 -27.109 1 94.44 269 GLY B CA 1
ATOM 7648 C C . GLY B 1 269 ? 14.359 -19.438 -26.688 1 94.44 269 GLY B C 1
ATOM 7649 O O . GLY B 1 269 ? 15.219 -20.312 -26.672 1 94.44 269 GLY B O 1
ATOM 7650 N N . ILE B 1 270 ? 13.141 -19.656 -26.281 1 96.25 270 ILE B N 1
ATOM 7651 C CA . ILE B 1 270 ? 12.781 -21 -25.844 1 96.25 270 ILE B CA 1
ATOM 7652 C C . ILE B 1 270 ? 11.586 -21.516 -26.656 1 96.25 270 ILE B C 1
ATOM 7654 O O . ILE B 1 270 ? 10.945 -22.5 -26.281 1 96.25 270 ILE B O 1
ATOM 7658 N N . ASP B 1 271 ? 11.289 -20.812 -27.703 1 93.81 271 ASP B N 1
ATOM 7659 C CA . ASP B 1 271 ? 10.148 -21.188 -28.531 1 93.81 271 ASP B CA 1
ATOM 7660 C C . ASP B 1 271 ? 10.375 -22.516 -29.234 1 93.81 271 ASP B C 1
ATOM 7662 O O . ASP B 1 271 ? 9.422 -23.203 -29.594 1 93.81 271 ASP B O 1
ATOM 7666 N N . HIS B 1 272 ? 11.609 -22.953 -29.344 1 93.31 272 HIS B N 1
ATOM 7667 C CA . HIS B 1 272 ? 11.938 -24.203 -30.031 1 93.31 272 HIS B CA 1
ATOM 7668 C C . HIS B 1 272 ? 11.992 -25.375 -29.062 1 93.31 272 HIS B C 1
ATOM 7670 O O . HIS B 1 272 ? 12.094 -26.531 -29.484 1 93.31 272 HIS B O 1
ATOM 7676 N N . VAL B 1 273 ? 11.938 -25.078 -27.797 1 95.69 273 VAL B N 1
ATOM 7677 C CA . VAL B 1 273 ? 12.008 -26.125 -26.781 1 95.69 273 VAL B CA 1
ATOM 7678 C C . VAL B 1 273 ? 10.641 -26.797 -26.641 1 95.69 273 VAL B C 1
ATOM 7680 O O . VAL B 1 273 ? 9.602 -26.156 -26.812 1 95.69 273 VAL B O 1
ATOM 7683 N N . LYS B 1 274 ? 10.633 -28.062 -26.359 1 95.81 274 LYS B N 1
ATOM 7684 C CA . LYS B 1 274 ? 9.414 -28.859 -26.266 1 95.81 274 LYS B CA 1
ATOM 7685 C C . LYS B 1 274 ? 8.516 -28.359 -25.141 1 95.81 274 LYS B C 1
ATOM 7687 O O . LYS B 1 274 ? 8.945 -28.266 -23.984 1 95.81 274 LYS B O 1
ATOM 7692 N N . VAL B 1 275 ? 7.293 -28 -25.5 1 97.38 275 VAL B N 1
ATOM 7693 C CA . VAL B 1 275 ? 6.312 -27.594 -24.5 1 97.38 275 VAL B CA 1
ATOM 7694 C C . VAL B 1 275 ? 5.41 -28.781 -24.141 1 97.38 275 VAL B C 1
ATOM 7696 O O . VAL B 1 275 ? 4.707 -29.312 -25 1 97.38 275 VAL B O 1
ATOM 7699 N N . VAL B 1 276 ? 5.43 -29.125 -22.922 1 96.69 276 VAL B N 1
ATOM 7700 C CA . VAL B 1 276 ? 4.75 -30.328 -22.484 1 96.69 276 VAL B CA 1
ATOM 7701 C C . VAL B 1 276 ? 3.279 -30.031 -22.203 1 96.69 276 VAL B C 1
ATOM 7703 O O . VAL B 1 276 ? 2.406 -30.859 -22.484 1 96.69 276 VAL B O 1
ATOM 7706 N N . ALA B 1 277 ? 3.09 -28.891 -21.594 1 95.94 277 ALA B N 1
ATOM 7707 C CA . ALA B 1 277 ? 1.724 -28.578 -21.172 1 95.94 277 ALA B CA 1
ATOM 7708 C C . ALA B 1 277 ? 1.516 -27.062 -21.062 1 95.94 277 ALA B C 1
ATOM 7710 O O . ALA B 1 277 ? 2.473 -26.297 -21.156 1 95.94 277 ALA B O 1
ATOM 7711 N N . GLN B 1 278 ? 0.266 -26.641 -21 1 95.44 278 GLN B N 1
ATOM 7712 C CA . GLN B 1 278 ? -0.175 -25.281 -20.781 1 95.44 278 GLN B CA 1
ATOM 7713 C C . GLN B 1 278 ? -1.287 -25.219 -19.734 1 95.44 278 GLN B C 1
ATOM 7715 O O . GLN B 1 278 ? -2.133 -26.109 -19.672 1 95.44 278 GLN B O 1
ATOM 7720 N N . ALA B 1 279 ? -1.176 -24.312 -18.844 1 93.5 279 ALA B N 1
ATOM 7721 C CA . ALA B 1 279 ? -2.178 -24.188 -17.797 1 93.5 279 ALA B CA 1
ATOM 7722 C C . ALA B 1 279 ? -2.703 -22.766 -17.688 1 93.5 279 ALA B C 1
ATOM 7724 O O . ALA B 1 279 ? -1.926 -21.828 -17.516 1 93.5 279 ALA B O 1
ATOM 7725 N N . TYR B 1 280 ? -4 -22.594 -17.859 1 91.31 280 TYR B N 1
ATOM 7726 C CA . TYR B 1 280 ? -4.688 -21.312 -17.766 1 91.31 280 TYR B CA 1
ATOM 7727 C C . TYR B 1 280 ? -5.941 -21.422 -16.906 1 91.31 280 TYR B C 1
ATOM 7729 O O . TYR B 1 280 ? -6.305 -22.516 -16.469 1 91.31 280 TYR B O 1
ATOM 7737 N N . ASP B 1 281 ? -6.559 -20.281 -16.672 1 84 281 ASP B N 1
ATOM 7738 C CA . ASP B 1 281 ? -7.848 -20.297 -15.984 1 84 281 ASP B CA 1
ATOM 7739 C C . ASP B 1 281 ? -8.969 -20.734 -16.938 1 84 281 ASP B C 1
ATOM 7741 O O . ASP B 1 281 ? -8.719 -21.016 -18.109 1 84 281 ASP B O 1
ATOM 7745 N N . GLY B 1 282 ? -10.188 -20.859 -16.484 1 75.31 282 GLY B N 1
ATOM 7746 C CA . GLY B 1 282 ? -11.281 -21.453 -17.234 1 75.31 282 GLY B CA 1
ATOM 7747 C C . GLY B 1 282 ? -12.125 -20.438 -17.969 1 75.31 282 GLY B C 1
ATOM 7748 O O . GLY B 1 282 ? -13.203 -20.766 -18.469 1 75.31 282 GLY B O 1
ATOM 7749 N N . ALA B 1 283 ? -11.633 -19.219 -18.016 1 76.5 283 ALA B N 1
ATOM 7750 C CA . ALA B 1 283 ? -12.398 -18.25 -18.797 1 76.5 283 ALA B CA 1
ATOM 7751 C C . ALA B 1 283 ? -12.516 -18.672 -20.25 1 76.5 283 ALA B C 1
ATOM 7753 O O . ALA B 1 283 ? -11.617 -19.328 -20.781 1 76.5 283 ALA B O 1
ATOM 7754 N N . SER B 1 284 ? -13.57 -18.438 -20.828 1 75.38 284 SER B N 1
ATOM 7755 C CA . SER B 1 284 ? -13.859 -18.906 -22.188 1 75.38 284 SER B CA 1
ATOM 7756 C C . SER B 1 284 ? -12.766 -18.484 -23.156 1 75.38 284 SER B C 1
ATOM 7758 O O . SER B 1 284 ? -12.398 -19.25 -24.062 1 75.38 284 SER B O 1
ATOM 7760 N N . VAL B 1 285 ? -12.234 -17.375 -22.953 1 83.19 285 VAL B N 1
ATOM 7761 C CA . VAL B 1 285 ? -11.203 -16.859 -23.844 1 83.19 285 VAL B CA 1
ATOM 7762 C C . VAL B 1 285 ? -9.945 -17.719 -23.734 1 83.19 285 VAL B C 1
ATOM 7764 O O . VAL B 1 285 ? -9.234 -17.906 -24.719 1 83.19 285 VAL B O 1
ATOM 7767 N N . MET B 1 286 ? -9.781 -18.234 -22.594 1 84.88 286 MET B N 1
ATOM 7768 C CA . MET B 1 286 ? -8.578 -19.031 -22.344 1 84.88 286 MET B CA 1
ATOM 7769 C C . MET B 1 286 ? -8.812 -20.5 -22.703 1 84.88 286 MET B C 1
ATOM 7771 O O . MET B 1 286 ? -8.008 -21.109 -23.406 1 84.88 286 MET B O 1
ATOM 7775 N N . SER B 1 287 ? -9.984 -21.062 -22.234 1 81.06 287 SER B N 1
ATOM 7776 C CA . SER B 1 287 ? -10.188 -22.516 -22.234 1 81.06 287 SER B CA 1
ATOM 7777 C C . SER B 1 287 ? -10.992 -22.953 -23.453 1 81.06 287 SER B C 1
ATOM 7779 O O . SER B 1 287 ? -11.102 -24.156 -23.719 1 81.06 287 SER B O 1
ATOM 7781 N N . GLY B 1 288 ? -11.453 -22 -24.234 1 77.62 288 GLY B N 1
ATOM 7782 C CA . GLY B 1 288 ? -12.281 -22.391 -25.375 1 77.62 288 GLY B CA 1
ATOM 7783 C C . GLY B 1 288 ? -11.625 -23.438 -26.266 1 77.62 288 GLY B C 1
ATOM 7784 O O . GLY B 1 288 ? -10.445 -23.312 -26.609 1 77.62 288 GLY B O 1
ATOM 7785 N N . THR B 1 289 ? -12.32 -24.5 -26.656 1 78.19 289 THR B N 1
ATOM 7786 C CA . THR B 1 289 ? -11.781 -25.656 -27.391 1 78.19 289 THR B CA 1
ATOM 7787 C C . THR B 1 289 ? -11.484 -25.281 -28.844 1 78.19 289 THR B C 1
ATOM 7789 O O . THR B 1 289 ? -10.562 -25.812 -29.453 1 78.19 289 THR B O 1
ATOM 7792 N N . VAL B 1 290 ? -12.172 -24.328 -29.344 1 79.94 290 VAL B N 1
ATOM 7793 C CA . VAL B 1 290 ? -12.008 -24.047 -30.766 1 79.94 290 VAL B CA 1
ATOM 7794 C C . VAL B 1 290 ? -11.266 -22.719 -30.953 1 79.94 290 VAL B C 1
ATOM 7796 O O . VAL B 1 290 ? -10.359 -22.609 -31.781 1 79.94 290 VAL B O 1
ATOM 7799 N N . GLY B 1 291 ? -11.555 -21.828 -30.062 1 81.38 291 GLY B N 1
ATOM 7800 C CA . GLY B 1 291 ? -11 -20.5 -30.297 1 81.38 291 GLY B CA 1
ATOM 7801 C C . GLY B 1 291 ? -10.336 -19.891 -29.078 1 81.38 291 GLY B C 1
ATOM 7802 O O . GLY B 1 291 ? -10.016 -18.703 -29.062 1 81.38 291 GLY B O 1
ATOM 7803 N N . GLY B 1 292 ? -10.109 -20.766 -28.203 1 89.75 292 GLY B N 1
ATOM 7804 C CA . GLY B 1 292 ? -9.484 -20.234 -27 1 89.75 292 GLY B CA 1
ATOM 7805 C C . GLY B 1 292 ? -7.973 -20.188 -27.078 1 89.75 292 GLY B C 1
ATOM 7806 O O . GLY B 1 292 ? -7.383 -20.656 -28.047 1 89.75 292 GLY B O 1
ATOM 7807 N N . VAL B 1 293 ? -7.363 -19.609 -26.188 1 92.38 293 VAL B N 1
ATOM 7808 C CA . VAL B 1 293 ? -5.91 -19.5 -26.125 1 92.38 293 VAL B CA 1
ATOM 7809 C C . VAL B 1 293 ? -5.277 -20.891 -26.156 1 92.38 293 VAL B C 1
ATOM 7811 O O . VAL B 1 293 ? -4.277 -21.109 -26.844 1 92.38 293 VAL B O 1
ATOM 7814 N N . GLN B 1 294 ? -5.848 -21.859 -25.375 1 92.31 294 GLN B N 1
ATOM 7815 C CA . GLN B 1 294 ? -5.301 -23.219 -25.328 1 92.31 294 GLN B CA 1
ATOM 7816 C C . GLN B 1 294 ? -5.273 -23.844 -26.719 1 92.31 294 GLN B C 1
ATOM 7818 O O . GLN B 1 294 ? -4.305 -24.531 -27.062 1 92.31 294 GLN B O 1
ATOM 7823 N N . ALA B 1 295 ? -6.332 -23.672 -27.5 1 92.56 295 ALA B N 1
ATOM 7824 C CA . ALA B 1 295 ? -6.422 -24.266 -28.844 1 92.56 295 ALA B CA 1
ATOM 7825 C C . ALA B 1 295 ? -5.43 -23.609 -29.797 1 92.56 295 ALA B C 1
ATOM 7827 O O . ALA B 1 295 ? -4.746 -24.281 -30.562 1 92.56 295 ALA B O 1
ATOM 7828 N N . LYS B 1 296 ? -5.363 -22.359 -29.734 1 94.5 296 LYS B N 1
ATOM 7829 C CA . LYS B 1 296 ? -4.453 -21.625 -30.609 1 94.5 296 LYS B CA 1
ATOM 7830 C C . LYS B 1 296 ? -2.996 -21.938 -30.281 1 94.5 296 LYS B C 1
ATOM 7832 O O . LYS B 1 296 ? -2.158 -22.047 -31.172 1 94.5 296 LYS B O 1
ATOM 7837 N N . PHE B 1 297 ? -2.699 -22.031 -29.047 1 95.31 297 PHE B N 1
ATOM 7838 C CA . PHE B 1 297 ? -1.349 -22.359 -28.594 1 95.31 297 PHE B CA 1
ATOM 7839 C C . PHE B 1 297 ? -0.951 -23.75 -29.062 1 95.31 297 PHE B C 1
ATOM 7841 O O . PHE B 1 297 ? 0.203 -23.984 -29.422 1 95.31 297 PHE B O 1
ATOM 7848 N N . ARG B 1 298 ? -1.882 -24.688 -29.094 1 93.62 298 ARG B N 1
ATOM 7849 C CA . ARG B 1 298 ? -1.643 -26.078 -29.5 1 93.62 298 ARG B CA 1
ATOM 7850 C C . ARG B 1 298 ? -1.362 -26.172 -30.984 1 93.62 298 ARG B C 1
ATOM 7852 O O . ARG B 1 298 ? -0.773 -27.156 -31.453 1 93.62 298 ARG B O 1
ATOM 7859 N N . GLU B 1 299 ? -1.824 -25.188 -31.703 1 93.12 299 GLU B N 1
ATOM 7860 C CA . GLU B 1 299 ? -1.498 -25.141 -33.125 1 93.12 299 GLU B CA 1
ATOM 7861 C C . GLU B 1 299 ? 0.007 -25.031 -33.344 1 93.12 299 GLU B C 1
ATOM 7863 O O . GLU B 1 299 ? 0.557 -25.656 -34.25 1 93.12 299 GLU B O 1
ATOM 7868 N N . ASN B 1 300 ? 0.64 -24.25 -32.5 1 92.81 300 ASN B N 1
ATOM 7869 C CA . ASN B 1 300 ? 2.084 -24.078 -32.594 1 92.81 300 ASN B CA 1
ATOM 7870 C C . ASN B 1 300 ? 2.836 -25.141 -31.781 1 92.81 300 ASN B C 1
ATOM 7872 O O . ASN B 1 300 ? 3.994 -25.438 -32.094 1 92.81 300 ASN B O 1
ATOM 7876 N N . HIS B 1 301 ? 2.168 -25.609 -30.75 1 95.62 301 HIS B N 1
ATOM 7877 C CA . HIS B 1 301 ? 2.734 -26.641 -29.875 1 95.62 301 HIS B CA 1
ATOM 7878 C C . HIS B 1 301 ? 1.759 -27.781 -29.656 1 95.62 301 HIS B C 1
ATOM 7880 O O . HIS B 1 301 ? 1.144 -27.906 -28.594 1 95.62 301 HIS B O 1
ATOM 7886 N N . PRO B 1 302 ? 1.697 -28.688 -30.453 1 92.75 302 PRO B N 1
ATOM 7887 C CA . PRO B 1 302 ? 0.665 -29.719 -30.453 1 92.75 302 PRO B CA 1
ATOM 7888 C C . PRO B 1 302 ? 0.762 -30.656 -29.25 1 92.75 302 PRO B C 1
ATOM 7890 O O . PRO B 1 302 ? -0.239 -31.25 -28.844 1 92.75 302 PRO B O 1
ATOM 7893 N N . MET B 1 303 ? 1.923 -30.797 -28.734 1 93.12 303 MET B N 1
ATOM 7894 C CA . MET B 1 303 ? 2.092 -31.719 -27.609 1 93.12 303 MET B CA 1
ATOM 7895 C C . MET B 1 303 ? 1.67 -31.062 -26.297 1 93.12 303 MET B C 1
ATOM 7897 O O . MET B 1 303 ? 1.582 -31.734 -25.266 1 93.12 303 MET B O 1
ATOM 7901 N N . ALA B 1 304 ? 1.433 -29.766 -26.312 1 94.5 304 ALA B N 1
ATOM 7902 C CA . ALA B 1 304 ? 1.139 -29.031 -25.094 1 94.5 304 ALA B CA 1
ATOM 7903 C C . ALA B 1 304 ? -0.295 -29.281 -24.625 1 94.5 304 ALA B C 1
ATOM 7905 O O . ALA B 1 304 ? -1.217 -28.562 -25.031 1 94.5 304 ALA B O 1
ATOM 7906 N N . ILE B 1 305 ? -0.449 -30.156 -23.766 1 92.31 305 ILE B N 1
ATOM 7907 C CA . ILE B 1 305 ? -1.775 -30.484 -23.25 1 92.31 305 ILE B CA 1
ATOM 7908 C C . ILE B 1 305 ? -2.285 -29.312 -22.391 1 92.31 305 ILE B C 1
ATOM 7910 O O . ILE B 1 305 ? -1.503 -28.641 -21.734 1 92.31 305 ILE B O 1
ATOM 7914 N N . TYR B 1 306 ? -3.607 -29.141 -22.5 1 92.06 306 TYR B N 1
ATOM 7915 C CA . TYR B 1 306 ? -4.227 -28.078 -21.719 1 92.06 306 TYR B CA 1
ATOM 7916 C C . TYR B 1 306 ? -4.688 -28.594 -20.359 1 92.06 306 TYR B C 1
ATOM 7918 O O . TYR B 1 306 ? -5.398 -29.594 -20.281 1 92.06 306 TYR B O 1
ATOM 7926 N N . VAL B 1 307 ? -4.211 -27.938 -19.375 1 90.5 307 VAL B N 1
ATOM 7927 C CA . VAL B 1 307 ? -4.672 -28.219 -18.016 1 90.5 307 VAL B CA 1
ATOM 7928 C C . VAL B 1 307 ? -5.453 -27.016 -17.484 1 90.5 307 VAL B C 1
ATOM 7930 O O . VAL B 1 307 ? -4.902 -25.922 -17.328 1 90.5 307 VAL B O 1
ATOM 7933 N N . HIS B 1 308 ? -6.695 -27.219 -17.297 1 90.94 308 HIS B N 1
ATOM 7934 C CA . HIS B 1 308 ? -7.473 -26.203 -16.594 1 90.94 308 HIS B CA 1
ATOM 7935 C C . HIS B 1 308 ? -7.062 -26.109 -15.133 1 90.94 308 HIS B C 1
ATOM 7937 O O . HIS B 1 308 ? -7.184 -27.094 -14.391 1 90.94 308 HIS B O 1
ATOM 7943 N N . CYS B 1 309 ? -6.582 -25 -14.719 1 90.44 309 CYS B N 1
ATOM 7944 C CA . CYS B 1 309 ? -6.059 -24.812 -13.367 1 90.44 309 CYS B CA 1
ATOM 7945 C C . CYS B 1 309 ? -6.992 -25.422 -12.328 1 90.44 309 CYS B C 1
ATOM 7947 O O . CYS B 1 309 ? -8.133 -24.984 -12.18 1 90.44 309 CYS B O 1
ATOM 7949 N N . TYR B 1 310 ? -6.508 -26.406 -11.625 1 89.94 310 TYR B N 1
ATOM 7950 C CA . TYR B 1 310 ? -7.305 -27.141 -10.641 1 89.94 310 TYR B CA 1
ATOM 7951 C C . TYR B 1 310 ? -7.738 -26.219 -9.5 1 89.94 310 TYR B C 1
ATOM 7953 O O . TYR B 1 310 ? -8.82 -26.391 -8.938 1 89.94 310 TYR B O 1
ATOM 7961 N N . ALA B 1 311 ? -6.871 -25.281 -9.156 1 88.62 311 ALA B N 1
ATOM 7962 C CA . ALA B 1 311 ? -7.223 -24.344 -8.094 1 88.62 311 ALA B CA 1
ATOM 7963 C C . ALA B 1 311 ? -8.43 -23.5 -8.484 1 88.62 311 ALA B C 1
ATOM 7965 O O . ALA B 1 311 ? -9.328 -23.266 -7.664 1 88.62 311 ALA B O 1
ATOM 7966 N N . HIS B 1 312 ? -8.492 -23.047 -9.68 1 87.25 312 HIS B N 1
ATOM 7967 C CA . HIS B 1 312 ? -9.625 -22.266 -10.172 1 87.25 312 HIS B CA 1
ATOM 7968 C C . HIS B 1 312 ? -10.883 -23.109 -10.266 1 87.25 312 HIS B C 1
ATOM 7970 O O . HIS B 1 312 ? -11.984 -22.641 -10 1 87.25 312 HIS B O 1
ATOM 7976 N N . GLN B 1 313 ? -10.695 -24.312 -10.711 1 89.12 313 GLN B N 1
ATOM 7977 C CA . GLN B 1 313 ? -11.836 -25.219 -10.812 1 89.12 313 GLN B CA 1
ATOM 7978 C C . GLN B 1 313 ? -12.461 -25.469 -9.445 1 89.12 313 GLN B C 1
ATOM 7980 O O . GLN B 1 313 ? -13.688 -25.453 -9.305 1 89.12 313 GLN B O 1
ATOM 7985 N N . LEU B 1 314 ? -11.594 -25.75 -8.516 1 88.62 314 LEU B N 1
ATOM 7986 C CA . LEU B 1 314 ? -12.109 -25.969 -7.164 1 88.62 314 LEU B CA 1
ATOM 7987 C C . LEU B 1 314 ? -12.844 -24.734 -6.656 1 88.62 314 LEU B C 1
ATOM 7989 O O . LEU B 1 314 ? -13.891 -24.844 -6.012 1 88.62 314 LEU B O 1
ATOM 7993 N N . ASN B 1 315 ? -12.305 -23.594 -6.914 1 86.56 315 ASN B N 1
ATOM 7994 C CA . ASN B 1 315 ? -12.945 -22.359 -6.508 1 86.56 315 ASN B CA 1
ATOM 7995 C C . ASN B 1 315 ? -14.344 -22.219 -7.109 1 86.56 315 ASN B C 1
ATOM 7997 O O . ASN B 1 315 ? -15.273 -21.766 -6.438 1 86.56 315 ASN B O 1
ATOM 8001 N N . VAL B 1 316 ? -14.5 -22.562 -8.328 1 85.62 316 VAL B N 1
ATOM 8002 C CA . VAL B 1 316 ? -15.789 -22.484 -9.008 1 85.62 316 VAL B CA 1
ATOM 8003 C C . VAL B 1 316 ? -16.766 -23.469 -8.359 1 85.62 316 VAL B C 1
ATOM 8005 O O . VAL B 1 316 ? -17.938 -23.156 -8.188 1 85.62 316 VAL B O 1
ATOM 8008 N N . VAL B 1 317 ? -16.281 -24.625 -8.062 1 88.38 317 VAL B N 1
ATOM 8009 C CA . VAL B 1 317 ? -17.094 -25.641 -7.406 1 88.38 317 VAL B CA 1
ATOM 8010 C C . VAL B 1 317 ? -17.641 -25.078 -6.094 1 88.38 317 VAL B C 1
ATOM 8012 O O . VAL B 1 317 ? -18.844 -25.203 -5.809 1 88.38 317 VAL B O 1
ATOM 8015 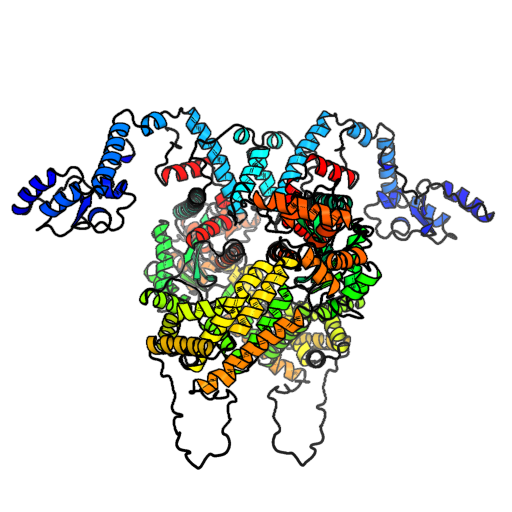N N . LEU B 1 318 ? -16.781 -24.5 -5.348 1 86.75 318 LEU B N 1
ATOM 8016 C CA . LEU B 1 318 ? -17.172 -23.953 -4.047 1 86.75 318 LEU B CA 1
ATOM 8017 C C . LEU B 1 318 ? -18.172 -22.812 -4.207 1 86.75 318 LEU B C 1
ATOM 8019 O O . LEU B 1 318 ? -19.141 -22.734 -3.469 1 86.75 318 LEU B O 1
ATOM 8023 N N . CYS B 1 319 ? -17.938 -21.984 -5.16 1 83.94 319 CYS B N 1
ATOM 8024 C CA . CYS B 1 319 ? -18.844 -20.875 -5.414 1 83.94 319 CYS B CA 1
ATOM 8025 C C . CYS B 1 319 ? -20.219 -21.359 -5.828 1 83.94 319 CYS B C 1
ATOM 8027 O O . CYS B 1 319 ? -21.234 -20.859 -5.348 1 83.94 319 CYS B O 1
ATOM 8029 N N . CYS B 1 320 ? -20.234 -22.312 -6.68 1 84.5 320 CYS B N 1
ATOM 8030 C CA . CYS B 1 320 ? -21.484 -22.875 -7.16 1 84.5 320 CYS B CA 1
ATOM 8031 C C . CYS B 1 320 ? -22.25 -23.547 -6.031 1 84.5 320 CYS B C 1
ATOM 8033 O O . CYS B 1 320 ? -23.484 -23.469 -5.98 1 84.5 320 CYS B O 1
ATOM 8035 N N . THR B 1 321 ? -21.531 -24.141 -5.207 1 87.31 321 THR B N 1
ATOM 8036 C CA . THR B 1 321 ? -22.156 -24.812 -4.07 1 87.31 321 THR B CA 1
ATOM 8037 C C . THR B 1 321 ? -22.797 -23.797 -3.137 1 87.31 321 THR B C 1
ATOM 8039 O O . THR B 1 321 ? -23.922 -24 -2.658 1 87.31 321 THR B O 1
ATOM 8042 N N . CYS B 1 322 ? -22.125 -22.719 -2.906 1 85.19 322 CYS B N 1
ATOM 8043 C CA . CYS B 1 322 ? -22.625 -21.688 -2.002 1 85.19 322 CYS B CA 1
ATOM 8044 C C . CYS B 1 322 ? -23.797 -20.938 -2.621 1 85.19 322 CYS B C 1
ATOM 8046 O O . CYS B 1 322 ? -24.547 -20.266 -1.915 1 85.19 322 CYS B O 1
ATOM 8048 N N . GLN B 1 323 ? -23.953 -21.109 -3.908 1 83.75 323 GLN B N 1
ATOM 8049 C CA . GLN B 1 323 ? -25.047 -20.453 -4.605 1 83.75 323 GLN B CA 1
ATOM 8050 C C . GLN B 1 323 ? -26.078 -21.453 -5.082 1 83.75 323 GLN B C 1
ATOM 8052 O O . GLN B 1 323 ? -26.922 -21.141 -5.918 1 83.75 323 GLN B O 1
ATOM 8057 N N . ALA B 1 324 ? -25.953 -22.672 -4.629 1 82.75 324 ALA B N 1
ATOM 8058 C CA . ALA B 1 324 ? -26.75 -23.781 -5.121 1 82.75 324 ALA B CA 1
ATOM 8059 C C . ALA B 1 324 ? -28.234 -23.547 -4.867 1 82.75 324 ALA B C 1
ATOM 8061 O O . ALA B 1 324 ? -29.078 -23.844 -5.719 1 82.75 324 ALA B O 1
ATOM 8062 N N . ILE B 1 325 ? -28.5 -23.016 -3.641 1 85.12 325 ILE B N 1
ATOM 8063 C CA . ILE B 1 325 ? -29.891 -22.797 -3.254 1 85.12 325 ILE B CA 1
ATOM 8064 C C . ILE B 1 325 ? -30.047 -21.391 -2.676 1 85.12 325 ILE B C 1
ATOM 8066 O O . ILE B 1 325 ? -29.078 -20.812 -2.154 1 85.12 325 ILE B O 1
ATOM 8070 N N . PRO B 1 326 ? -31.172 -20.859 -2.795 1 89.81 326 PRO B N 1
ATOM 8071 C CA . PRO B 1 326 ? -31.391 -19.5 -2.326 1 89.81 326 PRO B CA 1
ATOM 8072 C C . PRO B 1 326 ? -31.094 -19.328 -0.838 1 89.81 326 PRO B C 1
ATOM 8074 O O . PRO B 1 326 ? -30.531 -18.297 -0.43 1 89.81 326 PRO B O 1
ATOM 8077 N N . VAL B 1 327 ? -31.469 -20.344 -0.08 1 89.5 327 VAL B N 1
ATOM 8078 C CA . VAL B 1 327 ? -31.266 -20.234 1.36 1 89.5 327 VAL B CA 1
ATOM 8079 C C . VAL B 1 327 ? -29.766 -20.141 1.67 1 89.5 327 VAL B C 1
ATOM 8081 O O . VAL B 1 327 ? -29.359 -19.469 2.611 1 89.5 327 VAL B O 1
ATOM 8084 N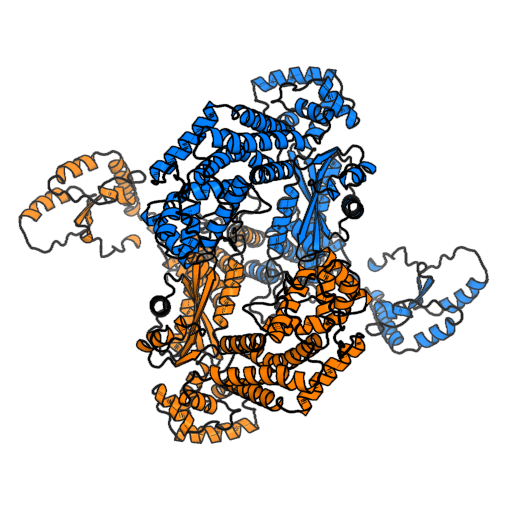 N . ALA B 1 328 ? -29.031 -20.828 0.897 1 90.19 328 ALA B N 1
ATOM 8085 C CA . ALA B 1 328 ? -27.578 -20.781 1.06 1 90.19 328 ALA B CA 1
ATOM 8086 C C . ALA B 1 328 ? -27.047 -19.391 0.705 1 90.19 328 ALA B C 1
ATOM 8088 O O . ALA B 1 328 ? -26.203 -18.844 1.419 1 90.19 328 ALA B O 1
ATOM 8089 N N . ARG B 1 329 ? -27.531 -18.828 -0.354 1 89 329 ARG B N 1
ATOM 8090 C CA . ARG B 1 329 ? -27.141 -17.484 -0.762 1 89 329 ARG B CA 1
ATOM 8091 C C . ARG B 1 329 ? -27.469 -16.469 0.323 1 89 329 ARG B C 1
ATOM 8093 O O . ARG B 1 329 ? -26.672 -15.57 0.6 1 89 329 ARG B O 1
ATOM 8100 N N . ASN B 1 330 ? -28.562 -16.625 0.845 1 90.62 330 ASN B N 1
ATOM 8101 C CA . ASN B 1 330 ? -29 -15.719 1.9 1 90.62 330 ASN B CA 1
ATOM 8102 C C . ASN B 1 330 ? -28.094 -15.797 3.123 1 90.62 330 ASN B C 1
ATOM 8104 O O . ASN B 1 330 ? -27.859 -14.797 3.807 1 90.62 330 ASN B O 1
ATOM 8108 N N . LEU B 1 331 ? -27.656 -16.953 3.383 1 92.12 331 LEU B N 1
ATOM 8109 C CA . LEU B 1 331 ? -26.75 -17.125 4.516 1 92.12 331 LEU B CA 1
ATOM 8110 C C . LEU B 1 331 ? -25.484 -16.297 4.32 1 92.12 331 LEU B C 1
ATOM 8112 O O . LEU B 1 331 ? -25.062 -15.57 5.219 1 92.12 331 LEU B O 1
ATOM 8116 N N . PHE B 1 332 ? -24.875 -16.438 3.201 1 90.44 332 PHE B N 1
ATOM 8117 C CA . PHE B 1 332 ? -23.609 -15.773 2.963 1 90.44 332 PHE B CA 1
ATOM 8118 C C . PHE B 1 332 ? -23.797 -14.273 2.83 1 90.44 332 PHE B C 1
ATOM 8120 O O . PHE B 1 332 ? -22.922 -13.492 3.219 1 90.44 332 PHE B O 1
ATOM 8127 N N . ASP B 1 333 ? -24.906 -13.875 2.357 1 88.81 333 ASP B N 1
ATOM 8128 C CA . ASP B 1 333 ? -25.234 -12.461 2.387 1 88.81 333 ASP B CA 1
ATOM 8129 C C . ASP B 1 333 ? -25.359 -11.953 3.822 1 88.81 333 ASP B C 1
ATOM 8131 O O . ASP B 1 333 ? -24.922 -10.836 4.133 1 88.81 333 ASP B O 1
ATOM 8135 N N . LEU B 1 334 ? -25.984 -12.773 4.574 1 92.44 334 LEU B N 1
ATOM 8136 C CA . LEU B 1 334 ? -26.141 -12.438 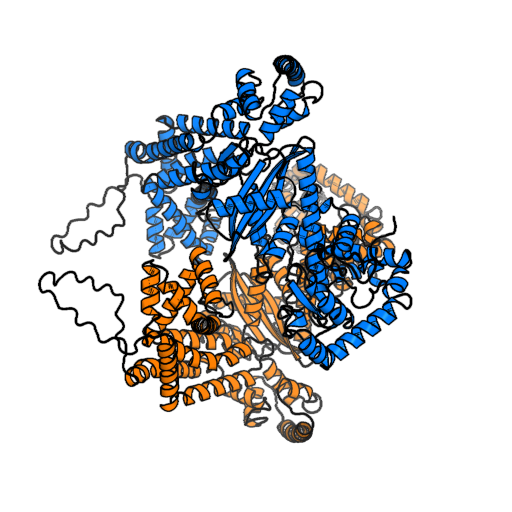5.984 1 92.44 334 LEU B CA 1
ATOM 8137 C C . LEU B 1 334 ? -24.781 -12.312 6.664 1 92.44 334 LEU B C 1
ATOM 8139 O O . LEU B 1 334 ? -24.562 -11.367 7.43 1 92.44 334 LEU B O 1
ATOM 8143 N N . LEU B 1 335 ? -23.922 -13.227 6.383 1 92.81 335 LEU B N 1
ATOM 8144 C CA . LEU B 1 335 ? -22.578 -13.188 6.965 1 92.81 335 LEU B CA 1
ATOM 8145 C C . LEU B 1 335 ? -21.828 -11.93 6.543 1 92.81 335 LEU B C 1
ATOM 8147 O O . LEU B 1 335 ? -21.141 -11.312 7.352 1 92.81 335 LEU B O 1
ATOM 8151 N N . GLN B 1 336 ? -21.984 -11.562 5.316 1 90.62 336 GLN B N 1
ATOM 8152 C CA . GLN B 1 336 ? -21.359 -10.344 4.809 1 90.62 336 GLN B CA 1
ATOM 8153 C C . GLN B 1 336 ? -21.922 -9.102 5.488 1 90.62 336 GLN B C 1
ATOM 8155 O O . GLN B 1 336 ? -21.188 -8.156 5.781 1 90.62 336 GLN B O 1
ATOM 8160 N N . ASN B 1 337 ? -23.234 -9.094 5.707 1 92 337 ASN B N 1
ATOM 8161 C CA . ASN B 1 337 ? -23.875 -7.969 6.379 1 92 337 ASN B CA 1
ATOM 8162 C C . ASN B 1 337 ? -23.391 -7.824 7.82 1 92 337 ASN B C 1
ATOM 8164 O O . ASN B 1 337 ? -23.188 -6.711 8.305 1 92 337 ASN B O 1
ATOM 8168 N N . VAL B 1 338 ? -23.266 -8.953 8.422 1 93.19 338 VAL B N 1
ATOM 8169 C CA . VAL B 1 338 ? -22.797 -8.938 9.805 1 93.19 338 VAL B CA 1
ATOM 8170 C C . VAL B 1 338 ? -21.359 -8.406 9.852 1 93.19 338 VAL B C 1
ATOM 8172 O O . VAL B 1 338 ? -21.016 -7.605 10.719 1 93.19 338 VAL B O 1
ATOM 8175 N N . TYR B 1 339 ? -20.547 -8.828 8.93 1 91.25 339 TYR B N 1
ATOM 8176 C CA . TYR B 1 339 ? -19.172 -8.352 8.852 1 91.25 339 TYR B CA 1
ATOM 8177 C C . TYR B 1 339 ? -19.125 -6.84 8.656 1 91.25 339 TYR B C 1
ATOM 8179 O O . TYR B 1 339 ? -18.391 -6.141 9.344 1 91.25 339 TYR B O 1
ATOM 8187 N N . THR B 1 340 ? -19.938 -6.379 7.75 1 89.44 340 THR B N 1
ATOM 8188 C CA . THR B 1 340 ? -19.953 -4.957 7.422 1 89.44 340 THR B CA 1
ATOM 8189 C C . THR B 1 340 ? -20.453 -4.137 8.609 1 89.44 340 THR B C 1
ATOM 8191 O O . THR B 1 340 ? -19.969 -3.033 8.859 1 89.44 340 THR B O 1
ATOM 8194 N N . PHE B 1 341 ? -21.438 -4.645 9.336 1 91.25 341 PHE B N 1
ATOM 8195 C CA . PHE B 1 341 ? -22.016 -3.967 10.492 1 91.25 341 PHE B CA 1
ATOM 8196 C C . PHE B 1 341 ? -20.953 -3.738 11.57 1 91.25 341 PHE B C 1
ATOM 8198 O O . PHE B 1 341 ? -20.875 -2.656 12.156 1 91.25 341 PHE B O 1
ATOM 8205 N N . PHE B 1 342 ? -20.156 -4.695 11.766 1 89.81 342 PHE B N 1
ATOM 8206 C CA . PHE B 1 342 ? -19.188 -4.613 12.852 1 89.81 342 PHE B CA 1
ATOM 8207 C C . PHE B 1 342 ? -17.875 -4 12.367 1 89.81 342 PHE B C 1
ATOM 8209 O O . PHE B 1 342 ? -17.172 -3.336 13.133 1 89.81 342 PHE B O 1
ATOM 8216 N N . SER B 1 343 ? -17.453 -4.262 11.133 1 85.31 343 SER B N 1
ATOM 8217 C CA . SER B 1 343 ? -16.188 -3.77 10.617 1 85.31 343 SER B CA 1
ATOM 8218 C C . SER B 1 343 ? -16.312 -2.338 10.102 1 85.31 343 SER B C 1
ATOM 8220 O O . SER B 1 343 ? -15.328 -1.602 10.047 1 85.31 343 SER B O 1
ATOM 8222 N N . GLY B 1 344 ? -17.453 -1.896 9.688 1 80.62 344 GLY B N 1
ATOM 8223 C CA . GLY B 1 344 ? -17.688 -0.577 9.125 1 80.62 344 GLY B CA 1
ATOM 8224 C C . GLY B 1 344 ? -17.781 0.516 10.172 1 80.62 344 GLY B C 1
ATOM 8225 O O . GLY B 1 344 ? -17.5 1.684 9.883 1 80.62 344 GLY B O 1
ATOM 8226 N N . SER B 1 345 ? -18.219 0.158 11.359 1 82.06 345 SER B N 1
ATOM 8227 C CA . SER B 1 345 ? -18.391 1.12 12.438 1 82.06 345 SER B CA 1
ATOM 8228 C C . SER B 1 345 ? -17.406 0.854 13.578 1 82.06 345 SER B C 1
ATOM 8230 O O . SER B 1 345 ? -17.391 -0.239 14.148 1 82.06 345 SER B O 1
ATOM 8232 N N . LEU B 1 346 ? -16.688 1.861 13.938 1 82 346 LEU B N 1
ATOM 8233 C CA . LEU B 1 346 ? -15.711 1.722 15.016 1 82 346 LEU B CA 1
ATOM 8234 C C . LEU B 1 346 ? -16.406 1.487 16.344 1 82 346 LEU B C 1
ATOM 8236 O O . LEU B 1 346 ? -15.906 0.739 17.188 1 82 346 LEU B O 1
ATOM 8240 N N . VAL B 1 347 ? -17.531 2.104 16.5 1 82.31 347 VAL B N 1
ATOM 8241 C CA . VAL B 1 347 ? -18.297 1.97 17.75 1 82.31 347 VAL B CA 1
ATOM 8242 C C . VAL B 1 347 ? -18.766 0.524 17.906 1 82.31 347 VAL B C 1
ATOM 8244 O O . VAL B 1 347 ? -18.609 -0.066 18.984 1 82.31 347 VAL B O 1
ATOM 8247 N N . ASN B 1 348 ? -19.344 -0.024 16.844 1 87.44 348 ASN B N 1
ATOM 8248 C CA . ASN B 1 348 ? -19.828 -1.398 16.891 1 87.44 348 ASN B CA 1
ATOM 8249 C C . ASN B 1 348 ? -18.688 -2.393 17.062 1 87.44 348 ASN B C 1
ATOM 8251 O O . ASN B 1 348 ? -18.844 -3.414 17.734 1 87.44 348 ASN B O 1
ATOM 8255 N N . HIS B 1 349 ? -17.594 -2.08 16.453 1 88.81 349 HIS B N 1
ATOM 8256 C CA . HIS B 1 349 ? -16.438 -2.957 16.578 1 88.81 349 HIS B CA 1
ATOM 8257 C C . HIS B 1 349 ? -15.914 -2.996 18 1 88.81 349 HIS B C 1
ATOM 8259 O O . HIS B 1 349 ? -15.531 -4.059 18.5 1 88.81 349 HIS B O 1
ATOM 8265 N N . ASP B 1 350 ? -15.898 -1.867 18.609 1 85.69 350 ASP B N 1
ATOM 8266 C CA . ASP B 1 350 ? -15.445 -1.796 19.984 1 85.69 350 ASP B CA 1
ATOM 8267 C C . ASP B 1 350 ? -16.375 -2.576 20.906 1 85.69 350 ASP B C 1
ATOM 8269 O O . ASP B 1 350 ? -15.922 -3.248 21.844 1 85.69 350 ASP B O 1
ATOM 8273 N N . LYS B 1 351 ? -17.625 -2.379 20.688 1 88.94 351 LYS B N 1
ATOM 8274 C CA . LYS B 1 351 ? -18.609 -3.129 21.469 1 88.94 351 LYS B CA 1
ATOM 8275 C C . LYS B 1 351 ? -18.422 -4.633 21.266 1 88.94 351 LYS B C 1
ATOM 8277 O O . LYS B 1 351 ? -18.562 -5.41 22.219 1 88.94 351 LYS B O 1
ATOM 8282 N N . PHE B 1 352 ? -18.141 -5.008 20.078 1 92.56 352 PHE B N 1
ATOM 8283 C CA . PHE B 1 352 ? -17.906 -6.406 19.734 1 92.56 352 PHE B CA 1
ATOM 8284 C C . PHE B 1 352 ? -16.703 -6.949 20.5 1 92.56 352 PHE B C 1
ATOM 8286 O O . PHE B 1 352 ? -16.781 -8.023 21.109 1 92.56 352 PHE B O 1
ATOM 8293 N N . LYS B 1 353 ? -15.648 -6.184 20.547 1 88.88 353 LYS B N 1
ATOM 8294 C CA . LYS B 1 353 ? -14.43 -6.598 21.25 1 88.88 353 LYS B CA 1
ATOM 8295 C C . LYS B 1 353 ? -14.648 -6.672 22.75 1 88.88 353 LYS B C 1
ATOM 8297 O O . LYS B 1 353 ? -14.148 -7.582 23.422 1 88.88 353 LYS B O 1
ATOM 8302 N N . GLU B 1 354 ? -15.32 -5.711 23.234 1 88.44 354 GLU B N 1
ATOM 8303 C CA . GLU B 1 354 ? -15.625 -5.691 24.656 1 88.44 354 GLU B CA 1
ATOM 8304 C C . GLU B 1 354 ? -16.469 -6.898 25.062 1 88.44 354 GLU B C 1
ATOM 8306 O O . GLU B 1 354 ? -16.266 -7.496 26.109 1 88.44 354 GLU B O 1
ATOM 8311 N N . THR B 1 355 ? -17.438 -7.203 24.203 1 92.69 355 THR B N 1
ATOM 8312 C CA . THR B 1 355 ? -18.312 -8.344 24.484 1 92.69 355 THR B CA 1
ATOM 8313 C C . THR B 1 355 ? -17.516 -9.648 24.438 1 92.69 355 THR B C 1
ATOM 8315 O O . THR B 1 355 ? -17.781 -10.57 25.203 1 92.69 355 THR B O 1
ATOM 8318 N N . GLN B 1 356 ? -16.625 -9.727 23.5 1 92.25 356 GLN B N 1
ATOM 8319 C CA . GLN B 1 356 ? -15.758 -10.898 23.422 1 92.25 356 GLN B CA 1
ATOM 8320 C C . GLN B 1 356 ? -14.992 -11.109 24.719 1 92.25 356 GLN B C 1
ATOM 8322 O O . GLN B 1 356 ? -14.891 -12.234 25.203 1 92.25 356 GLN B O 1
ATOM 8327 N N . LYS B 1 357 ? -14.477 -10.023 25.219 1 90.69 357 LYS B N 1
ATOM 8328 C CA . LYS B 1 357 ? -13.719 -10.078 26.469 1 90.69 357 LYS B CA 1
ATOM 8329 C C . LYS B 1 357 ? -14.617 -10.477 27.641 1 90.69 357 LYS B C 1
ATOM 8331 O O . LYS B 1 357 ? -14.219 -11.289 28.484 1 90.69 357 LYS B O 1
ATOM 8336 N N . GLN B 1 358 ? -15.789 -9.898 27.672 1 90.94 358 GLN B N 1
ATOM 8337 C CA . GLN B 1 358 ? -16.734 -10.18 28.734 1 90.94 358 GLN B CA 1
ATOM 8338 C C . GLN B 1 358 ? -17.141 -11.648 28.75 1 90.94 358 GLN B C 1
ATOM 8340 O O . GLN B 1 358 ? -17.328 -12.242 29.828 1 90.94 358 GLN B O 1
ATOM 8345 N N . LEU B 1 359 ? -17.219 -12.227 27.578 1 92.44 359 LEU B N 1
ATOM 8346 C CA . LEU B 1 359 ? -17.656 -13.609 27.469 1 92.44 359 LEU B CA 1
ATOM 8347 C C . LEU B 1 359 ? -16.469 -14.562 27.547 1 92.44 359 LEU B C 1
ATOM 8349 O O . LEU B 1 359 ? -16.641 -15.781 27.547 1 92.44 359 LEU B O 1
ATOM 8353 N N . GLY B 1 360 ? -15.266 -14 27.594 1 87.25 360 GLY B N 1
ATOM 8354 C CA . GLY B 1 360 ? -14.07 -14.805 27.734 1 87.25 360 GLY B CA 1
ATOM 8355 C C . GLY B 1 360 ? -13.656 -15.492 26.438 1 87.25 360 GLY B C 1
ATOM 8356 O O . GLY B 1 360 ? -13.031 -16.562 26.469 1 87.25 360 GLY B O 1
ATOM 8357 N N . LEU B 1 361 ? -14.109 -14.969 25.391 1 88.69 361 LEU B N 1
ATOM 8358 C CA . LEU B 1 361 ? -13.758 -15.562 24.109 1 88.69 361 LEU B CA 1
ATOM 8359 C C . LEU B 1 361 ? -12.383 -15.086 23.641 1 88.69 361 LEU B C 1
ATOM 8361 O O . LEU B 1 361 ? -11.922 -14.016 24.062 1 88.69 361 LEU B O 1
ATOM 8365 N N . GLN B 1 362 ? -11.695 -15.906 22.953 1 86.94 362 GLN B N 1
ATOM 8366 C CA . GLN B 1 362 ? -10.43 -15.5 22.344 1 86.94 362 GLN B CA 1
ATOM 8367 C C . GLN B 1 362 ? -10.648 -14.375 21.328 1 86.94 362 GLN B C 1
ATOM 8369 O O . GLN B 1 362 ? -11.594 -14.422 20.547 1 86.94 362 GLN B O 1
ATOM 8374 N N . PRO B 1 363 ? -9.828 -13.367 21.422 1 84.69 363 PRO B N 1
ATOM 8375 C CA . PRO B 1 363 ? -9.984 -12.258 20.484 1 84.69 363 PRO B CA 1
ATOM 8376 C C . PRO B 1 363 ? -9.836 -12.695 19.031 1 84.69 363 PRO B C 1
ATOM 8378 O O . PRO B 1 363 ? -8.859 -13.367 18.672 1 84.69 363 PRO B O 1
ATOM 8381 N N . SER B 1 364 ? -10.852 -12.586 18.266 1 86.38 364 SER B N 1
ATOM 8382 C CA . SER B 1 364 ? -10.836 -12.906 16.844 1 86.38 364 SER B CA 1
ATOM 8383 C C . SER B 1 364 ? -11.727 -11.953 16.047 1 86.38 364 SER B C 1
ATOM 8385 O O . SER B 1 364 ? -12.602 -11.289 16.625 1 86.38 364 SER B O 1
ATOM 8387 N N . GLU B 1 365 ? -11.406 -11.781 14.797 1 86.62 365 GLU B N 1
ATOM 8388 C CA . GLU B 1 365 ? -12.156 -10.875 13.93 1 86.62 365 GLU B CA 1
ATOM 8389 C C . GLU B 1 365 ? -13.047 -11.648 12.961 1 86.62 365 GLU B C 1
ATOM 8391 O O . GLU B 1 365 ? -12.773 -12.812 12.656 1 86.62 365 GLU B O 1
ATOM 8396 N N . LEU B 1 366 ? -14.141 -11.062 12.617 1 88.62 366 LEU B N 1
ATOM 8397 C CA . LEU B 1 366 ? -14.945 -11.617 11.531 1 88.62 366 LEU B CA 1
ATOM 8398 C C . LEU B 1 366 ? -14.227 -11.492 10.195 1 88.62 366 LEU B C 1
ATOM 8400 O O . LEU B 1 366 ? -13.312 -10.68 10.055 1 88.62 366 LEU B O 1
ATOM 8404 N N . VAL B 1 367 ? -14.555 -12.328 9.273 1 85.25 367 VAL B N 1
ATOM 8405 C CA . VAL B 1 367 ? -13.836 -12.375 8.008 1 85.25 367 VAL B CA 1
ATOM 8406 C C . VAL B 1 367 ? -14.758 -11.922 6.875 1 85.25 367 VAL B C 1
ATOM 8408 O O . VAL B 1 367 ? -15.93 -12.297 6.84 1 85.25 367 VAL B O 1
ATOM 8411 N N . GLN B 1 368 ? -14.195 -11.031 6.082 1 81.38 368 GLN B N 1
ATOM 8412 C CA . GLN B 1 368 ? -14.938 -10.562 4.918 1 81.38 368 GLN B CA 1
ATOM 8413 C C . GLN B 1 368 ? -15.008 -11.641 3.84 1 81.38 368 GLN B C 1
ATOM 8415 O O . GLN B 1 368 ? -14.055 -12.383 3.639 1 81.38 368 GLN B O 1
ATOM 8420 N N . LEU B 1 369 ? -16.094 -11.664 3.184 1 77.69 369 LEU B N 1
ATOM 8421 C CA . LEU B 1 369 ? -16.25 -12.609 2.086 1 77.69 369 LEU B CA 1
ATOM 8422 C C . LEU B 1 369 ? -15.578 -12.094 0.821 1 77.69 369 LEU B C 1
ATOM 8424 O O . LEU B 1 369 ? -15.516 -10.883 0.596 1 77.69 369 LEU B O 1
ATOM 8428 N N . SER B 1 370 ? -14.703 -12.891 0.243 1 67.31 370 SER B N 1
ATOM 8429 C CA . SER B 1 370 ? -14.094 -12.531 -1.032 1 67.31 370 SER B CA 1
ATOM 8430 C C . SER B 1 370 ? -14.867 -13.117 -2.205 1 67.31 370 SER B C 1
ATOM 8432 O O . SER B 1 370 ? -15.398 -14.227 -2.111 1 67.31 370 SER B O 1
ATOM 8434 N N . LYS B 1 371 ? -15.07 -12.258 -3.162 1 58.31 371 LYS B N 1
ATOM 8435 C CA . LYS B 1 371 ? -15.75 -12.75 -4.355 1 58.31 371 LYS B CA 1
ATOM 8436 C C . LYS B 1 371 ? -14.836 -13.656 -5.172 1 58.31 371 LYS B C 1
ATOM 8438 O O . LYS B 1 371 ? -15.312 -14.469 -5.969 1 58.31 371 LYS B O 1
ATOM 8443 N N . THR B 1 372 ? -13.508 -13.5 -4.906 1 55.62 372 THR B N 1
ATOM 8444 C CA . THR B 1 372 ? -12.594 -14.227 -5.781 1 55.62 372 THR B CA 1
ATOM 8445 C C . THR B 1 372 ? -11.922 -15.375 -5.027 1 55.62 372 THR B C 1
ATOM 8447 O O . THR B 1 372 ? -11.477 -16.344 -5.641 1 55.62 372 THR B O 1
ATOM 8450 N N . ARG B 1 373 ? -11.828 -15.109 -3.666 1 57.59 373 ARG B N 1
ATOM 8451 C CA . ARG B 1 373 ? -11.109 -16.125 -2.914 1 57.59 373 ARG B CA 1
ATOM 8452 C C . ARG B 1 373 ? -12.023 -16.828 -1.911 1 57.59 373 ARG B C 1
ATOM 8454 O O . ARG B 1 373 ? -12.344 -16.25 -0.864 1 57.59 373 ARG B O 1
ATOM 8461 N N . TRP B 1 374 ? -12.469 -18 -2.145 1 60.69 374 TRP B N 1
ATOM 8462 C CA . TRP B 1 374 ? -13.539 -18.656 -1.4 1 60.69 374 TRP B CA 1
ATOM 8463 C C . TRP B 1 374 ? -13.008 -19.297 -0.126 1 60.69 374 TRP B C 1
ATOM 8465 O O . TRP B 1 374 ? -13.781 -19.703 0.74 1 60.69 374 TRP B O 1
ATOM 8475 N N . SER B 1 375 ? -11.555 -19.516 -0.149 1 62.19 375 SER B N 1
ATOM 8476 C CA . SER B 1 375 ? -11.07 -19.891 1.173 1 62.19 375 SER B CA 1
ATOM 8477 C C . SER B 1 375 ? -11.586 -18.938 2.248 1 62.19 375 SER B C 1
ATOM 8479 O O . SER B 1 375 ? -11.688 -19.312 3.418 1 62.19 375 SER B O 1
ATOM 8481 N N . CYS B 1 376 ? -12.141 -17.953 1.644 1 66.06 376 CYS B N 1
ATOM 8482 C CA . CYS B 1 376 ? -12.633 -16.922 2.549 1 66.06 376 CYS B CA 1
ATOM 8483 C C . CYS B 1 376 ? -13.984 -17.297 3.127 1 66.06 376 CYS B C 1
ATOM 8485 O O . CYS B 1 376 ? -14.344 -16.859 4.223 1 66.06 376 CYS B O 1
ATOM 8487 N N . GLN B 1 377 ? -14.664 -18.266 2.475 1 81.12 377 GLN B N 1
ATOM 8488 C CA . GLN B 1 377 ? -15.992 -18.625 2.969 1 81.12 377 GLN B CA 1
ATOM 8489 C C . GLN B 1 377 ? -15.898 -19.469 4.23 1 81.12 377 GLN B C 1
ATOM 8491 O O . GLN B 1 377 ? -16.609 -19.234 5.203 1 81.12 377 GLN B O 1
ATOM 8496 N N . LEU B 1 378 ? -15.031 -20.438 4.121 1 85.31 378 LEU B N 1
ATOM 8497 C CA . LEU B 1 378 ? -14.859 -21.281 5.297 1 85.31 378 LEU B CA 1
ATOM 8498 C C . LEU B 1 378 ? -14.336 -20.469 6.477 1 85.31 378 LEU B C 1
ATOM 8500 O O . LEU B 1 378 ? -14.781 -20.656 7.609 1 85.31 378 LEU B O 1
ATOM 8504 N N . MET B 1 379 ? -13.477 -19.594 6.207 1 87.62 379 MET B N 1
ATOM 8505 C CA . MET B 1 379 ? -12.93 -18.75 7.27 1 87.62 379 MET B CA 1
ATOM 8506 C C . MET B 1 379 ? -14.023 -17.875 7.887 1 87.62 379 MET B C 1
ATOM 8508 O O . MET B 1 379 ? -14.055 -17.672 9.102 1 87.62 379 MET B O 1
ATOM 8512 N N . SER B 1 380 ? -14.797 -17.359 7 1 90.06 380 SER B N 1
ATOM 8513 C CA . SER B 1 380 ? -15.906 -16.531 7.469 1 90.06 380 SER B CA 1
ATOM 8514 C C . SER B 1 380 ? -16.859 -17.328 8.352 1 90.06 380 SER B C 1
ATOM 8516 O O . SER B 1 380 ? -17.312 -16.844 9.391 1 90.06 380 SER B O 1
ATOM 8518 N N . ILE B 1 381 ? -17.172 -18.578 8 1 92.06 381 ILE B N 1
ATOM 8519 C CA . ILE B 1 381 ? -18.078 -19.438 8.75 1 92.06 381 ILE B CA 1
ATOM 8520 C C . ILE B 1 381 ? -17.453 -19.797 10.094 1 92.06 381 ILE B C 1
ATOM 8522 O O . ILE B 1 381 ? -18.109 -19.703 11.133 1 92.06 381 ILE B O 1
ATOM 8526 N N . ASN B 1 382 ? -16.234 -20.188 10.055 1 91.69 382 ASN B N 1
ATOM 8527 C CA . ASN B 1 382 ? -15.547 -20.531 11.289 1 91.69 382 ASN B CA 1
ATOM 8528 C C . ASN B 1 382 ? -15.484 -19.344 12.25 1 91.69 382 ASN B C 1
ATOM 8530 O O . ASN B 1 382 ? -15.703 -19.5 13.453 1 91.69 382 ASN B O 1
ATOM 8534 N N . ALA B 1 383 ? -15.18 -18.234 11.656 1 92.31 383 ALA B N 1
ATOM 8535 C CA . ALA B 1 383 ? -15.125 -17.031 12.484 1 92.31 383 ALA B CA 1
ATOM 8536 C C . ALA B 1 383 ? -16.484 -16.719 13.094 1 92.31 383 ALA B C 1
ATOM 8538 O O . ALA B 1 383 ? -16.562 -16.328 14.266 1 92.31 383 ALA B O 1
ATOM 8539 N N . MET B 1 384 ? -17.531 -16.906 12.375 1 93.5 384 MET B N 1
ATOM 8540 C CA . MET B 1 384 ? -18.875 -16.641 12.859 1 93.5 384 MET B CA 1
ATOM 8541 C C . MET B 1 384 ? -19.25 -17.609 13.984 1 93.5 384 MET B C 1
ATOM 8543 O O . MET B 1 384 ? -19.797 -17.203 15 1 93.5 384 MET B O 1
ATOM 8547 N N . ILE B 1 385 ? -18.953 -18.828 13.797 1 92.94 385 ILE B N 1
ATOM 8548 C CA . ILE B 1 385 ? -19.297 -19.844 14.781 1 92.94 385 ILE B CA 1
ATOM 8549 C C . ILE B 1 385 ? -18.531 -19.609 16.078 1 92.94 385 ILE B C 1
ATOM 8551 O O . ILE B 1 385 ? -19.078 -19.688 17.172 1 92.94 385 ILE B O 1
ATOM 8555 N N . GLU B 1 386 ? -17.297 -19.234 15.953 1 92.12 386 GLU B N 1
ATOM 8556 C CA . GLU B 1 386 ? -16.438 -19 17.125 1 92.12 386 GLU B CA 1
ATOM 8557 C C . GLU B 1 386 ? -16.906 -17.75 17.891 1 92.12 386 GLU B C 1
ATOM 8559 O O . GLU B 1 386 ? -16.781 -17.688 19.109 1 92.12 386 GLU B O 1
ATOM 8564 N N . ASN B 1 387 ? -17.422 -16.828 17.141 1 94.12 387 ASN B N 1
ATOM 8565 C CA . ASN B 1 387 ? -17.812 -15.562 17.75 1 94.12 387 ASN B CA 1
ATOM 8566 C C . ASN B 1 387 ? -19.328 -15.461 17.891 1 94.12 387 ASN B C 1
ATOM 8568 O O . ASN B 1 387 ? -19.859 -14.375 18.141 1 94.12 387 ASN B O 1
ATOM 8572 N N . PHE B 1 388 ? -19.984 -16.562 17.734 1 93.69 388 PHE B N 1
ATOM 8573 C CA . PHE B 1 388 ? -21.438 -16.562 17.656 1 93.69 388 PHE B CA 1
ATOM 8574 C C . PHE B 1 388 ? -22.062 -15.977 18.922 1 93.69 388 PHE B C 1
ATOM 8576 O O . PHE B 1 388 ? -22.906 -15.094 18.844 1 93.69 388 PHE B O 1
ATOM 8583 N N . PRO B 1 389 ? -21.562 -16.328 20.094 1 93 389 PRO B N 1
ATOM 8584 C CA . PRO B 1 389 ? -22.156 -15.75 21.312 1 93 389 PRO B CA 1
ATOM 8585 C C . PRO B 1 389 ? -21.922 -14.242 21.422 1 93 389 PRO B C 1
ATOM 8587 O O . PRO B 1 389 ? -22.828 -13.508 21.828 1 93 389 PRO B O 1
ATOM 8590 N N . ALA B 1 390 ? -20.766 -13.859 21.031 1 94.06 390 ALA B N 1
ATOM 8591 C CA . ALA B 1 390 ? -20.438 -12.438 21.125 1 94.06 390 ALA B CA 1
ATOM 8592 C C . ALA B 1 390 ? -21.266 -11.617 20.156 1 94.06 390 ALA B C 1
ATOM 8594 O O . ALA B 1 390 ? -21.734 -10.531 20.484 1 94.06 390 ALA B O 1
ATOM 8595 N N . VAL B 1 391 ? -21.484 -12.164 18.953 1 95 391 VAL B N 1
ATOM 8596 C CA . VAL B 1 391 ? -22.25 -11.469 17.922 1 95 391 VAL B CA 1
ATOM 8597 C C . VAL B 1 391 ? -23.703 -11.344 18.359 1 95 391 VAL B C 1
ATOM 8599 O O . VAL B 1 391 ? -24.297 -10.266 18.281 1 95 391 VAL B O 1
ATOM 8602 N N . LEU B 1 392 ? -24.281 -12.398 18.906 1 93.38 392 LEU B N 1
ATOM 8603 C CA . LEU B 1 392 ? -25.688 -12.414 19.328 1 93.38 392 LEU B CA 1
ATOM 8604 C C . LEU B 1 392 ? -25.906 -11.461 20.5 1 93.38 392 LEU B C 1
ATOM 8606 O O . LEU B 1 392 ? -26.875 -10.695 20.5 1 93.38 392 LEU B O 1
ATOM 8610 N N . THR B 1 393 ? -24.984 -11.484 21.406 1 92.75 393 THR B N 1
ATOM 8611 C CA . THR B 1 393 ? -25.109 -10.633 22.594 1 92.75 393 THR B CA 1
ATOM 8612 C C . THR B 1 393 ? -24.969 -9.164 22.203 1 92.75 393 THR B C 1
ATOM 8614 O O . THR B 1 393 ? -25.719 -8.312 22.688 1 92.75 393 THR B O 1
ATOM 8617 N N . CYS B 1 394 ? -24.016 -8.922 21.406 1 93.5 394 CYS B N 1
ATOM 8618 C CA . CYS B 1 394 ? -23.797 -7.547 20.969 1 93.5 394 CYS B CA 1
ATOM 8619 C C . CYS B 1 394 ? -25 -7.008 20.219 1 93.5 394 CYS B C 1
ATOM 8621 O O . CYS B 1 394 ? -25.438 -5.879 20.469 1 93.5 394 CYS B O 1
ATOM 8623 N N . LEU B 1 395 ? -25.516 -7.789 19.312 1 93.12 395 LEU B N 1
ATOM 8624 C CA . LEU B 1 395 ? -26.656 -7.359 18.5 1 93.12 395 LEU B CA 1
ATOM 8625 C C . LEU B 1 395 ? -27.891 -7.172 19.359 1 93.12 395 LEU B C 1
ATOM 8627 O O . LEU B 1 395 ? -28.719 -6.285 19.094 1 93.12 395 LEU B O 1
ATOM 8631 N N . SER B 1 396 ? -28.047 -7.941 20.359 1 90.38 396 SER B N 1
ATOM 8632 C CA . SER B 1 396 ? -29.188 -7.832 21.266 1 90.38 396 SER B CA 1
ATOM 8633 C C . SER B 1 396 ? -29.125 -6.551 22.094 1 90.38 396 SER B C 1
ATOM 8635 O O . SER B 1 396 ? -30.156 -5.988 22.453 1 90.38 396 SER B O 1
ATOM 8637 N N . ASN B 1 397 ? -27.891 -6.102 22.328 1 90 397 ASN B N 1
ATOM 8638 C CA . ASN B 1 397 ? -27.703 -4.926 23.172 1 90 397 ASN B CA 1
ATOM 8639 C C . ASN B 1 397 ? -27.812 -3.635 22.359 1 90 397 ASN B C 1
ATOM 8641 O O . ASN B 1 397 ? -28.031 -2.562 22.922 1 90 397 ASN B O 1
ATOM 8645 N N . ILE B 1 398 ? -27.641 -3.779 21.125 1 88.56 398 ILE B N 1
ATOM 8646 C CA . ILE B 1 398 ? -27.703 -2.598 20.266 1 88.56 398 ILE B CA 1
ATOM 8647 C C . ILE B 1 398 ? -29.141 -2.395 19.766 1 88.56 398 ILE B C 1
ATOM 8649 O O . ILE B 1 398 ? -29.75 -3.316 19.219 1 88.56 398 ILE B O 1
ATOM 8653 N N . SER B 1 399 ? -29.734 -1.279 19.953 1 83.38 399 SER B N 1
ATOM 8654 C CA . SER B 1 399 ? -31.141 -1.021 19.641 1 83.38 399 SER B CA 1
ATOM 8655 C C . SER B 1 399 ? -31.297 -0.485 18.219 1 83.38 399 SER B C 1
ATOM 8657 O O . SER B 1 399 ? -32.406 -0.161 17.797 1 83.38 399 SER B O 1
ATOM 8659 N N . ASN B 1 400 ? -30.375 -0.508 17.375 1 86.38 400 ASN B N 1
ATOM 8660 C CA . ASN B 1 400 ? -30.453 -0.089 15.977 1 86.38 400 ASN B CA 1
ATOM 8661 C C . ASN B 1 400 ? -31.25 -1.077 15.133 1 86.38 400 ASN B C 1
ATOM 8663 O O . ASN B 1 400 ? -31.172 -2.287 15.352 1 86.38 400 ASN B O 1
ATOM 8667 N N . PRO B 1 401 ? -32.188 -0.638 14.305 1 86.25 401 PRO B N 1
ATOM 8668 C CA . PRO B 1 401 ? -33 -1.536 13.484 1 86.25 401 PRO B CA 1
ATOM 8669 C C . PRO B 1 401 ? -32.156 -2.541 12.695 1 86.25 401 PRO B C 1
ATOM 8671 O O . PRO B 1 401 ? -32.562 -3.693 12.531 1 86.25 401 PRO B O 1
ATOM 8674 N N . THR B 1 402 ? -31.109 -2.08 12.211 1 90.31 402 THR B N 1
ATOM 8675 C CA . THR B 1 402 ? -30.234 -2.99 11.469 1 90.31 402 THR B CA 1
ATOM 8676 C C . THR B 1 402 ? -29.734 -4.113 12.375 1 90.31 402 THR B C 1
ATOM 8678 O O . THR B 1 402 ? -29.688 -5.273 11.961 1 90.31 402 THR B O 1
ATOM 8681 N N . ALA B 1 403 ? -29.422 -3.816 13.562 1 92.44 403 ALA B N 1
ATOM 8682 C CA . ALA B 1 403 ? -28.922 -4.805 14.523 1 92.44 403 ALA B CA 1
ATOM 8683 C C . ALA B 1 403 ? -30.031 -5.801 14.891 1 92.44 403 ALA B C 1
ATOM 8685 O O . ALA B 1 403 ? -29.766 -7 15.023 1 92.44 403 ALA B O 1
ATOM 8686 N N . VAL B 1 404 ? -31.219 -5.281 15 1 90.25 404 VAL B N 1
ATOM 8687 C CA . VAL B 1 404 ? -32.344 -6.133 15.352 1 90.25 404 VAL B CA 1
ATOM 8688 C C . VAL B 1 404 ? -32.625 -7.121 14.219 1 90.25 404 VAL B C 1
ATOM 8690 O O . VAL B 1 404 ? -32.906 -8.297 14.469 1 90.25 404 VAL B O 1
ATOM 8693 N N . GLY B 1 405 ? -32.594 -6.586 13.016 1 90.19 405 GLY B N 1
ATOM 8694 C CA . GLY B 1 405 ? -32.781 -7.453 11.859 1 90.19 405 GLY B CA 1
ATOM 8695 C C . GLY B 1 405 ? -31.734 -8.539 11.75 1 90.19 405 GLY B C 1
ATOM 8696 O O . GLY B 1 405 ? -32.062 -9.703 11.492 1 90.19 405 GLY B O 1
ATOM 8697 N N . LEU B 1 406 ? -30.484 -8.203 11.953 1 94.44 406 LEU B N 1
ATOM 8698 C CA . LEU B 1 406 ? -29.391 -9.156 11.891 1 94.44 406 LEU B CA 1
ATOM 8699 C C . LEU B 1 406 ? -29.516 -10.211 12.984 1 94.44 406 LEU B C 1
ATOM 8701 O O . LEU B 1 406 ? -29.297 -11.398 12.75 1 94.44 406 LEU B O 1
ATOM 8705 N N . HIS B 1 407 ? -29.891 -9.734 14.172 1 93.12 407 HIS B N 1
ATOM 8706 C CA . HIS B 1 407 ? -30.078 -10.633 15.305 1 93.12 407 HIS B CA 1
ATOM 8707 C C . HIS B 1 407 ? -31.188 -11.648 15.023 1 93.12 407 HIS B C 1
ATOM 8709 O O . HIS B 1 407 ? -31.016 -12.844 15.297 1 93.12 407 HIS B O 1
ATOM 8715 N N . ALA B 1 408 ? -32.219 -11.148 14.438 1 90.25 408 ALA B N 1
ATOM 8716 C CA . ALA B 1 408 ? -33.375 -12 14.148 1 90.25 408 ALA B CA 1
ATOM 8717 C C . ALA B 1 408 ? -33.031 -13.062 13.109 1 90.25 408 ALA B C 1
ATOM 8719 O O . ALA B 1 408 ? -33.469 -14.211 13.211 1 90.25 408 ALA B O 1
ATOM 8720 N N . ASN B 1 409 ? -32.312 -12.695 12.18 1 92.31 409 ASN B N 1
ATOM 8721 C CA . ASN B 1 409 ? -31.922 -13.617 11.109 1 92.31 409 ASN B CA 1
ATOM 8722 C C . ASN B 1 409 ? -30.891 -14.633 11.578 1 92.31 409 ASN B C 1
ATOM 8724 O O . ASN B 1 409 ? -30.875 -15.773 11.117 1 92.31 409 ASN B O 1
ATOM 8728 N N . LEU B 1 410 ? -30.047 -14.266 12.492 1 93.12 410 LEU B N 1
ATOM 8729 C CA . LEU B 1 410 ? -28.984 -15.141 12.992 1 93.12 410 LEU B CA 1
ATOM 8730 C C . LEU B 1 410 ? -29.547 -16.141 14 1 93.12 410 LEU B C 1
ATOM 8732 O O . LEU B 1 410 ? -29.078 -17.281 14.07 1 93.12 410 LEU B O 1
ATOM 8736 N N . ALA B 1 411 ? -30.547 -15.602 14.695 1 90.94 411 ALA B N 1
ATOM 8737 C CA . ALA B 1 411 ? -31.125 -16.438 15.742 1 90.94 411 ALA B CA 1
ATOM 8738 C C . ALA B 1 411 ? -32.25 -17.312 15.188 1 90.94 411 ALA B C 1
ATOM 8740 O O . ALA B 1 411 ? -33.344 -17.328 15.734 1 90.94 411 ALA B O 1
ATOM 8741 N N . ARG B 1 412 ? -32.031 -17.875 14.102 1 90.31 412 ARG B N 1
ATOM 8742 C CA . ARG B 1 412 ? -32.938 -18.828 13.477 1 90.31 412 ARG B CA 1
ATOM 8743 C C . ARG B 1 412 ? -32.281 -20.203 13.352 1 90.31 412 ARG B C 1
ATOM 8745 O O . ARG B 1 412 ? -31.094 -20.312 13.07 1 90.31 412 ARG B O 1
ATOM 8752 N N . PHE B 1 413 ? -33.062 -21.203 13.562 1 90.69 413 PHE B N 1
ATOM 8753 C CA . PHE B 1 413 ? -32.531 -22.562 13.484 1 90.69 413 PHE B CA 1
ATOM 8754 C C . PHE B 1 413 ? -32 -22.875 12.086 1 90.69 413 PHE B C 1
ATOM 8756 O O . PHE B 1 413 ? -30.969 -23.531 11.93 1 90.69 413 PHE B O 1
ATOM 8763 N N . THR B 1 414 ? -32.781 -22.406 11.109 1 89.31 414 THR B N 1
ATOM 8764 C CA . THR B 1 414 ? -32.375 -22.656 9.734 1 89.31 414 THR B CA 1
ATOM 8765 C C . THR B 1 414 ? -31 -22.078 9.445 1 89.31 414 THR B C 1
ATOM 8767 O O . THR B 1 414 ? -30.203 -22.688 8.734 1 89.31 414 THR B O 1
ATOM 8770 N N . THR B 1 415 ? -30.719 -20.875 9.961 1 92.62 415 THR B N 1
ATOM 8771 C CA . THR B 1 415 ? -29.438 -20.219 9.75 1 92.62 415 THR B CA 1
ATOM 8772 C C . THR B 1 415 ? -28.312 -21 10.422 1 92.62 415 THR B C 1
ATOM 8774 O O . THR B 1 415 ? -27.25 -21.188 9.828 1 92.62 415 THR B O 1
ATOM 8777 N N . ILE B 1 416 ? -28.562 -21.469 11.547 1 93.75 416 ILE B N 1
ATOM 8778 C CA . ILE B 1 416 ? -27.562 -22.219 12.289 1 93.75 416 ILE B CA 1
ATOM 8779 C C . ILE B 1 416 ? -27.312 -23.562 11.617 1 93.75 416 ILE B C 1
ATOM 8781 O O . ILE B 1 416 ? -26.188 -24.047 11.539 1 93.75 416 ILE B O 1
ATOM 8785 N N . TYR B 1 417 ? -28.422 -24.156 11.188 1 93.56 417 TYR B N 1
ATOM 8786 C CA . TYR B 1 417 ? -28.297 -25.422 10.453 1 93.56 417 TYR B CA 1
ATOM 8787 C C . TYR B 1 417 ? -27.438 -25.25 9.219 1 93.56 417 TYR B C 1
ATOM 8789 O O . TYR B 1 417 ? -26.562 -26.078 8.945 1 93.56 417 TYR B O 1
ATOM 8797 N N . LEU B 1 418 ? -27.672 -24.219 8.516 1 94 418 LEU B N 1
ATOM 8798 C CA . LEU B 1 418 ? -26.906 -23.938 7.309 1 94 418 LEU B CA 1
ATOM 8799 C C . LEU B 1 418 ? -25.438 -23.703 7.648 1 94 418 LEU B C 1
ATOM 8801 O O . LEU B 1 418 ? -24.547 -24.125 6.898 1 94 418 LEU B O 1
ATOM 8805 N N . LEU B 1 419 ? -25.156 -23.047 8.711 1 94.44 419 LEU B N 1
ATOM 8806 C CA . LEU B 1 419 ? -23.781 -22.828 9.156 1 94.44 419 LEU B CA 1
ATOM 8807 C C . LEU B 1 419 ? -23.062 -24.156 9.383 1 94.44 419 LEU B C 1
ATOM 8809 O O . LEU B 1 419 ? -21.922 -24.328 8.961 1 94.44 419 LEU B O 1
ATOM 8813 N N . MET B 1 420 ? -23.766 -25.016 9.953 1 94.31 420 MET B N 1
ATOM 8814 C CA . MET B 1 420 ? -23.172 -26.312 10.266 1 94.31 420 MET B CA 1
ATOM 8815 C C . MET B 1 420 ? -22.984 -27.141 9 1 94.31 420 MET B C 1
ATOM 8817 O O . MET B 1 420 ? -21.984 -27.859 8.867 1 94.31 420 MET B O 1
ATOM 8821 N N . VAL B 1 421 ? -23.938 -27.047 8.117 1 94.25 421 VAL B N 1
ATOM 8822 C CA . VAL B 1 421 ? -23.859 -27.781 6.859 1 94.25 421 VAL B CA 1
ATOM 8823 C C . VAL B 1 421 ? -22.641 -27.312 6.066 1 94.25 421 VAL B C 1
ATOM 8825 O O . VAL B 1 421 ? -21.812 -28.125 5.641 1 94.25 421 VAL B O 1
ATOM 8828 N N . PHE B 1 422 ? -22.5 -26.062 5.941 1 92.94 422 PHE B N 1
ATOM 8829 C CA . PHE B 1 422 ? -21.422 -25.531 5.105 1 92.94 422 PHE B CA 1
ATOM 8830 C C . PHE B 1 422 ? -20.078 -25.656 5.812 1 92.94 422 PHE B C 1
ATOM 8832 O O . PHE B 1 422 ? -19.047 -25.828 5.164 1 92.94 422 PHE B O 1
ATOM 8839 N N . LYS B 1 423 ? -20.062 -25.562 7.105 1 92.69 423 LYS B N 1
ATOM 8840 C CA . LYS B 1 423 ? -18.828 -25.859 7.82 1 92.69 423 LYS B CA 1
ATOM 8841 C C . LYS B 1 423 ? -18.328 -27.266 7.512 1 92.69 423 LYS B C 1
ATOM 8843 O O . LYS B 1 423 ? -17.156 -27.484 7.242 1 92.69 423 LYS B O 1
ATOM 8848 N N . THR B 1 424 ? -19.266 -28.141 7.5 1 92.5 424 THR B N 1
ATOM 8849 C CA . THR B 1 424 ? -18.938 -29.547 7.277 1 92.5 424 THR B CA 1
ATOM 8850 C C . THR B 1 424 ? -18.453 -29.766 5.848 1 92.5 424 THR B C 1
ATOM 8852 O O . THR B 1 424 ? -17.406 -30.391 5.625 1 92.5 424 THR B O 1
ATOM 8855 N N . PHE B 1 425 ? -19.203 -29.281 4.895 1 92.19 425 PHE B N 1
ATOM 8856 C CA . PHE B 1 425 ? -18.875 -29.5 3.488 1 92.19 425 PHE B CA 1
ATOM 8857 C C . PHE B 1 425 ? -17.562 -28.812 3.121 1 92.19 425 PHE B C 1
ATOM 8859 O O . PHE B 1 425 ? -16.703 -29.406 2.484 1 92.19 425 PHE B O 1
ATOM 8866 N N . LEU B 1 426 ? -17.391 -27.562 3.545 1 90 426 LEU B N 1
ATOM 8867 C CA . LEU B 1 426 ? -16.234 -26.766 3.137 1 90 426 LEU B CA 1
ATOM 8868 C C . LEU B 1 426 ? -14.977 -27.234 3.865 1 90 426 LEU B C 1
ATOM 8870 O O . LEU B 1 426 ? -13.867 -27.109 3.336 1 90 426 LEU B O 1
ATOM 8874 N N . SER B 1 427 ? -15.117 -27.766 5.023 1 89.88 427 SER B N 1
ATOM 8875 C CA . SER B 1 427 ? -13.977 -28.25 5.773 1 89.88 427 SER B CA 1
ATOM 8876 C C . SER B 1 427 ? -13.328 -29.438 5.074 1 89.88 427 SER B C 1
ATOM 8878 O O . SER B 1 427 ? -12.109 -29.641 5.156 1 89.88 427 SER B O 1
ATOM 8880 N N . VAL B 1 428 ? -14.141 -30.172 4.398 1 91.31 428 VAL B N 1
ATOM 8881 C CA . VAL B 1 428 ? -13.648 -31.359 3.688 1 91.31 428 VAL B CA 1
ATOM 8882 C C . VAL B 1 428 ? -12.766 -30.922 2.518 1 91.31 428 VAL B C 1
ATOM 8884 O O . VAL B 1 428 ? -11.812 -31.609 2.164 1 91.31 428 VAL B O 1
ATOM 8887 N N . THR B 1 429 ? -13 -29.781 1.953 1 90.25 429 THR B N 1
ATOM 8888 C CA . THR B 1 429 ? -12.289 -29.328 0.758 1 90.25 429 THR B CA 1
ATOM 8889 C C . THR B 1 429 ? -11.102 -28.453 1.131 1 90.25 429 THR B C 1
ATOM 8891 O O . THR B 1 429 ? -10.305 -28.078 0.267 1 90.25 429 THR B O 1
ATOM 8894 N N . GLU B 1 430 ? -10.898 -28.125 2.359 1 88.06 430 GLU B N 1
ATOM 8895 C CA . GLU B 1 430 ? -9.875 -27.188 2.805 1 88.06 430 GLU B CA 1
ATOM 8896 C C . GLU B 1 430 ? -8.477 -27.703 2.492 1 88.06 430 GLU B C 1
ATOM 8898 O O . GLU B 1 430 ? -7.621 -26.953 2.021 1 88.06 430 GLU B O 1
ATOM 8903 N N . SER B 1 431 ? -8.266 -28.969 2.754 1 87.19 431 SER B N 1
ATOM 8904 C CA . SER B 1 431 ? -6.938 -29.547 2.541 1 87.19 431 SER B CA 1
ATOM 8905 C C . SER B 1 431 ? -6.574 -29.562 1.061 1 87.19 431 SER B C 1
ATOM 8907 O O . SER B 1 431 ? -5.422 -29.297 0.697 1 87.19 431 SER B O 1
ATOM 8909 N N . LEU B 1 432 ? -7.531 -29.938 0.248 1 88.56 432 LEU B N 1
ATOM 8910 C CA . LEU B 1 432 ? -7.297 -29.922 -1.192 1 88.56 432 LEU B CA 1
ATOM 8911 C C . LEU B 1 432 ? -6.996 -28.516 -1.675 1 88.56 432 LEU B C 1
ATOM 8913 O O . LEU B 1 432 ? -6.117 -28.312 -2.516 1 88.56 432 LEU B O 1
ATOM 8917 N N . HIS B 1 433 ? -7.664 -27.594 -1.121 1 86.75 433 HIS B N 1
ATOM 8918 C CA . HIS B 1 433 ? -7.453 -26.188 -1.472 1 86.75 433 HIS B CA 1
ATOM 8919 C C . HIS B 1 433 ? -6.031 -25.75 -1.143 1 86.75 433 HIS B C 1
ATOM 8921 O O . HIS B 1 433 ? -5.371 -25.109 -1.965 1 86.75 433 HIS B O 1
ATOM 8927 N N . LYS B 1 434 ? -5.547 -26.031 -0.011 1 85.94 434 LYS B N 1
ATOM 8928 C CA . LYS B 1 434 ? -4.199 -25.672 0.421 1 85.94 434 LYS B CA 1
ATOM 8929 C C . LYS B 1 434 ? -3.143 -26.359 -0.438 1 85.94 434 LYS B C 1
ATOM 8931 O O . LYS B 1 434 ? -2.133 -25.75 -0.797 1 85.94 434 LYS B O 1
ATOM 8936 N N . TYR B 1 435 ? -3.453 -27.578 -0.764 1 88 435 TYR B N 1
ATOM 8937 C CA . TYR B 1 435 ? -2.51 -28.344 -1.57 1 88 435 TYR B CA 1
ATOM 8938 C C . TYR B 1 435 ? -2.365 -27.75 -2.963 1 88 435 TYR B C 1
ATOM 8940 O O . TYR B 1 435 ? -1.252 -27.625 -3.477 1 88 435 TYR B O 1
ATOM 8948 N N . LEU B 1 436 ? -3.445 -27.375 -3.537 1 88.56 436 LEU B N 1
ATOM 8949 C CA . LEU B 1 436 ? -3.447 -26.875 -4.906 1 88.56 436 LEU B CA 1
ATOM 8950 C C . LEU B 1 436 ? -2.762 -25.516 -4.984 1 88.56 436 LEU B C 1
ATOM 8952 O O . LEU B 1 436 ? -2.363 -25.078 -6.066 1 88.56 436 LEU B O 1
ATOM 8956 N N . GLN B 1 437 ? -2.578 -24.859 -3.875 1 83.56 437 GLN B N 1
ATOM 8957 C CA . GLN B 1 437 ? -1.964 -23.531 -3.852 1 83.56 437 GLN B CA 1
ATOM 8958 C C . GLN B 1 437 ? -0.458 -23.625 -3.625 1 83.56 437 GLN B C 1
ATOM 8960 O O . GLN B 1 437 ? 0.263 -22.641 -3.785 1 83.56 437 GLN B O 1
ATOM 8965 N N . SER B 1 438 ? -0.013 -24.781 -3.393 1 82.12 438 SER B N 1
ATOM 8966 C CA . SER B 1 438 ? 1.411 -24.953 -3.131 1 82.12 438 SER B CA 1
ATOM 8967 C C . SER B 1 438 ? 2.213 -24.969 -4.43 1 82.12 438 SER B C 1
ATOM 8969 O O . SER B 1 438 ? 1.658 -25.203 -5.504 1 82.12 438 SER B O 1
ATOM 8971 N N . GLU B 1 439 ? 3.498 -24.688 -4.438 1 74.94 439 GLU B N 1
ATOM 8972 C CA . GLU B 1 439 ? 4.352 -24.594 -5.617 1 74.94 439 GLU B CA 1
ATOM 8973 C C . GLU B 1 439 ? 4.781 -25.984 -6.098 1 74.94 439 GLU B C 1
ATOM 8975 O O . GLU B 1 439 ? 5.035 -26.172 -7.289 1 74.94 439 GLU B O 1
ATOM 8980 N N . THR B 1 440 ? 4.887 -26.938 -5.254 1 74.62 440 THR B N 1
ATOM 8981 C CA . THR B 1 440 ? 5.438 -28.219 -5.66 1 74.62 440 THR B CA 1
ATOM 8982 C C . THR B 1 440 ? 4.332 -29.266 -5.805 1 74.62 440 THR B C 1
ATOM 8984 O O . THR B 1 440 ? 4.516 -30.438 -5.453 1 74.62 440 THR B O 1
ATOM 8987 N N . VAL B 1 441 ? 3.293 -28.75 -6.488 1 81.12 441 VAL B N 1
ATOM 8988 C CA . VAL B 1 441 ? 2.137 -29.625 -6.621 1 81.12 441 VAL B CA 1
ATOM 8989 C C . VAL B 1 441 ? 2.344 -30.578 -7.793 1 81.12 441 VAL B C 1
ATOM 8991 O O . VAL B 1 441 ? 2.904 -30.203 -8.82 1 81.12 441 VAL B O 1
ATOM 8994 N N . ASP B 1 442 ? 2.041 -31.797 -7.539 1 85.75 442 ASP B N 1
ATOM 8995 C CA . ASP B 1 442 ? 2.074 -32.844 -8.562 1 85.75 442 ASP B CA 1
ATOM 8996 C C . ASP B 1 442 ? 0.662 -33.219 -8.992 1 85.75 442 ASP B C 1
ATOM 8998 O O . ASP B 1 442 ? -0.254 -33.281 -8.172 1 85.75 442 ASP B O 1
ATOM 9002 N N . LEU B 1 443 ? 0.449 -33.438 -10.258 1 87.06 443 LEU B N 1
ATOM 9003 C CA . LEU B 1 443 ? -0.87 -33.688 -10.828 1 87.06 443 LEU B CA 1
ATOM 9004 C C . LEU B 1 443 ? -1.446 -35 -10.312 1 87.06 443 LEU B C 1
ATOM 9006 O O . LEU B 1 443 ? -2.646 -35.094 -10.047 1 87.06 443 LEU B O 1
ATOM 9010 N N . ALA B 1 444 ? -0.592 -35.938 -10.203 1 87 444 ALA B N 1
ATOM 9011 C CA . ALA B 1 444 ? -1.065 -37.25 -9.742 1 87 444 ALA B CA 1
ATOM 9012 C C . ALA B 1 444 ? -1.608 -37.156 -8.32 1 87 444 ALA B C 1
ATOM 9014 O O . ALA B 1 444 ? -2.674 -37.719 -8.016 1 87 444 ALA B O 1
ATOM 9015 N N . LYS B 1 445 ? -0.865 -36.531 -7.531 1 86.25 445 LYS B N 1
ATOM 9016 C CA . LYS B 1 445 ? -1.301 -36.375 -6.148 1 86.25 445 LYS B CA 1
ATOM 9017 C C . LYS B 1 445 ? -2.557 -35.5 -6.066 1 86.25 445 LYS B C 1
ATOM 9019 O O . LYS B 1 445 ? -3.426 -35.75 -5.227 1 86.25 445 LYS B O 1
ATOM 9024 N N . ALA B 1 446 ? -2.605 -34.5 -6.879 1 89.06 446 ALA B N 1
ATOM 9025 C CA . ALA B 1 446 ? -3.791 -33.625 -6.918 1 89.06 446 ALA B CA 1
ATOM 9026 C C . ALA B 1 446 ? -5.035 -34.438 -7.281 1 89.06 446 ALA B C 1
ATOM 9028 O O . ALA B 1 446 ? -6.098 -34.25 -6.688 1 89.06 446 ALA B O 1
ATOM 9029 N N . GLU B 1 447 ? -4.887 -35.312 -8.219 1 86.56 447 GLU B N 1
ATOM 9030 C CA . GLU B 1 447 ? -6 -36.156 -8.633 1 86.56 447 GLU B CA 1
ATOM 9031 C C . GLU B 1 447 ? -6.402 -37.125 -7.52 1 86.56 447 GLU B C 1
ATOM 9033 O O . GLU B 1 447 ? -7.59 -37.375 -7.328 1 86.56 447 GLU B O 1
ATOM 9038 N N . GLU B 1 448 ? -5.438 -37.625 -6.918 1 84.94 448 GLU B N 1
ATOM 9039 C CA . GLU B 1 448 ? -5.715 -38.531 -5.793 1 84.94 448 GLU B CA 1
ATOM 9040 C C . GLU B 1 448 ? -6.492 -37.812 -4.699 1 84.94 448 GLU B C 1
ATOM 9042 O O . GLU B 1 448 ? -7.453 -38.344 -4.148 1 84.94 448 GLU B O 1
ATOM 9047 N N . PHE B 1 449 ? -6.035 -36.656 -4.367 1 88.12 449 PHE B N 1
ATOM 9048 C CA . PHE B 1 449 ? -6.699 -35.844 -3.334 1 88.12 449 PHE B CA 1
ATOM 9049 C C . PHE B 1 449 ? -8.117 -35.5 -3.758 1 88.12 449 PHE B C 1
ATOM 9051 O O . PHE B 1 449 ? -9.039 -35.531 -2.943 1 88.12 449 PHE B O 1
ATOM 9058 N N . LYS B 1 450 ? -8.281 -35.125 -4.949 1 89.31 450 LYS B N 1
ATOM 9059 C CA . LYS B 1 450 ? -9.602 -34.781 -5.477 1 89.31 450 LYS B CA 1
ATOM 9060 C C . LYS B 1 450 ? -10.555 -35.969 -5.348 1 89.31 450 LYS B C 1
ATOM 9062 O O . LYS B 1 450 ? -11.695 -35.812 -4.91 1 89.31 450 LYS B O 1
ATOM 9067 N N . CYS B 1 451 ? -10.062 -37.156 -5.773 1 87.88 451 CYS B N 1
ATOM 9068 C CA . CYS B 1 451 ? -10.875 -38.375 -5.695 1 87.88 451 CYS B CA 1
ATOM 9069 C C . CYS B 1 451 ? -11.219 -38.719 -4.25 1 87.88 451 CYS B C 1
ATOM 9071 O O . CYS B 1 451 ? -12.336 -39.156 -3.957 1 87.88 451 CYS B O 1
ATOM 9073 N N . ALA B 1 452 ? -10.25 -38.5 -3.42 1 89.81 452 ALA B N 1
ATOM 9074 C CA . ALA B 1 452 ? -10.492 -38.75 -2 1 89.81 452 ALA B CA 1
ATOM 9075 C C . ALA B 1 452 ? -11.562 -37.812 -1.456 1 89.81 452 ALA B C 1
ATOM 9077 O O . ALA B 1 452 ? -12.422 -38.219 -0.673 1 89.81 452 ALA B O 1
ATOM 9078 N N . VAL B 1 453 ? -11.469 -36.562 -1.853 1 93 453 VAL B N 1
ATOM 9079 C CA . VAL B 1 453 ? -12.453 -35.562 -1.427 1 93 453 VAL B CA 1
ATOM 9080 C C . VAL B 1 453 ? -13.828 -35.938 -1.962 1 93 453 VAL B C 1
ATOM 9082 O O . VAL B 1 453 ? -14.82 -35.906 -1.228 1 93 453 VAL B O 1
ATOM 9085 N N . CYS B 1 454 ? -13.914 -36.406 -3.207 1 91.38 454 CYS B N 1
ATOM 9086 C CA . CYS B 1 454 ? -15.18 -36.812 -3.818 1 91.38 454 CYS B CA 1
ATOM 9087 C C . CYS B 1 454 ? -15.773 -38 -3.107 1 91.38 454 CYS B C 1
ATOM 9089 O O . CYS B 1 454 ? -16.969 -38.062 -2.844 1 91.38 454 CYS B O 1
ATOM 9091 N N . ALA B 1 455 ? -14.961 -38.906 -2.781 1 91.94 455 ALA B N 1
ATOM 9092 C CA . ALA B 1 455 ? -15.414 -40.094 -2.082 1 91.94 455 ALA B CA 1
ATOM 9093 C C . ALA B 1 455 ? -15.938 -39.75 -0.688 1 91.94 455 ALA B C 1
ATOM 9095 O O . ALA B 1 455 ? -16.953 -40.312 -0.25 1 91.94 455 ALA B O 1
ATOM 9096 N N . THR B 1 456 ? -15.227 -38.906 -0.075 1 93.81 456 THR B N 1
ATOM 9097 C CA . THR B 1 456 ? -15.633 -38.5 1.262 1 93.81 456 THR B CA 1
ATOM 9098 C C . THR B 1 456 ? -16.984 -37.781 1.217 1 93.81 456 THR B C 1
ATOM 9100 O O . THR B 1 456 ? -17.844 -38.031 2.074 1 93.81 456 THR B O 1
ATOM 9103 N N . LEU B 1 457 ? -17.172 -36.969 0.257 1 94.25 457 LEU B N 1
ATOM 9104 C CA . LEU B 1 457 ? -18.422 -36.25 0.107 1 94.25 457 LEU B CA 1
ATOM 9105 C C . LEU B 1 457 ? -19.562 -37.188 -0.227 1 94.25 457 LEU B C 1
ATOM 9107 O O . LEU B 1 457 ? -20.688 -37.031 0.257 1 94.25 457 LEU B O 1
ATOM 9111 N N . LYS B 1 458 ? -19.281 -38.188 -0.984 1 93.5 458 LYS B N 1
ATOM 9112 C CA . LYS B 1 458 ? -20.297 -39.188 -1.329 1 93.5 458 LYS B CA 1
ATOM 9113 C C . LYS B 1 458 ? -20.688 -40 -0.111 1 93.5 458 LYS B C 1
ATOM 9115 O O . LYS B 1 458 ? -21.859 -40.406 0.03 1 93.5 458 LYS B O 1
ATOM 9120 N N . GLU B 1 459 ? -19.75 -40.188 0.722 1 92.25 459 GLU B N 1
ATOM 9121 C CA . GLU B 1 459 ? -20.031 -40.906 1.958 1 92.25 459 GLU B CA 1
ATOM 9122 C C . GLU B 1 459 ? -20.906 -40.094 2.898 1 92.25 459 GLU B C 1
ATOM 9124 O O . GLU B 1 459 ? -21.594 -40.625 3.766 1 92.25 459 GLU B O 1
ATOM 9129 N N . MET B 1 460 ? -20.875 -38.844 2.729 1 93.12 460 MET B N 1
ATOM 9130 C CA . MET B 1 460 ? -21.641 -37.969 3.59 1 93.12 460 MET B CA 1
ATOM 9131 C C . MET B 1 460 ? -23.109 -37.938 3.176 1 93.12 460 MET B C 1
ATOM 9133 O O . MET B 1 460 ? -23.953 -37.406 3.9 1 93.12 460 MET B O 1
ATOM 9137 N N . ARG B 1 461 ? -23.359 -38.531 1.981 1 92.25 461 ARG B N 1
ATOM 9138 C CA . ARG B 1 461 ? -24.75 -38.594 1.522 1 92.25 461 ARG B CA 1
ATOM 9139 C C . ARG B 1 461 ? -25.516 -39.688 2.23 1 92.25 461 ARG B C 1
ATOM 9141 O O . ARG B 1 461 ? -26.078 -40.562 1.582 1 92.25 461 ARG B O 1
ATOM 9148 N N . THR B 1 462 ? -25.391 -39.844 3.531 1 88.88 462 THR B N 1
ATOM 9149 C CA . THR B 1 462 ? -26.062 -40.844 4.352 1 88.88 462 THR B CA 1
ATOM 9150 C C . THR B 1 462 ? -26.938 -40.188 5.41 1 88.88 462 THR B C 1
ATOM 9152 O O . THR B 1 462 ? -26.719 -39.031 5.789 1 88.88 462 THR B O 1
ATOM 9155 N N . ASP B 1 463 ? -27.875 -40.938 5.875 1 86.12 463 ASP B N 1
ATOM 9156 C CA . ASP B 1 463 ? -28.828 -40.438 6.859 1 86.12 463 ASP B CA 1
ATOM 9157 C C . ASP B 1 463 ? -28.141 -40.156 8.203 1 86.12 463 ASP B C 1
ATOM 9159 O O . ASP B 1 463 ? -28.406 -39.156 8.852 1 86.12 463 ASP B O 1
ATOM 9163 N N . PRO B 1 464 ? -27.219 -41 8.5 1 89.62 464 PRO B N 1
ATOM 9164 C CA . PRO B 1 464 ? -26.562 -40.75 9.781 1 89.62 464 PRO B CA 1
ATOM 9165 C C . PRO B 1 464 ? -25.781 -39.438 9.805 1 89.62 464 PRO B C 1
ATOM 9167 O O . PRO B 1 464 ? -25.766 -38.719 10.82 1 89.62 464 PRO B O 1
ATOM 9170 N N . LYS B 1 465 ? -25.156 -39.125 8.758 1 91.5 465 LYS B N 1
ATOM 9171 C CA . LYS B 1 465 ? -24.375 -37.875 8.727 1 91.5 465 LYS B CA 1
ATOM 9172 C C . LYS B 1 465 ? -25.281 -36.656 8.727 1 91.5 465 LYS B C 1
ATOM 9174 O O . LYS B 1 465 ? -24.969 -35.656 9.352 1 91.5 465 LYS B O 1
ATOM 9179 N N . ALA B 1 466 ? -26.344 -36.75 8.039 1 92.12 466 ALA B N 1
ATOM 9180 C CA . ALA B 1 466 ? -27.328 -35.688 8.055 1 92.12 466 ALA B CA 1
ATOM 9181 C C . ALA B 1 466 ? -27.875 -35.438 9.453 1 92.12 466 ALA B C 1
ATOM 9183 O O . ALA B 1 466 ? -28.094 -34.281 9.859 1 92.12 466 ALA B O 1
ATOM 9184 N N . THR B 1 467 ? -28.047 -36.531 10.148 1 91.88 467 THR B N 1
ATOM 9185 C CA . THR B 1 467 ? -28.547 -36.406 11.516 1 91.88 467 THR B CA 1
ATOM 9186 C C . THR B 1 467 ? -27.484 -35.812 12.43 1 91.88 467 THR B C 1
ATOM 9188 O O . THR B 1 467 ? -27.812 -35.062 13.359 1 91.88 467 THR B O 1
ATOM 9191 N N . GLU B 1 468 ? -26.359 -36.219 12.156 1 92.81 468 GLU B N 1
ATOM 9192 C CA . GLU B 1 468 ? -25.266 -35.656 12.945 1 92.81 468 GLU B CA 1
ATOM 9193 C C . GLU B 1 468 ? -25.203 -34.125 12.82 1 92.81 468 GLU B C 1
ATOM 9195 O O . GLU B 1 468 ? -25.016 -33.438 13.812 1 92.81 468 GLU B O 1
ATOM 9200 N N . VAL B 1 469 ? -25.312 -33.625 11.602 1 93.81 469 VAL B N 1
ATOM 9201 C CA . VAL B 1 469 ? -25.266 -32.188 11.352 1 93.81 469 VAL B CA 1
ATOM 9202 C C . VAL B 1 469 ? -26.453 -31.516 12.008 1 93.81 469 VAL B C 1
ATOM 9204 O O . VAL B 1 469 ? -26.328 -30.422 12.578 1 93.81 469 VAL B O 1
ATOM 9207 N N . TYR B 1 470 ? -27.578 -32.156 11.938 1 92.69 470 TYR B N 1
ATOM 9208 C CA . TYR B 1 470 ? -28.781 -31.625 12.57 1 92.69 470 TYR B CA 1
ATOM 9209 C C . TYR B 1 470 ? -28.609 -31.547 14.078 1 92.69 470 TYR B C 1
ATOM 9211 O O . TYR B 1 470 ? -29 -30.547 14.703 1 92.69 470 TYR B O 1
ATOM 9219 N N . ASP B 1 471 ? -28.016 -32.562 14.641 1 92 471 ASP B N 1
ATOM 9220 C CA . ASP B 1 471 ? -27.812 -32.625 16.078 1 92 471 ASP B CA 1
ATOM 9221 C C . ASP B 1 471 ? -26.828 -31.547 16.531 1 92 471 ASP B C 1
ATOM 9223 O O . ASP B 1 471 ? -26.969 -30.969 17.609 1 92 471 ASP B O 1
ATOM 9227 N N . ARG B 1 472 ? -25.859 -31.375 15.773 1 92.19 472 ARG B N 1
ATOM 9228 C CA . ARG B 1 472 ? -24.906 -30.312 16.094 1 92.19 472 ARG B CA 1
ATOM 9229 C C . ARG B 1 472 ? -25.562 -28.938 16.062 1 92.19 472 ARG B C 1
ATOM 9231 O O . ARG B 1 472 ? -25.25 -28.078 16.891 1 92.19 472 ARG B O 1
ATOM 9238 N N . ALA B 1 473 ? -26.375 -28.719 15.039 1 92.81 473 ALA B N 1
ATOM 9239 C CA . ALA B 1 473 ? -27.109 -27.469 14.945 1 92.81 473 ALA B CA 1
ATOM 9240 C C . ALA B 1 473 ? -28.047 -27.281 16.156 1 92.81 473 ALA B C 1
ATOM 9242 O O . ALA B 1 473 ? -28.141 -26.188 16.703 1 92.81 473 ALA B O 1
ATOM 9243 N N . LYS B 1 474 ? -28.688 -28.375 16.516 1 91.06 474 LYS B N 1
ATOM 9244 C CA . LYS B 1 474 ? -29.578 -28.344 17.672 1 91.06 474 LYS B CA 1
ATOM 9245 C C . LYS B 1 474 ? -28.812 -28.031 18.953 1 91.06 474 LYS B C 1
ATOM 9247 O O . LYS B 1 474 ? -29.297 -27.266 19.797 1 91.06 474 LYS B O 1
ATOM 9252 N N . ALA B 1 475 ? -27.734 -28.594 19.062 1 91.56 475 ALA B N 1
ATOM 9253 C CA . ALA B 1 475 ? -26.906 -28.359 20.25 1 91.56 475 ALA B CA 1
ATOM 9254 C C . ALA B 1 475 ? -26.5 -26.906 20.359 1 91.56 475 ALA B C 1
ATOM 9256 O O . ALA B 1 475 ? -26.5 -26.328 21.438 1 91.56 475 ALA B O 1
ATOM 9257 N N . LEU B 1 476 ? -26.109 -26.344 19.25 1 90.75 476 LEU B N 1
ATOM 9258 C CA . LEU B 1 476 ? -25.719 -24.938 19.25 1 90.75 476 LEU B CA 1
ATOM 9259 C C . LEU B 1 476 ? -26.906 -24.031 19.562 1 90.75 476 LEU B C 1
ATOM 9261 O O . LEU B 1 476 ? -26.766 -23.016 20.234 1 90.75 476 LEU B O 1
ATOM 9265 N N . CYS B 1 477 ? -28.047 -24.406 19.062 1 90.38 477 CYS B N 1
ATOM 9266 C CA . CYS B 1 477 ? -29.266 -23.625 19.328 1 90.38 477 CYS B CA 1
ATOM 9267 C C . CYS B 1 477 ? -29.625 -23.703 20.812 1 90.38 477 CYS B C 1
ATOM 9269 O O . CYS B 1 477 ? -30.047 -22.688 21.391 1 90.38 477 CYS B O 1
ATOM 9271 N N . GLU B 1 478 ? -29.469 -24.844 21.328 1 89.44 478 GLU B N 1
ATOM 9272 C CA . GLU B 1 478 ? -29.781 -25.031 22.734 1 89.44 478 GLU B CA 1
ATOM 9273 C C . GLU B 1 478 ? -28.828 -24.234 23.625 1 89.44 478 GLU B C 1
ATOM 9275 O O . GLU B 1 478 ? -29.25 -23.656 24.641 1 89.44 478 GLU B O 1
ATOM 9280 N N . THR B 1 479 ? -27.641 -24.234 23.234 1 88.81 479 THR B N 1
ATOM 9281 C CA . THR B 1 479 ? -26.625 -23.516 24 1 88.81 479 THR B CA 1
ATOM 9282 C C . THR B 1 479 ? -26.938 -22.031 24.047 1 88.81 479 THR B C 1
ATOM 9284 O O . THR B 1 479 ? -26.656 -21.359 25.047 1 88.81 479 THR B O 1
ATOM 9287 N N . HIS B 1 480 ? -27.547 -21.516 22.969 1 88.25 480 HIS B N 1
ATOM 9288 C CA . HIS B 1 480 ? -27.781 -20.078 22.891 1 88.25 480 HIS B CA 1
ATOM 9289 C C . HIS B 1 480 ? -29.266 -19.75 23.016 1 88.25 480 HIS B C 1
ATOM 9291 O O . HIS B 1 480 ? -29.688 -18.641 22.703 1 88.25 480 HIS B O 1
ATOM 9297 N N . GLN B 1 481 ? -30.047 -20.703 23.375 1 83.94 481 GLN B N 1
ATOM 9298 C CA . GLN B 1 481 ? -31.469 -20.562 23.672 1 83.94 481 GLN B CA 1
ATOM 9299 C C . GLN B 1 481 ? -32.25 -20.062 22.453 1 83.94 481 GLN B C 1
ATOM 9301 O O . GLN B 1 481 ? -33.031 -19.125 22.562 1 83.94 481 GLN B O 1
ATOM 9306 N N . ILE B 1 482 ? -31.938 -20.562 21.375 1 85.69 482 ILE B N 1
ATOM 9307 C CA . ILE B 1 482 ? -32.656 -20.25 20.156 1 85.69 482 ILE B CA 1
ATOM 9308 C C . ILE B 1 482 ? -33.719 -21.312 19.891 1 85.69 482 ILE B C 1
ATOM 9310 O O . ILE B 1 482 ? -33.438 -22.516 19.922 1 85.69 482 ILE B O 1
ATOM 9314 N N . PRO B 1 483 ? -35 -20.844 19.859 1 76.81 483 PRO B N 1
ATOM 9315 C CA . PRO B 1 483 ? -36.062 -21.812 19.688 1 76.81 483 PRO B CA 1
ATOM 9316 C C . PRO B 1 483 ? -36 -22.547 18.344 1 76.81 483 PRO B C 1
ATOM 9318 O O . PRO B 1 483 ? -35.531 -21.969 17.359 1 76.81 483 PRO B O 1
ATOM 9321 N N . GLU B 1 484 ? -36.156 -23.828 18.422 1 65.69 484 GLU B N 1
ATOM 9322 C CA . GLU B 1 484 ? -36.125 -24.641 17.203 1 65.69 484 GLU B CA 1
ATOM 9323 C C . GLU B 1 484 ? -37.25 -24.203 16.234 1 65.69 484 GLU B C 1
ATOM 9325 O O . GLU B 1 484 ? -37 -24.156 15.016 1 65.69 484 GLU B O 1
ATOM 9330 N N . SER B 1 485 ? -38.625 -24.422 16.547 1 57.78 485 SER B N 1
ATOM 9331 C CA . SER B 1 485 ? -39.75 -24.266 15.617 1 57.78 485 SER B CA 1
ATOM 9332 C C . SER B 1 485 ? -40.375 -22.891 15.758 1 57.78 485 SER B C 1
ATOM 9334 O O . SER B 1 485 ? -40.656 -22.438 16.859 1 57.78 485 SER B O 1
ATOM 9336 N N . CYS B 1 486 ? -40.125 -21.891 15.078 1 47.38 486 CYS B N 1
ATOM 9337 C CA . CYS B 1 486 ? -41.062 -20.781 15.156 1 47.38 486 CYS B CA 1
ATOM 9338 C C . CYS B 1 486 ? -42.469 -21.219 14.75 1 47.38 486 CYS B C 1
ATOM 9340 O O . CYS B 1 486 ? -42.656 -21.75 13.656 1 47.38 486 CYS B O 1
ATOM 9342 N N . VAL B 1 487 ? -43.375 -21.594 15.586 1 41.41 487 VAL B N 1
ATOM 9343 C CA . VAL B 1 487 ? -44.781 -21.641 15.234 1 41.41 487 VAL B CA 1
ATOM 9344 C C . VAL B 1 487 ? -45.156 -20.344 14.508 1 41.41 487 VAL B C 1
ATOM 9346 O O . VAL B 1 487 ? -44.781 -19.25 14.914 1 41.41 487 VAL B O 1
ATOM 9349 N N . PRO B 1 488 ? -45.594 -20.469 13.258 1 40.16 488 PRO B N 1
ATOM 9350 C CA . PRO B 1 488 ? -46.031 -19.266 12.555 1 40.16 488 PRO B CA 1
ATOM 9351 C C . PRO B 1 488 ? -46.875 -18.359 13.422 1 40.16 488 PRO B C 1
ATOM 9353 O O . PRO B 1 488 ? -47.75 -18.828 14.148 1 40.16 488 PRO B O 1
ATOM 9356 N N . ARG B 1 489 ? -46.594 -17.312 13.945 1 35.88 489 ARG B N 1
ATOM 9357 C CA . ARG B 1 489 ? -47.594 -16.391 14.508 1 35.88 489 ARG B CA 1
ATOM 9358 C C . ARG B 1 489 ? -48.812 -16.281 13.594 1 35.88 489 ARG B C 1
ATOM 9360 O O . ARG B 1 489 ? -48.656 -16.016 12.391 1 35.88 489 ARG B O 1
ATOM 9367 N N . GLN B 1 490 ? -50 -16.891 13.836 1 30.36 490 GLN B N 1
ATOM 9368 C CA . GLN B 1 490 ? -51.281 -16.594 13.188 1 30.36 490 GLN B CA 1
ATOM 9369 C C . GLN B 1 490 ? -51.594 -15.102 13.227 1 30.36 490 GLN B C 1
ATOM 9371 O O . GLN B 1 490 ? -51.875 -14.555 14.289 1 30.36 490 GLN B O 1
ATOM 9376 N N . ARG B 1 491 ? -50.969 -14.227 12.625 1 32.09 491 ARG B N 1
ATOM 9377 C CA . ARG B 1 491 ? -51.531 -12.883 12.516 1 32.09 491 ARG B CA 1
ATOM 9378 C C . ARG B 1 491 ? -52.969 -12.93 12.086 1 32.09 491 ARG B C 1
ATOM 9380 O O . ARG B 1 491 ? -53.344 -13.688 11.172 1 32.09 491 ARG B O 1
ATOM 9387 N N . GLN B 1 492 ? -53.938 -12.57 12.945 1 29.89 492 GLN B N 1
ATOM 9388 C CA . GLN B 1 492 ? -55.312 -12.219 12.617 1 29.89 492 GLN B CA 1
ATOM 9389 C C . GLN B 1 492 ? -55.375 -11.305 11.398 1 29.89 492 GLN B C 1
ATOM 9391 O O . GLN B 1 492 ? -54.688 -10.289 11.344 1 29.89 492 GLN B O 1
ATOM 9396 N N . LYS B 1 493 ? -55.875 -11.688 10.273 1 31.3 493 LYS B N 1
ATOM 9397 C CA . LYS B 1 493 ? -56.281 -10.977 9.062 1 31.3 493 LYS B CA 1
ATOM 9398 C C . LYS B 1 493 ? -57.156 -9.781 9.391 1 31.3 493 LYS B C 1
ATOM 9400 O O . LYS B 1 493 ? -58.281 -9.945 9.844 1 31.3 493 LYS B O 1
ATOM 9405 N N . GLN B 1 494 ? -56.844 -8.711 10.008 1 27.81 494 GLN B N 1
ATOM 9406 C CA . GLN B 1 494 ? -57.844 -7.66 9.938 1 27.81 494 GLN B CA 1
ATOM 9407 C C . GLN B 1 494 ? -58.281 -7.398 8.492 1 27.81 494 GLN B C 1
ATOM 9409 O O . GLN B 1 494 ? -57.438 -7.387 7.59 1 27.81 494 GLN B O 1
ATOM 9414 N N . ARG B 1 495 ? -59.594 -7.484 7.996 1 29.33 495 ARG B N 1
ATOM 9415 C CA . ARG B 1 495 ? -60.375 -7.469 6.781 1 29.33 495 ARG B CA 1
ATOM 9416 C C . ARG B 1 495 ? -60 -6.289 5.891 1 29.33 495 ARG B C 1
ATOM 9418 O O . ARG B 1 495 ? -60.031 -6.398 4.66 1 29.33 495 ARG B O 1
ATOM 9425 N N . HIS B 1 496 ? -60.094 -5.039 6.312 1 27.39 496 HIS B N 1
ATOM 9426 C CA . HIS B 1 496 ? -60.344 -3.994 5.328 1 27.39 496 HIS B CA 1
ATOM 9427 C C . HIS B 1 496 ? -59.156 -3.822 4.387 1 27.39 496 HIS B C 1
ATOM 9429 O O . HIS B 1 496 ? -59.312 -3.568 3.195 1 27.39 496 HIS B O 1
ATOM 9435 N N . LEU B 1 497 ? -58.031 -3.156 4.863 1 26.44 497 LEU B N 1
ATOM 9436 C CA . LEU B 1 497 ? -57.156 -2.65 3.82 1 26.44 497 LEU B CA 1
ATOM 9437 C C . LEU B 1 497 ? -56.406 -3.791 3.154 1 26.44 497 LEU B C 1
ATOM 9439 O O . LEU B 1 497 ? -55.438 -4.332 3.73 1 26.44 497 LEU B O 1
ATOM 9443 N N . GLU B 1 498 ? -56.906 -4.902 2.531 1 28.16 498 GLU B N 1
ATOM 9444 C CA . GLU B 1 498 ? -56.625 -6.02 1.641 1 28.16 498 GLU B CA 1
ATOM 9445 C C . GLU B 1 498 ? -55.531 -5.645 0.624 1 28.16 498 GLU B C 1
ATOM 9447 O O . GLU B 1 498 ? -54.781 -6.504 0.165 1 28.16 498 GLU B O 1
ATOM 9452 N N . GLU B 1 499 ? -55.531 -4.445 0.03 1 27.52 499 GLU B N 1
ATOM 9453 C CA . GLU B 1 499 ? -54.875 -4.195 -1.257 1 27.52 499 GLU B CA 1
ATOM 9454 C C . GLU B 1 499 ? -53.375 -4.156 -1.119 1 27.52 499 GLU B C 1
ATOM 9456 O O . GLU B 1 499 ? -52.656 -4.719 -1.95 1 27.52 499 GLU B O 1
ATOM 9461 N N . TYR B 1 500 ? -52.812 -3.016 -0.53 1 26.44 500 TYR B N 1
ATOM 9462 C CA . TYR B 1 500 ? -51.438 -2.637 -0.859 1 26.44 500 TYR B CA 1
ATOM 9463 C C . TYR B 1 500 ? -50.438 -3.455 -0.054 1 26.44 500 TYR B C 1
ATOM 9465 O O . TYR B 1 500 ? -50.031 -3.049 1.037 1 26.44 500 TYR B O 1
ATOM 9473 N N . ILE B 1 501 ? -50.719 -4.656 0.321 1 27.89 501 ILE B N 1
ATOM 9474 C CA . ILE B 1 501 ? -49.688 -5.41 1.027 1 27.89 501 ILE B CA 1
ATOM 9475 C C . ILE B 1 501 ? -48.406 -5.414 0.21 1 27.89 501 ILE B C 1
ATOM 9477 O O . ILE B 1 501 ? -48.375 -5.961 -0.895 1 27.89 501 ILE B O 1
ATOM 9481 N N . VAL B 1 502 ? -47.781 -4.207 0.193 1 28.83 502 VAL B N 1
ATOM 9482 C CA . VAL B 1 502 ? -46.469 -4.277 -0.408 1 28.83 502 VAL B CA 1
ATOM 9483 C C . VAL B 1 502 ? -45.719 -5.492 0.14 1 28.83 502 VAL B C 1
ATOM 9485 O O . VAL B 1 502 ? -45.469 -5.582 1.345 1 28.83 502 VAL B O 1
ATOM 9488 N N . GLU B 1 503 ? -46.031 -6.695 -0.288 1 29.53 503 GLU B N 1
ATOM 9489 C CA . GLU B 1 503 ? -45.219 -7.914 -0.15 1 29.53 503 GLU B CA 1
ATOM 9490 C C . GLU B 1 503 ? -43.719 -7.613 -0.22 1 29.53 503 GLU B C 1
ATOM 9492 O O . GLU B 1 503 ? -43.219 -7.285 -1.287 1 29.53 503 GLU B O 1
ATOM 9497 N N . SER B 1 504 ? -43.375 -6.715 0.634 1 30.05 504 SER B N 1
ATOM 9498 C CA . SER B 1 504 ? -41.906 -6.52 0.625 1 30.05 504 SER B CA 1
ATOM 9499 C C . SER B 1 504 ? -41.188 -7.844 0.461 1 30.05 504 SER B C 1
ATOM 9501 O O . SER B 1 504 ? -41.531 -8.844 1.086 1 30.05 504 SER B O 1
ATOM 9503 N N . SER B 1 505 ? -40.781 -8.18 -0.711 1 30.12 505 SER B N 1
ATOM 9504 C CA . SER B 1 505 ? -40.094 -9.297 -1.321 1 30.12 505 SER B CA 1
ATOM 9505 C C . SER B 1 505 ? -39.031 -9.859 -0.383 1 30.12 505 SER B C 1
ATOM 9507 O O . SER B 1 505 ? -38.156 -10.633 -0.805 1 30.12 505 SER B O 1
ATOM 9509 N N . CYS B 1 506 ? -38.719 -9.203 0.744 1 31.05 506 CYS B N 1
ATOM 9510 C CA . CYS B 1 506 ? -37.875 -9.992 1.639 1 31.05 506 CYS B CA 1
ATOM 9511 C C . CYS B 1 506 ? -38.562 -11.289 2.033 1 31.05 506 CYS B C 1
ATOM 9513 O O . CYS B 1 506 ? -39.625 -11.273 2.682 1 31.05 506 CYS B O 1
ATOM 9515 N N . GLY B 1 507 ? -38.812 -12.258 1.144 1 32 507 GLY B N 1
ATOM 9516 C CA . GLY B 1 507 ? -39.344 -13.602 1.229 1 32 507 GLY B CA 1
ATOM 9517 C C . GLY B 1 507 ? -39.156 -14.25 2.588 1 32 507 GLY B C 1
ATOM 9518 O O . GLY B 1 507 ? -38.031 -14.219 3.127 1 32 507 GLY B O 1
ATOM 9519 N N . ALA B 1 508 ? -40.062 -14.164 3.523 1 34.81 508 ALA B N 1
ATOM 9520 C CA . ALA B 1 508 ? -40.094 -14.992 4.723 1 34.81 508 ALA B CA 1
ATOM 9521 C C . ALA B 1 508 ? -39.75 -16.438 4.406 1 34.81 508 ALA B C 1
ATOM 9523 O O . ALA B 1 508 ? -40.5 -17.141 3.748 1 34.81 508 ALA B O 1
ATOM 9524 N N . ALA B 1 509 ? -38.531 -16.75 4.094 1 39.69 509 ALA B N 1
ATOM 9525 C CA . ALA B 1 509 ? -38.094 -18.141 3.973 1 39.69 509 ALA B CA 1
ATOM 9526 C C . ALA B 1 509 ? -38.75 -19 5.055 1 39.69 509 ALA B C 1
ATOM 9528 O O . ALA B 1 509 ? -38.75 -18.625 6.227 1 39.69 509 ALA B O 1
ATOM 9529 N N . SER B 1 510 ? -39.781 -19.734 4.84 1 42.56 510 SER B N 1
ATOM 9530 C CA . SER B 1 510 ? -40.406 -20.766 5.672 1 42.56 510 SER B CA 1
ATOM 9531 C C . SER B 1 510 ? -39.375 -21.5 6.512 1 42.56 510 SER B C 1
ATOM 9533 O O . SER B 1 510 ? -38.344 -21.891 6.012 1 42.56 510 SER B O 1
ATOM 9535 N N . ASP B 1 511 ? -39.188 -21.203 7.766 1 51.75 511 ASP B N 1
ATOM 9536 C CA . ASP B 1 511 ? -38.375 -22.016 8.664 1 51.75 511 ASP B CA 1
ATOM 9537 C C . ASP B 1 511 ? -38.594 -23.5 8.398 1 51.75 511 ASP B C 1
ATOM 9539 O O . ASP B 1 511 ? -39.719 -23.984 8.391 1 51.75 511 ASP B O 1
ATOM 9543 N N . LEU B 1 512 ? -37.938 -24.141 7.625 1 56.59 512 LEU B N 1
ATOM 9544 C CA . LEU B 1 512 ? -38.031 -25.562 7.344 1 56.59 512 LEU B CA 1
ATOM 9545 C C . LEU B 1 512 ? -37.969 -26.375 8.633 1 56.59 512 LEU B C 1
ATOM 9547 O O . LEU B 1 512 ? -36.906 -26.594 9.188 1 56.59 512 LEU B O 1
ATOM 9551 N N . GLY B 1 513 ? -38.75 -26.141 9.625 1 58.28 513 GLY B N 1
ATOM 9552 C CA . GLY B 1 513 ? -38.781 -26.625 10.992 1 58.28 513 GLY B CA 1
ATOM 9553 C C . GLY B 1 513 ? -38.594 -28.125 11.094 1 58.28 513 GLY B C 1
ATOM 9554 O O . GLY B 1 513 ? -38.438 -28.672 12.188 1 58.28 513 GLY B O 1
ATOM 9555 N N . ASN B 1 514 ? -38.688 -28.797 10 1 76.56 514 ASN B N 1
ATOM 9556 C CA . ASN B 1 514 ? -38.656 -30.25 10.117 1 76.56 514 ASN B CA 1
ATOM 9557 C C . ASN B 1 514 ? -37.344 -30.828 9.602 1 76.56 514 ASN B C 1
ATOM 9559 O O . ASN B 1 514 ? -36.781 -30.344 8.602 1 76.56 514 ASN B O 1
ATOM 9563 N N . ALA B 1 515 ? -36.594 -31.703 10.477 1 80.75 515 ALA B N 1
ATOM 9564 C CA . ALA B 1 515 ? -35.312 -32.344 10.172 1 80.75 515 ALA B CA 1
ATOM 9565 C C . ALA B 1 515 ? -35.344 -32.938 8.766 1 80.75 515 ALA B C 1
ATOM 9567 O O . ALA B 1 515 ? -34.344 -32.812 8.031 1 80.75 515 ALA B O 1
ATOM 9568 N N . GLU B 1 516 ? -36.438 -33.469 8.414 1 86.31 516 GLU B N 1
ATOM 9569 C CA . GLU B 1 516 ? -36.531 -34.125 7.105 1 86.31 516 GLU B CA 1
ATOM 9570 C C . GLU B 1 516 ? -36.562 -33.094 5.98 1 86.31 516 GLU B C 1
ATOM 9572 O O . GLU B 1 516 ? -36 -33.312 4.918 1 86.31 516 GLU B O 1
ATOM 9577 N N . LYS B 1 517 ? -37.188 -32.031 6.254 1 87 517 LYS B N 1
ATOM 9578 C CA . LYS B 1 517 ? -37.25 -30.969 5.242 1 87 517 LYS B CA 1
ATOM 9579 C C . LYS B 1 517 ? -35.906 -30.312 5.035 1 87 517 LYS B C 1
ATOM 9581 O O . LYS B 1 517 ? -35.531 -30 3.902 1 87 517 LYS B O 1
ATOM 9586 N N . LEU B 1 518 ? -35.219 -30.203 6.074 1 90.69 518 LEU B N 1
ATOM 9587 C CA . LEU B 1 518 ? -33.906 -29.594 5.988 1 90.69 518 LEU B CA 1
ATOM 9588 C C . LEU B 1 518 ? -32.938 -30.516 5.277 1 90.69 518 LEU B C 1
ATOM 9590 O O . LEU B 1 518 ? -32.094 -30.062 4.5 1 90.69 518 LEU B O 1
ATOM 9594 N N . ARG B 1 519 ? -33.125 -31.734 5.551 1 91.69 519 ARG B N 1
ATOM 9595 C CA . ARG B 1 519 ? -32.25 -32.719 4.898 1 91.69 519 ARG B CA 1
ATOM 9596 C C . ARG B 1 519 ? -32.531 -32.75 3.396 1 91.69 519 ARG B C 1
ATOM 9598 O O . ARG B 1 519 ? -31.594 -32.75 2.594 1 91.69 519 ARG B O 1
ATOM 9605 N N . THR B 1 520 ? -33.781 -32.719 2.998 1 90.81 520 THR B N 1
ATOM 9606 C CA . THR B 1 520 ? -34.156 -32.906 1.604 1 90.81 520 THR B CA 1
ATOM 9607 C C . THR B 1 520 ? -34 -31.609 0.819 1 90.81 520 THR B C 1
ATOM 9609 O O . THR B 1 520 ? -33.656 -31.625 -0.364 1 90.81 520 THR B O 1
ATOM 9612 N N . ASN B 1 521 ? -34.188 -30.5 1.583 1 89.69 521 ASN B N 1
ATOM 9613 C CA . ASN B 1 521 ? -34.25 -29.25 0.841 1 89.69 521 ASN B CA 1
ATOM 9614 C C . ASN B 1 521 ? -32.938 -28.469 0.964 1 89.69 521 ASN B C 1
ATOM 9616 O O . ASN B 1 521 ? -32.688 -27.547 0.19 1 89.69 521 ASN B O 1
ATOM 9620 N N . VAL B 1 522 ? -32.125 -28.859 1.829 1 91.81 522 VAL B N 1
ATOM 9621 C CA . VAL B 1 522 ? -30.922 -28.078 2.035 1 91.81 522 VAL B CA 1
ATOM 9622 C C . VAL B 1 522 ? -29.703 -28.984 1.962 1 91.81 522 VAL B C 1
ATOM 9624 O O . VAL B 1 522 ? -28.891 -28.875 1.029 1 91.81 522 VAL B O 1
ATOM 9627 N N . TYR B 1 523 ? -29.656 -29.969 2.775 1 93.12 523 TYR B N 1
ATOM 9628 C CA . TYR B 1 523 ? -28.469 -30.812 2.922 1 93.12 523 TYR B CA 1
ATOM 9629 C C . TYR B 1 523 ? -28.156 -31.547 1.625 1 93.12 523 TYR B C 1
ATOM 9631 O O . TYR B 1 523 ? -27.062 -31.438 1.089 1 93.12 523 TYR B O 1
ATOM 9639 N N . LEU B 1 524 ? -29.125 -32.188 1.091 1 93.62 524 LEU B N 1
ATOM 9640 C CA . LEU B 1 524 ? -28.891 -33.062 -0.063 1 93.62 524 LEU B CA 1
ATOM 9641 C C . LEU B 1 524 ? -28.672 -32.25 -1.324 1 93.62 524 LEU B C 1
ATOM 9643 O O . LEU B 1 524 ? -27.734 -32.5 -2.09 1 93.62 524 LEU B O 1
ATOM 9647 N N . PRO B 1 525 ? -29.453 -31.219 -1.502 1 93.38 525 PRO B N 1
ATOM 9648 C CA . PRO B 1 525 ? -29.203 -30.438 -2.717 1 93.38 525 PRO B CA 1
ATOM 9649 C C . PRO B 1 525 ? -27.828 -29.781 -2.736 1 93.38 525 PRO B C 1
ATOM 9651 O O . PRO B 1 525 ? -27.188 -29.719 -3.787 1 93.38 525 PRO B O 1
ATOM 9654 N N . CYS B 1 526 ? -27.391 -29.281 -1.668 1 93 526 CYS B N 1
ATOM 9655 C CA . CYS B 1 526 ? -26.078 -28.656 -1.602 1 93 526 CYS B CA 1
ATOM 9656 C C . CYS B 1 526 ? -24.969 -29.688 -1.818 1 93 526 CYS B C 1
ATOM 9658 O O . CYS B 1 526 ? -24.016 -29.438 -2.562 1 93 526 CYS B O 1
ATOM 9660 N N . LEU B 1 527 ? -25.109 -30.781 -1.228 1 94.56 527 LEU B N 1
ATOM 9661 C CA . LEU B 1 527 ? -24.141 -31.859 -1.347 1 94.56 527 LEU B CA 1
ATOM 9662 C C . LEU B 1 527 ? -24.109 -32.406 -2.77 1 94.56 527 LEU B C 1
ATOM 9664 O O . LEU B 1 527 ? -23.031 -32.625 -3.332 1 94.56 527 LEU B O 1
ATOM 9668 N N . ASP B 1 528 ? -25.25 -32.625 -3.311 1 93.94 528 ASP B N 1
ATOM 9669 C CA . ASP B 1 528 ? -25.344 -33.156 -4.664 1 93.94 528 ASP B CA 1
ATOM 9670 C C . ASP B 1 528 ? -24.734 -32.188 -5.676 1 93.94 528 ASP B C 1
ATOM 9672 O O . ASP B 1 528 ? -24.062 -32.594 -6.629 1 93.94 528 ASP B O 1
ATOM 9676 N N . ARG B 1 529 ? -25.016 -30.984 -5.422 1 93.38 529 ARG B N 1
ATOM 9677 C CA . ARG B 1 529 ? -24.438 -29.984 -6.312 1 93.38 529 ARG B CA 1
ATOM 9678 C C . ARG B 1 529 ? -22.906 -30 -6.234 1 93.38 529 ARG B C 1
ATOM 9680 O O . ARG B 1 529 ? -22.234 -29.922 -7.258 1 93.38 529 ARG B O 1
ATOM 9687 N N . MET B 1 530 ? -22.375 -30.062 -5.094 1 92.62 530 MET B N 1
ATOM 9688 C CA . MET B 1 530 ? -20.938 -30.062 -4.902 1 92.62 530 MET B CA 1
ATOM 9689 C C . MET B 1 530 ? -20.297 -31.281 -5.574 1 92.62 530 MET B C 1
ATOM 9691 O O . MET B 1 530 ? -19.297 -31.156 -6.277 1 92.62 530 MET B O 1
ATOM 9695 N N . ILE B 1 531 ? -20.953 -32.406 -5.402 1 93 531 ILE B N 1
ATOM 9696 C CA . ILE B 1 531 ? -20.438 -33.656 -5.973 1 93 531 ILE B CA 1
ATOM 9697 C C . ILE B 1 531 ? -20.516 -33.594 -7.496 1 93 531 ILE B C 1
ATOM 9699 O O . ILE B 1 531 ? -19.562 -33.969 -8.188 1 93 531 ILE B O 1
ATOM 9703 N N . ALA B 1 532 ? -21.594 -33.125 -7.949 1 91.31 532 ALA B N 1
ATOM 9704 C CA . ALA B 1 532 ? -21.797 -33.031 -9.391 1 91.31 532 ALA B CA 1
ATOM 9705 C C . ALA B 1 532 ? -20.766 -32.094 -10.023 1 91.31 532 ALA B C 1
ATOM 9707 O O . ALA B 1 532 ? -20.203 -32.375 -11.078 1 91.31 532 ALA B O 1
ATOM 9708 N N . GLU B 1 533 ? -20.562 -31 -9.375 1 89.94 533 GLU B N 1
ATOM 9709 C CA . GLU B 1 533 ? -19.609 -30.016 -9.891 1 89.94 533 GLU B CA 1
ATOM 9710 C C . GLU B 1 533 ? -18.188 -30.562 -9.852 1 89.94 533 GLU B C 1
ATOM 9712 O O . GLU B 1 533 ? -17.406 -30.312 -10.758 1 89.94 533 GLU B O 1
ATOM 9717 N N . LEU B 1 534 ? -17.828 -31.25 -8.828 1 89.12 534 LEU B N 1
ATOM 9718 C CA . LEU B 1 534 ? -16.484 -31.828 -8.688 1 89.12 534 LEU B CA 1
ATOM 9719 C C . LEU B 1 534 ? -16.219 -32.875 -9.766 1 89.12 534 LEU B C 1
ATOM 9721 O O . LEU B 1 534 ? -15.117 -32.938 -10.297 1 89.12 534 LEU B O 1
ATOM 9725 N N . GLU B 1 535 ? -17.172 -33.562 -10.055 1 86.06 535 GLU B N 1
ATOM 9726 C CA . GLU B 1 535 ? -17.016 -34.625 -11.047 1 86.06 535 GLU B CA 1
ATOM 9727 C C . GLU B 1 535 ? -16.984 -34.062 -12.461 1 86.06 535 GLU B C 1
ATOM 9729 O O . GLU B 1 535 ? -16.266 -34.562 -13.32 1 86.06 535 GLU B O 1
ATOM 9734 N N . GLN B 1 536 ? -17.625 -33.031 -12.688 1 82.81 536 GLN B N 1
ATOM 9735 C CA . GLN B 1 536 ? -17.734 -32.469 -14.023 1 82.81 536 GLN B CA 1
ATOM 9736 C C . GLN B 1 536 ? -16.516 -31.609 -14.367 1 82.81 536 GLN B C 1
ATOM 9738 O O . GLN B 1 536 ? -16.031 -31.625 -15.5 1 82.81 536 GLN B O 1
ATOM 9743 N N . ARG B 1 537 ? -16.031 -30.891 -13.586 1 80.06 537 ARG B N 1
ATOM 9744 C CA . ARG B 1 537 ? -15.031 -29.875 -13.898 1 80.06 537 ARG B CA 1
ATOM 9745 C C . ARG B 1 537 ? -13.633 -30.484 -13.961 1 80.06 537 ARG B C 1
ATOM 9747 O O . ARG B 1 537 ? -12.781 -30.016 -14.719 1 80.06 537 ARG B O 1
ATOM 9754 N N . PHE B 1 538 ? -13.164 -31.453 -13.266 1 75.81 538 PHE B N 1
ATOM 9755 C CA . PHE B 1 538 ? -11.82 -32 -13.273 1 75.81 538 PHE B CA 1
ATOM 9756 C C . PHE B 1 538 ? -11.672 -33.031 -14.383 1 75.81 538 PHE B C 1
ATOM 9758 O O . PHE B 1 538 ? -10.758 -33.875 -14.359 1 75.81 538 PHE B O 1
ATOM 9765 N N . SER B 1 539 ? -12.453 -32.875 -15.414 1 66 539 SER B N 1
ATOM 9766 C CA . SER B 1 539 ? -12.469 -33.875 -16.484 1 66 539 SER B CA 1
ATOM 9767 C C . SER B 1 539 ? -11.812 -33.344 -17.75 1 66 539 SER B C 1
ATOM 9769 O O . SER B 1 539 ? -11.875 -34 -18.797 1 66 539 SER B O 1
ATOM 9771 N N . SER B 1 540 ? -11.086 -32.281 -17.625 1 63.56 540 SER B N 1
ATOM 9772 C CA . SER B 1 540 ? -10.602 -31.625 -18.844 1 63.56 540 SER B CA 1
ATOM 9773 C C . SER B 1 540 ? -9.422 -32.375 -19.438 1 63.56 540 SER B C 1
ATOM 9775 O O . SER B 1 540 ? -9.188 -32.312 -20.641 1 63.56 540 SER B O 1
ATOM 9777 N N . LEU B 1 541 ? -8.758 -33.188 -18.656 1 75.44 541 LEU B N 1
ATOM 9778 C CA . LEU B 1 541 ? -7.574 -33.875 -19.172 1 75.44 541 LEU B CA 1
ATOM 9779 C C . LEU B 1 541 ? -7.953 -35.156 -19.859 1 75.44 541 LEU B C 1
ATOM 9781 O O . LEU B 1 541 ? -8.883 -35.844 -19.438 1 75.44 541 LEU B O 1
ATOM 9785 N N . ASN B 1 542 ? -7.363 -35.312 -20.953 1 78.44 542 ASN B N 1
ATOM 9786 C CA . ASN B 1 542 ? -7.52 -36.562 -21.688 1 78.44 542 ASN B CA 1
ATOM 9787 C C . ASN B 1 542 ? -7.277 -37.781 -20.781 1 78.44 542 ASN B C 1
ATOM 9789 O O . ASN B 1 542 ? -6.379 -37.75 -19.938 1 78.44 542 ASN B O 1
ATOM 9793 N N . SER B 1 543 ? -8.109 -38.719 -20.828 1 81 543 SER B N 1
ATOM 9794 C CA . SER B 1 543 ? -8.086 -39.906 -19.969 1 81 543 SER B CA 1
ATOM 9795 C C . SER B 1 543 ? -6.762 -40.656 -20.094 1 81 543 SER B C 1
ATOM 9797 O O . SER B 1 543 ? -6.23 -41.156 -19.109 1 81 543 SER B O 1
ATOM 9799 N N . VAL B 1 544 ? -6.23 -40.562 -21.297 1 85.56 544 VAL B N 1
ATOM 9800 C CA . VAL B 1 544 ? -4.988 -41.281 -21.547 1 85.56 544 VAL B CA 1
ATOM 9801 C C . VAL B 1 544 ? -3.848 -40.625 -20.781 1 85.56 544 VAL B C 1
ATOM 9803 O O . VAL B 1 544 ? -3.037 -41.312 -20.156 1 85.56 544 VAL B O 1
ATOM 9806 N N . VAL B 1 545 ? -3.902 -39.406 -20.812 1 87.56 545 VAL B N 1
ATOM 9807 C CA . VAL B 1 545 ? -2.844 -38.656 -20.141 1 87.56 545 VAL B CA 1
ATOM 9808 C C . VAL B 1 545 ? -2.986 -38.812 -18.625 1 87.56 545 VAL B C 1
ATOM 9810 O O . VAL B 1 545 ? -1.996 -39 -17.922 1 87.56 545 VAL B O 1
ATOM 9813 N N . LEU B 1 546 ? -4.148 -38.781 -18.203 1 88.38 546 LEU B N 1
ATOM 9814 C CA . LEU B 1 546 ? -4.391 -38.875 -16.766 1 88.38 546 LEU B CA 1
ATOM 9815 C C . LEU B 1 546 ? -3.984 -40.25 -16.25 1 88.38 546 LEU B C 1
ATOM 9817 O O . LEU B 1 546 ? -3.391 -40.375 -15.172 1 88.38 546 LEU B O 1
ATOM 9821 N N . LYS B 1 547 ? -4.289 -41.25 -16.984 1 90.19 547 LYS B N 1
ATOM 9822 C CA . LYS B 1 547 ? -3.904 -42.625 -16.594 1 90.19 547 LYS B CA 1
ATOM 9823 C C . LYS B 1 547 ? -2.387 -42.781 -16.609 1 90.19 547 LYS B C 1
ATOM 9825 O O . LYS B 1 547 ? -1.828 -43.469 -15.742 1 90.19 547 LYS B O 1
ATOM 9830 N N . GLY B 1 548 ? -1.849 -42.188 -17.594 1 92 548 GLY B N 1
ATOM 9831 C CA . GLY B 1 548 ? -0.396 -42.188 -17.656 1 92 548 GLY B CA 1
ATOM 9832 C C . GLY B 1 548 ? 0.262 -41.531 -16.469 1 92 548 GLY B C 1
ATOM 9833 O O . GLY B 1 548 ? 1.25 -42.031 -15.93 1 92 548 GLY B O 1
ATOM 9834 N N . VAL B 1 549 ? -0.298 -40.406 -16.078 1 91.5 549 VAL B N 1
ATOM 9835 C CA . VAL B 1 549 ? 0.232 -39.656 -14.945 1 91.5 549 VAL B CA 1
ATOM 9836 C C . VAL B 1 549 ? 0.053 -40.438 -13.656 1 91.5 549 VAL B C 1
ATOM 9838 O O . VAL B 1 549 ? 0.944 -40.469 -12.805 1 91.5 549 VAL B O 1
ATOM 9841 N N . GLN B 1 550 ? -1.025 -41.125 -13.547 1 89.88 550 GLN B N 1
ATOM 9842 C CA . GLN B 1 550 ? -1.281 -41.938 -12.375 1 89.88 550 GLN B CA 1
ATOM 9843 C C . GLN B 1 550 ? -0.314 -43.125 -12.305 1 89.88 550 GLN B C 1
ATOM 9845 O O . GLN B 1 550 ? 0.112 -43.531 -11.219 1 89.88 550 GLN B O 1
ATOM 9850 N N . ALA B 1 551 ? 0.031 -43.594 -13.453 1 92.81 551 ALA B N 1
ATOM 9851 C CA . ALA B 1 551 ? 0.95 -44.719 -13.523 1 92.81 551 ALA B CA 1
ATOM 9852 C C . ALA B 1 551 ? 2.359 -44.312 -13.102 1 92.81 551 ALA B C 1
ATOM 9854 O O . ALA B 1 551 ? 3.188 -45.156 -12.766 1 92.81 551 ALA B O 1
ATOM 9855 N N . CYS B 1 552 ? 2.623 -43.094 -13.125 1 92.12 552 CYS B N 1
ATOM 9856 C CA . CYS B 1 552 ? 3.938 -42.562 -12.742 1 92.12 552 CYS B CA 1
ATOM 9857 C C . CYS B 1 552 ? 4.012 -42.312 -11.242 1 92.12 552 CYS B C 1
ATOM 9859 O O . CYS B 1 552 ? 5.094 -42.094 -10.695 1 92.12 552 CYS B O 1
ATOM 9861 N N . ASN B 1 553 ? 2.947 -42.344 -10.539 1 90.19 553 ASN B N 1
ATOM 9862 C CA . ASN B 1 553 ? 2.891 -42.062 -9.102 1 90.19 553 ASN B CA 1
ATOM 9863 C C . ASN B 1 553 ? 3.029 -43.344 -8.281 1 90.19 553 ASN B C 1
ATOM 9865 O O . ASN B 1 553 ? 2.213 -44.281 -8.406 1 90.19 553 ASN B O 1
ATOM 9869 N N . PRO B 1 554 ? 3.973 -43.406 -7.406 1 87.5 554 PRO B N 1
ATOM 9870 C CA . PRO B 1 554 ? 4.184 -44.594 -6.605 1 87.5 554 PRO B CA 1
ATOM 9871 C C . PRO B 1 554 ? 3.014 -44.906 -5.668 1 87.5 554 PRO B C 1
ATOM 9873 O O . PRO B 1 554 ? 2.814 -46.062 -5.266 1 87.5 554 PRO B O 1
ATOM 9876 N N . GLY B 1 555 ? 2.221 -43.969 -5.336 1 80 555 GLY B N 1
ATOM 9877 C CA . GLY B 1 555 ? 1.098 -44.188 -4.438 1 80 555 GLY B CA 1
ATOM 9878 C C . GLY B 1 555 ? -0.148 -44.656 -5.145 1 80 555 GLY B C 1
ATOM 9879 O O . GLY B 1 555 ? -1.124 -45.062 -4.5 1 80 555 GLY B O 1
ATOM 9880 N N . SER B 1 556 ? -0.076 -44.781 -6.453 1 86.44 556 SER B N 1
ATOM 9881 C CA . SER B 1 556 ? -1.24 -45.188 -7.234 1 86.44 556 SER B CA 1
ATOM 9882 C C . SER B 1 556 ? -1.312 -46.719 -7.379 1 86.44 556 SER B C 1
ATOM 9884 O O . SER B 1 556 ? -0.292 -47.375 -7.297 1 86.44 556 SER B O 1
ATOM 9886 N N . SER B 1 557 ? -2.506 -47.188 -7.625 1 85.25 557 SER B N 1
ATOM 9887 C CA . SER B 1 557 ? -2.721 -48.594 -7.816 1 85.25 557 SER B CA 1
ATOM 9888 C C . SER B 1 557 ? -2.201 -49.062 -9.172 1 85.25 557 SER B C 1
ATOM 9890 O O . SER B 1 557 ? -1.901 -50.25 -9.367 1 85.25 557 SER B O 1
ATOM 9892 N N . THR B 1 558 ? -2.029 -48.156 -10.055 1 89.31 558 THR B N 1
ATOM 9893 C CA . THR B 1 558 ? -1.579 -48.5 -11.398 1 89.31 558 THR B CA 1
ATOM 9894 C C . THR B 1 558 ? -0.121 -48.094 -11.602 1 89.31 558 THR B C 1
ATOM 9896 O O . THR B 1 558 ? 0.313 -47.875 -12.734 1 89.31 558 THR B O 1
ATOM 9899 N N . PHE B 1 559 ? 0.594 -48.125 -10.555 1 91.38 559 PHE B N 1
ATOM 9900 C CA . PHE B 1 559 ? 1.987 -47.688 -10.602 1 91.38 559 PHE B CA 1
ATOM 9901 C C . PHE B 1 559 ? 2.785 -48.562 -11.57 1 91.38 559 PHE B C 1
ATOM 9903 O O . PHE B 1 559 ? 2.746 -49.781 -11.484 1 91.38 559 PHE B O 1
ATOM 9910 N N . LEU B 1 560 ? 3.371 -48.031 -12.578 1 92.19 560 LEU B N 1
ATOM 9911 C CA . LEU B 1 560 ? 4.27 -48.594 -13.578 1 92.19 560 LEU B CA 1
ATOM 9912 C C . LEU B 1 560 ? 3.535 -49.594 -14.461 1 92.19 560 LEU B C 1
ATOM 9914 O O . LEU B 1 560 ? 4.141 -50.562 -14.969 1 92.19 560 LEU B O 1
ATOM 9918 N N . LYS B 1 561 ? 2.254 -49.312 -14.531 1 92.56 561 LYS B N 1
ATOM 9919 C CA . LYS B 1 561 ? 1.518 -50.125 -15.508 1 92.56 561 LYS B CA 1
ATOM 9920 C C . LYS B 1 561 ? 1.944 -49.781 -16.938 1 92.56 561 LYS B C 1
ATOM 9922 O O . LYS B 1 561 ? 1.808 -48.625 -17.359 1 92.56 561 LYS B O 1
ATOM 9927 N N . GLU B 1 562 ? 2.381 -50.688 -17.641 1 91.12 562 GLU B N 1
ATOM 9928 C CA . GLU B 1 562 ? 3.033 -50.5 -18.922 1 91.12 562 GLU B CA 1
ATOM 9929 C C . GLU B 1 562 ? 2.086 -49.844 -19.938 1 91.12 562 GLU B C 1
ATOM 9931 O O . GLU B 1 562 ? 2.475 -48.938 -20.656 1 91.12 562 GLU B O 1
ATOM 9936 N N . GLU B 1 563 ? 0.847 -50.281 -19.969 1 91.44 563 GLU B N 1
ATOM 9937 C CA . GLU B 1 563 ? -0.115 -49.781 -20.953 1 91.44 563 GLU B CA 1
ATOM 9938 C C . GLU B 1 563 ? -0.396 -48.281 -20.75 1 91.44 563 GLU B C 1
ATOM 9940 O O . GLU B 1 563 ? -0.481 -47.531 -21.719 1 91.44 563 GLU B O 1
ATOM 9945 N N . ASP B 1 564 ? -0.511 -47.938 -19.562 1 93.31 564 ASP B N 1
ATOM 9946 C CA . ASP B 1 564 ? -0.81 -46.531 -19.219 1 93.31 564 ASP B CA 1
ATOM 9947 C C . ASP B 1 564 ? 0.405 -45.656 -19.453 1 93.31 564 ASP B C 1
ATOM 9949 O O . ASP B 1 564 ? 0.269 -44.531 -19.953 1 93.31 564 ASP B O 1
ATOM 9953 N N . LEU B 1 565 ? 1.559 -46.156 -19.109 1 94.69 565 LEU B N 1
ATOM 9954 C CA . LEU B 1 565 ? 2.787 -45.406 -19.344 1 94.69 565 LEU B CA 1
ATOM 9955 C C . LEU B 1 565 ? 3.025 -45.188 -20.844 1 94.69 565 LEU B C 1
ATOM 9957 O O . LEU B 1 565 ? 3.484 -44.125 -21.25 1 94.69 565 LEU B O 1
ATOM 9961 N N . ARG B 1 566 ? 2.686 -46.156 -21.594 1 93.44 566 ARG B N 1
ATOM 9962 C CA . ARG B 1 566 ? 2.887 -46.094 -23.031 1 93.44 566 ARG B CA 1
ATOM 9963 C C . ARG B 1 566 ? 1.977 -45.062 -23.672 1 93.44 566 ARG B C 1
ATOM 9965 O O . ARG B 1 566 ? 2.367 -44.406 -24.625 1 93.44 566 ARG B O 1
ATOM 9972 N N . GLY B 1 567 ? 0.793 -45.031 -23.203 1 91.75 567 GLY B N 1
ATOM 9973 C CA . GLY B 1 567 ? -0.113 -44 -23.703 1 91.75 567 GLY B CA 1
ATOM 9974 C C . GLY B 1 567 ? 0.434 -42.594 -23.562 1 91.75 567 GLY B C 1
ATOM 9975 O O . GLY B 1 567 ? 0.357 -41.781 -24.484 1 91.75 567 GLY B O 1
ATOM 9976 N N . LEU B 1 568 ? 0.972 -42.312 -22.422 1 92.88 568 LEU B N 1
ATOM 9977 C CA . LEU B 1 568 ? 1.573 -41 -22.156 1 92.88 568 LEU B CA 1
ATOM 9978 C C . LEU B 1 568 ? 2.838 -40.812 -22.984 1 92.88 568 LEU B C 1
ATOM 9980 O O . LEU B 1 568 ? 3.055 -39.719 -23.547 1 92.88 568 LEU B O 1
ATOM 9984 N N . ALA B 1 569 ? 3.686 -41.812 -23.031 1 94.94 569 ALA B N 1
ATOM 9985 C CA . ALA B 1 569 ? 4.938 -41.75 -23.781 1 94.94 569 ALA B CA 1
ATOM 9986 C C . ALA B 1 569 ? 4.68 -41.5 -25.266 1 94.94 569 ALA B C 1
ATOM 9988 O O . ALA B 1 569 ? 5.387 -40.75 -25.922 1 94.94 569 ALA B O 1
ATOM 9989 N N . ASP B 1 570 ? 3.65 -42.125 -25.766 1 93.5 570 ASP B N 1
ATOM 9990 C CA . ASP B 1 570 ? 3.322 -42 -27.172 1 93.5 570 ASP B CA 1
ATOM 9991 C C . ASP B 1 570 ? 2.877 -40.594 -27.531 1 93.5 570 ASP B C 1
ATOM 9993 O O . ASP B 1 570 ? 3.184 -40.094 -28.609 1 93.5 570 ASP B O 1
ATOM 9997 N N . HIS B 1 571 ? 2.189 -40.031 -26.641 1 92.56 571 HIS B N 1
ATOM 9998 C CA . HIS B 1 571 ? 1.729 -38.656 -26.875 1 92.56 571 HIS B CA 1
ATOM 9999 C C . HIS B 1 571 ? 2.904 -37.688 -27.062 1 92.56 571 HIS B C 1
ATOM 10001 O O . HIS B 1 571 ? 2.822 -36.75 -27.859 1 92.56 571 HIS B O 1
ATOM 10007 N N . TYR B 1 572 ? 3.955 -37.938 -26.375 1 94.5 572 TYR B N 1
ATOM 10008 C CA . TYR B 1 572 ? 5.105 -37.062 -26.406 1 94.5 572 TYR B CA 1
ATOM 10009 C C . TYR B 1 572 ? 6.223 -37.625 -27.266 1 94.5 572 TYR B C 1
ATOM 10011 O O . TYR B 1 572 ? 7.371 -37.188 -27.188 1 94.5 572 TYR B O 1
ATOM 10019 N N . ASN B 1 573 ? 6.004 -38.719 -27.969 1 92.69 573 ASN B N 1
ATOM 10020 C CA . ASN B 1 573 ? 6.926 -39.344 -28.906 1 92.69 573 ASN B CA 1
ATOM 10021 C C . ASN B 1 573 ? 8.156 -39.906 -28.203 1 92.69 573 ASN B C 1
ATOM 10023 O O . ASN B 1 573 ? 9.281 -39.688 -28.641 1 92.69 573 ASN B O 1
ATOM 10027 N N . VAL B 1 574 ? 7.879 -40.438 -27.031 1 93.75 574 VAL B N 1
ATOM 10028 C CA . VAL B 1 574 ? 8.938 -41.125 -26.297 1 93.75 574 VAL B CA 1
ATOM 10029 C C . VAL B 1 574 ? 8.797 -42.625 -26.5 1 93.75 574 VAL B C 1
ATOM 10031 O O . VAL B 1 574 ? 7.719 -43.188 -26.328 1 93.75 574 VAL B O 1
ATOM 10034 N N . ASP B 1 575 ? 9.844 -43.25 -26.953 1 92.19 575 ASP B N 1
ATOM 10035 C CA . ASP B 1 575 ? 9.836 -44.719 -27.156 1 92.19 575 ASP B CA 1
ATOM 10036 C C . ASP B 1 575 ? 10.164 -45.438 -25.859 1 92.19 575 ASP B C 1
ATOM 10038 O O . ASP B 1 575 ? 11.305 -45.875 -25.656 1 92.19 575 ASP B O 1
ATOM 10042 N N . LEU B 1 576 ? 9.109 -45.688 -25.125 1 93.44 576 LEU B N 1
ATOM 10043 C CA . LEU B 1 576 ? 9.273 -46.344 -23.844 1 93.44 576 LEU B CA 1
ATOM 10044 C C . LEU B 1 576 ? 9.578 -47.844 -24.047 1 93.44 576 LEU B C 1
ATOM 10046 O O . LEU B 1 576 ? 8.805 -48.562 -24.688 1 93.44 576 LEU B O 1
ATOM 10050 N N . LYS B 1 577 ? 10.672 -48.281 -23.5 1 91.25 577 LYS B N 1
ATOM 10051 C CA . LYS B 1 577 ? 11.07 -49.688 -23.609 1 91.25 577 LYS B CA 1
ATOM 10052 C C . LYS B 1 577 ? 10.445 -50.5 -22.484 1 91.25 577 LYS B C 1
ATOM 10054 O O . LYS B 1 577 ? 10.586 -50.188 -21.312 1 91.25 577 LYS B O 1
ATOM 10059 N N . ARG B 1 578 ? 9.883 -51.562 -22.844 1 89.25 578 ARG B N 1
ATOM 10060 C CA . ARG B 1 578 ? 9.188 -52.438 -21.891 1 89.25 578 ARG B CA 1
ATOM 10061 C C . ARG B 1 578 ? 10.172 -53.031 -20.891 1 89.25 578 ARG B C 1
ATOM 10063 O O . ARG B 1 578 ? 9.844 -53.219 -19.719 1 89.25 578 ARG B O 1
ATOM 10070 N N . GLU B 1 579 ? 11.328 -53.375 -21.391 1 89.38 579 GLU B N 1
ATOM 10071 C CA . GLU B 1 579 ? 12.336 -54 -20.547 1 89.38 579 GLU B CA 1
ATOM 10072 C C . GLU B 1 579 ? 12.781 -53.062 -19.438 1 89.38 579 GLU B C 1
ATOM 10074 O O . GLU B 1 579 ? 13.062 -53.5 -18.312 1 89.38 579 GLU B O 1
ATOM 10079 N N . GLU B 1 580 ? 12.797 -51.812 -19.828 1 90.38 580 GLU B N 1
ATOM 10080 C CA . GLU B 1 580 ? 13.18 -50.812 -18.812 1 90.38 580 GLU B CA 1
ATOM 10081 C C . GLU B 1 580 ? 12.18 -50.781 -17.672 1 90.38 580 GLU B C 1
ATOM 10083 O O . GLU B 1 580 ? 12.562 -50.688 -16.5 1 90.38 580 GLU B O 1
ATOM 10088 N N . VAL B 1 581 ? 10.945 -50.875 -18 1 92.12 581 VAL B N 1
ATOM 10089 C CA . VAL B 1 581 ? 9.875 -50.781 -17.016 1 92.12 581 VAL B CA 1
ATOM 10090 C C . VAL B 1 581 ? 9.922 -52.031 -16.109 1 92.12 581 VAL B C 1
ATOM 10092 O O . VAL B 1 581 ? 9.758 -51.906 -14.891 1 92.12 581 VAL B O 1
ATOM 10095 N N . TRP B 1 582 ? 10.203 -53.125 -16.719 1 90.06 582 TRP B N 1
ATOM 10096 C CA . TRP B 1 582 ? 10.266 -54.375 -15.961 1 90.06 582 TRP B CA 1
ATOM 10097 C C . TRP B 1 582 ? 11.414 -54.344 -14.953 1 90.06 582 TRP B C 1
ATOM 10099 O O . TRP B 1 582 ? 11.234 -54.719 -13.789 1 90.06 582 TRP B O 1
ATOM 10109 N N . VAL B 1 583 ? 12.516 -53.938 -15.469 1 89.75 583 VAL B N 1
ATOM 10110 C CA . VAL B 1 583 ? 13.688 -53.875 -14.609 1 89.75 583 VAL B CA 1
ATOM 10111 C C . VAL B 1 583 ? 13.477 -52.844 -13.5 1 89.75 583 VAL B C 1
ATOM 10113 O O . VAL B 1 583 ? 13.875 -53.062 -12.359 1 89.75 583 VAL B O 1
ATOM 10116 N N . ALA B 1 584 ? 12.898 -51.781 -13.891 1 90.81 584 ALA B N 1
ATOM 10117 C CA . ALA B 1 584 ? 12.648 -50.719 -12.93 1 90.81 584 ALA B CA 1
ATOM 10118 C C . ALA B 1 584 ? 11.742 -51.188 -11.805 1 90.81 584 ALA B C 1
ATOM 10120 O O . ALA B 1 584 ? 11.914 -50.781 -10.648 1 90.81 584 ALA B O 1
ATOM 10121 N N . LYS B 1 585 ? 10.758 -51.938 -12.117 1 88.44 585 LYS B N 1
ATOM 10122 C CA . LYS B 1 585 ? 9.836 -52.469 -11.109 1 88.44 585 LYS B CA 1
ATOM 10123 C C . LYS B 1 585 ? 10.578 -53.25 -10.039 1 88.44 585 LYS B C 1
ATOM 10125 O O . LYS B 1 585 ? 10.336 -53.062 -8.844 1 88.44 585 LYS B O 1
ATOM 10130 N N . HIS B 1 586 ? 11.461 -54.094 -10.539 1 86.19 586 HIS B N 1
ATOM 10131 C CA . HIS B 1 586 ? 12.227 -54.906 -9.602 1 86.19 586 HIS B CA 1
ATOM 10132 C C . HIS B 1 586 ? 13.219 -54.062 -8.805 1 86.19 586 HIS B C 1
ATOM 10134 O O . HIS B 1 586 ? 13.406 -54.281 -7.609 1 86.19 586 HIS B O 1
ATOM 10140 N N . TYR B 1 587 ? 13.766 -53.219 -9.555 1 86.69 587 TYR B N 1
ATOM 10141 C CA . TYR B 1 587 ? 14.727 -52.312 -8.922 1 86.69 587 TYR B CA 1
ATOM 10142 C C . TYR B 1 587 ? 14.062 -51.5 -7.812 1 86.69 587 TYR B C 1
ATOM 10144 O O . TYR B 1 587 ? 14.602 -51.375 -6.711 1 86.69 587 TYR B O 1
ATOM 10152 N N . LEU B 1 588 ? 12.922 -50.969 -8.008 1 88.38 588 LEU B N 1
ATOM 10153 C CA . LEU B 1 588 ? 12.211 -50.094 -7.066 1 88.38 588 LEU B CA 1
ATOM 10154 C C . LEU B 1 588 ? 11.625 -50.906 -5.918 1 88.38 588 LEU B C 1
ATOM 10156 O O . LEU B 1 588 ? 11.531 -50.438 -4.789 1 88.38 588 LEU B O 1
ATOM 10160 N N . ASP B 1 589 ? 11.25 -52.094 -6.203 1 84.38 589 ASP B N 1
ATOM 10161 C CA . ASP B 1 589 ? 10.758 -52.969 -5.148 1 84.38 589 ASP B CA 1
ATOM 10162 C C . ASP B 1 589 ? 11.836 -53.25 -4.102 1 84.38 589 ASP B C 1
ATOM 10164 O O . ASP B 1 589 ? 11.547 -53.312 -2.904 1 84.38 589 ASP B O 1
ATOM 10168 N N . ARG B 1 590 ? 12.953 -53.344 -4.566 1 78.19 590 ARG B N 1
ATOM 10169 C CA . ARG B 1 590 ? 14.078 -53.594 -3.658 1 78.19 590 ARG B CA 1
ATOM 10170 C C . ARG B 1 590 ? 14.383 -52.344 -2.844 1 78.19 590 ARG B C 1
ATOM 10172 O O . ARG B 1 590 ? 14.711 -52.438 -1.658 1 78.19 590 ARG B O 1
ATOM 10179 N N . LYS B 1 591 ? 14.352 -51.25 -3.51 1 80.38 591 LYS B N 1
ATOM 10180 C CA . LYS B 1 591 ? 14.672 -50 -2.85 1 80.38 591 LYS B CA 1
ATOM 10181 C C . LYS B 1 591 ? 13.578 -49.594 -1.856 1 80.38 591 LYS B C 1
ATOM 10183 O O . LYS B 1 591 ? 13.859 -49 -0.831 1 80.38 591 LYS B O 1
ATOM 10188 N N . GLN B 1 592 ? 12.289 -49.812 -2.178 1 78.94 592 GLN B N 1
ATOM 10189 C CA . GLN B 1 592 ? 11.156 -49.469 -1.324 1 78.94 592 GLN B CA 1
ATOM 10190 C C . GLN B 1 592 ? 11.305 -50.094 0.059 1 78.94 592 GLN B C 1
ATOM 10192 O O . GLN B 1 592 ? 10.805 -49.562 1.049 1 78.94 592 GLN B O 1
ATOM 10197 N N . GLU B 1 593 ? 11.906 -51.156 0.145 1 71.44 593 GLU B N 1
ATOM 10198 C CA . GLU B 1 593 ? 12.156 -51.812 1.419 1 71.44 593 GLU B CA 1
ATOM 10199 C C . GLU B 1 593 ? 13.062 -50.969 2.314 1 71.44 593 GLU B C 1
ATOM 10201 O O . GLU B 1 593 ? 12.898 -50.969 3.535 1 71.44 593 GLU B O 1
ATOM 10206 N N . SER B 1 594 ? 13.852 -50.188 1.743 1 69.06 594 SER B N 1
ATOM 10207 C CA . SER B 1 594 ? 14.812 -49.406 2.506 1 69.06 594 SER B CA 1
ATOM 10208 C C . SER B 1 594 ? 14.32 -47.969 2.68 1 69.06 594 SER B C 1
ATOM 10210 O O . SER B 1 594 ? 14.453 -47.375 3.76 1 69.06 594 SER B O 1
ATOM 10212 N N . LEU B 1 595 ? 13.836 -47.375 1.49 1 73.44 595 LEU B N 1
ATOM 10213 C CA . LEU B 1 595 ? 13.367 -46 1.52 1 73.44 595 LEU B CA 1
ATOM 10214 C C . LEU B 1 595 ? 11.977 -45.906 0.904 1 73.44 595 LEU B C 1
ATOM 10216 O O . LEU B 1 595 ? 11.773 -46.25 -0.258 1 73.44 595 LEU B O 1
ATOM 10220 N N . PRO B 1 596 ? 11.164 -45.562 1.671 1 80.5 596 PRO B N 1
ATOM 10221 C CA . PRO B 1 596 ? 9.82 -45.438 1.1 1 80.5 596 PRO B CA 1
ATOM 10222 C C . PRO B 1 596 ? 9.742 -44.344 0.012 1 80.5 596 PRO B C 1
ATOM 10224 O O . PRO B 1 596 ? 10.211 -43.219 0.213 1 80.5 596 PRO B O 1
ATOM 10227 N N . ILE B 1 597 ? 9.398 -44.844 -1.228 1 83.5 597 ILE B N 1
ATOM 10228 C CA . ILE B 1 597 ? 9.18 -43.938 -2.344 1 83.5 597 ILE B CA 1
ATOM 10229 C C . ILE B 1 597 ? 7.797 -43.281 -2.227 1 83.5 597 ILE B C 1
ATOM 10231 O O . ILE B 1 597 ? 6.781 -43.938 -2.467 1 83.5 597 ILE B O 1
ATOM 10235 N N . THR B 1 598 ? 7.719 -42.062 -1.845 1 76.62 598 THR B N 1
ATOM 10236 C CA . THR B 1 598 ? 6.457 -41.438 -1.459 1 76.62 598 THR B CA 1
ATOM 10237 C C . THR B 1 598 ? 5.883 -40.625 -2.607 1 76.62 598 THR B C 1
ATOM 10239 O O . THR B 1 598 ? 4.66 -40.531 -2.76 1 76.62 598 THR B O 1
ATOM 10242 N N . ASP B 1 599 ? 6.773 -40.062 -3.379 1 84.38 599 ASP B N 1
ATOM 10243 C CA . ASP B 1 599 ? 6.25 -39.188 -4.414 1 84.38 599 ASP B CA 1
ATOM 10244 C C . ASP B 1 599 ? 7.066 -39.312 -5.699 1 84.38 599 ASP B C 1
ATOM 10246 O O . ASP B 1 599 ? 8.062 -40.031 -5.746 1 84.38 599 ASP B O 1
ATOM 10250 N N . MET B 1 600 ? 6.566 -38.719 -6.699 1 88.56 600 MET B N 1
ATOM 10251 C CA . MET B 1 600 ? 7.168 -38.781 -8.023 1 88.56 600 MET B CA 1
ATOM 10252 C C . MET B 1 600 ? 8.555 -38.156 -8.031 1 88.56 600 MET B C 1
ATOM 10254 O O . MET B 1 600 ? 9.445 -38.594 -8.758 1 88.56 600 MET B O 1
ATOM 10258 N N . GLN B 1 601 ? 8.711 -37.156 -7.203 1 87 601 GLN B N 1
ATOM 10259 C CA . GLN B 1 601 ? 10.008 -36.5 -7.145 1 87 601 GLN B CA 1
ATOM 10260 C C . GLN B 1 601 ? 11.078 -37.438 -6.582 1 87 601 GLN B C 1
ATOM 10262 O O . GLN B 1 601 ? 12.211 -37.438 -7.074 1 87 601 GLN B O 1
ATOM 10267 N N . CYS B 1 602 ? 10.719 -38.125 -5.586 1 86.12 602 CYS B N 1
ATOM 10268 C CA . CYS B 1 602 ? 11.625 -39.125 -5.02 1 86.12 602 CYS B CA 1
ATOM 10269 C C . CYS B 1 602 ? 11.953 -40.219 -6.047 1 86.12 602 CYS B C 1
ATOM 10271 O O . CYS B 1 602 ? 13.102 -40.625 -6.156 1 86.12 602 CYS B O 1
ATOM 10273 N N . LEU B 1 603 ? 10.93 -40.625 -6.734 1 88.94 603 LEU B N 1
ATOM 10274 C CA . LEU B 1 603 ? 11.102 -41.625 -7.777 1 88.94 603 LEU B CA 1
ATOM 10275 C C . LEU B 1 603 ? 12.078 -41.156 -8.844 1 88.94 603 LEU B C 1
ATOM 10277 O O . LEU B 1 603 ? 12.977 -41.875 -9.258 1 88.94 603 LEU B O 1
ATOM 10281 N N . PHE B 1 604 ? 11.898 -39.938 -9.219 1 90.75 604 PHE B N 1
ATOM 10282 C CA . PHE B 1 604 ? 12.758 -39.344 -10.242 1 90.75 604 PHE B CA 1
ATOM 10283 C C . PHE B 1 604 ? 14.203 -39.312 -9.773 1 90.75 604 PHE B C 1
ATOM 10285 O O . PHE B 1 604 ? 15.125 -39.562 -10.555 1 90.75 604 PHE B O 1
ATOM 10292 N N . GLY B 1 605 ? 14.414 -39.031 -8.531 1 87.62 605 GLY B N 1
ATOM 10293 C CA . GLY B 1 605 ? 15.758 -38.969 -7.973 1 87.62 605 GLY B CA 1
ATOM 10294 C C . GLY B 1 605 ? 16.422 -40.344 -7.883 1 87.62 605 GLY B C 1
ATOM 10295 O O . GLY B 1 605 ? 17.656 -40.438 -7.938 1 87.62 605 GLY B O 1
ATOM 10296 N N . LEU B 1 606 ? 15.68 -41.375 -7.848 1 86.19 606 LEU B N 1
ATOM 10297 C CA . LEU B 1 606 ? 16.188 -42.719 -7.676 1 86.19 606 LEU B CA 1
ATOM 10298 C C . LEU B 1 606 ? 16.516 -43.344 -9.023 1 86.19 606 LEU B C 1
ATOM 10300 O O . LEU B 1 606 ? 17.344 -44.25 -9.109 1 86.19 606 LEU B O 1
ATOM 10304 N N . LEU B 1 607 ? 15.812 -42.875 -10.039 1 88.62 607 LEU B N 1
ATOM 10305 C CA . LEU B 1 607 ? 15.992 -43.469 -11.359 1 88.62 607 LEU B CA 1
ATOM 10306 C C . LEU B 1 607 ? 17.281 -43 -12 1 88.62 607 LEU B C 1
ATOM 10308 O O . LEU B 1 607 ? 17.562 -41.781 -12.008 1 88.62 607 LEU B O 1
ATOM 10312 N N . ASP B 1 608 ? 18.094 -43.906 -12.344 1 85.62 608 ASP B N 1
ATOM 10313 C CA . ASP B 1 608 ? 19.328 -43.594 -13.062 1 85.62 608 ASP B CA 1
ATOM 10314 C C . ASP B 1 608 ? 19.062 -43.344 -14.539 1 85.62 608 ASP B C 1
ATOM 10316 O O . ASP B 1 608 ? 18.469 -44.188 -15.227 1 85.62 608 ASP B O 1
ATOM 10320 N N . ASN B 1 609 ? 19.5 -42.312 -15.062 1 86.44 609 ASN B N 1
ATOM 10321 C CA . ASN B 1 609 ? 19.203 -41.906 -16.438 1 86.44 609 ASN B CA 1
ATOM 10322 C C . ASN B 1 609 ? 19.891 -42.812 -17.453 1 86.44 609 ASN B C 1
ATOM 10324 O O . ASN B 1 609 ? 19.453 -42.906 -18.594 1 86.44 609 ASN B O 1
ATOM 10328 N N . VAL B 1 610 ? 20.938 -43.406 -17.078 1 86.88 610 VAL B N 1
ATOM 10329 C CA . VAL B 1 610 ? 21.688 -44.25 -17.984 1 86.88 610 VAL B CA 1
ATOM 10330 C C . VAL B 1 610 ? 21 -45.625 -18.078 1 86.88 610 VAL B C 1
ATOM 10332 O O . VAL B 1 610 ? 20.844 -46.188 -19.172 1 86.88 610 VAL B O 1
ATOM 10335 N N . MET B 1 611 ? 20.516 -46.125 -16.953 1 87.81 611 MET B N 1
ATOM 10336 C CA . MET B 1 611 ? 19.875 -47.438 -16.906 1 87.81 611 MET B CA 1
ATOM 10337 C C . MET B 1 611 ? 18.453 -47.375 -17.422 1 87.81 611 MET B C 1
ATOM 10339 O O . MET B 1 611 ? 17.969 -48.312 -18.047 1 87.81 611 MET B O 1
ATOM 10343 N N . PHE B 1 612 ? 17.766 -46.281 -17.047 1 91.75 612 PHE B N 1
ATOM 10344 C CA . PHE B 1 612 ? 16.359 -46.156 -17.391 1 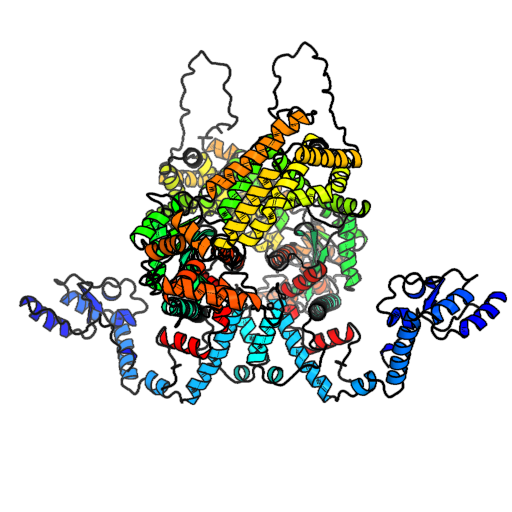91.75 612 PHE B CA 1
ATOM 10345 C C . PHE B 1 612 ? 16.094 -44.844 -18.141 1 91.75 612 PHE B C 1
ATOM 10347 O O . PHE B 1 612 ? 15.281 -44.031 -17.703 1 91.75 612 PHE B O 1
ATOM 10354 N N . PRO B 1 613 ? 16.625 -44.625 -19.234 1 91.5 613 PRO B N 1
ATOM 10355 C CA . PRO B 1 613 ? 16.531 -43.312 -19.922 1 91.5 613 PRO B CA 1
ATOM 10356 C C . PRO B 1 613 ? 15.117 -43 -20.359 1 91.5 613 PRO B C 1
ATOM 10358 O O . PRO B 1 613 ? 14.664 -41.844 -20.203 1 91.5 613 PRO B O 1
ATOM 10361 N N . THR B 1 614 ? 14.406 -43.938 -20.891 1 93.75 614 THR B N 1
ATOM 10362 C CA . THR B 1 614 ? 13.07 -43.656 -21.422 1 93.75 614 THR B CA 1
ATOM 10363 C C . THR B 1 614 ? 12.062 -43.469 -20.297 1 93.75 614 THR B C 1
ATOM 10365 O O . THR B 1 614 ? 11.18 -42.625 -20.359 1 93.75 614 THR B O 1
ATOM 10368 N N . LEU B 1 615 ? 12.227 -44.312 -19.344 1 93.44 615 LEU B N 1
ATOM 10369 C CA . LEU B 1 615 ? 11.328 -44.219 -18.188 1 93.44 615 LEU B CA 1
ATOM 10370 C C . LEU B 1 615 ? 11.547 -42.875 -17.453 1 93.44 615 LEU B C 1
ATOM 10372 O O . LEU B 1 615 ? 10.594 -42.25 -17.031 1 93.44 615 LEU B O 1
ATOM 10376 N N . THR B 1 616 ? 12.805 -42.5 -17.297 1 93.38 616 THR B N 1
ATOM 10377 C CA . THR B 1 616 ? 13.141 -41.25 -16.656 1 93.38 616 THR B CA 1
ATOM 10378 C C . THR B 1 616 ? 12.539 -40.062 -17.438 1 93.38 616 THR B C 1
ATOM 10380 O O . THR B 1 616 ? 12.07 -39.094 -16.844 1 93.38 616 THR B O 1
ATOM 10383 N N . GLN B 1 617 ? 12.508 -40.188 -18.672 1 94.06 617 GLN B N 1
ATOM 10384 C CA . GLN B 1 617 ? 11.938 -39.156 -19.516 1 94.06 617 GLN B CA 1
ATOM 10385 C C . GLN B 1 617 ? 10.43 -39.031 -19.312 1 94.06 617 GLN B C 1
ATOM 10387 O O . GLN B 1 617 ? 9.875 -37.938 -19.281 1 94.06 617 GLN B O 1
ATOM 10392 N N . VAL B 1 618 ? 9.797 -40.125 -19.188 1 94.75 618 VAL B N 1
ATOM 10393 C CA . VAL B 1 618 ? 8.352 -40.156 -18.984 1 94.75 618 VAL B CA 1
ATOM 10394 C C . VAL B 1 618 ? 8.016 -39.531 -17.641 1 94.75 618 VAL B C 1
ATOM 10396 O O . VAL B 1 618 ? 7.074 -38.719 -17.531 1 94.75 618 VAL B O 1
ATOM 10399 N N . ILE B 1 619 ? 8.812 -39.844 -16.641 1 93.56 619 ILE B N 1
ATOM 10400 C CA . ILE B 1 619 ? 8.578 -39.281 -15.312 1 93.56 619 ILE B CA 1
ATOM 10401 C C . ILE B 1 619 ? 8.852 -37.781 -15.328 1 93.56 619 ILE B C 1
ATOM 10403 O O . ILE B 1 619 ? 8.141 -37.031 -14.695 1 93.56 619 ILE B O 1
ATOM 10407 N N . LYS B 1 620 ? 9.867 -37.406 -16.016 1 94.19 620 LYS B N 1
ATOM 10408 C CA . LYS B 1 620 ? 10.195 -35.969 -16.156 1 94.19 620 LYS B CA 1
ATOM 10409 C C . LYS B 1 620 ? 9.055 -35.219 -16.797 1 94.19 620 LYS B C 1
ATOM 10411 O O . LYS B 1 620 ? 8.734 -34.094 -16.391 1 94.19 620 LYS B O 1
ATOM 10416 N N . ILE B 1 621 ? 8.445 -35.781 -17.812 1 95.5 621 ILE B N 1
ATOM 10417 C CA . ILE B 1 621 ? 7.305 -35.188 -18.5 1 95.5 621 ILE B CA 1
ATOM 10418 C C . ILE B 1 621 ? 6.16 -35 -17.5 1 95.5 621 ILE B C 1
ATOM 10420 O O . ILE B 1 621 ? 5.559 -33.906 -17.438 1 95.5 621 ILE B O 1
ATOM 10424 N N . CYS B 1 622 ? 5.941 -35.969 -16.719 1 94.19 622 CYS B N 1
ATOM 10425 C CA . CYS B 1 622 ? 4.852 -35.938 -15.75 1 94.19 622 CYS B CA 1
ATOM 10426 C C . CYS B 1 622 ? 5.086 -34.844 -14.719 1 94.19 622 CYS B C 1
ATOM 10428 O O . CYS B 1 622 ? 4.152 -34.125 -14.344 1 94.19 622 CYS B O 1
ATOM 10430 N N . LEU B 1 623 ? 6.273 -34.719 -14.281 1 93.88 623 LEU B N 1
ATOM 10431 C CA . LEU B 1 623 ? 6.621 -33.719 -13.289 1 93.88 623 LEU B CA 1
ATOM 10432 C C . LEU B 1 623 ? 6.52 -32.312 -13.883 1 93.88 623 LEU B C 1
ATOM 10434 O O . LEU B 1 623 ? 6.316 -31.344 -13.156 1 93.88 623 LEU B O 1
ATOM 10438 N N . THR B 1 624 ? 6.645 -32.156 -15.148 1 95.62 624 THR B N 1
ATOM 10439 C CA . THR B 1 624 ? 6.656 -30.875 -15.828 1 95.62 624 THR B CA 1
ATOM 10440 C C . THR B 1 624 ? 5.234 -30.391 -16.094 1 95.62 624 THR B C 1
ATOM 10442 O O . THR B 1 624 ? 5.02 -29.219 -16.406 1 95.62 624 THR B O 1
ATOM 10445 N N . ILE B 1 625 ? 4.242 -31.25 -15.992 1 93.81 625 ILE B N 1
ATOM 10446 C CA . ILE B 1 625 ? 2.85 -30.859 -16.203 1 93.81 625 ILE B CA 1
ATOM 10447 C C . ILE B 1 625 ? 2.352 -30.062 -15.008 1 93.81 625 ILE B C 1
ATOM 10449 O O . ILE B 1 625 ? 2.355 -30.547 -13.875 1 93.81 625 ILE B O 1
ATOM 10453 N N . PRO B 1 626 ? 1.919 -28.828 -15.242 1 93.44 626 PRO B N 1
ATOM 10454 C CA . PRO B 1 626 ? 1.431 -28 -14.125 1 93.44 626 PRO B CA 1
ATOM 10455 C C . PRO B 1 626 ? 0.021 -28.391 -13.68 1 93.44 626 PRO B C 1
ATOM 10457 O O . PRO B 1 626 ? -0.761 -28.906 -14.484 1 93.44 626 PRO B O 1
ATOM 10460 N N . VAL B 1 627 ? -0.227 -28.188 -12.453 1 91.06 627 VAL B N 1
ATOM 10461 C CA . VAL B 1 627 ? -1.546 -28.469 -11.898 1 91.06 627 VAL B CA 1
ATOM 10462 C C . VAL B 1 627 ? -2.361 -27.188 -11.789 1 91.06 627 VAL B C 1
ATOM 10464 O O . VAL B 1 627 ? -3.582 -27.203 -11.969 1 91.06 627 VAL B O 1
ATOM 10467 N N . SER B 1 628 ? -1.646 -26.156 -11.453 1 90.19 628 SER B N 1
ATOM 10468 C CA . SER B 1 628 ? -2.326 -24.875 -11.234 1 90.19 628 SER B CA 1
ATOM 10469 C C . SER B 1 628 ? -1.499 -23.719 -11.766 1 90.19 628 SER B C 1
ATOM 10471 O O . SER B 1 628 ? -0.314 -23.875 -12.07 1 90.19 628 SER B O 1
ATOM 10473 N N . SER B 1 629 ? -2.174 -22.594 -11.969 1 89.19 629 SER B N 1
ATOM 10474 C CA . SER B 1 629 ? -1.504 -21.359 -12.383 1 89.19 629 SER B CA 1
ATOM 10475 C C . SER B 1 629 ? -1.326 -20.406 -11.211 1 89.19 629 SER B C 1
ATOM 10477 O O . SER B 1 629 ? -1.342 -19.188 -11.391 1 89.19 629 SER B O 1
ATOM 10479 N N . CYS B 1 630 ? -1.204 -20.922 -10.008 1 89.25 630 CYS B N 1
ATOM 10480 C CA . CYS B 1 630 ? -1.12 -20.109 -8.797 1 89.25 630 CYS B CA 1
ATOM 10481 C C . CYS B 1 630 ? 0.163 -19.297 -8.773 1 89.25 630 CYS B C 1
ATOM 10483 O O . CYS B 1 630 ? 0.224 -18.25 -8.125 1 89.25 630 CYS B O 1
ATOM 10485 N N . SER B 1 631 ? 1.189 -19.797 -9.453 1 91.12 631 SER B N 1
ATOM 10486 C CA . SER B 1 631 ? 2.432 -19.031 -9.547 1 91.12 631 SER B CA 1
ATOM 10487 C C . SER B 1 631 ? 2.193 -17.656 -10.172 1 91.12 631 SER B C 1
ATOM 10489 O O . SER B 1 631 ? 2.814 -16.672 -9.773 1 91.12 631 SER B O 1
ATOM 10491 N N . CYS B 1 632 ? 1.323 -17.625 -11.117 1 91.5 632 CYS B N 1
ATOM 10492 C CA . CYS B 1 632 ? 0.982 -16.359 -11.75 1 91.5 632 CYS B CA 1
ATOM 10493 C C . CYS B 1 632 ? 0.259 -15.438 -10.773 1 91.5 632 CYS B C 1
ATOM 10495 O O . CYS B 1 632 ? 0.519 -14.234 -10.734 1 91.5 632 CYS B O 1
ATOM 10497 N N . GLU B 1 633 ? -0.617 -16 -9.977 1 86.62 633 GLU B N 1
ATOM 10498 C CA . GLU B 1 633 ? -1.35 -15.211 -8.992 1 86.62 633 GLU B CA 1
ATOM 10499 C C . GLU B 1 633 ? -0.403 -14.594 -7.969 1 86.62 633 GLU B C 1
ATOM 10501 O O . GLU B 1 633 ? -0.623 -13.469 -7.512 1 86.62 633 GLU B O 1
ATOM 10506 N N . ARG B 1 634 ? 0.558 -15.367 -7.637 1 87 634 ARG B N 1
ATOM 10507 C CA . ARG B 1 634 ? 1.539 -14.875 -6.676 1 87 634 ARG B CA 1
ATOM 10508 C C . ARG B 1 634 ? 2.312 -13.688 -7.246 1 87 634 ARG B C 1
ATOM 10510 O O . ARG B 1 634 ? 2.691 -12.773 -6.508 1 87 634 ARG B O 1
ATOM 10517 N N . THR B 1 635 ? 2.533 -13.75 -8.492 1 89.88 635 THR B N 1
ATOM 10518 C CA . THR B 1 635 ? 3.236 -12.656 -9.148 1 89.88 635 THR B CA 1
ATOM 10519 C C . THR B 1 635 ? 2.4 -11.375 -9.102 1 89.88 635 THR B C 1
ATOM 10521 O O . THR B 1 635 ? 2.939 -10.281 -8.938 1 89.88 635 THR B O 1
ATOM 10524 N N . PHE B 1 636 ? 1.103 -11.523 -9.227 1 86 636 PHE B N 1
ATOM 10525 C CA . PHE B 1 636 ? 0.228 -10.359 -9.195 1 86 636 PHE B CA 1
ATOM 10526 C C . PHE B 1 636 ? 0.187 -9.758 -7.797 1 86 636 PHE B C 1
ATOM 10528 O O . PHE B 1 636 ? 0.043 -8.539 -7.645 1 86 636 PHE B O 1
ATOM 10535 N N . SER B 1 637 ? 0.281 -10.602 -6.836 1 81.44 637 SER B N 1
ATOM 10536 C CA . SER B 1 637 ? 0.365 -10.094 -5.473 1 81.44 637 SER B CA 1
ATOM 10537 C C . SER B 1 637 ? 1.586 -9.195 -5.289 1 81.44 637 SER B C 1
ATOM 10539 O O . SER B 1 637 ? 1.513 -8.164 -4.613 1 81.44 637 SER B O 1
ATOM 10541 N N . VAL B 1 638 ? 2.631 -9.617 -5.84 1 83.25 638 VAL B N 1
ATOM 10542 C CA . VAL B 1 638 ? 3.859 -8.836 -5.785 1 83.25 638 VAL B CA 1
ATOM 10543 C C . VAL B 1 638 ? 3.674 -7.523 -6.543 1 83.25 638 VAL B C 1
ATOM 10545 O O . VAL B 1 638 ? 4.129 -6.469 -6.098 1 83.25 638 VAL B O 1
ATOM 10548 N N . LEU B 1 639 ? 3.004 -7.645 -7.66 1 81.62 639 LEU B N 1
ATOM 10549 C CA . LEU B 1 639 ? 2.754 -6.465 -8.484 1 81.62 639 LEU B CA 1
ATOM 10550 C C . LEU B 1 639 ? 1.923 -5.438 -7.719 1 81.62 639 LEU B C 1
ATOM 10552 O O . LEU B 1 639 ? 2.184 -4.234 -7.801 1 81.62 639 LEU B O 1
ATOM 10556 N N . ARG B 1 640 ? 0.978 -5.895 -7.02 1 75.81 640 ARG B N 1
ATOM 10557 C CA . ARG B 1 640 ? 0.121 -5.008 -6.238 1 75.81 640 ARG B CA 1
ATOM 10558 C C . ARG B 1 640 ? 0.919 -4.285 -5.16 1 75.81 640 ARG B C 1
ATOM 10560 O O . ARG B 1 640 ? 0.65 -3.119 -4.859 1 75.81 640 ARG B O 1
ATOM 10567 N N . ARG B 1 641 ? 1.848 -4.945 -4.66 1 73.12 641 ARG B N 1
ATOM 10568 C CA . ARG B 1 641 ? 2.699 -4.348 -3.637 1 73.12 641 ARG B CA 1
ATOM 10569 C C . ARG B 1 641 ? 3.619 -3.291 -4.238 1 73.12 641 ARG B C 1
ATOM 10571 O O . ARG B 1 641 ? 4.02 -2.348 -3.553 1 73.12 641 ARG B O 1
ATOM 10578 N N . LEU B 1 642 ? 3.928 -3.588 -5.449 1 70.5 642 LEU B N 1
ATOM 10579 C CA . LEU B 1 642 ? 4.793 -2.646 -6.152 1 70.5 642 LEU B CA 1
ATOM 10580 C C . LEU B 1 642 ? 4.051 -1.349 -6.453 1 70.5 642 LEU B C 1
ATOM 10582 O O . LEU B 1 642 ? 4.656 -0.275 -6.477 1 70.5 642 LEU B O 1
ATOM 10586 N N . HIS B 1 643 ? 2.672 -1.423 -6.797 1 64.19 643 HIS B N 1
ATOM 10587 C CA . HIS B 1 643 ? 1.871 -0.245 -7.113 1 64.19 643 HIS B CA 1
ATOM 10588 C C . HIS B 1 643 ? 1.644 0.615 -5.875 1 64.19 643 HIS B C 1
ATOM 10590 O O . HIS B 1 643 ? 1.08 1.708 -5.965 1 64.19 643 HIS B O 1
ATOM 10596 N N . THR B 1 644 ? 2.072 0.176 -4.77 1 55.44 644 THR B N 1
ATOM 10597 C CA . THR B 1 644 ? 1.799 1.103 -3.676 1 55.44 644 THR B CA 1
ATOM 10598 C C . THR B 1 644 ? 2.135 2.535 -4.082 1 55.44 644 THR B C 1
ATOM 10600 O O . THR B 1 644 ? 2.793 2.758 -5.102 1 55.44 644 THR B O 1
ATOM 10603 N N . TRP B 1 645 ? 1.873 3.518 -3.402 1 48.25 645 TRP B N 1
ATOM 10604 C CA . TRP B 1 645 ? 1.781 4.965 -3.572 1 48.25 645 TRP B CA 1
ATOM 10605 C C . TRP B 1 645 ? 2.984 5.496 -4.344 1 48.25 645 TRP B C 1
ATOM 10607 O O . TRP B 1 645 ? 2.844 6.383 -5.191 1 48.25 645 TRP B O 1
ATOM 10617 N N . LEU B 1 646 ? 4.184 5.004 -4.18 1 45.06 646 LEU B N 1
ATOM 10618 C CA . LEU B 1 646 ? 5.332 5.738 -4.703 1 45.06 646 LEU B CA 1
ATOM 10619 C C . LEU B 1 646 ? 5.473 5.527 -6.207 1 45.06 646 LEU B C 1
ATOM 10621 O O . LEU B 1 646 ? 6.242 6.223 -6.867 1 45.06 646 LEU B O 1
ATOM 10625 N N . ARG B 1 647 ? 4.59 4.59 -6.797 1 50.41 647 ARG B N 1
ATOM 10626 C CA . ARG B 1 647 ? 4.996 4.258 -8.156 1 50.41 647 ARG B CA 1
ATOM 10627 C C . ARG B 1 647 ? 3.877 4.547 -9.148 1 50.41 647 ARG B C 1
ATOM 10629 O O . ARG B 1 647 ? 3.799 3.912 -10.203 1 50.41 647 ARG B O 1
ATOM 10636 N N . SER B 1 648 ? 3.01 5.379 -8.773 1 48.56 648 SER B N 1
ATOM 10637 C CA . SER B 1 648 ? 1.901 5.578 -9.695 1 48.56 648 SER B CA 1
ATOM 10638 C C . SER B 1 648 ? 2.389 6.141 -11.031 1 48.56 648 SER B C 1
ATOM 10640 O O . SER B 1 648 ? 1.722 5.984 -12.055 1 48.56 648 SER B O 1
ATOM 10642 N N . THR B 1 649 ? 3.693 6.629 -11.031 1 51.38 649 THR B N 1
ATOM 10643 C CA . THR B 1 649 ? 4.125 7.27 -12.273 1 51.38 649 THR B CA 1
ATOM 10644 C C . THR B 1 649 ? 5.094 6.371 -13.039 1 51.38 649 THR B C 1
ATOM 10646 O O . THR B 1 649 ? 5.625 6.762 -14.078 1 51.38 649 THR B O 1
ATOM 10649 N N . MET B 1 650 ? 5.258 5.195 -12.484 1 58 650 MET B N 1
ATOM 10650 C CA . MET B 1 650 ? 6.266 4.352 -13.117 1 58 650 MET B CA 1
ATOM 10651 C C . MET B 1 650 ? 5.742 3.779 -14.438 1 58 650 MET B C 1
ATOM 10653 O O . MET B 1 650 ? 4.582 3.381 -14.523 1 58 650 MET B O 1
ATOM 10657 N N . GLY B 1 651 ? 6.512 3.924 -15.461 1 62.84 651 GLY B N 1
ATOM 10658 C CA . GLY B 1 651 ? 6.195 3.283 -16.734 1 62.84 651 GLY B CA 1
ATOM 10659 C C . GLY B 1 651 ? 6.066 1.775 -16.625 1 62.84 651 GLY B C 1
ATOM 10660 O O . GLY B 1 651 ? 6.68 1.156 -15.75 1 62.84 651 GLY B O 1
ATOM 10661 N N . GLN B 1 652 ? 5.328 1.135 -17.406 1 69.19 652 GLN B N 1
ATOM 10662 C CA . GLN B 1 652 ? 5 -0.286 -17.391 1 69.19 652 GLN B CA 1
ATOM 10663 C C . GLN B 1 652 ? 6.254 -1.143 -17.531 1 69.19 652 GLN B C 1
ATOM 10665 O O . GLN B 1 652 ? 6.383 -2.182 -16.891 1 69.19 652 GLN B O 1
ATOM 10670 N N . ASP B 1 653 ? 7.188 -0.626 -18.312 1 76.75 653 ASP B N 1
ATOM 10671 C CA . ASP B 1 653 ? 8.375 -1.438 -18.547 1 76.75 653 ASP B CA 1
ATOM 10672 C C . ASP B 1 653 ? 9.195 -1.595 -17.266 1 76.75 653 ASP B C 1
ATOM 10674 O O . ASP B 1 653 ? 9.664 -2.691 -16.953 1 76.75 653 ASP B O 1
ATOM 10678 N N . ARG B 1 654 ? 9.383 -0.557 -16.641 1 83.94 654 ARG B N 1
ATOM 10679 C CA . ARG B 1 654 ? 10.125 -0.606 -15.383 1 83.94 654 ARG B CA 1
ATOM 10680 C C . ARG B 1 654 ? 9.406 -1.473 -14.359 1 83.94 654 ARG B C 1
ATOM 10682 O O . ARG B 1 654 ? 10.047 -2.23 -13.625 1 83.94 654 ARG B O 1
ATOM 10689 N N . LEU B 1 655 ? 8.117 -1.388 -14.461 1 85 655 LEU B N 1
ATOM 10690 C CA . LEU B 1 655 ? 7.297 -2.17 -13.539 1 85 655 LEU B CA 1
ATOM 10691 C C . LEU B 1 655 ? 7.516 -3.664 -13.758 1 85 655 LEU B C 1
ATOM 10693 O O . LEU B 1 655 ? 7.668 -4.418 -12.797 1 85 655 LEU B O 1
ATOM 10697 N N . HIS B 1 656 ? 7.539 -4.07 -14.961 1 89.19 656 HIS B N 1
ATOM 10698 C CA . HIS B 1 656 ? 7.707 -5.48 -15.289 1 89.19 656 HIS B CA 1
ATOM 10699 C C . HIS B 1 656 ? 9.078 -5.988 -14.859 1 89.19 656 HIS B C 1
ATOM 10701 O O . HIS B 1 656 ? 9.195 -7.105 -14.344 1 89.19 656 HIS B O 1
ATOM 10707 N N . LEU B 1 657 ? 10.062 -5.133 -15.094 1 91.75 657 LEU B N 1
ATOM 10708 C CA . LEU B 1 657 ? 11.43 -5.508 -14.742 1 91.75 657 LEU B CA 1
ATOM 10709 C C . LEU B 1 657 ? 11.578 -5.648 -13.227 1 91.75 657 LEU B C 1
ATOM 10711 O O . LEU B 1 657 ? 12.203 -6.598 -12.75 1 91.75 657 LEU B O 1
ATOM 10715 N N . LEU B 1 658 ? 10.984 -4.723 -12.531 1 90.88 658 LEU B N 1
ATOM 10716 C CA . LEU B 1 658 ? 11.031 -4.766 -11.07 1 90.88 658 LEU B CA 1
ATOM 10717 C C . LEU B 1 658 ? 10.281 -5.98 -10.539 1 90.88 658 LEU B C 1
ATOM 10719 O O . LEU B 1 658 ? 10.68 -6.578 -9.539 1 90.88 658 LEU B O 1
ATOM 10723 N N . ALA B 1 659 ? 9.18 -6.309 -11.172 1 91.06 659 ALA B N 1
ATOM 10724 C CA . ALA B 1 659 ? 8.406 -7.484 -10.773 1 91.06 659 ALA B CA 1
ATOM 10725 C C . ALA B 1 659 ? 9.242 -8.758 -10.898 1 91.06 659 ALA B C 1
ATOM 10727 O O . ALA B 1 659 ? 9.219 -9.609 -10.016 1 91.06 659 ALA B O 1
ATOM 10728 N N . ILE B 1 660 ? 10 -8.852 -11.984 1 94.44 660 ILE B N 1
ATOM 10729 C CA . ILE B 1 660 ? 10.852 -10.016 -12.203 1 94.44 660 ILE B CA 1
ATOM 10730 C C . ILE B 1 660 ? 11.898 -10.102 -11.094 1 94.44 660 ILE B C 1
ATOM 10732 O O . ILE B 1 660 ? 12.133 -11.18 -10.539 1 94.44 660 ILE B O 1
ATOM 10736 N N . MET B 1 661 ? 12.484 -8.977 -10.742 1 94.06 661 MET B N 1
ATOM 10737 C CA . MET B 1 661 ? 13.516 -8.945 -9.719 1 94.06 661 MET B CA 1
ATOM 10738 C C . MET B 1 661 ? 12.953 -9.359 -8.359 1 94.06 661 MET B C 1
ATOM 10740 O O . MET B 1 661 ? 13.617 -10.055 -7.594 1 94.06 661 MET B O 1
ATOM 10744 N N . SER B 1 662 ? 11.75 -8.914 -8.086 1 91.81 662 SER B N 1
ATOM 10745 C CA . SER B 1 662 ? 11.148 -9.164 -6.781 1 91.81 662 SER B CA 1
ATOM 10746 C C . SER B 1 662 ? 10.633 -10.594 -6.672 1 91.81 662 SER B C 1
ATOM 10748 O O . SER B 1 662 ? 10.727 -11.211 -5.609 1 91.81 662 SER B O 1
ATOM 10750 N N . VAL B 1 663 ? 10.039 -11.117 -7.727 1 93.25 663 VAL B N 1
ATOM 10751 C CA . VAL B 1 663 ? 9.484 -12.469 -7.719 1 93.25 663 VAL B CA 1
ATOM 10752 C C . VAL B 1 663 ? 10.617 -13.492 -7.723 1 93.25 663 VAL B C 1
ATOM 10754 O O . VAL B 1 663 ? 10.57 -14.477 -6.98 1 93.25 663 VAL B O 1
ATOM 10757 N N . GLU B 1 664 ? 11.602 -13.234 -8.555 1 95.44 664 GLU B N 1
ATOM 10758 C CA . GLU B 1 664 ? 12.711 -14.164 -8.711 1 95.44 664 GLU B CA 1
ATOM 10759 C C . GLU B 1 664 ? 13.922 -13.734 -7.883 1 95.44 664 GLU B C 1
ATOM 10761 O O . GLU B 1 664 ? 15.039 -13.648 -8.398 1 95.44 664 GLU B O 1
ATOM 10766 N N . ARG B 1 665 ? 13.672 -13.5 -6.672 1 92.19 665 ARG B N 1
ATOM 10767 C CA . ARG B 1 665 ? 14.711 -13.016 -5.766 1 92.19 665 ARG B CA 1
ATOM 10768 C C . ARG B 1 665 ? 15.805 -14.062 -5.586 1 92.19 665 ARG B C 1
ATOM 10770 O O . ARG B 1 665 ? 16.984 -13.719 -5.445 1 92.19 665 ARG B O 1
ATOM 10777 N N . GLY B 1 666 ? 15.438 -15.352 -5.543 1 90.56 666 GLY B N 1
ATOM 10778 C CA . GLY B 1 666 ? 16.422 -16.422 -5.422 1 90.56 666 GLY B CA 1
ATOM 10779 C C . GLY B 1 666 ? 17.406 -16.453 -6.574 1 90.56 666 GLY B C 1
ATOM 10780 O O . GLY B 1 666 ? 18.609 -16.562 -6.359 1 90.56 666 GLY B O 1
ATOM 10781 N N . GLU B 1 667 ? 16.859 -16.312 -7.742 1 93.44 667 GLU B N 1
ATOM 10782 C CA . GLU B 1 667 ? 17.719 -16.297 -8.93 1 93.44 667 GLU B CA 1
ATOM 10783 C C . GLU B 1 667 ? 18.594 -15.047 -8.961 1 93.44 667 GLU B C 1
ATOM 10785 O O . GLU B 1 667 ? 19.734 -15.094 -9.398 1 93.44 667 GLU B O 1
ATOM 10790 N N . LEU B 1 668 ? 18.047 -13.953 -8.555 1 94.62 668 LEU B N 1
ATOM 10791 C CA . LEU B 1 668 ? 18.781 -12.695 -8.516 1 94.62 668 LEU B CA 1
ATOM 10792 C C . LEU B 1 668 ? 19.969 -12.797 -7.578 1 94.62 668 LEU B C 1
ATOM 10794 O O . LEU B 1 668 ? 21.047 -12.273 -7.883 1 94.62 668 LEU B O 1
ATOM 10798 N N . SER B 1 669 ? 19.797 -13.438 -6.43 1 91.38 669 SER B N 1
ATOM 10799 C CA . SER B 1 669 ? 20.844 -13.562 -5.422 1 91.38 669 SER B CA 1
ATOM 10800 C C . SER B 1 669 ? 22.016 -14.398 -5.934 1 91.38 669 SER B C 1
ATOM 10802 O O . SER B 1 669 ? 23.156 -14.227 -5.48 1 91.38 669 SER B O 1
ATOM 10804 N N . LYS B 1 670 ? 21.797 -15.242 -6.906 1 91.69 670 LYS B N 1
ATOM 10805 C CA . LYS B 1 670 ? 22.844 -16.125 -7.445 1 91.69 670 LYS B CA 1
ATOM 10806 C C . LYS B 1 670 ? 23.703 -15.383 -8.461 1 91.69 670 LYS B C 1
ATOM 10808 O O . LYS B 1 670 ? 24.812 -15.82 -8.773 1 91.69 670 LYS B O 1
ATOM 10813 N N . LEU B 1 671 ? 23.219 -14.32 -8.93 1 93.62 671 LEU B N 1
ATOM 10814 C CA . LEU B 1 671 ? 23.953 -13.578 -9.945 1 93.62 671 LEU B CA 1
ATOM 10815 C C . LEU B 1 671 ? 25.109 -12.797 -9.328 1 93.62 671 LEU B C 1
ATOM 10817 O O . LEU B 1 671 ? 24.938 -12.133 -8.297 1 93.62 671 LEU B O 1
ATOM 10821 N N . SER B 1 672 ? 26.266 -12.891 -9.922 1 92.81 672 SER B N 1
ATOM 10822 C CA . SER B 1 672 ? 27.422 -12.156 -9.438 1 92.81 672 SER B CA 1
ATOM 10823 C C . SER B 1 672 ? 27.375 -10.703 -9.875 1 92.81 672 SER B C 1
ATOM 10825 O O . SER B 1 672 ? 26.844 -10.383 -10.945 1 92.81 672 SER B O 1
ATOM 10827 N N . GLN B 1 673 ? 27.984 -9.875 -9.094 1 92.88 673 GLN B N 1
ATOM 10828 C CA . GLN B 1 673 ? 28.016 -8.453 -9.414 1 92.88 673 GLN B CA 1
ATOM 10829 C C . GLN B 1 673 ? 28.859 -8.195 -10.664 1 92.88 673 GLN B C 1
ATOM 10831 O O . GLN B 1 673 ? 28.531 -7.316 -11.469 1 92.88 673 GLN B O 1
ATOM 10836 N N . SER B 1 674 ? 29.844 -8.977 -10.789 1 91.38 674 SER B N 1
ATOM 10837 C CA . SER B 1 674 ? 30.734 -8.82 -11.945 1 91.38 674 SER B CA 1
ATOM 10838 C C . SER B 1 674 ? 29.984 -9.102 -13.25 1 91.38 674 SER B C 1
ATOM 10840 O O . SER B 1 674 ? 30.172 -8.391 -14.234 1 91.38 674 SER B O 1
ATOM 10842 N N . GLN B 1 675 ? 29.188 -10.102 -13.203 1 91.94 675 GLN B N 1
ATOM 10843 C CA . GLN B 1 675 ? 28.391 -10.453 -14.375 1 91.94 675 GLN B CA 1
ATOM 10844 C C . GLN B 1 675 ? 27.422 -9.328 -14.734 1 91.94 675 GLN B C 1
ATOM 10846 O O . GLN B 1 675 ? 27.25 -9.016 -15.914 1 91.94 675 GLN B O 1
ATOM 10851 N N . LEU B 1 676 ? 26.844 -8.75 -13.781 1 94.38 676 LEU B N 1
ATOM 10852 C CA . LEU B 1 676 ? 25.875 -7.68 -14 1 94.38 676 LEU B CA 1
ATOM 10853 C C . LEU B 1 676 ? 26.562 -6.418 -14.508 1 94.38 676 LEU B C 1
ATOM 10855 O O . LEU B 1 676 ? 26.016 -5.707 -15.359 1 94.38 676 LEU B O 1
ATOM 10859 N N . ILE B 1 677 ? 27.766 -6.152 -13.992 1 93.69 677 ILE B N 1
ATOM 10860 C CA . ILE B 1 677 ? 28.516 -4.992 -14.445 1 93.69 677 ILE B CA 1
ATOM 10861 C C . ILE B 1 677 ? 28.938 -5.18 -15.898 1 93.69 677 ILE B C 1
ATOM 10863 O O . ILE B 1 677 ? 28.906 -4.23 -16.688 1 93.69 677 ILE B O 1
ATOM 10867 N N . ASP B 1 678 ? 29.281 -6.41 -16.219 1 91.56 678 ASP B N 1
ATOM 10868 C CA . ASP B 1 678 ? 29.625 -6.707 -17.609 1 91.56 678 ASP B CA 1
ATOM 10869 C C . ASP B 1 678 ? 28.422 -6.484 -18.531 1 91.56 678 ASP B C 1
ATOM 10871 O O . ASP B 1 678 ? 28.562 -5.918 -19.625 1 91.56 678 ASP B O 1
ATOM 10875 N N . SER B 1 679 ? 27.297 -6.965 -18.078 1 92.5 679 SER B N 1
ATOM 10876 C CA . SER B 1 679 ? 26.078 -6.762 -18.859 1 92.5 679 SER B CA 1
ATOM 10877 C C . SER B 1 679 ? 25.766 -5.277 -19 1 92.5 679 SER B C 1
ATOM 10879 O O . SER B 1 679 ? 25.297 -4.84 -20.062 1 92.5 679 SER B O 1
ATOM 10881 N N . PHE B 1 680 ? 25.984 -4.531 -17.906 1 92.56 680 PHE B N 1
ATOM 10882 C CA . PHE B 1 680 ? 25.75 -3.09 -17.891 1 92.56 680 PHE B CA 1
ATOM 10883 C C . PHE B 1 680 ? 26.703 -2.385 -18.859 1 92.56 680 PHE B C 1
ATOM 10885 O O . PHE B 1 680 ? 26.297 -1.464 -19.562 1 92.56 680 PHE B O 1
ATOM 10892 N N . ALA B 1 681 ? 27.891 -2.873 -18.938 1 89.19 681 ALA B N 1
ATOM 10893 C CA . ALA B 1 681 ? 28.922 -2.279 -19.797 1 89.19 681 ALA B CA 1
ATOM 10894 C C . ALA B 1 681 ? 28.609 -2.543 -21.266 1 89.19 681 ALA B C 1
ATOM 10896 O O . ALA B 1 681 ? 28.906 -1.706 -22.125 1 89.19 681 ALA B O 1
ATOM 10897 N N . LYS B 1 682 ? 27.984 -3.67 -21.531 1 88 682 LYS B N 1
ATOM 10898 C CA . LYS B 1 682 ? 27.734 -4.102 -22.906 1 88 682 LYS B CA 1
ATOM 10899 C C . LYS B 1 682 ? 26.438 -3.51 -23.453 1 88 682 LYS B C 1
ATOM 10901 O O . LYS B 1 682 ? 26.203 -3.512 -24.656 1 88 682 LYS B O 1
ATOM 10906 N N . MET B 1 683 ? 25.562 -3.039 -22.609 1 87.62 683 MET B N 1
ATOM 10907 C CA . MET B 1 683 ? 24.25 -2.553 -23 1 87.62 683 MET B CA 1
ATOM 10908 C C . MET B 1 683 ? 24.375 -1.386 -23.984 1 87.62 683 MET B C 1
ATOM 10910 O O . MET B 1 683 ? 23.562 -1.254 -24.906 1 87.62 683 MET B O 1
ATOM 10914 N N . LYS B 1 684 ? 25.25 -0.479 -23.672 1 81.69 684 LYS B N 1
ATOM 10915 C CA . LYS B 1 684 ? 25.516 0.664 -24.531 1 81.69 684 LYS B CA 1
ATOM 10916 C C . LYS B 1 684 ? 26.953 1.163 -24.359 1 81.69 684 LYS B C 1
ATOM 10918 O O . LYS B 1 684 ? 27.641 0.774 -23.406 1 81.69 684 LYS B O 1
ATOM 10923 N N . GLN B 1 685 ? 27.375 1.901 -25.219 1 74.94 685 GLN B N 1
ATOM 10924 C CA . GLN B 1 685 ? 28.719 2.477 -25.109 1 74.94 685 GLN B CA 1
ATOM 10925 C C . GLN B 1 685 ? 28.781 3.5 -23.984 1 74.94 685 GLN B C 1
ATOM 10927 O O . GLN B 1 685 ? 27.969 4.426 -23.922 1 74.94 685 GLN B O 1
ATOM 10932 N N . ARG B 1 686 ? 29.672 3.232 -23.078 1 80.62 686 ARG B N 1
ATOM 10933 C CA . ARG B 1 686 ? 29.797 4.094 -21.906 1 80.62 686 ARG B CA 1
ATOM 10934 C C . ARG B 1 686 ? 30.953 5.074 -22.062 1 80.62 686 ARG B C 1
ATOM 10936 O O . ARG B 1 686 ? 31.875 4.824 -22.844 1 80.62 686 ARG B O 1
ATOM 10943 N N . ARG B 1 687 ? 30.828 6.195 -21.406 1 69.81 687 ARG B N 1
ATOM 10944 C CA . ARG B 1 687 ? 31.859 7.227 -21.469 1 69.81 687 ARG B CA 1
ATOM 10945 C C . ARG B 1 687 ? 33.188 6.68 -20.984 1 69.81 687 ARG B C 1
ATOM 10947 O O . ARG B 1 687 ? 34.25 7.004 -21.562 1 69.81 687 ARG B O 1
ATOM 10954 N N . TYR B 1 688 ? 33.156 5.828 -19.922 1 75.62 688 TYR B N 1
ATOM 10955 C CA . TYR B 1 688 ? 34.344 5.223 -19.359 1 75.62 688 TYR B CA 1
ATOM 10956 C C . TYR B 1 688 ? 34.281 3.701 -19.453 1 75.62 688 TYR B C 1
ATOM 10958 O O . TYR B 1 688 ? 33.219 3.107 -19.266 1 75.62 688 TYR B O 1
ATOM 10966 N N . ARG B 1 689 ? 35.406 3.213 -19.812 1 74.06 689 ARG B N 1
ATOM 10967 C CA . ARG B 1 689 ? 35.5 1.764 -19.969 1 74.06 689 ARG B CA 1
ATOM 10968 C C . ARG B 1 689 ? 35.25 1.055 -18.641 1 74.06 689 ARG B C 1
ATOM 10970 O O . ARG B 1 689 ? 35.75 1.481 -17.594 1 74.06 689 ARG B O 1
ATOM 10977 N N . LEU B 1 690 ? 34.469 0.025 -18.75 1 82.25 690 LEU B N 1
ATOM 10978 C CA . LEU B 1 690 ? 34.125 -0.739 -17.547 1 82.25 690 LEU B CA 1
ATOM 10979 C C . LEU B 1 690 ? 34.562 -2.193 -17.688 1 82.25 690 LEU B C 1
ATOM 10981 O O . LEU B 1 690 ? 34.562 -2.941 -16.703 1 82.25 690 LEU B O 1
ATOM 10985 N N . LEU B 1 691 ? 34.938 -2.559 -18.922 1 74 691 LEU B N 1
ATOM 10986 C CA . LEU B 1 691 ? 35.312 -3.947 -19.156 1 74 691 LEU B CA 1
ATOM 10987 C C . LEU B 1 691 ? 36.812 -4.133 -19.062 1 74 691 LEU B C 1
ATOM 10989 O O . LEU B 1 691 ? 37.594 -3.293 -19.531 1 74 691 LEU B O 1
ATOM 10993 N N . LEU B 1 692 ? 37.188 -5.152 -18.219 1 68.31 692 LEU B N 1
ATOM 10994 C CA . LEU B 1 692 ? 38.625 -5.488 -18.141 1 68.31 692 LEU B CA 1
ATOM 10995 C C . LEU B 1 692 ? 39.062 -6.281 -19.359 1 68.31 692 LEU B C 1
ATOM 10997 O O . LEU B 1 692 ? 38.281 -7.043 -19.938 1 68.31 692 LEU B O 1
ATOM 11001 N N . LYS B 1 693 ? 40.219 -5.797 -20.031 1 54.72 693 LYS B N 1
ATOM 11002 C CA . LYS B 1 693 ? 40.781 -6.547 -21.156 1 54.72 693 LYS B CA 1
ATOM 11003 C C . LYS B 1 693 ? 41 -8.008 -20.781 1 54.72 693 LYS B C 1
ATOM 11005 O O . LYS B 1 693 ? 41.531 -8.305 -19.703 1 54.72 693 LYS B O 1
ATOM 11010 N N . LYS B 1 694 ? 40.188 -8.992 -21.344 1 45 694 LYS B N 1
ATOM 11011 C CA . LYS B 1 694 ? 40.469 -10.414 -21.188 1 45 694 LYS B CA 1
ATOM 11012 C C . LYS B 1 694 ? 41.906 -10.711 -21.609 1 45 694 LYS B C 1
ATOM 11014 O O . LYS B 1 694 ? 42.438 -10.117 -22.547 1 45 694 LYS B O 1
#

pLDDT: mean 80.96, std 18.01, range [19.56, 98.12]

Solvent-accessible surface area (backbone atoms only — not comparable to full-atom values): 75910 Å² total; per-residue (Å²): 124,78,82,57,72,60,56,79,81,59,44,84,69,72,78,62,74,83,73,76,71,76,60,51,60,60,46,59,65,52,61,72,48,84,48,61,39,63,39,75,89,66,62,19,36,26,34,49,34,35,52,72,58,31,86,85,46,75,85,34,49,39,48,66,75,28,44,63,64,70,92,53,36,69,62,51,50,52,53,47,66,68,34,68,63,39,47,53,8,41,50,51,42,48,53,48,47,52,40,50,70,53,76,14,72,61,54,60,45,61,54,47,45,73,61,51,30,51,51,50,43,54,53,45,43,54,55,50,50,51,49,50,50,32,29,41,67,60,45,71,49,72,42,96,40,66,49,90,85,41,89,51,38,16,50,49,56,49,49,50,50,54,43,35,76,60,15,67,63,56,64,70,52,73,66,58,87,98,56,69,66,74,46,71,66,45,46,50,48,48,45,47,35,51,29,50,52,41,40,48,54,51,41,49,49,40,62,71,47,51,37,31,17,42,26,40,44,74,47,78,53,86,83,40,41,35,36,31,37,26,38,29,27,54,53,96,74,36,76,45,72,46,75,65,47,55,44,76,52,91,49,86,46,24,65,47,47,36,48,53,53,50,48,52,33,48,75,59,69,48,62,85,47,47,44,54,17,34,22,33,54,76,51,60,48,38,52,24,79,79,67,4,22,51,36,56,45,26,73,80,34,71,56,27,44,60,32,64,15,47,49,58,49,50,45,50,33,52,51,49,32,48,56,60,42,70,70,49,38,51,47,56,50,48,49,42,50,52,32,47,56,34,63,71,30,58,68,47,34,49,49,39,52,51,38,25,55,75,71,66,46,79,92,75,70,74,40,67,71,44,95,84,46,55,77,25,48,53,50,24,50,51,32,43,64,74,38,39,68,31,52,50,52,44,25,70,70,39,84,47,69,67,34,46,53,51,38,55,56,58,60,30,47,64,48,41,38,50,52,43,49,50,50,55,59,46,57,61,46,46,62,55,53,56,50,47,62,44,88,86,51,49,47,45,59,51,51,51,48,50,51,51,45,50,50,52,56,58,62,51,76,37,69,67,51,51,48,50,44,51,50,52,26,49,51,54,27,58,75,69,69,36,65,67,64,79,71,78,78,80,73,79,78,78,73,76,90,70,75,83,67,74,69,64,76,74,68,78,71,72,74,61,65,42,74,66,47,38,40,64,67,43,52,45,51,36,49,49,46,37,53,52,39,56,62,57,63,77,55,71,53,55,65,53,49,51,46,14,39,32,13,56,23,63,79,38,93,46,44,71,35,62,72,33,40,43,48,36,22,54,65,69,72,42,80,66,51,66,66,45,54,55,51,45,51,56,52,46,57,60,42,41,74,78,47,78,60,71,41,49,58,55,47,56,66,69,52,49,58,84,78,31,47,48,59,48,47,50,49,51,52,49,65,21,34,64,41,43,38,50,69,34,54,53,50,49,54,52,44,55,60,56,53,39,84,87,36,77,79,59,55,67,66,62,49,34,33,43,43,45,29,34,72,41,30,67,57,50,69,70,56,53,62,66,60,44,50,50,49,48,46,66,72,47,93,59,93,61,68,60,74,77,87,127,123,80,78,61,68,62,55,79,82,61,45,83,66,75,76,64,76,83,73,77,73,76,61,50,60,60,45,60,66,52,61,70,48,84,49,60,39,62,41,77,88,67,61,19,37,26,33,49,33,36,53,74,60,31,86,86,46,76,86,36,49,38,49,66,76,30,45,62,64,70,93,52,37,70,63,50,52,53,52,47,66,66,35,68,64,40,47,54,8,42,50,53,42,48,52,48,47,54,41,47,70,50,74,14,68,63,53,58,46,62,53,45,44,73,62,50,29,51,51,51,44,54,53,45,42,52,54,50,50,52,50,50,50,32,30,42,68,61,47,71,49,72,42,96,40,66,49,89,86,42,87,51,38,17,50,50,54,49,48,51,50,56,45,34,74,58,16,64,64,55,64,72,52,72,68,58,86,97,56,68,66,74,46,71,67,45,46,50,48,49,46,47,37,52,29,48,51,41,41,48,52,51,40,51,48,41,61,71,47,51,36,32,15,42,27,40,43,73,46,78,52,87,83,41,41,35,35,30,37,26,37,27,26,54,55,96,74,36,75,46,75,48,75,64,47,56,43,75,52,93,49,84,46,24,64,47,46,37,48,52,53,51,48,52,33,50,76,58,69,48,62,86,46,46,44,54,17,34,21,31,54,76,50,61,46,39,53,25,77,79,66,4,24,53,37,57,45,25,72,82,34,73,57,26,45,60,33,63,15,47,48,58,49,52,47,49,32,54,51,50,33,49,56,60,41,69,71,47,38,51,48,56,50,47,50,43,51,52,32,47,56,34,66,71,30,58,67,49,33,50,48,40,52,51,39,26,58,74,71,66,47,77,91,75,68,73,40,67,70,44,94,85,45,55,77,26,48,54,48,26,50,52,32,43,63,75,38,39,68,33,53,51,53,45,26,70,70,38,87,48,68,68,32,46,54,52,38,54,55,59,61,31,45,61,48,40,36,48,52,43,50,50,51,54,59,46,58,61,48,46,61,56,51,58,48,46,62,44,90,86,50,48,46,45,60,50,51,51,48,50,52,51,44,51,51,53,55,58,62,50,75,36,69,66,51,51,48,49,44,51,51,53,26,49,49,55,27,58,75,67,70,37,65,67,62,79,72,77,78,81,71,79,78,77,75,76,91,70,74,81,67,74,70,63,76,76,68,79,72,73,72,60,62,42,74,66,49,38,41,64,69,43,52,46,50,37,49,51,45,36,51,51,40,55,62,59,63,78,56,71,51,55,66,53,49,51,44,13,38,33,13,57,23,62,80,38,94,47,44,71,34,63,71,34,40,44,48,36,23,53,65,69,72,42,81,64,52,68,67,45,54,54,50,46,51,56,53,47,57,60,45,42,75,78,45,78,63,71,40,49,58,53,46,56,67,68,53,48,59,84,80,31,45,48,61,47,48,49,48,51,53,49,66,21,34,64,42,43,39,50,70,35,54,53,48,49,54,52,44,55,59,56,52,40,82,88,34,77,80,59,54,68,67,61,48,35,32,42,43,43,30,34,71,40,29,66,59,50,70,70,53,53,62,66,60,45,50,50,48,47,47,68,73,48,90,60,96,60,68,61,73,77,86,127

Radius of gyration: 39.46 Å; Cα contacts (8 Å, |Δi|>4): 1852; chains: 2; bounding box: 105×109×136 Å

InterPro domains:
  IPR006580 Zinc finger, TTF-type [SM00597] (21-106)
  IPR008906 HAT, C-terminal dimerisation domain [PF05699] (611-665)
  IPR012337 Ribonuclease H-like superfamily [SSF53098] (203-660)
  IPR025398 ZMYM1-like, RNase-like domain [PF14291] (60-291)

Secondary structure (DSSP, 8-state):
-GGG---TT--SS----S--THHHHHHHHHTT-TTEEEETTTTEEEEHHHHHH-SS-TT-TTTTT-B--GGGHHHHHHHHHHSHHHHHHHHHHHHHHHHHHTT-HHHHHTT--HHHHHHHHHHHHHHHHHHHHHHHTT-----S--STT-S---HHHHHHHHHHHH-HHHHH--PPTT----SHHHHHHHHHHHHHHHHHHHHHHHHHH-EEEEEEEEEEETTEEEEEEEEEEEETTEEEEEEEEEEE-S--SHHHHHHHHHHHHHHTT-TTSEEEEEEE---HHHH-TTTSHHHHHHHH-TT-EEEE-HHHHHHHHHHHHHTSSHHHHHHHHHHHHHHHHHHH-HHHHHHHHHHHHHTT-------PPPSS-THHHHHHHHHHHHTHHHHHHHHHH---HHHHHHHHHHS-HHHHHHHHHHHHHHHHHHHHHHHHHSTT--HHHHHHHHHHHHHHHHHT-SHHHHHHHHHHHHHHHHHTT--S----------SS--S-----S--------SHHHHIIIIIHHHHHHHHHHHHHHTT-S-HHHHHHHHHT-TTSTTTT-HHHHHHHHHHTT----HHHHHHHHHHHHHHHTTS---SHHHHHHHS-TTTSHHHHHHHHHHHHS-S--HHHHHHHHHHHHHSSGGGTT--HHHHHHHHHHHHTHHHHHHS-HHHHHHHHHHHS--SS--S---/-GGG---TT--SS----S--TTHHHHHHHHTT-TTEEEETTTTEEEEHHHHHH-SS-TT-TTTTT-B--GGGHHHHHHHHHHSHHHHHHHHHHHHHHHHHHTT-HHHHHTT--HHHHHHHHHHHHHHHHHHHHHHHTT-----S--STT-S---HHHHHHHHHHHH-HHHHH--PPTT----SHHHHHHHHHHHHHHHHHHHHHHHHHH-EEEEEEEEEEETTEEEEEEEEEEEETTEEEEEEEEEEE-S--SHHHHHHHHHHHHHHTT-TTSEEEEEEE---HHHH-TTTSHHHHHHHH-TT-EEEE-HHHHHHHHHHHHHTSSHHHHHHHHHHHHHHHHHHH-HHHHHHHHHHHHHTT-------PPPSS-THHHHHHHHHHHHTHHHHHHHHHH---HHHHHHHHHHS-HHHHHHHHHHHHHHHHHHHHHHHHTSTT--HHHHHHHHHHHHHHHHHT-SHHHHHHHHHHHHHHHHHTT--S----------SS--S-----SS-------SHHHHIIIIIHHHHHHHHHHHHHHTT-S-HHHHHHHHHT-TTSTTTT-HHHHHHHHHHTT----HHHHHHHHHHHHHHHTTS---SHHHHHHHS-TTTSHHHHHHHHHHHHS-S--HHHHHHHHHHHHHSSGGGTT--HHHHHHHHHHHHTHHHHHHS-HHHHHHHHHHHS--SS--S---